Protein 4G6V (pdb70)

B-factor: mean 39.32, std 11.34, range [16.73, 106.55]

InterPro domains:
  IPR033805 Immunity protein CdiI-2-like [PF28203] (1-98)
  IPR033805 Immunity protein CdiI-2-like [cd13443] (2-101)
  IPR053759 CDI System Immunity Component [G3DSA:3.30.70.2920] (1-101)

Foldseek 3Di:
DEEDADQDDDDPPDDDVSVVQSVVLSVVRVLVVVVPWHWYAQDDDDDPDTAGIQTNRRGEHEDEDLEQPLLVVVVVLLCCCVVVVGAEYEYEDQNYPHDPVSNLVNCVVDPRPRHAKYWYQHNVSDIDIRGD/DKKKKKFWQDAQVVLVVLVVVLCVVCVPCDVQQKDKFRKDFDDPVNQVLQVVVPDRGGIIIMIGRRDPVCVVCPLVVVVSSCVSPVVTDMWIDIVSHRTSDDD/DEEEADQDDDDPPDDDVSVVQSVVLSVVRVLVVVVPWHWYAQDDDDDPDTAGIQTNRRGEHEDEDLEQPLLVVVVVVLCCCVVVVGAEYEYEDQNYPHDPVSNLVNCVVDPRPRHAKYWYQHNVSDIDIRGD/DKKKKKFWQDAQVVLVVLVVVLCVVCVPCDVQQKDKFRKDFDDPVNQVLQVVVPDRGGIIIMIGRRDPVCVVCPLVVVVSSCVSPVVTDMWIDIVSHRTSDDD/DAEEADQDDDDPPDDPVVVVQSVVLSVLRVLVRVVVWYWYAQDDDDDPDTAGIATNHRGEHEDEDLEQPLLVVVVVVLCCVVVVVGAEYEYEDQNYPHDPVSNLVNCVVPPRPRHAKYWYQYNVRDIDIRGD/DKKKKKFFLDALVVVVVLVVVLCVVPVVLDPQQKDKARKDADDDVRCVLVVVVPARGGIIIMIGGRDPVCVVCVLVVLVSVCVSDPDPGMWIAIVSHRTND/DAEEADQDDDDPPDDPVRVVQSVVLSVLRVLVRVVVWYWYAQDDDDDPDTAGIATNHRGEHEDEDLEQPLVVVVVVVLCCVVVVVGAEYEYEDQNYPHDPVSNLVNCVVPPRPRHAKYWYQYNVRDIDIRGD/DKKKKKFFLDALVVVVVLVVVLCVVPVVLDPQQKDKARKAFDDDVRCVLVVVVPARGGIIIMIGGRDPVCVVCVLVVLVSVCVSDPDPGMWIAIVSHRTND

Radius of gyration: 31.18 Å; Cα contacts (8 Å, |Δi|>4): 1983; chains: 8; bounding box: 86×70×71 Å

Structure (mmCIF, N/CA/C/O backbone):
data_4G6V
#
_entry.id   4G6V
#
_cell.length_a   151.963
_cell.length_b   173.654
_cell.length_c   174.822
_cell.angle_alpha   90.00
_cell.angle_beta   90.00
_cell.angle_gamma   90.00
#
_symmetry.space_group_name_H-M   'F 2 2 2'
#
loop_
_entity.id
_entity.type
_entity.pdbx_description
1 polymer Adhesin/hemolysin
2 polymer CdiI
3 non-polymer 'BROMIDE ION'
4 water water
#
loop_
_atom_site.group_PDB
_atom_site.id
_atom_site.type_symbol
_atom_site.label_atom_id
_atom_site.label_alt_id
_atom_site.label_comp_id
_atom_site.label_asym_id
_atom_site.label_entity_id
_atom_site.label_seq_id
_atom_site.pdbx_PDB_ins_code
_atom_site.Cartn_x
_atom_site.Cartn_y
_atom_site.Cartn_z
_atom_site.occupancy
_atom_site.B_iso_or_equiv
_atom_site.auth_seq_id
_atom_site.auth_comp_id
_atom_site.auth_asym_id
_atom_site.auth_atom_id
_atom_site.pdbx_PDB_model_num
ATOM 1 N N . GLY A 1 42 ? -54.420 14.140 35.408 1.00 65.43 163 GLY A N 1
ATOM 2 C CA . GLY A 1 42 ? -54.818 12.851 34.859 1.00 59.28 163 GLY A CA 1
ATOM 3 C C . GLY A 1 42 ? -56.240 12.486 35.255 1.00 59.68 163 GLY A C 1
ATOM 4 O O . GLY A 1 42 ? -56.782 13.039 36.211 1.00 61.52 163 GLY A O 1
ATOM 5 N N . SER A 1 43 ? -56.843 11.542 34.536 1.00 57.45 164 SER A N 1
ATOM 6 C CA . SER A 1 43 ? -58.270 11.250 34.706 1.00 56.14 164 SER A CA 1
ATOM 7 C C . SER A 1 43 ? -58.703 9.930 34.002 1.00 46.21 164 SER A C 1
ATOM 8 O O . SER A 1 43 ? -58.054 9.463 33.065 1.00 44.55 164 SER A O 1
ATOM 11 N N . LEU A 1 44 ? -59.785 9.320 34.470 1.00 36.70 165 LEU A N 1
ATOM 12 C CA . LEU A 1 44 ? -60.289 8.102 33.841 1.00 40.40 165 LEU A CA 1
ATOM 13 C C . LEU A 1 44 ? -61.807 8.014 33.963 1.00 38.87 165 LEU A C 1
ATOM 14 O O . LEU A 1 44 ? -62.353 7.992 35.057 1.00 48.93 165 LEU A O 1
ATOM 19 N N . SER A 1 45 ? -62.489 7.970 32.833 1.00 38.98 166 SER A N 1
ATOM 20 C CA . SER A 1 45 ? -63.941 7.908 32.834 1.00 39.93 166 SER A CA 1
ATOM 21 C C . SER A 1 45 ? -64.449 7.082 31.655 1.00 45.97 166 SER A C 1
ATOM 22 O O . SER A 1 45 ? -63.670 6.505 30.884 1.00 36.34 166 SER A O 1
ATOM 25 N N . GLY A 1 46 ? -65.767 7.049 31.517 1.00 45.83 167 GLY A N 1
ATOM 26 C CA . GLY A 1 46 ? -66.401 6.162 30.575 1.00 41.51 167 GLY A CA 1
ATOM 27 C C . GLY A 1 46 ? -66.381 4.765 31.151 1.00 55.44 167 GLY A C 1
ATOM 28 O O . GLY A 1 46 ? -65.557 4.450 32.011 1.00 61.50 167 GLY A O 1
ATOM 29 N N . LYS A 1 47 ? -67.292 3.927 30.673 1.00 59.50 168 LYS A N 1
ATOM 30 C CA . LYS A 1 47 ? -67.383 2.551 31.111 1.00 47.30 168 LYS A CA 1
ATOM 31 C C . LYS A 1 47 ? -66.153 1.755 30.633 1.00 53.59 168 LYS A C 1
ATOM 32 O O . LYS A 1 47 ? -65.783 1.814 29.453 1.00 49.11 168 LYS A O 1
ATOM 34 N N . PRO A 1 48 ? -65.496 1.024 31.556 1.00 51.03 169 PRO A N 1
ATOM 35 C CA . PRO A 1 48 ? -64.370 0.136 31.211 1.00 36.53 169 PRO A CA 1
ATOM 36 C C . PRO A 1 48 ? -64.878 -1.135 30.565 1.00 37.26 169 PRO A C 1
ATOM 37 O O . PRO A 1 48 ? -66.042 -1.481 30.766 1.00 41.35 169 PRO A O 1
ATOM 41 N N . THR A 1 49 ? -64.014 -1.825 29.827 1.00 33.74 170 THR A N 1
ATOM 42 C CA . THR A 1 49 ? -64.431 -2.943 28.977 1.00 34.56 170 THR A CA 1
ATOM 43 C C . THR A 1 49 ? -64.813 -4.226 29.751 1.00 40.33 170 THR A C 1
ATOM 44 O O . THR A 1 49 ? -64.039 -4.739 30.562 1.00 24.29 170 THR A O 1
ATOM 48 N N . GLN A 1 50 ? -66.008 -4.747 29.495 1.00 40.75 171 GLN A N 1
ATOM 49 C CA . GLN A 1 50 ? -66.430 -5.984 30.152 1.00 33.54 171 GLN A CA 1
ATOM 50 C C . GLN A 1 50 ? -66.084 -7.208 29.296 1.00 41.85 171 GLN A C 1
ATOM 51 O O . GLN A 1 50 ? -66.491 -7.317 28.140 1.00 38.90 171 GLN A O 1
ATOM 57 N N . ILE A 1 51 ? -65.321 -8.123 29.881 1.00 38.67 172 ILE A N 1
ATOM 58 C CA . ILE A 1 51 ? -64.820 -9.290 29.175 1.00 34.63 172 ILE A CA 1
ATOM 59 C C . ILE A 1 51 ? -65.818 -10.417 29.328 1.00 34.34 172 ILE A C 1
ATOM 60 O O . ILE A 1 51 ? -66.121 -10.798 30.446 1.00 41.30 172 ILE A O 1
ATOM 65 N N . PRO A 1 52 ? -66.358 -10.925 28.201 1.00 34.59 173 PRO A N 1
ATOM 66 C CA . PRO A 1 52 ? -67.334 -12.019 28.211 1.00 34.09 173 PRO A CA 1
ATOM 67 C C . PRO A 1 52 ? -66.688 -13.301 28.731 1.00 41.79 173 PRO A C 1
ATOM 68 O O . PRO A 1 52 ? -65.593 -13.657 28.280 1.00 37.94 173 PRO A O 1
ATOM 72 N N . PRO A 1 53 ? -67.370 -13.988 29.664 1.00 38.03 174 PRO A N 1
ATOM 73 C CA . PRO A 1 53 ? -66.894 -15.177 30.368 1.00 29.21 174 PRO A CA 1
ATOM 74 C C . PRO A 1 53 ? -66.309 -16.224 29.416 1.00 37.24 174 PRO A C 1
ATOM 75 O O . PRO A 1 53 ? -65.276 -16.828 29.718 1.00 35.28 174 PRO A O 1
ATOM 79 N N . LEU A 1 54 ? -66.965 -16.442 28.279 1.00 36.74 175 LEU A N 1
ATOM 80 C CA . LEU A 1 54 ? -66.562 -17.526 27.377 1.00 39.47 175 LEU A CA 1
ATOM 81 C C . LEU A 1 54 ? -65.325 -17.234 26.526 1.00 33.24 175 LEU A C 1
ATOM 82 O O . LEU A 1 54 ? -64.713 -18.162 26.008 1.00 39.96 175 LEU A O 1
ATOM 87 N N . SER A 1 55 ? -64.949 -15.969 26.409 1.00 21.70 176 SER A N 1
ATOM 88 C CA . SER A 1 55 ? -63.683 -15.605 25.788 1.00 28.19 176 SER A CA 1
ATOM 89 C C . SER A 1 55 ? -62.571 -16.471 26.343 1.00 28.82 176 SER A C 1
ATOM 90 O O . SER A 1 55 ? -62.504 -16.708 27.541 1.00 33.41 176 SER A O 1
ATOM 93 N N . ASP A 1 56 ? -61.688 -16.918 25.461 1.00 35.02 177 ASP A N 1
ATOM 94 C CA . ASP A 1 56 ? -60.553 -17.775 25.806 1.00 32.62 177 ASP A CA 1
ATOM 95 C C . ASP A 1 56 ? -59.382 -16.959 26.339 1.00 33.06 177 ASP A C 1
ATOM 96 O O . ASP A 1 56 ? -59.520 -15.774 26.578 1.00 32.54 177 ASP A O 1
ATOM 101 N N . GLU A 1 57 ? -58.218 -17.588 26.482 1.00 33.32 178 GLU A N 1
ATOM 102 C CA . GLU A 1 57 ? -57.083 -16.932 27.121 1.00 34.02 178 GLU A CA 1
ATOM 103 C C . GLU A 1 57 ? -56.502 -15.799 26.298 1.00 35.61 178 GLU A C 1
ATOM 104 O O . GLU A 1 57 ? -56.169 -14.753 26.840 1.00 32.76 178 GLU A O 1
ATOM 110 N N . VAL A 1 58 ? -56.395 -16.014 24.989 1.00 34.68 179 VAL A N 1
ATOM 111 C CA . VAL A 1 58 ? -55.893 -15.008 24.056 1.00 29.40 179 VAL A CA 1
ATOM 112 C C . VAL A 1 58 ? -56.749 -13.727 24.026 1.00 32.31 179 VAL A C 1
ATOM 113 O O . VAL A 1 58 ? -56.236 -12.615 24.238 1.00 31.52 179 VAL A O 1
ATOM 117 N N . THR A 1 59 ? -58.041 -13.890 23.732 1.00 37.26 180 THR A N 1
ATOM 118 C CA . THR A 1 59 ? -59.001 -12.778 23.683 1.00 31.56 180 THR A CA 1
ATOM 119 C C . THR A 1 59 ? -59.110 -12.089 25.028 1.00 33.31 180 THR A C 1
ATOM 120 O O . THR A 1 59 ? -59.034 -10.857 25.107 1.00 34.82 180 THR A O 1
ATOM 124 N N . THR A 1 60 ? -59.271 -12.885 26.087 1.00 29.23 181 THR A N 1
ATOM 125 C CA . THR A 1 60 ? -59.291 -12.359 27.444 1.00 31.47 181 THR A CA 1
ATOM 126 C C . THR A 1 60 ? -58.076 -11.472 27.738 1.00 36.93 181 THR A C 1
ATOM 127 O O . THR A 1 60 ? -58.213 -10.398 28.312 1.00 33.09 181 THR A O 1
ATOM 131 N N . ARG A 1 61 ? -56.892 -11.915 27.329 1.00 31.49 182 ARG A N 1
ATOM 132 C CA . ARG A 1 61 ? -55.676 -11.171 27.614 1.00 25.11 182 ARG A CA 1
ATOM 133 C C . ARG A 1 61 ? -55.627 -9.833 26.873 1.00 32.29 182 ARG A C 1
ATOM 134 O O . ARG A 1 61 ? -55.106 -8.859 27.402 1.00 37.45 182 ARG A O 1
ATOM 142 N N . SER A 1 62 ? -56.158 -9.780 25.651 1.00 35.10 183 SER A N 1
ATOM 143 C CA . SER A 1 62 ? -56.187 -8.508 24.910 1.00 34.88 183 SER A CA 1
ATOM 144 C C . SER A 1 62 ? -57.141 -7.498 25.536 1.00 29.33 183 SER A C 1
ATOM 145 O O . SER A 1 62 ? -56.836 -6.318 25.559 1.00 37.79 183 SER A O 1
ATOM 148 N N . LEU A 1 63 ? -58.288 -7.953 26.035 1.00 29.15 184 LEU A N 1
ATOM 149 C CA . LEU A 1 63 ? -59.202 -7.055 26.743 1.00 33.79 184 LEU A CA 1
ATOM 150 C C . LEU A 1 63 ? -58.622 -6.589 28.102 1.00 37.53 184 LEU A C 1
ATOM 151 O O . LEU A 1 63 ? -58.726 -5.421 28.448 1.00 33.54 184 LEU A O 1
ATOM 156 N N . ILE A 1 64 ? -58.002 -7.495 28.856 1.00 37.10 185 ILE A N 1
ATOM 157 C CA . ILE A 1 64 ? -57.302 -7.109 30.076 1.00 36.29 185 ILE A CA 1
ATOM 158 C C . ILE A 1 64 ? -56.368 -5.952 29.764 1.00 33.66 185 ILE A C 1
ATOM 159 O O . ILE A 1 64 ? -56.463 -4.881 30.362 1.00 36.95 185 ILE A O 1
ATOM 164 N N . ARG A 1 65 ? -55.466 -6.162 28.816 1.00 35.86 186 ARG A N 1
ATOM 165 C CA . ARG A 1 65 ? -54.451 -5.152 28.516 1.00 34.68 186 ARG A CA 1
ATOM 166 C C . ARG A 1 65 ? -55.005 -3.791 28.077 1.00 33.62 186 ARG A C 1
ATOM 167 O O . ARG A 1 65 ? -54.371 -2.754 28.297 1.00 37.91 186 ARG A O 1
ATOM 175 N N . GLU A 1 66 ? -56.187 -3.797 27.466 1.00 34.38 187 GLU A N 1
ATOM 176 C CA . GLU A 1 66 ? -56.870 -2.563 27.087 1.00 33.15 187 GLU A CA 1
ATOM 177 C C . GLU A 1 66 ? -57.363 -1.815 28.338 1.00 38.48 187 GLU A C 1
ATOM 178 O O . GLU A 1 66 ? -57.141 -0.613 28.499 1.00 31.43 187 GLU A O 1
ATOM 184 N N . ASN A 1 67 ? -58.037 -2.525 29.231 1.00 33.29 188 ASN A N 1
ATOM 185 C CA . ASN A 1 67 ? -58.466 -1.903 30.471 1.00 37.66 188 ASN A CA 1
ATOM 186 C C . ASN A 1 67 ? -57.266 -1.412 31.273 1.00 35.60 188 ASN A C 1
ATOM 187 O O . ASN A 1 67 ? -57.323 -0.356 31.901 1.00 27.53 188 ASN A O 1
ATOM 192 N N . GLN A 1 68 ? -56.169 -2.162 31.205 1.00 29.53 189 GLN A N 1
ATOM 193 C CA . GLN A 1 68 ? -54.955 -1.784 31.910 1.00 27.09 189 GLN A CA 1
ATOM 194 C C . GLN A 1 68 ? -54.233 -0.565 31.330 1.00 37.33 189 GLN A C 1
ATOM 195 O O . GLN A 1 68 ? -53.694 0.242 32.085 1.00 34.91 189 GLN A O 1
ATOM 201 N N . SER A 1 69 ? -54.206 -0.437 30.003 1.00 37.90 190 SER A N 1
ATOM 202 C CA . SER A 1 69 ? -53.578 0.728 29.375 1.00 35.54 190 SER A CA 1
ATOM 203 C C . SER A 1 69 ? -54.281 2.023 29.749 1.00 37.28 190 SER A C 1
ATOM 204 O O . SER A 1 69 ? -53.638 3.056 29.901 1.00 36.83 190 SER A O 1
ATOM 207 N N . ALA A 1 70 ? -55.601 1.953 29.906 1.00 40.33 191 ALA A N 1
ATOM 208 C CA . ALA A 1 70 ? -56.403 3.101 30.308 1.00 33.83 191 ALA A CA 1
ATOM 209 C C . ALA A 1 70 ? -55.982 3.601 31.691 1.00 36.37 191 ALA A C 1
ATOM 210 O O . ALA A 1 70 ? -55.748 4.793 31.895 1.00 44.89 191 ALA A O 1
ATOM 212 N N . VAL A 1 71 ? -55.887 2.688 32.640 1.00 35.31 192 VAL A N 1
ATOM 213 C CA . VAL A 1 71 ? -55.549 3.061 34.002 1.00 36.70 192 VAL A CA 1
ATOM 214 C C . VAL A 1 71 ? -54.133 3.618 34.056 1.00 36.62 192 VAL A C 1
ATOM 215 O O . VAL A 1 71 ? -53.876 4.614 34.735 1.00 39.99 192 VAL A O 1
ATOM 219 N N . THR A 1 72 ? -53.224 2.988 33.320 1.00 32.59 193 THR A N 1
ATOM 220 C CA . THR A 1 72 ? -51.815 3.366 33.349 1.00 32.11 193 THR A CA 1
ATOM 221 C C . THR A 1 72 ? -51.632 4.777 32.836 1.00 37.11 193 THR A C 1
ATOM 222 O O . THR A 1 72 ? -50.816 5.523 33.358 1.00 42.45 193 THR A O 1
ATOM 226 N N . LEU A 1 73 ? -52.391 5.134 31.806 1.00 37.81 194 LEU A N 1
ATOM 227 C CA . LEU A 1 73 ? -52.265 6.449 31.192 1.00 42.38 194 LEU A CA 1
ATOM 228 C C . LEU A 1 73 ? -52.930 7.524 32.055 1.00 49.54 194 LEU A C 1
ATOM 229 O O . LEU A 1 73 ? -52.364 8.602 32.269 1.00 45.30 194 LEU A O 1
ATOM 234 N N . ALA A 1 74 ? -54.118 7.216 32.567 1.00 43.62 195 ALA A N 1
ATOM 235 C CA . ALA A 1 74 ? -54.821 8.143 33.424 1.00 40.63 195 ALA A CA 1
ATOM 236 C C . ALA A 1 74 ? -53.914 8.509 34.608 1.00 48.86 195 ALA A C 1
ATOM 237 O O . ALA A 1 74 ? -53.912 9.651 35.076 1.00 53.49 195 ALA A O 1
ATOM 239 N N . ASN A 1 75 ? -53.111 7.553 35.065 1.00 48.01 196 ASN A N 1
ATOM 240 C CA . ASN A 1 75 ? -52.211 7.810 36.192 1.00 52.21 196 ASN A CA 1
ATOM 241 C C . ASN A 1 75 ? -50.917 8.490 35.766 1.00 50.65 196 ASN A C 1
ATOM 242 O O . ASN A 1 75 ? -50.063 8.778 36.605 1.00 52.55 196 ASN A O 1
ATOM 247 N N . LYS A 1 76 ? -50.766 8.727 34.465 1.00 43.53 197 LYS A N 1
ATOM 248 C CA . LYS A 1 76 ? -49.592 9.423 33.947 1.00 45.41 197 LYS A CA 1
ATOM 249 C C . LYS A 1 76 ? -49.943 10.846 33.522 1.00 47.89 197 LYS A C 1
ATOM 250 O O . LYS A 1 76 ? -49.073 11.613 33.094 1.00 46.84 197 LYS A O 1
ATOM 256 N N . GLY A 1 77 ? -51.221 11.194 33.646 1.00 44.53 198 GLY A N 1
ATOM 257 C CA . GLY A 1 77 ? -51.660 12.550 33.389 1.00 40.47 198 GLY A CA 1
ATOM 258 C C . GLY A 1 77 ? -52.549 12.748 32.178 1.00 56.26 198 GLY A C 1
ATOM 259 O O . GLY A 1 77 ? -52.921 13.881 31.871 1.00 70.61 198 GLY A O 1
ATOM 260 N N . TYR A 1 78 ? -52.889 11.678 31.465 1.00 53.26 199 TYR A N 1
ATOM 261 C CA . TYR A 1 78 ? -53.811 11.829 30.338 1.00 48.03 199 TYR A CA 1
ATOM 262 C C . TYR A 1 78 ? -55.248 11.791 30.816 1.00 50.81 199 TYR A C 1
ATOM 263 O O . TYR A 1 78 ? -55.567 11.177 31.839 1.00 48.69 199 TYR A O 1
ATOM 272 N N . ASP A 1 79 ? -56.118 12.459 30.079 1.00 43.33 200 ASP A N 1
ATOM 273 C CA . ASP A 1 79 ? -57.538 12.343 30.346 1.00 48.85 200 ASP A CA 1
ATOM 274 C C . ASP A 1 79 ? -58.053 11.244 29.438 1.00 51.14 200 ASP A C 1
ATOM 275 O O . ASP A 1 79 ? -58.051 11.389 28.210 1.00 50.95 200 ASP A O 1
ATOM 280 N N . VAL A 1 80 ? -58.461 10.132 30.044 1.00 50.30 201 VAL A N 1
ATOM 281 C CA . VAL A 1 80 ? -58.836 8.952 29.287 1.00 32.06 201 VAL A CA 1
ATOM 282 C C . VAL A 1 80 ? -60.317 8.613 29.400 1.00 40.72 201 VAL A C 1
ATOM 283 O O . VAL A 1 80 ? -60.823 8.376 30.508 1.00 36.50 201 VAL A O 1
ATOM 287 N N . VAL A 1 81 ? -61.009 8.578 28.259 1.00 32.96 202 VAL A N 1
ATOM 288 C CA . VAL A 1 81 ? -62.374 8.042 28.225 1.00 28.97 202 VAL A CA 1
ATOM 289 C C . VAL A 1 81 ? -62.460 6.692 27.521 1.00 35.02 202 VAL A C 1
ATOM 290 O O . VAL A 1 81 ? -62.143 6.565 26.330 1.00 49.18 202 VAL A O 1
ATOM 294 N N . GLN A 1 82 ? -62.920 5.688 28.257 1.00 43.68 203 GLN A N 1
ATOM 295 C CA . GLN A 1 82 ? -63.040 4.336 27.734 1.00 33.35 203 GLN A CA 1
ATOM 296 C C . GLN A 1 82 ? -64.369 4.132 27.013 1.00 41.16 203 GLN A C 1
ATOM 297 O O . GLN A 1 82 ? -65.421 4.585 27.480 1.00 42.05 203 GLN A O 1
ATOM 303 N N . ASN A 1 83 ? -64.310 3.438 25.878 1.00 38.39 204 ASN A N 1
ATOM 304 C CA . ASN A 1 83 ? -65.494 3.152 25.080 1.00 40.63 204 ASN A CA 1
ATOM 305 C C . ASN A 1 83 ? -66.381 4.384 24.863 1.00 42.96 204 ASN A C 1
ATOM 306 O O . ASN A 1 83 ? -67.576 4.374 25.195 1.00 33.88 204 ASN A O 1
ATOM 311 N N . PRO A 1 84 ? -65.787 5.451 24.291 1.00 42.54 205 PRO A N 1
ATOM 312 C CA . PRO A 1 84 ? -66.513 6.701 24.036 1.00 41.14 205 PRO A CA 1
ATOM 313 C C . PRO A 1 84 ? -67.553 6.550 22.939 1.00 36.83 205 PRO A C 1
ATOM 314 O O . PRO A 1 84 ? -67.280 5.870 21.967 1.00 47.40 205 PRO A O 1
ATOM 318 N N . GLU A 1 85 ? -68.718 7.173 23.067 1.00 39.94 206 GLU A N 1
ATOM 319 C CA . GLU A 1 85 ? -69.591 7.292 21.897 1.00 52.90 206 GLU A CA 1
ATOM 320 C C . GLU A 1 85 ? -68.905 8.141 20.800 1.00 49.05 206 GLU A C 1
ATOM 321 O O . GLU A 1 85 ? -68.329 9.190 21.085 1.00 39.21 206 GLU A O 1
ATOM 327 N N . VAL A 1 86 ? -68.936 7.680 19.554 1.00 50.89 207 VAL A N 1
ATOM 328 C CA . VAL A 1 86 ? -68.491 8.517 18.431 1.00 46.46 207 VAL A CA 1
ATOM 329 C C . VAL A 1 86 ? -69.295 8.243 17.149 1.00 58.34 207 VAL A C 1
ATOM 330 O O . VAL A 1 86 ? -69.938 7.187 16.989 1.00 50.19 207 VAL A O 1
ATOM 334 N N . LEU A 1 87 ? -69.214 9.195 16.224 1.00 52.62 208 LEU A N 1
ATOM 335 C CA . LEU A 1 87 ? -70.109 9.242 15.078 1.00 59.76 208 LEU A CA 1
ATOM 336 C C . LEU A 1 87 ? -70.104 7.975 14.204 1.00 57.11 208 LEU A C 1
ATOM 337 O O . LEU A 1 87 ? -71.147 7.335 14.016 1.00 55.35 208 LEU A O 1
ATOM 339 N N . GLY A 1 88 ? -68.940 7.609 13.682 1.00 45.34 209 GLY A N 1
ATOM 340 C CA . GLY A 1 88 ? -68.847 6.469 12.779 1.00 56.34 209 GLY A CA 1
ATOM 341 C C . GLY A 1 88 ? -69.461 5.146 13.240 1.00 53.47 209 GLY A C 1
ATOM 342 O O . GLY A 1 88 ? -69.883 5.000 14.385 1.00 54.76 209 GLY A O 1
ATOM 343 N N . PRO A 1 89 ? -69.512 4.158 12.336 1.00 48.95 210 PRO A N 1
ATOM 344 C CA . PRO A 1 89 ? -70.018 2.827 12.697 1.00 46.10 210 PRO A CA 1
ATOM 345 C C . PRO A 1 89 ? -69.056 2.185 13.695 1.00 52.34 210 PRO A C 1
ATOM 346 O O . PRO A 1 89 ? -69.371 1.212 14.412 1.00 40.27 210 PRO A O 1
ATOM 350 N N . LYS A 1 90 ? -67.863 2.769 13.726 1.00 44.21 211 LYS A N 1
ATOM 351 C CA . LYS A 1 90 ? -66.759 2.271 14.517 1.00 37.91 211 LYS A CA 1
ATOM 352 C C . LYS A 1 90 ? -66.843 2.704 15.994 1.00 44.22 211 LYS A C 1
ATOM 353 O O . LYS A 1 90 ? -67.356 3.778 16.323 1.00 48.25 211 LYS A O 1
ATOM 359 N N . ASN A 1 91 ? -66.379 1.826 16.881 1.00 50.07 212 ASN A N 1
ATOM 360 C CA . ASN A 1 91 ? -66.389 2.076 18.316 1.00 40.28 212 ASN A CA 1
ATOM 361 C C . ASN A 1 91 ? -64.975 2.012 18.884 1.00 34.55 212 ASN A C 1
ATOM 362 O O . ASN A 1 91 ? -64.524 0.948 19.285 1.00 39.62 212 ASN A O 1
ATOM 367 N N . PRO A 1 92 ? -64.269 3.150 18.921 1.00 34.42 213 PRO A N 1
ATOM 368 C CA . PRO A 1 92 ? -62.880 3.133 19.402 1.00 34.42 213 PRO A CA 1
ATOM 369 C C . PRO A 1 92 ? -62.734 2.738 20.881 1.00 43.41 213 PRO A C 1
ATOM 370 O O . PRO A 1 92 ? -63.677 2.822 21.688 1.00 39.38 213 PRO A O 1
ATOM 374 N N . ASP A 1 93 ? -61.527 2.298 21.220 1.00 36.18 214 ASP A N 1
ATOM 375 C CA . ASP A 1 93 ? -61.192 1.884 22.569 1.00 35.25 214 ASP A CA 1
ATOM 376 C C . ASP A 1 93 ? -61.241 3.047 23.560 1.00 35.87 214 ASP A C 1
ATOM 377 O O . ASP A 1 93 ? -61.936 2.986 24.580 1.00 40.93 214 ASP A O 1
ATOM 382 N N . TYR A 1 94 ? -60.484 4.094 23.250 1.00 35.67 215 TYR A N 1
ATOM 383 C CA . TYR A 1 94 ? -60.373 5.254 24.115 1.00 35.40 215 TYR A CA 1
ATOM 384 C C . TYR A 1 94 ? -60.621 6.565 23.387 1.00 41.35 215 TYR A C 1
ATOM 385 O O . TYR A 1 94 ? -60.719 6.606 22.151 1.00 37.76 215 TYR A O 1
ATOM 394 N N . THR A 1 95 ? -60.475 7.633 24.175 1.00 35.42 216 THR A N 1
ATOM 395 C CA . THR A 1 95 ? -60.283 9.016 23.740 1.00 36.98 216 THR A CA 1
ATOM 396 C C . THR A 1 95 ? -59.186 9.579 24.671 1.00 31.28 216 THR A C 1
ATOM 397 O O . THR A 1 95 ? -59.381 9.605 25.887 1.00 34.26 216 THR A O 1
ATOM 401 N N . ILE A 1 96 ? -58.037 10.006 24.133 1.00 40.48 217 ILE A N 1
ATOM 402 C CA . ILE A 1 96 ? -56.927 10.400 24.977 1.00 43.32 217 ILE A CA 1
ATOM 403 C C . ILE A 1 96 ? -56.663 11.893 24.755 1.00 48.43 217 ILE A C 1
ATOM 404 O O . ILE A 1 96 ? -56.182 12.323 23.675 1.00 39.12 217 ILE A O 1
ATOM 409 N N . ASN A 1 97 ? -57.023 12.684 25.768 1.00 47.86 218 ASN A N 1
ATOM 410 C CA . ASN A 1 97 ? -57.026 14.143 25.644 1.00 43.24 218 ASN A CA 1
ATOM 411 C C . ASN A 1 97 ? -57.792 14.590 24.392 1.00 48.24 218 ASN A C 1
ATOM 412 O O . ASN A 1 97 ? -57.359 15.499 23.669 1.00 40.35 218 ASN A O 1
ATOM 417 N N . GLY A 1 98 ? -58.921 13.928 24.139 1.00 40.16 219 GLY A N 1
ATOM 418 C CA . GLY A 1 98 ? -59.796 14.298 23.047 1.00 42.12 219 GLY A CA 1
ATOM 419 C C . GLY A 1 98 ? -59.663 13.439 21.799 1.00 44.01 219 GLY A C 1
ATOM 420 O O . GLY A 1 98 ? -60.652 13.240 21.097 1.00 40.45 219 GLY A O 1
ATOM 421 N N . GLN A 1 99 ? -58.454 12.938 21.525 1.00 44.30 220 GLN A N 1
ATOM 422 C CA . GLN A 1 99 ? -58.162 12.138 20.315 1.00 41.26 220 GLN A CA 1
ATOM 423 C C . GLN A 1 99 ? -58.603 10.667 20.406 1.00 40.69 220 GLN A C 1
ATOM 424 O O . GLN A 1 99 ? -58.234 9.969 21.359 1.00 39.35 220 GLN A O 1
ATOM 430 N N . VAL A 1 100 ? -59.365 10.182 19.422 1.00 28.39 221 VAL A N 1
ATOM 431 C CA . VAL A 1 100 ? -59.670 8.746 19.383 1.00 32.02 221 VAL A CA 1
ATOM 432 C C . VAL A 1 100 ? -58.384 7.912 19.257 1.00 38.66 221 VAL A C 1
ATOM 433 O O . VAL A 1 100 ? -57.503 8.216 18.430 1.00 31.45 221 VAL A O 1
ATOM 437 N N . PHE A 1 101 ? -58.289 6.897 20.126 1.00 42.91 222 PHE A N 1
ATOM 438 C CA . PHE A 1 101 ? -57.137 5.996 20.250 1.00 35.56 222 PHE A CA 1
ATOM 439 C C . PHE A 1 101 ? -57.594 4.534 20.304 1.00 39.02 222 PHE A C 1
ATOM 440 O O . PHE A 1 101 ? -58.708 4.230 20.752 1.00 34.58 222 PHE A O 1
ATOM 448 N N . ASP A 1 102 ? -56.733 3.627 19.854 1.00 35.92 223 ASP A N 1
ATOM 449 C CA . ASP A 1 102 ? -56.999 2.198 19.979 1.00 35.92 223 ASP A CA 1
ATOM 450 C C . ASP A 1 102 ? -55.828 1.487 20.666 1.00 37.15 223 ASP A C 1
ATOM 451 O O . ASP A 1 102 ? -54.671 1.889 20.499 1.00 37.53 223 ASP A O 1
ATOM 456 N N . ASN A 1 103 ? -56.136 0.452 21.452 1.00 33.39 224 ASN A N 1
ATOM 457 C CA . ASN A 1 103 ? -55.110 -0.349 22.130 1.00 34.56 224 ASN A CA 1
ATOM 458 C C . ASN A 1 103 ? -54.684 -1.524 21.273 1.00 28.88 224 ASN A C 1
ATOM 459 O O . ASN A 1 103 ? -55.513 -2.164 20.637 1.00 30.86 224 ASN A O 1
ATOM 464 N N . TYR A 1 104 ? -53.384 -1.789 21.256 1.00 26.22 225 TYR A N 1
ATOM 465 C CA . TYR A 1 104 ? -52.825 -2.946 20.562 1.00 31.87 225 TYR A CA 1
ATOM 466 C C . TYR A 1 104 ? -51.745 -3.569 21.443 1.00 32.95 225 TYR A C 1
ATOM 467 O O . TYR A 1 104 ? -50.745 -2.926 21.793 1.00 31.95 225 TYR A O 1
ATOM 476 N N . ALA A 1 105 ? -51.976 -4.813 21.837 1.00 33.25 226 ALA A N 1
ATOM 477 C CA . ALA A 1 105 ? -51.133 -5.433 22.846 1.00 39.19 226 ALA A CA 1
ATOM 478 C C . ALA A 1 105 ? -50.436 -6.660 22.280 1.00 28.24 226 ALA A C 1
ATOM 479 O O . ALA A 1 105 ? -50.813 -7.777 22.580 1.00 39.91 226 ALA A O 1
ATOM 481 N N . PRO A 1 106 ? -49.401 -6.430 21.464 1.00 37.21 227 PRO A N 1
ATOM 482 C CA . PRO A 1 106 ? -48.696 -7.495 20.754 1.00 37.26 227 PRO A CA 1
ATOM 483 C C . PRO A 1 106 ? -48.137 -8.530 21.715 1.00 41.53 227 PRO A C 1
ATOM 484 O O . PRO A 1 106 ? -47.580 -8.163 22.754 1.00 37.38 227 PRO A O 1
ATOM 488 N N . ALA A 1 107 ? -48.320 -9.806 21.384 1.00 41.61 228 ALA A N 1
ATOM 489 C CA . ALA A 1 107 ? -47.702 -10.880 22.142 1.00 42.76 228 ALA A CA 1
ATOM 490 C C . ALA A 1 107 ? -46.457 -11.315 21.381 1.00 43.08 228 ALA A C 1
ATOM 491 O O . ALA A 1 107 ? -45.509 -11.853 21.966 1.00 43.77 228 ALA A O 1
ATOM 493 N N . THR A 1 108 ? -46.471 -11.070 20.071 1.00 33.46 229 THR A N 1
ATOM 494 C CA . THR A 1 108 ? -45.310 -11.318 19.239 1.00 32.32 229 THR A CA 1
ATOM 495 C C . THR A 1 108 ? -44.180 -10.384 19.658 1.00 42.83 229 THR A C 1
ATOM 496 O O . THR A 1 108 ? -44.422 -9.269 20.167 1.00 26.94 229 THR A O 1
ATOM 500 N N . GLY A 1 109 ? -42.950 -10.843 19.429 1.00 35.64 230 GLY A N 1
ATOM 501 C CA . GLY A 1 109 ? -41.775 -10.003 19.575 1.00 38.83 230 GLY A CA 1
ATOM 502 C C . GLY A 1 109 ? -41.176 -9.570 18.242 1.00 38.41 230 GLY A C 1
ATOM 503 O O . GLY A 1 109 ? -40.151 -8.902 18.219 1.00 38.74 230 GLY A O 1
ATOM 504 N N . ASN A 1 110 ? -41.809 -9.956 17.133 1.00 42.47 231 ASN A N 1
ATOM 505 C CA . ASN A 1 110 ? -41.333 -9.608 15.794 1.00 33.37 231 ASN A CA 1
ATOM 506 C C . ASN A 1 110 ? -41.675 -8.169 15.429 1.00 40.12 231 ASN A C 1
ATOM 507 O O . ASN A 1 110 ? -42.760 -7.883 14.906 1.00 41.17 231 ASN A O 1
ATOM 512 N N . VAL A 1 111 ? -40.734 -7.270 15.688 1.00 41.80 232 VAL A N 1
ATOM 513 C CA . VAL A 1 111 ? -40.942 -5.837 15.485 1.00 43.81 232 VAL A CA 1
ATOM 514 C C . VAL A 1 111 ? -41.448 -5.442 14.092 1.00 34.85 232 VAL A C 1
ATOM 515 O O . VAL A 1 111 ? -42.325 -4.585 13.962 1.00 27.79 232 VAL A O 1
ATOM 519 N N . ARG A 1 112 ? -40.910 -6.082 13.057 1.00 41.79 233 ARG A N 1
ATOM 520 C CA . ARG A 1 112 ? -41.356 -5.806 11.696 1.00 45.84 233 ARG A CA 1
ATOM 521 C C . ARG A 1 112 ? -42.833 -6.148 11.552 1.00 41.65 233 ARG A C 1
ATOM 522 O O . ARG A 1 112 ? -43.628 -5.356 11.013 1.00 36.03 233 ARG A O 1
ATOM 530 N N . ASN A 1 113 ? -43.194 -7.319 12.068 1.00 34.99 234 ASN A N 1
ATOM 531 C CA . ASN A 1 113 ? -44.572 -7.796 12.022 1.00 36.68 234 ASN A CA 1
ATOM 532 C C . ASN A 1 113 ? -45.499 -6.886 12.818 1.00 34.74 234 ASN A C 1
ATOM 533 O O . ASN A 1 113 ? -46.637 -6.617 12.407 1.00 30.96 234 ASN A O 1
ATOM 538 N N . ILE A 1 114 ? -44.996 -6.397 13.946 1.00 25.33 235 ILE A N 1
ATOM 539 C CA . ILE A 1 114 ? -45.743 -5.441 14.732 1.00 30.47 235 ILE A CA 1
ATOM 540 C C . ILE A 1 114 ? -46.066 -4.212 13.890 1.00 29.30 235 ILE A C 1
ATOM 541 O O . ILE A 1 114 ? -47.206 -3.747 13.884 1.00 24.36 235 ILE A O 1
ATOM 546 N N . ALA A 1 115 ? -45.067 -3.698 13.178 1.00 28.01 236 ALA A N 1
ATOM 547 C CA . ALA A 1 115 ? -45.306 -2.597 12.235 1.00 36.64 236 ALA A CA 1
ATOM 548 C C . ALA A 1 115 ? -46.314 -2.996 11.161 1.00 31.66 236 ALA A C 1
ATOM 549 O O . ALA A 1 115 ? -47.278 -2.260 10.928 1.00 31.22 236 ALA A O 1
ATOM 551 N N . THR A 1 116 ? -46.095 -4.148 10.514 1.00 24.09 237 THR A N 1
ATOM 552 C CA . THR A 1 116 ? -46.997 -4.605 9.455 1.00 31.04 237 THR A CA 1
ATOM 553 C C . THR A 1 116 ? -48.434 -4.609 9.979 1.00 32.74 237 THR A C 1
ATOM 554 O O . THR A 1 116 ? -49.390 -4.267 9.276 1.00 32.05 237 THR A O 1
ATOM 558 N N . THR A 1 117 ? -48.564 -4.978 11.241 1.00 31.43 238 THR A N 1
ATOM 559 C CA . THR A 1 117 ? -49.863 -5.177 11.849 1.00 32.52 238 THR A CA 1
ATOM 560 C C . THR A 1 117 ? -50.529 -3.835 12.043 1.00 32.84 238 THR A C 1
ATOM 561 O O . THR A 1 117 ? -51.661 -3.628 11.622 1.00 34.47 238 THR A O 1
ATOM 565 N N . ILE A 1 118 ? -49.808 -2.922 12.676 1.00 34.19 239 ILE A N 1
ATOM 566 C CA . ILE A 1 118 ? -50.263 -1.557 12.836 1.00 26.37 239 ILE A CA 1
ATOM 567 C C . ILE A 1 118 ? -50.663 -0.957 11.491 1.00 33.39 239 ILE A C 1
ATOM 568 O O . ILE A 1 118 ? -51.781 -0.441 11.327 1.00 32.45 239 ILE A O 1
ATOM 573 N N . SER A 1 119 ? -49.734 -1.003 10.540 1.00 31.86 240 SER A N 1
ATOM 574 C CA . SER A 1 119 ? -49.976 -0.477 9.194 1.00 31.12 240 SER A CA 1
ATOM 575 C C . SER A 1 119 ? -51.340 -0.921 8.666 1.00 32.02 240 SER A C 1
ATOM 576 O O . SER A 1 119 ? -52.153 -0.082 8.246 1.00 26.44 240 SER A O 1
ATOM 579 N N . ASN A 1 120 ? -51.601 -2.234 8.727 1.00 27.79 241 ASN A N 1
ATOM 580 C CA . ASN A 1 120 ? -52.880 -2.773 8.265 1.00 28.65 241 ASN A CA 1
ATOM 581 C C . ASN A 1 120 ? -54.107 -2.459 9.117 1.00 30.82 241 ASN A C 1
ATOM 582 O O . ASN A 1 120 ? -55.211 -2.281 8.585 1.00 32.15 241 ASN A O 1
ATOM 587 N N . LYS A 1 121 ? -53.909 -2.369 10.428 1.00 22.71 242 LYS A N 1
ATOM 588 C CA . LYS A 1 121 ? -54.954 -1.884 11.306 1.00 32.21 242 LYS A CA 1
ATOM 589 C C . LYS A 1 121 ? -55.362 -0.488 10.857 1.00 28.11 242 LYS A C 1
ATOM 590 O O . LYS A 1 121 ? -56.532 -0.130 10.909 1.00 27.22 242 LYS A O 1
ATOM 596 N N . VAL A 1 122 ? -54.386 0.297 10.416 1.00 31.34 243 VAL A N 1
ATOM 597 C CA . VAL A 1 122 ? -54.671 1.611 9.847 1.00 34.32 243 VAL A CA 1
ATOM 598 C C . VAL A 1 122 ? -55.324 1.516 8.462 1.00 33.23 243 VAL A C 1
ATOM 599 O O . VAL A 1 122 ? -56.451 1.979 8.283 1.00 38.73 243 VAL A O 1
ATOM 603 N N . SER A 1 123 ? -54.643 0.908 7.492 1.00 34.02 244 SER A N 1
ATOM 604 C CA . SER A 1 123 ? -55.195 0.836 6.121 1.00 33.47 244 SER A CA 1
ATOM 605 C C . SER A 1 123 ? -56.529 0.081 5.990 1.00 34.96 244 SER A C 1
ATOM 606 O O . SER A 1 123 ? -57.437 0.548 5.311 1.00 28.07 244 SER A O 1
ATOM 609 N N . SER A 1 124 ? -56.668 -1.074 6.636 1.00 35.86 245 SER A N 1
ATOM 610 C CA . SER A 1 124 ? -57.929 -1.812 6.501 1.00 33.66 245 SER A CA 1
ATOM 611 C C . SER A 1 124 ? -58.923 -1.537 7.625 1.00 34.97 245 SER A C 1
ATOM 612 O O . SER A 1 124 ? -60.140 -1.570 7.411 1.00 33.83 245 SER A O 1
ATOM 615 N N . GLY A 1 125 ? -58.400 -1.259 8.816 1.00 31.10 246 GLY A N 1
ATOM 616 C CA . GLY A 1 125 ? -59.230 -1.047 9.989 1.00 24.92 246 GLY A CA 1
ATOM 617 C C . GLY A 1 125 ? -59.570 0.402 10.299 1.00 43.60 246 GLY A C 1
ATOM 618 O O . GLY A 1 125 ? -60.455 0.655 11.111 1.00 37.26 246 GLY A O 1
ATOM 619 N N . GLN A 1 126 ? -58.874 1.345 9.658 1.00 42.57 247 GLN A N 1
ATOM 620 C CA . GLN A 1 126 ? -59.144 2.775 9.808 1.00 37.66 247 GLN A CA 1
ATOM 621 C C . GLN A 1 126 ? -58.823 3.257 11.215 1.00 52.84 247 GLN A C 1
ATOM 622 O O . GLN A 1 126 ? -59.455 4.186 11.758 1.00 41.19 247 GLN A O 1
ATOM 628 N N . ALA A 1 127 ? -57.842 2.594 11.812 1.00 49.23 248 ALA A N 1
ATOM 629 C CA . ALA A 1 127 ? -57.255 3.089 13.036 1.00 45.83 248 ALA A CA 1
ATOM 630 C C . ALA A 1 127 ? -56.341 4.268 12.659 1.00 42.74 248 ALA A C 1
ATOM 631 O O . ALA A 1 127 ? -55.877 4.367 11.518 1.00 36.57 248 ALA A O 1
ATOM 633 N N . SER A 1 128 ? -56.095 5.147 13.624 1.00 38.97 249 SER A N 1
ATOM 634 C CA . SER A 1 128 ? -55.194 6.288 13.462 1.00 31.64 249 SER A CA 1
ATOM 635 C C . SER A 1 128 ? -54.190 6.332 14.625 1.00 36.14 249 SER A C 1
ATOM 636 O O . SER A 1 128 ? -53.001 6.051 14.451 1.00 33.43 249 SER A O 1
ATOM 639 N N . ASN A 1 129 ? -54.684 6.686 15.812 1.00 29.20 250 ASN A N 1
ATOM 640 C CA . ASN A 1 129 ? -53.846 6.774 16.998 1.00 37.29 250 ASN A CA 1
ATOM 641 C C . ASN A 1 129 ? -53.866 5.483 17.814 1.00 40.66 250 ASN A C 1
ATOM 642 O O . ASN A 1 129 ? -54.934 4.992 18.204 1.00 36.06 250 ASN A O 1
ATOM 647 N N . ILE A 1 130 ? -52.676 4.943 18.065 1.00 37.68 251 ILE A N 1
ATOM 648 C CA . ILE A 1 130 ? -52.551 3.624 18.663 1.00 37.79 251 ILE A CA 1
ATOM 649 C C . ILE A 1 130 ? -51.790 3.666 19.976 1.00 32.71 251 ILE A C 1
ATOM 650 O O . ILE A 1 130 ? -50.684 4.218 20.040 1.00 34.28 251 ILE A O 1
ATOM 655 N N . VAL A 1 131 ? -52.377 3.079 21.015 1.00 28.84 252 VAL A N 1
ATOM 656 C CA . VAL A 1 131 ? -51.615 2.752 22.221 1.00 30.86 252 VAL A CA 1
ATOM 657 C C . VAL A 1 131 ? -51.022 1.361 22.025 1.00 37.12 252 VAL A C 1
ATOM 658 O O . VAL A 1 131 ? -51.753 0.380 21.769 1.00 32.33 252 VAL A O 1
ATOM 662 N N . VAL A 1 132 ? -49.696 1.278 22.092 1.00 31.83 253 VAL A N 1
ATOM 663 C CA . VAL A 1 132 ? -49.038 -0.010 21.969 1.00 29.93 253 VAL A CA 1
ATOM 664 C C . VAL A 1 132 ? -48.487 -0.428 23.313 1.00 37.02 253 VAL A C 1
ATOM 665 O O . VAL A 1 132 ? -47.530 0.165 23.800 1.00 35.77 253 VAL A O 1
ATOM 669 N N . ASN A 1 133 ? -49.090 -1.469 23.880 1.00 35.82 254 ASN A N 1
ATOM 670 C CA . ASN A 1 133 ? -48.778 -1.965 25.213 1.00 30.09 254 ASN A CA 1
ATOM 671 C C . ASN A 1 133 ? -47.885 -3.194 25.158 1.00 39.53 254 ASN A C 1
ATOM 672 O O . ASN A 1 133 ? -48.326 -4.287 24.732 1.00 35.91 254 ASN A O 1
ATOM 677 N N . LEU A 1 134 ? -46.637 -3.031 25.598 1.00 38.04 255 LEU A N 1
ATOM 678 C CA . LEU A 1 134 ? -45.642 -4.108 25.476 1.00 37.68 255 LEU A CA 1
ATOM 679 C C . LEU A 1 134 ? -45.623 -5.142 26.627 1.00 41.02 255 LEU A C 1
ATOM 680 O O . LEU A 1 134 ? -44.638 -5.862 26.792 1.00 44.28 255 LEU A O 1
ATOM 685 N N . ALA A 1 135 ? -46.707 -5.222 27.402 1.00 39.48 256 ALA A N 1
ATOM 686 C CA . ALA A 1 135 ? -46.803 -6.158 28.537 1.00 36.96 256 ALA A CA 1
ATOM 687 C C . ALA A 1 135 ? -46.341 -7.576 28.194 1.00 46.84 256 ALA A C 1
ATOM 688 O O . ALA A 1 135 ? -45.520 -8.152 28.899 1.00 50.55 256 ALA A O 1
ATOM 690 N N . ASP A 1 136 ? -46.862 -8.132 27.102 1.00 42.50 257 ASP A N 1
ATOM 691 C CA . ASP A 1 136 ? -46.570 -9.510 26.734 1.00 36.32 257 ASP A CA 1
ATOM 692 C C . ASP A 1 136 ? -45.643 -9.634 25.518 1.00 46.89 257 ASP A C 1
ATOM 693 O O . ASP A 1 136 ? -45.541 -10.705 24.925 1.00 52.86 257 ASP A O 1
ATOM 698 N N . SER A 1 137 ? -44.976 -8.548 25.138 1.00 39.02 258 SER A N 1
ATOM 699 C CA . SER A 1 137 ? -44.069 -8.581 23.999 1.00 33.83 258 SER A CA 1
ATOM 700 C C . SER A 1 137 ? -42.618 -8.425 24.434 1.00 36.43 258 SER A C 1
ATOM 701 O O . SER A 1 137 ? -42.329 -7.733 25.395 1.00 40.57 258 SER A O 1
ATOM 704 N N . SER A 1 138 ? -41.699 -9.045 23.710 1.00 37.22 259 SER A N 1
ATOM 705 C CA . SER A 1 138 ? -40.279 -8.913 24.034 1.00 41.95 259 SER A CA 1
ATOM 706 C C . SER A 1 138 ? -39.584 -7.855 23.171 1.00 43.38 259 SER A C 1
ATOM 707 O O . SER A 1 138 ? -38.363 -7.715 23.211 1.00 50.91 259 SER A O 1
ATOM 710 N N . ALA A 1 139 ? -40.367 -7.119 22.389 1.00 44.94 260 ALA A N 1
ATOM 711 C CA . ALA A 1 139 ? -39.836 -6.094 21.489 1.00 40.09 260 ALA A CA 1
ATOM 712 C C . ALA A 1 139 ? -39.617 -4.780 22.222 1.00 46.83 260 ALA A C 1
ATOM 713 O O . ALA A 1 139 ? -40.510 -4.290 22.912 1.00 47.41 260 ALA A O 1
ATOM 715 N N . SER A 1 140 ? -38.436 -4.195 22.053 1.00 45.09 261 SER A N 1
ATOM 716 C CA . SER A 1 140 ? -38.095 -2.985 22.787 1.00 46.51 261 SER A CA 1
ATOM 717 C C . SER A 1 140 ? -38.818 -1.764 22.224 1.00 44.58 261 SER A C 1
ATOM 718 O O . SER A 1 140 ? -39.007 -1.655 21.007 1.00 49.67 261 SER A O 1
ATOM 721 N N . PRO A 1 141 ? -39.239 -0.850 23.110 1.00 33.15 262 PRO A N 1
ATOM 722 C CA . PRO A 1 141 ? -39.827 0.430 22.703 1.00 38.02 262 PRO A CA 1
ATOM 723 C C . PRO A 1 141 ? -38.932 1.130 21.672 1.00 47.99 262 PRO A C 1
ATOM 724 O O . PRO A 1 141 ? -39.429 1.659 20.684 1.00 43.74 262 PRO A O 1
ATOM 728 N N . ALA A 1 142 ? -37.622 1.110 21.912 1.00 50.73 263 ALA A N 1
ATOM 729 C CA . ALA A 1 142 ? -36.629 1.703 21.016 1.00 39.53 263 ALA A CA 1
ATOM 730 C C . ALA A 1 142 ? -36.753 1.178 19.590 1.00 52.83 263 ALA A C 1
ATOM 731 O O . ALA A 1 142 ? -36.712 1.934 18.616 1.00 52.10 263 ALA A O 1
ATOM 733 N N . ALA A 1 143 ? -36.882 -0.136 19.482 1.00 44.29 264 ALA A N 1
ATOM 734 C CA . ALA A 1 143 ? -36.841 -0.803 18.203 1.00 40.64 264 ALA A CA 1
ATOM 735 C C . ALA A 1 143 ? -38.112 -0.519 17.434 1.00 46.04 264 ALA A C 1
ATOM 736 O O . ALA A 1 143 ? -38.094 -0.428 16.207 1.00 51.04 264 ALA A O 1
ATOM 738 N N . ILE A 1 144 ? -39.221 -0.374 18.149 1.00 43.75 265 ILE A N 1
ATOM 739 C CA . ILE A 1 144 ? -40.472 -0.038 17.479 1.00 50.58 265 ILE A CA 1
ATOM 740 C C . ILE A 1 144 ? -40.402 1.356 16.854 1.00 52.91 265 ILE A C 1
ATOM 741 O O . ILE A 1 144 ? -40.818 1.550 15.709 1.00 56.69 265 ILE A O 1
ATOM 746 N N . GLU A 1 145 ? -39.863 2.313 17.613 1.00 49.54 266 GLU A N 1
ATOM 747 C CA . GLU A 1 145 ? -39.713 3.693 17.163 1.00 52.15 266 GLU A CA 1
ATOM 748 C C . GLU A 1 145 ? -38.816 3.780 15.929 1.00 50.04 266 GLU A C 1
ATOM 749 O O . GLU A 1 145 ? -39.135 4.484 14.973 1.00 49.27 266 GLU A O 1
ATOM 751 N N . ALA A 1 146 ? -37.704 3.051 15.956 1.00 47.42 267 ALA A N 1
ATOM 752 C CA . ALA A 1 146 ? -36.798 2.995 14.812 1.00 55.39 267 ALA A CA 1
ATOM 753 C C . ALA A 1 146 ? -37.515 2.499 13.557 1.00 57.25 267 ALA A C 1
ATOM 754 O O . ALA A 1 146 ? -37.406 3.119 12.488 1.00 50.53 267 ALA A O 1
ATOM 756 N N . GLN A 1 147 ? -38.250 1.394 13.709 1.00 50.87 268 GLN A N 1
ATOM 757 C CA . GLN A 1 147 ? -38.995 0.762 12.621 1.00 51.45 268 GLN A CA 1
ATOM 758 C C . GLN A 1 147 ? -40.045 1.705 12.021 1.00 56.45 268 GLN A C 1
ATOM 759 O O . GLN A 1 147 ? -40.057 1.956 10.807 1.00 54.60 268 GLN A O 1
ATOM 765 N N . ILE A 1 148 ? -40.912 2.239 12.875 1.00 46.30 269 ILE A N 1
ATOM 766 C CA . ILE A 1 148 ? -41.948 3.171 12.427 1.00 51.55 269 ILE A CA 1
ATOM 767 C C . ILE A 1 148 ? -41.375 4.439 11.786 1.00 51.23 269 ILE A C 1
ATOM 768 O O . ILE A 1 148 ? -42.053 5.104 11.002 1.00 56.37 269 ILE A O 1
ATOM 773 N N . ASN A 1 149 ? -40.125 4.767 12.103 1.00 52.83 270 ASN A N 1
ATOM 774 C CA . ASN A 1 149 ? -39.502 5.956 11.524 1.00 58.07 270 ASN A CA 1
ATOM 775 C C . ASN A 1 149 ? -38.794 5.712 10.191 1.00 60.36 270 ASN A C 1
ATOM 776 O O . ASN A 1 149 ? -38.879 6.539 9.282 1.00 68.83 270 ASN A O 1
ATOM 781 N N . SER A 1 150 ? -38.105 4.587 10.053 1.00 57.26 271 SER A N 1
ATOM 782 C CA . SER A 1 150 ? -37.408 4.330 8.794 1.00 60.73 271 SER A CA 1
ATOM 783 C C . SER A 1 150 ? -38.351 3.915 7.666 1.00 49.79 271 SER A C 1
ATOM 784 O O . SER A 1 150 ? -37.962 3.880 6.503 1.00 53.99 271 SER A O 1
ATOM 787 N N . TYR A 1 151 ? -39.598 3.637 8.024 1.00 52.82 272 TYR A N 1
ATOM 788 C CA . TYR A 1 151 ? -40.611 3.229 7.064 1.00 57.41 272 TYR A CA 1
ATOM 789 C C . TYR A 1 151 ? -41.949 3.833 7.461 1.00 49.55 272 TYR A C 1
ATOM 790 O O . TYR A 1 151 ? -42.784 3.181 8.068 1.00 51.75 272 TYR A O 1
ATOM 799 N N . PRO A 1 152 ? -42.161 5.103 7.126 1.00 58.80 273 PRO A N 1
ATOM 800 C CA . PRO A 1 152 ? -43.418 5.690 7.600 1.00 59.79 273 PRO A CA 1
ATOM 801 C C . PRO A 1 152 ? -44.629 4.854 7.181 1.00 54.52 273 PRO A C 1
ATOM 802 O O . PRO A 1 152 ? -44.624 4.154 6.160 1.00 56.01 273 PRO A O 1
ATOM 806 N N . ILE A 1 153 ? -45.669 4.922 7.991 1.00 38.92 274 ILE A N 1
ATOM 807 C CA . ILE A 1 153 ? -46.855 4.127 7.765 1.00 29.19 274 ILE A CA 1
ATOM 808 C C . ILE A 1 153 ? -47.981 5.071 7.380 1.00 30.02 274 ILE A C 1
ATOM 809 O O . ILE A 1 153 ? -48.419 5.895 8.190 1.00 30.62 274 ILE A O 1
ATOM 814 N N . PRO A 1 154 ? -48.440 4.987 6.128 1.00 31.20 275 PRO A N 1
ATOM 815 C CA . PRO A 1 154 ? -49.473 5.941 5.692 1.00 31.28 275 PRO A CA 1
ATOM 816 C C . PRO A 1 154 ? -50.683 5.913 6.620 1.00 38.85 275 PRO A C 1
ATOM 817 O O . PRO A 1 154 ? -51.127 4.844 7.023 1.00 26.70 275 PRO A O 1
ATOM 821 N N . GLY A 1 155 ? -51.173 7.098 6.980 1.00 46.41 276 GLY A N 1
ATOM 822 C CA . GLY A 1 155 ? -52.396 7.250 7.748 1.00 28.45 276 GLY A CA 1
ATOM 823 C C . GLY A 1 155 ? -52.180 7.260 9.240 1.00 33.71 276 GLY A C 1
ATOM 824 O O . GLY A 1 155 ? -53.071 7.678 10.001 1.00 37.63 276 GLY A O 1
ATOM 825 N N . LEU A 1 156 ? -50.998 6.812 9.661 1.00 32.84 277 LEU A N 1
ATOM 826 C CA . LEU A 1 156 ? -50.727 6.586 11.083 1.00 38.98 277 LEU A CA 1
ATOM 827 C C . LEU A 1 156 ? -50.668 7.895 11.870 1.00 38.42 277 LEU A C 1
ATOM 828 O O . LEU A 1 156 ? -49.997 8.839 11.459 1.00 45.27 277 LEU A O 1
ATOM 833 N N . GLY A 1 157 ? -51.379 7.942 12.997 1.00 37.07 278 GLY A N 1
ATOM 834 C CA . GLY A 1 157 ? -51.400 9.118 13.853 1.00 34.99 278 GLY A CA 1
ATOM 835 C C . GLY A 1 157 ? -50.376 9.067 14.978 1.00 40.91 278 GLY A C 1
ATOM 836 O O . GLY A 1 157 ? -49.226 8.664 14.769 1.00 36.98 278 GLY A O 1
ATOM 837 N N . LYS A 1 158 ? -50.787 9.483 16.175 1.00 32.82 279 LYS A N 1
ATOM 838 C CA . LYS A 1 158 ? -49.891 9.460 17.319 1.00 31.28 279 LYS A CA 1
ATOM 839 C C . LYS A 1 158 ? -49.797 8.035 17.806 1.00 36.59 279 LYS A C 1
ATOM 840 O O . LYS A 1 158 ? -50.791 7.301 17.829 1.00 34.33 279 LYS A O 1
ATOM 842 N N . VAL A 1 159 ? -48.591 7.630 18.173 1.00 39.11 280 VAL A N 1
ATOM 843 C CA . VAL A 1 159 ? -48.421 6.339 18.815 1.00 38.42 280 VAL A CA 1
ATOM 844 C C . VAL A 1 159 ? -47.869 6.514 20.234 1.00 48.67 280 VAL A C 1
ATOM 845 O O . VAL A 1 159 ? -46.843 7.175 20.438 1.00 48.90 280 VAL A O 1
ATOM 849 N N . ILE A 1 160 ? -48.571 5.949 21.212 1.00 41.95 281 ILE A N 1
ATOM 850 C CA . ILE A 1 160 ? -48.080 5.933 22.590 1.00 42.16 281 ILE A CA 1
ATOM 851 C C . ILE A 1 160 ? -47.604 4.542 23.002 1.00 35.76 281 ILE A C 1
ATOM 852 O O . ILE A 1 160 ? -48.397 3.610 23.040 1.00 38.84 281 ILE A O 1
ATOM 857 N N . VAL A 1 161 ? -46.312 4.406 23.294 1.00 32.53 282 VAL A N 1
ATOM 858 C CA . VAL A 1 161 ? -45.771 3.135 23.780 1.00 34.20 282 VAL A CA 1
ATOM 859 C C . VAL A 1 161 ? -45.788 3.042 25.309 1.00 41.80 282 VAL A C 1
ATOM 860 O O . VAL A 1 161 ? -45.379 3.983 26.011 1.00 42.69 282 VAL A O 1
ATOM 864 N N . ILE A 1 162 ? -46.281 1.913 25.821 1.00 36.65 283 ILE A N 1
ATOM 865 C CA . ILE A 1 162 ? -46.156 1.579 27.240 1.00 32.27 283 ILE A CA 1
ATOM 866 C C . ILE A 1 162 ? -45.267 0.354 27.350 1.00 34.48 283 ILE A C 1
ATOM 867 O O . ILE A 1 162 ? -45.635 -0.712 26.879 1.00 37.55 283 ILE A O 1
ATOM 872 N N . ASP A 1 163 ? -44.095 0.484 27.955 1.00 35.40 284 ASP A N 1
ATOM 873 C CA . ASP A 1 163 ? -43.201 -0.664 28.039 1.00 43.17 284 ASP A CA 1
ATOM 874 C C . ASP A 1 163 ? -43.564 -1.565 29.238 1.00 52.00 284 ASP A C 1
ATOM 875 O O . ASP A 1 163 ? -44.544 -1.296 29.955 1.00 40.44 284 ASP A O 1
ATOM 880 N N . LYS A 1 164 ? -42.792 -2.631 29.449 1.00 47.14 285 LYS A N 1
ATOM 881 C CA . LYS A 1 164 ? -43.092 -3.574 30.535 1.00 51.73 285 LYS A CA 1
ATOM 882 C C . LYS A 1 164 ? -43.129 -2.918 31.926 1.00 56.66 285 LYS A C 1
ATOM 883 O O . LYS A 1 164 ? -43.815 -3.419 32.835 1.00 41.69 285 LYS A O 1
ATOM 889 N N . LEU A 1 165 ? -42.409 -1.806 32.094 1.00 43.05 286 LEU A N 1
ATOM 890 C CA . LEU A 1 165 ? -42.319 -1.176 33.414 1.00 46.45 286 LEU A CA 1
ATOM 891 C C . LEU A 1 165 ? -43.335 -0.040 33.597 1.00 44.21 286 LEU A C 1
ATOM 892 O O . LEU A 1 165 ? -43.353 0.626 34.623 1.00 44.15 286 LEU A O 1
ATOM 897 N N . GLY A 1 166 ? -44.194 0.164 32.607 1.00 44.17 287 GLY A N 1
ATOM 898 C CA . GLY A 1 166 ? -45.148 1.261 32.640 1.00 32.58 287 GLY A CA 1
ATOM 899 C C . GLY A 1 166 ? -44.586 2.627 32.239 1.00 45.17 287 GLY A C 1
ATOM 900 O O . GLY A 1 166 ? -45.194 3.671 32.510 1.00 45.42 287 GLY A O 1
ATOM 901 N N . ASN A 1 167 ? -43.420 2.633 31.602 1.00 45.76 288 ASN A N 1
ATOM 902 C CA . ASN A 1 167 ? -42.851 3.873 31.051 1.00 50.38 288 ASN A CA 1
ATOM 903 C C . ASN A 1 167 ? -43.454 4.276 29.705 1.00 48.19 288 ASN A C 1
ATOM 904 O O . ASN A 1 167 ? -43.497 3.474 28.760 1.00 50.29 288 ASN A O 1
ATOM 909 N N . ILE A 1 168 ? -43.895 5.526 29.615 1.00 41.58 289 ILE A N 1
ATOM 910 C CA . ILE A 1 168 ? -44.467 6.035 28.377 1.00 47.39 289 ILE A CA 1
ATOM 911 C C . ILE A 1 168 ? -43.431 6.718 27.490 1.00 49.07 289 ILE A C 1
ATOM 912 O O . ILE A 1 168 ? -42.734 7.646 27.922 1.00 51.77 289 ILE A O 1
ATOM 917 N N . THR A 1 169 ? -43.331 6.242 26.254 1.00 43.85 290 THR A N 1
ATOM 918 C CA . THR A 1 169 ? -42.694 7.005 25.183 1.00 51.36 290 THR A CA 1
ATOM 919 C C . THR A 1 169 ? -43.710 7.381 24.097 1.00 52.27 290 THR A C 1
ATOM 920 O O . THR A 1 169 ? -44.710 6.687 23.895 1.00 44.33 290 THR A O 1
ATOM 924 N N . ILE A 1 170 ? -43.432 8.473 23.391 1.00 56.68 291 ILE A N 1
ATOM 925 C CA . ILE A 1 170 ? -44.304 8.946 22.328 1.00 43.53 291 ILE A CA 1
ATOM 926 C C . ILE A 1 170 ? -43.621 8.871 20.971 1.00 51.51 291 ILE A C 1
ATOM 927 O O . ILE A 1 170 ? -42.446 9.215 20.834 1.00 55.96 291 ILE A O 1
ATOM 932 N N . ILE A 1 171 ? -44.365 8.403 19.975 1.00 47.75 292 ILE A N 1
ATOM 933 C CA . ILE A 1 171 ? -43.943 8.477 18.583 1.00 38.83 292 ILE A CA 1
ATOM 934 C C . ILE A 1 171 ? -44.974 9.305 17.833 1.00 53.74 292 ILE A C 1
ATOM 935 O O . ILE A 1 171 ? -46.119 8.856 17.649 1.00 48.15 292 ILE A O 1
ATOM 940 N N . LYS A 1 172 ? -44.562 10.506 17.408 1.00 60.96 293 LYS A N 1
ATOM 941 C CA . LYS A 1 172 ? -45.472 11.508 16.846 1.00 50.43 293 LYS A CA 1
ATOM 942 C C . LYS A 1 172 ? -45.715 11.380 15.332 1.00 55.28 293 LYS A C 1
ATOM 943 O O . LYS A 1 172 ? -44.847 10.944 14.554 1.00 41.57 293 LYS A O 1
ATOM 945 N N . PRO A 1 173 ? -46.927 11.761 14.940 1.00 56.81 294 PRO A N 1
ATOM 946 C CA . PRO A 1 173 ? -47.355 11.749 13.551 1.00 70.87 294 PRO A CA 1
ATOM 947 C C . PRO A 1 173 ? -46.518 12.702 12.674 1.00 74.30 294 PRO A C 1
ATOM 948 O O . PRO A 1 173 ? -45.440 12.350 12.172 1.00 59.25 294 PRO A O 1
ATOM 950 N N . ALA B 2 2 ? -58.477 -2.843 20.666 1.00 40.99 2 ALA B N 1
ATOM 951 C CA . ALA B 2 2 ? -59.159 -3.196 19.423 1.00 45.23 2 ALA B CA 1
ATOM 952 C C . ALA B 2 2 ? -58.729 -4.581 18.961 1.00 49.60 2 ALA B C 1
ATOM 953 O O . ALA B 2 2 ? -57.533 -4.881 18.878 1.00 53.76 2 ALA B O 1
ATOM 955 N N . ILE B 2 3 ? -59.701 -5.433 18.666 1.00 39.24 3 ILE B N 1
ATOM 956 C CA . ILE B 2 3 ? -59.365 -6.784 18.215 1.00 38.82 3 ILE B CA 1
ATOM 957 C C . ILE B 2 3 ? -59.678 -7.015 16.739 1.00 31.85 3 ILE B C 1
ATOM 958 O O . ILE B 2 3 ? -60.796 -6.780 16.276 1.00 30.43 3 ILE B O 1
ATOM 963 N N . ASP B 2 4 ? -58.670 -7.465 16.005 1.00 29.20 4 ASP B N 1
ATOM 964 C CA . ASP B 2 4 ? -58.810 -7.627 14.568 1.00 29.25 4 ASP B CA 1
ATOM 965 C C . ASP B 2 4 ? -58.372 -9.016 14.117 1.00 30.75 4 ASP B C 1
ATOM 966 O O . ASP B 2 4 ? -57.294 -9.487 14.472 1.00 29.01 4 ASP B O 1
ATOM 971 N N . LEU B 2 5 ? -59.221 -9.661 13.328 1.00 34.31 5 LEU B N 1
ATOM 972 C CA . LEU B 2 5 ? -58.859 -10.900 12.655 1.00 29.73 5 LEU B CA 1
ATOM 973 C C . LEU B 2 5 ? -58.215 -10.570 11.304 1.00 28.98 5 LEU B C 1
ATOM 974 O O . LEU B 2 5 ? -58.832 -9.946 10.433 1.00 24.07 5 LEU B O 1
ATOM 979 N N . PHE B 2 6 ? -56.948 -10.941 11.177 1.00 22.86 6 PHE B N 1
ATOM 980 C CA . PHE B 2 6 ? -56.218 -10.804 9.934 1.00 22.42 6 PHE B CA 1
ATOM 981 C C . PHE B 2 6 ? -56.485 -12.040 9.099 1.00 27.76 6 PHE B C 1
ATOM 982 O O . PHE B 2 6 ? -56.162 -13.140 9.508 1.00 33.43 6 PHE B O 1
ATOM 990 N N . CYS B 2 7 ? -57.074 -11.866 7.929 1.00 24.80 7 CYS B N 1
ATOM 991 C CA . CYS B 2 7 ? -57.533 -12.997 7.145 1.00 20.91 7 CYS B CA 1
ATOM 992 C C . CYS B 2 7 ? -56.816 -12.989 5.839 1.00 18.81 7 CYS B C 1
ATOM 993 O O . CYS B 2 7 ? -56.980 -12.076 5.055 1.00 29.17 7 CYS B O 1
ATOM 996 N N . TYR B 2 8 ? -56.004 -13.998 5.614 1.00 19.33 8 TYR B N 1
ATOM 997 C CA . TYR B 2 8 ? -55.342 -14.194 4.329 1.00 23.93 8 TYR B CA 1
ATOM 998 C C . TYR B 2 8 ? -56.029 -15.270 3.487 1.00 30.09 8 TYR B C 1
ATOM 999 O O . TYR B 2 8 ? -56.437 -16.327 4.005 1.00 24.88 8 TYR B O 1
ATOM 1008 N N . LEU B 2 9 ? -56.137 -14.997 2.186 1.00 30.50 9 LEU B N 1
ATOM 1009 C CA . LEU B 2 9 ? -56.797 -15.904 1.257 1.00 26.81 9 LEU B CA 1
ATOM 1010 C C . LEU B 2 9 ? -55.891 -16.309 0.109 1.00 34.73 9 LEU B C 1
ATOM 1011 O O . LEU B 2 9 ? -55.061 -15.531 -0.358 1.00 38.80 9 LEU B O 1
ATOM 1016 N N . SER B 2 10 ? -56.066 -17.536 -0.361 1.00 39.50 10 SER B N 1
ATOM 1017 C CA . SER B 2 10 ? -55.296 -18.020 -1.487 1.00 31.58 10 SER B CA 1
ATOM 1018 C C . SER B 2 10 ? -55.926 -17.517 -2.792 1.00 32.94 10 SER B C 1
ATOM 1019 O O . SER B 2 10 ? -55.236 -17.388 -3.795 1.00 35.21 10 SER B O 1
ATOM 1022 N N . ILE B 2 11 ? -57.225 -17.206 -2.763 1.00 31.61 11 ILE B N 1
ATOM 1023 C CA . ILE B 2 11 ? -57.939 -16.708 -3.952 1.00 26.90 11 ILE B CA 1
ATOM 1024 C C . ILE B 2 11 ? -57.704 -15.214 -4.219 1.00 31.12 11 ILE B C 1
ATOM 1025 O O . ILE B 2 11 ? -57.224 -14.485 -3.361 1.00 36.79 11 ILE B O 1
ATOM 1030 N N . ASP B 2 12 ? -58.039 -14.758 -5.421 1.00 43.81 12 ASP B N 1
ATOM 1031 C CA . ASP B 2 12 ? -57.820 -13.352 -5.785 1.00 37.61 12 ASP B CA 1
ATOM 1032 C C . ASP B 2 12 ? -58.867 -12.411 -5.175 1.00 37.27 12 ASP B C 1
ATOM 1033 O O . ASP B 2 12 ? -59.890 -12.848 -4.626 1.00 32.54 12 ASP B O 1
ATOM 1038 N N . ARG B 2 13 ? -58.583 -11.120 -5.257 1.00 32.57 13 ARG B N 1
ATOM 1039 C CA . ARG B 2 13 ? -59.365 -10.114 -4.557 1.00 28.80 13 ARG B CA 1
ATOM 1040 C C . ARG B 2 13 ? -60.849 -10.133 -4.949 1.00 35.66 13 ARG B C 1
ATOM 1041 O O . ARG B 2 13 ? -61.730 -10.259 -4.092 1.00 31.86 13 ARG B O 1
ATOM 1049 N N . GLY B 2 14 ? -61.115 -10.043 -6.250 1.00 40.46 14 GLY B N 1
ATOM 1050 C CA . GLY B 2 14 ? -62.476 -10.051 -6.772 1.00 32.81 14 GLY B CA 1
ATOM 1051 C C . GLY B 2 14 ? -63.324 -11.225 -6.306 1.00 43.98 14 GLY B C 1
ATOM 1052 O O . GLY B 2 14 ? -64.445 -11.041 -5.818 1.00 45.78 14 GLY B O 1
ATOM 1053 N N . ALA B 2 15 ? -62.793 -12.435 -6.456 1.00 35.03 15 ALA B N 1
ATOM 1054 C CA . ALA B 2 15 ? -63.507 -13.636 -6.040 1.00 38.70 15 ALA B CA 1
ATOM 1055 C C . ALA B 2 15 ? -63.746 -13.610 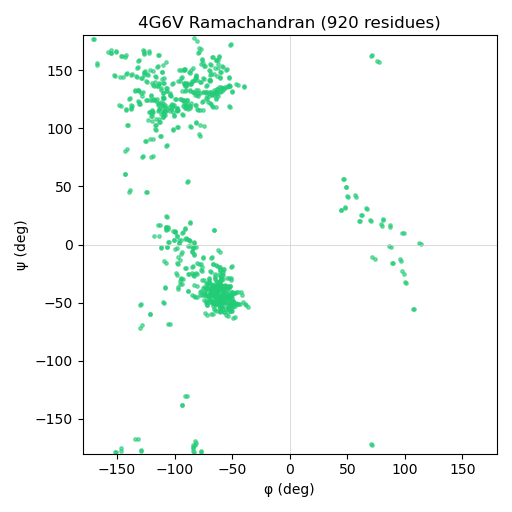-4.537 1.00 43.22 15 ALA B C 1
ATOM 1056 O O . ALA B 2 15 ? -64.852 -13.901 -4.064 1.00 36.48 15 ALA B O 1
ATOM 1058 N N . ALA B 2 16 ? -62.696 -13.258 -3.795 1.00 48.55 16 ALA B N 1
ATOM 1059 C CA . ALA B 2 16 ? -62.769 -13.144 -2.341 1.00 39.64 16 ALA B CA 1
ATOM 1060 C C . ALA B 2 16 ? -63.965 -12.290 -1.945 1.00 33.20 16 ALA B C 1
ATOM 1061 O O . ALA B 2 16 ? -64.749 -12.646 -1.054 1.00 34.36 16 ALA B O 1
ATOM 1063 N N . GLU B 2 17 ? -64.102 -11.162 -2.627 1.00 35.17 17 GLU B N 1
ATOM 1064 C CA . GLU B 2 17 ? -65.153 -10.206 -2.314 1.00 43.44 17 GLU B CA 1
ATOM 1065 C C . GLU B 2 17 ? -66.527 -10.788 -2.647 1.00 39.30 17 GLU B C 1
ATOM 1066 O O . GLU B 2 17 ? -67.439 -10.780 -1.823 1.00 33.78 17 GLU B O 1
ATOM 1072 N N . SER B 2 18 ? -66.670 -11.306 -3.858 1.00 40.63 18 SER B N 1
ATOM 1073 C CA . SER B 2 18 ? -67.880 -12.032 -4.216 1.00 39.90 18 SER B CA 1
ATOM 1074 C C . SER B 2 18 ? -68.287 -13.012 -3.104 1.00 39.79 18 SER B C 1
ATOM 1075 O O . SER B 2 18 ? -69.434 -13.004 -2.655 1.00 46.13 18 SER B O 1
ATOM 1078 N N . ASP B 2 19 ? -67.354 -13.851 -2.657 1.00 35.02 19 ASP B N 1
ATOM 1079 C CA . ASP B 2 19 ? -67.604 -14.743 -1.512 1.00 32.96 19 ASP B CA 1
ATOM 1080 C C . ASP B 2 19 ? -68.022 -14.003 -0.212 1.00 36.95 19 ASP B C 1
ATOM 1081 O O . ASP B 2 19 ? -68.947 -14.442 0.481 1.00 34.46 19 ASP B O 1
ATOM 1086 N N . LEU B 2 20 ? -67.344 -12.902 0.124 1.00 21.48 20 LEU B N 1
ATOM 1087 C CA . LEU B 2 20 ? -67.743 -12.112 1.297 1.00 28.18 20 LEU B CA 1
ATOM 1088 C C . LEU B 2 20 ? -69.151 -11.522 1.228 1.00 29.64 20 LEU B C 1
ATOM 1089 O O . LEU B 2 20 ? -69.763 -11.259 2.263 1.00 38.85 20 LEU B O 1
ATOM 1094 N N . ASN B 2 21 ? -69.667 -11.301 0.029 1.00 24.98 21 ASN B N 1
ATOM 1095 C CA . ASN B 2 21 ? -71.017 -10.783 -0.081 1.00 32.37 21 ASN B CA 1
ATOM 1096 C C . ASN B 2 21 ? -72.009 -11.809 0.430 1.00 33.01 21 ASN B C 1
ATOM 1097 O O . ASN B 2 21 ? -72.971 -11.490 1.114 1.00 34.77 21 ASN B O 1
ATOM 1102 N N . LYS B 2 22 ? -71.770 -13.060 0.084 1.00 37.33 22 LYS B N 1
ATOM 1103 C CA . LYS B 2 22 ? -72.656 -14.114 0.506 1.00 37.51 22 LYS B CA 1
ATOM 1104 C C . LYS B 2 22 ? -72.591 -14.285 2.020 1.00 42.77 22 LYS B C 1
ATOM 1105 O O . LYS B 2 22 ? -73.615 -14.477 2.678 1.00 46.73 22 LYS B O 1
ATOM 1111 N N . ILE B 2 23 ? -71.387 -14.199 2.575 1.00 34.54 23 ILE B N 1
ATOM 1112 C CA . ILE B 2 23 ? -71.224 -14.252 4.016 1.00 26.61 23 ILE B CA 1
ATOM 1113 C C . ILE B 2 23 ? -72.026 -13.149 4.690 1.00 31.95 23 ILE B C 1
ATOM 1114 O O . ILE B 2 23 ? -72.869 -13.428 5.530 1.00 41.05 23 ILE B O 1
ATOM 1119 N N . ARG B 2 24 ? -71.799 -11.900 4.296 1.00 42.75 24 ARG B N 1
ATOM 1120 C CA . ARG B 2 24 ? -72.576 -10.777 4.817 1.00 41.10 24 ARG B CA 1
ATOM 1121 C C . ARG B 2 24 ? -74.087 -10.990 4.728 1.00 43.88 24 ARG B C 1
ATOM 1122 O O . ARG B 2 24 ? -74.847 -10.441 5.510 1.00 52.71 24 ARG B O 1
ATOM 1130 N N . SER B 2 25 ? -74.522 -11.758 3.747 1.00 45.04 25 SER B N 1
ATOM 1131 C CA . SER B 2 25 ? -75.941 -11.924 3.482 1.00 50.43 25 SER B CA 1
ATOM 1132 C C . SER B 2 25 ? -76.465 -13.119 4.277 1.00 46.24 25 SER B C 1
ATOM 1133 O O . SER B 2 25 ? -77.659 -13.248 4.539 1.00 51.49 25 SER B O 1
ATOM 1136 N N . ASN B 2 26 ? -75.542 -13.981 4.675 1.00 49.74 26 ASN B N 1
ATOM 1137 C CA . ASN B 2 26 ? -75.871 -15.234 5.334 1.00 47.63 26 ASN B CA 1
ATOM 1138 C C . ASN B 2 26 ? -75.754 -15.087 6.854 1.00 55.42 26 ASN B C 1
ATOM 1139 O O . ASN B 2 26 ? -76.277 -15.912 7.620 1.00 49.97 26 ASN B O 1
ATOM 1144 N N . HIS B 2 27 ? -75.068 -14.022 7.276 1.00 50.22 27 HIS B N 1
ATOM 1145 C CA . HIS B 2 27 ? -74.843 -13.743 8.688 1.00 44.22 27 HIS B CA 1
ATOM 1146 C C . HIS B 2 27 ? -74.907 -12.259 8.972 1.00 44.82 27 HIS B C 1
ATOM 1147 O O . HIS B 2 27 ? -73.938 -11.642 9.435 1.00 39.79 27 HIS B O 1
ATOM 1154 N N . SER B 2 28 ? -76.074 -11.702 8.687 1.00 49.70 28 SER B N 1
ATOM 1155 C CA . SER B 2 28 ? -76.368 -10.304 8.941 1.00 42.56 28 SER B CA 1
ATOM 1156 C C . SER B 2 28 ? -76.234 -9.952 10.420 1.00 54.28 28 SER B C 1
ATOM 1157 O O . SER B 2 28 ? -75.921 -8.807 10.775 1.00 59.55 28 SER B O 1
ATOM 1160 N N . GLU B 2 29 ? -76.479 -10.930 11.288 1.00 50.86 29 GLU B N 1
ATOM 1161 C CA . GLU B 2 29 ? -76.433 -10.674 12.723 1.00 54.47 29 GLU B CA 1
ATOM 1162 C C . GLU B 2 29 ? -75.037 -10.207 13.131 1.00 63.29 29 GLU B C 1
ATOM 1163 O O . GLU B 2 29 ? -74.864 -9.102 13.667 1.00 64.85 29 GLU B O 1
ATOM 1169 N N . LEU B 2 30 ? -74.042 -11.038 12.839 1.00 51.09 30 LEU B N 1
ATOM 1170 C CA . LEU B 2 30 ? -72.666 -10.732 13.191 1.00 48.36 30 LEU B CA 1
ATOM 1171 C C . LEU B 2 30 ? -72.114 -9.551 12.398 1.00 43.98 30 LEU B C 1
ATOM 1172 O O . LEU B 2 30 ? -71.453 -8.663 12.930 1.00 42.75 30 LEU B O 1
ATOM 1177 N N . PHE B 2 31 ? -72.399 -9.540 11.109 1.00 43.47 31 PHE B N 1
ATOM 1178 C CA . PHE B 2 31 ? -71.636 -8.693 10.214 1.00 47.62 31 PHE B CA 1
ATOM 1179 C C . PHE B 2 31 ? -72.262 -7.332 9.894 1.00 47.79 31 PHE B C 1
ATOM 1180 O O . PHE B 2 31 ? -71.691 -6.530 9.143 1.00 56.25 31 PHE B O 1
ATOM 1188 N N . GLU B 2 32 ? -73.421 -7.057 10.483 1.00 49.93 32 GLU B N 1
ATOM 1189 C CA . GLU B 2 32 ? -73.923 -5.683 10.507 1.00 62.44 32 GLU B CA 1
ATOM 1190 C C . GLU B 2 32 ? -73.773 -5.122 11.923 1.00 71.19 32 GLU B C 1
ATOM 1191 O O . GLU B 2 32 ? -74.708 -5.224 12.729 1.00 81.88 32 GLU B O 1
ATOM 1193 N N . GLY B 2 33 ? -72.595 -4.570 12.241 1.00 62.26 33 GLY B N 1
ATOM 1194 C CA . GLY B 2 33 ? -72.377 -3.958 13.556 1.00 63.99 33 GLY B CA 1
ATOM 1195 C C . GLY B 2 33 ? -71.504 -4.659 14.605 1.00 56.07 33 GLY B C 1
ATOM 1196 O O . GLY B 2 33 ? -70.557 -4.055 15.125 1.00 51.27 33 GLY B O 1
ATOM 1197 N N . LYS B 2 34 ? -71.831 -5.909 14.944 1.00 44.40 34 LYS B N 1
ATOM 1198 C CA . LYS B 2 34 ? -71.041 -6.686 15.915 1.00 50.57 34 LYS B CA 1
ATOM 1199 C C . LYS B 2 34 ? -69.591 -6.924 15.443 1.00 44.55 34 LYS B C 1
ATOM 1200 O O . LYS B 2 34 ? -68.635 -6.746 16.201 1.00 37.78 34 LYS B O 1
ATOM 1202 N N . PHE B 2 35 ? -69.444 -7.327 14.187 1.00 40.94 35 PHE B N 1
ATOM 1203 C CA . PHE B 2 35 ? -68.143 -7.388 13.528 1.00 42.05 35 PHE B CA 1
ATOM 1204 C C . PHE B 2 35 ? -68.159 -6.574 12.236 1.00 40.48 35 PHE B C 1
ATOM 1205 O O . PHE B 2 35 ? -69.147 -6.576 11.508 1.00 46.98 35 PHE B O 1
ATOM 1213 N N . LEU B 2 36 ? -67.079 -5.861 11.952 1.00 34.82 36 LEU B N 1
ATOM 1214 C CA . LEU B 2 36 ? -67.010 -5.131 10.692 1.00 33.80 36 LEU B CA 1
ATOM 1215 C C . LEU B 2 36 ? -65.980 -5.766 9.767 1.00 39.34 36 LEU B C 1
ATOM 1216 O O . LEU B 2 36 ? -64.822 -5.962 10.149 1.00 37.19 36 LEU B O 1
ATOM 1221 N N . ILE B 2 37 ? -66.413 -6.093 8.554 1.00 32.32 37 ILE B N 1
ATOM 1222 C CA . ILE B 2 37 ? -65.516 -6.685 7.563 1.00 35.45 37 ILE B CA 1
ATOM 1223 C C . ILE B 2 37 ? -64.990 -5.616 6.604 1.00 34.75 37 ILE B C 1
ATOM 1224 O O . ILE B 2 37 ? -65.765 -5.001 5.843 1.00 26.16 37 ILE B O 1
ATOM 1229 N N . SER B 2 38 ? -63.675 -5.398 6.643 1.00 23.19 38 SER B N 1
ATOM 1230 C CA . SER B 2 38 ? -63.048 -4.472 5.706 1.00 29.16 38 SER B CA 1
ATOM 1231 C C . SER B 2 38 ? -63.222 -4.925 4.246 1.00 34.75 38 SER B C 1
ATOM 1232 O O . SER B 2 38 ? -63.559 -6.082 3.962 1.00 33.02 38 SER B O 1
ATOM 1235 N N . PRO B 2 39 ? -63.020 -4.001 3.310 1.00 33.85 39 PRO B N 1
ATOM 1236 C CA . PRO B 2 39 ? -62.849 -4.400 1.907 1.00 28.16 39 PRO B CA 1
ATOM 1237 C C . PRO B 2 39 ? -61.664 -5.339 1.781 1.00 36.73 39 PRO B C 1
ATOM 1238 O O . PRO B 2 39 ? -60.749 -5.277 2.619 1.00 31.25 39 PRO B O 1
ATOM 1242 N N . VAL B 2 40 ? -61.682 -6.193 0.756 1.00 35.84 40 VAL B N 1
ATOM 1243 C CA . VAL B 2 40 ? -60.563 -7.080 0.481 1.00 30.55 40 VAL B CA 1
ATOM 1244 C C . VAL B 2 40 ? -59.530 -6.341 -0.352 1.00 28.92 40 VAL B C 1
ATOM 1245 O O . VAL B 2 40 ? -59.890 -5.588 -1.244 1.00 38.85 40 VAL B O 1
ATOM 1249 N N . ARG B 2 41 ? -58.251 -6.557 -0.060 1.00 33.10 41 ARG B N 1
ATOM 1250 C CA . ARG B 2 41 ? -57.180 -6.037 -0.895 1.00 23.52 41 ARG B CA 1
ATOM 1251 C C . ARG B 2 41 ? -56.273 -7.140 -1.412 1.00 23.97 41 ARG B C 1
ATOM 1252 O O . ARG B 2 41 ? -56.329 -8.265 -0.957 1.00 28.92 41 ARG B O 1
ATOM 1260 N N . ASP B 2 42 ? -55.466 -6.813 -2.410 1.00 32.58 42 ASP B N 1
ATOM 1261 C CA . ASP B 2 42 ? -54.434 -7.714 -2.878 1.00 31.50 42 ASP B CA 1
ATOM 1262 C C . ASP B 2 42 ? -53.384 -7.707 -1.791 1.00 28.05 42 ASP B C 1
ATOM 1263 O O . ASP B 2 42 ? -53.054 -6.658 -1.244 1.00 22.65 42 ASP B O 1
ATOM 1268 N N . ALA B 2 43 ? -52.866 -8.882 -1.471 1.00 25.83 43 ALA B N 1
ATOM 1269 C CA . ALA B 2 43 ? -51.797 -8.984 -0.498 1.00 31.92 43 ALA B CA 1
ATOM 1270 C C . ALA B 2 43 ? -50.508 -8.438 -1.085 1.00 26.83 43 ALA B C 1
ATOM 1271 O O . ALA B 2 43 ? -50.122 -8.829 -2.169 1.00 38.80 43 ALA B O 1
ATOM 1273 N N . ASP B 2 44 ? -49.850 -7.533 -0.379 1.00 26.96 44 ASP B N 1
ATOM 1274 C CA . ASP B 2 44 ? -48.509 -7.108 -0.764 1.00 28.19 44 ASP B CA 1
ATOM 1275 C C . ASP B 2 44 ? -47.457 -8.098 -0.250 1.00 36.17 44 ASP B C 1
ATOM 1276 O O . ASP B 2 44 ? -47.790 -9.153 0.303 1.00 31.55 44 ASP B O 1
ATOM 1281 N N . PHE B 2 45 ? -46.185 -7.739 -0.403 1.00 35.61 45 PHE B N 1
ATOM 1282 C CA . PHE B 2 45 ? -45.094 -8.651 -0.064 1.00 38.30 45 PHE B CA 1
ATOM 1283 C C . PHE B 2 45 ? -45.059 -9.013 1.423 1.00 40.08 45 PHE B C 1
ATOM 1284 O O . PHE B 2 45 ? -44.734 -10.136 1.776 1.00 32.12 45 PHE B O 1
ATOM 1292 N N . SER B 2 46 ? -45.379 -8.045 2.280 1.00 38.50 46 SER B N 1
ATOM 1293 C CA . SER B 2 46 ? -45.313 -8.227 3.725 1.00 37.24 46 SER B CA 1
ATOM 1294 C C . SER B 2 46 ? -46.358 -9.210 4.193 1.00 35.65 46 SER B C 1
ATOM 1295 O O . SER B 2 46 ? -46.033 -10.123 4.934 1.00 40.30 46 SER B O 1
ATOM 1298 N N . LEU B 2 47 ? -47.605 -9.032 3.760 1.00 31.66 47 LEU B N 1
ATOM 1299 C CA . LEU B 2 47 ? -48.666 -9.972 4.124 1.00 30.95 47 LEU B CA 1
ATOM 1300 C C . LEU B 2 47 ? -48.403 -11.385 3.577 1.00 36.04 47 LEU B C 1
ATOM 1301 O O . LEU B 2 47 ? -48.674 -12.379 4.250 1.00 30.53 47 LEU B O 1
ATOM 1306 N N . LYS B 2 48 ? -47.874 -11.465 2.355 1.00 36.07 48 LYS B N 1
ATOM 1307 C CA . LYS B 2 48 ? -47.534 -12.741 1.738 1.00 35.02 48 LYS B CA 1
ATOM 1308 C C . LYS B 2 48 ? -46.461 -13.478 2.531 1.00 40.57 48 LYS B C 1
ATOM 1309 O O . LYS B 2 48 ? -46.461 -14.712 2.595 1.00 33.20 48 LYS B O 1
ATOM 1315 N N . GLU B 2 49 ? -45.543 -12.712 3.109 1.00 34.08 49 GLU B N 1
ATOM 1316 C CA . GLU B 2 49 ? -44.467 -13.277 3.893 1.00 40.93 49 GLU B CA 1
ATOM 1317 C C . GLU B 2 49 ? -45.013 -13.948 5.161 1.00 43.70 49 GLU B C 1
ATOM 1318 O O . GLU B 2 49 ? -44.682 -15.103 5.458 1.00 40.31 49 GLU B O 1
ATOM 1324 N N . ILE B 2 50 ? -45.857 -13.217 5.886 1.00 35.36 50 ILE B N 1
ATOM 1325 C CA . ILE B 2 50 ? -46.482 -13.717 7.110 1.00 32.10 50 ILE B CA 1
ATOM 1326 C C . ILE B 2 50 ? -47.403 -14.905 6.839 1.00 32.39 50 ILE B C 1
ATOM 1327 O O . ILE B 2 50 ? -47.338 -15.899 7.550 1.00 39.24 50 ILE B O 1
ATOM 1332 N N . ALA B 2 51 ? -48.239 -14.826 5.804 1.00 34.45 51 ALA B N 1
ATOM 1333 C CA . ALA B 2 51 ? -49.074 -15.973 5.414 1.00 35.64 51 ALA B CA 1
ATOM 1334 C C . ALA B 2 51 ? -48.264 -17.242 5.098 1.00 35.69 51 ALA B C 1
ATOM 1335 O O . ALA B 2 51 ? -48.700 -18.358 5.403 1.00 32.66 51 ALA B O 1
ATOM 1337 N N . ALA B 2 52 ? -47.089 -17.065 4.496 1.00 33.86 52 ALA B N 1
ATOM 1338 C CA . ALA B 2 52 ? -46.281 -18.196 4.053 1.00 32.75 52 ALA B CA 1
ATOM 1339 C C . ALA B 2 52 ? -45.541 -18.887 5.204 1.00 35.89 52 ALA B C 1
ATOM 1340 O O . ALA B 2 52 ? -45.155 -20.045 5.085 1.00 41.36 52 ALA B O 1
ATOM 1342 N N . GLU B 2 53 ? -45.345 -18.174 6.304 1.00 30.33 53 GLU B N 1
ATOM 1343 C CA . GLU B 2 53 ? -44.823 -18.766 7.537 1.00 38.88 53 GLU B CA 1
ATOM 1344 C C . GLU B 2 53 ? -45.837 -19.707 8.193 1.00 39.24 53 GLU B C 1
ATOM 1345 O O . GLU B 2 53 ? -45.460 -20.590 8.960 1.00 41.92 53 GLU B O 1
ATOM 1351 N N . HIS B 2 54 ? -47.118 -19.509 7.879 1.00 43.01 54 HIS B N 1
ATOM 1352 C CA . HIS B 2 54 ? -48.193 -20.363 8.382 1.00 31.72 54 HIS B CA 1
ATOM 1353 C C . HIS B 2 54 ? -48.790 -21.278 7.321 1.00 39.82 54 HIS B C 1
ATOM 1354 O O . HIS B 2 54 ? -49.951 -21.676 7.431 1.00 47.64 54 HIS B O 1
ATOM 1361 N N . GLY B 2 55 ? -48.012 -21.587 6.286 1.00 38.06 55 GLY B N 1
ATOM 1362 C CA . GLY B 2 55 ? -48.397 -22.576 5.298 1.00 31.15 55 GLY B CA 1
ATOM 1363 C C . GLY B 2 55 ? -49.046 -22.092 4.011 1.00 39.55 55 GLY B C 1
ATOM 1364 O O . GLY B 2 55 ? -49.126 -22.857 3.047 1.00 39.13 55 GLY B O 1
ATOM 1365 N N . LEU B 2 56 ? -49.486 -20.833 3.980 1.00 38.74 56 LEU B N 1
ATOM 1366 C CA . LEU B 2 56 ? -50.383 -20.348 2.929 1.00 24.58 56 LEU B CA 1
ATOM 1367 C C . LEU B 2 56 ? -49.745 -19.343 1.990 1.00 30.24 56 LEU B C 1
ATOM 1368 O O . LEU B 2 56 ? -49.058 -18.418 2.423 1.00 39.95 56 LEU B O 1
ATOM 1373 N N . VAL B 2 57 ? -49.983 -19.550 0.698 1.00 36.00 57 VAL B N 1
ATOM 1374 C CA . VAL B 2 57 ? -49.681 -18.588 -0.366 1.00 37.73 57 VAL B CA 1
ATOM 1375 C C . VAL B 2 57 ? -50.864 -17.613 -0.542 1.00 28.00 57 VAL B C 1
ATOM 1376 O O . VAL B 2 57 ? -51.884 -17.952 -1.143 1.00 33.46 57 VAL B O 1
ATOM 1380 N N . ALA B 2 58 ? -50.737 -16.409 -0.006 1.00 31.17 58 ALA B N 1
ATOM 1381 C CA . ALA B 2 58 ? -51.856 -15.458 -0.019 1.00 32.17 58 ALA B CA 1
ATOM 1382 C C . ALA B 2 58 ? -51.858 -14.581 -1.269 1.00 38.91 58 ALA B C 1
ATOM 1383 O O . ALA B 2 58 ? -50.809 -14.091 -1.696 1.00 41.44 58 ALA B O 1
ATOM 1385 N N . GLU B 2 59 ? -53.039 -14.400 -1.855 1.00 40.67 59 GLU B N 1
ATOM 1386 C CA . GLU B 2 59 ? -53.223 -13.442 -2.950 1.00 40.03 59 GLU B CA 1
ATOM 1387 C C . GLU B 2 59 ? -54.009 -12.230 -2.485 1.00 39.90 59 GLU B C 1
ATOM 1388 O O . GLU B 2 59 ? -53.736 -11.108 -2.906 1.00 44.91 59 GLU B O 1
ATOM 1394 N N . SER B 2 60 ? -54.981 -12.459 -1.612 1.00 35.13 60 SER B N 1
ATOM 1395 C CA . SER B 2 60 ? -55.769 -11.368 -1.070 1.00 32.32 60 SER B CA 1
ATOM 1396 C C . SER B 2 60 ? -55.780 -11.394 0.473 1.00 38.87 60 SER B C 1
ATOM 1397 O O . SER B 2 60 ? -55.393 -12.377 1.115 1.00 35.13 60 SER B O 1
ATOM 1400 N N . PHE B 2 61 ? -56.206 -10.286 1.054 1.00 29.48 61 PHE B N 1
ATOM 1401 C CA . PHE B 2 61 ? -56.212 -10.109 2.491 1.00 23.23 61 PHE B CA 1
ATOM 1402 C C . PHE B 2 61 ? -57.404 -9.224 2.858 1.00 29.21 61 PHE B C 1
ATOM 1403 O O . PHE B 2 61 ? -57.779 -8.311 2.113 1.00 24.51 61 PHE B O 1
ATOM 1411 N N . PHE B 2 62 ? -58.020 -9.493 3.992 1.00 23.04 62 PHE B N 1
ATOM 1412 C CA . PHE B 2 62 ? -58.998 -8.547 4.491 1.00 25.48 62 PHE B CA 1
ATOM 1413 C C . PHE B 2 62 ? -59.040 -8.633 6.012 1.00 30.69 62 PHE B C 1
ATOM 1414 O O . PHE B 2 62 ? -58.499 -9.570 6.615 1.00 25.78 62 PHE B O 1
ATOM 1422 N N . LEU B 2 63 ? -59.677 -7.650 6.629 1.00 29.57 63 LEU B N 1
ATOM 1423 C CA . LEU B 2 63 ? -59.682 -7.547 8.071 1.00 24.41 63 LEU B CA 1
ATOM 1424 C C . LEU B 2 63 ? -61.102 -7.689 8.610 1.00 27.07 63 LEU B C 1
ATOM 1425 O O . LEU B 2 63 ? -62.069 -7.273 7.965 1.00 27.59 63 LEU B O 1
ATOM 1430 N N . VAL B 2 64 ? -61.220 -8.317 9.779 1.00 29.32 64 VAL B N 1
ATOM 1431 C CA . VAL B 2 64 ? -62.485 -8.387 10.511 1.00 30.80 64 VAL B CA 1
ATOM 1432 C C . VAL B 2 64 ? -62.289 -7.783 11.907 1.00 34.64 64 VAL B C 1
ATOM 1433 O O . VAL B 2 64 ? -61.548 -8.312 12.722 1.00 38.24 64 VAL B O 1
ATOM 1437 N N . SER B 2 65 ? -62.949 -6.663 12.169 1.00 36.69 65 SER B N 1
ATOM 1438 C CA . SER B 2 65 ? -62.812 -5.980 13.444 1.00 35.93 65 SER B CA 1
ATOM 1439 C C . SER B 2 65 ? -63.928 -6.331 14.393 1.00 37.48 65 SER B C 1
ATOM 1440 O O . SER B 2 65 ? -65.084 -6.467 13.985 1.00 37.71 65 SER B O 1
ATOM 1443 N N . LEU B 2 66 ? -63.562 -6.488 15.661 1.00 27.26 66 LEU B N 1
ATOM 1444 C CA . LEU B 2 66 ? -64.530 -6.706 16.717 1.00 28.46 66 LEU B CA 1
ATOM 1445 C C . LEU B 2 66 ? -65.082 -5.327 17.092 1.00 41.84 66 LEU B C 1
ATOM 1446 O O . LEU B 2 66 ? -64.407 -4.506 17.743 1.00 40.65 66 LEU B O 1
ATOM 1451 N N . ASN B 2 67 ? -66.306 -5.060 16.650 1.00 37.23 67 ASN B N 1
ATOM 1452 C CA . ASN B 2 67 ? -66.899 -3.754 16.862 1.00 38.50 67 ASN B CA 1
ATOM 1453 C C . ASN B 2 67 ? -67.737 -3.666 18.129 1.00 40.16 67 ASN B C 1
ATOM 1454 O O . ASN B 2 67 ? -67.872 -2.607 18.710 1.00 43.16 67 ASN B O 1
ATOM 1459 N N . ASP B 2 68 ? -68.326 -4.781 18.527 1.00 40.81 68 ASP B N 1
ATOM 1460 C CA . ASP B 2 68 ? -69.055 -4.860 19.778 1.00 37.15 68 ASP B CA 1
ATOM 1461 C C . ASP B 2 68 ? -68.264 -5.730 20.750 1.00 40.61 68 ASP B C 1
ATOM 1462 O O . ASP B 2 68 ? -68.171 -6.943 20.559 1.00 32.06 68 ASP B O 1
ATOM 1467 N N . LYS B 2 69 ? -67.697 -5.100 21.782 1.00 40.08 69 LYS B N 1
ATOM 1468 C CA . LYS B 2 69 ? -66.869 -5.801 22.759 1.00 40.00 69 LYS B CA 1
ATOM 1469 C C . LYS B 2 69 ? -67.612 -6.962 23.424 1.00 38.57 69 LYS B C 1
ATOM 1470 O O . LYS B 2 69 ? -67.024 -7.993 23.702 1.00 35.45 69 LYS B O 1
ATOM 1476 N N . ASN B 2 70 ? -68.910 -6.794 23.658 1.00 47.75 70 ASN B N 1
ATOM 1477 C CA . ASN B 2 70 ? -69.747 -7.851 24.234 1.00 42.41 70 ASN B CA 1
ATOM 1478 C C . ASN B 2 70 ? -69.863 -9.107 23.397 1.00 33.72 70 ASN B C 1
ATOM 1479 O O . ASN B 2 70 ? -70.494 -10.057 23.821 1.00 44.58 70 ASN B O 1
ATOM 1484 N N . SER B 2 71 ? -69.291 -9.099 22.200 1.00 41.51 71 SER B N 1
ATOM 1485 C CA . SER B 2 71 ? -69.378 -10.241 21.296 1.00 38.58 71 SER B CA 1
ATOM 1486 C C . SER B 2 71 ? -67.999 -10.856 21.097 1.00 39.58 71 SER B C 1
ATOM 1487 O O . SER B 2 71 ? -67.784 -11.638 20.168 1.00 43.96 71 SER B O 1
ATOM 1490 N N . ALA B 2 72 ? -67.079 -10.510 21.993 1.00 36.87 72 ALA B N 1
ATOM 1491 C CA . ALA B 2 72 ? -65.697 -10.974 21.929 1.00 32.56 72 ALA B CA 1
ATOM 1492 C C . ALA B 2 72 ? -65.620 -12.479 22.017 1.00 34.79 72 ALA B C 1
ATOM 1493 O O . ALA B 2 72 ? -64.614 -13.088 21.646 1.00 37.97 72 ALA B O 1
ATOM 1495 N N . ASP B 2 73 ? -66.686 -13.085 22.520 1.00 31.66 73 ASP B N 1
ATOM 1496 C CA . ASP B 2 73 ? -66.696 -14.525 22.652 1.00 33.21 73 ASP B CA 1
ATOM 1497 C C . ASP B 2 73 ? -67.195 -15.228 21.387 1.00 40.13 73 ASP B C 1
ATOM 1498 O O . ASP B 2 73 ? -67.317 -16.451 21.369 1.00 49.78 73 ASP B O 1
ATOM 1503 N N . LEU B 2 74 ? -67.472 -14.480 20.324 1.00 34.76 74 LEU B N 1
ATOM 1504 C CA . LEU B 2 74 ? -67.894 -15.140 19.089 1.00 35.91 74 LEU B CA 1
ATOM 1505 C C . LEU B 2 74 ? -66.763 -15.258 18.085 1.00 30.38 74 LEU B C 1
ATOM 1506 O O . LEU B 2 74 ? -66.962 -15.744 16.991 1.00 31.85 74 LEU B O 1
ATOM 1511 N N . ILE B 2 75 ? -65.566 -14.838 18.459 1.00 28.79 75 ILE B N 1
ATOM 1512 C CA . ILE B 2 75 ? -64.446 -14.918 17.528 1.00 24.91 75 ILE B CA 1
ATOM 1513 C C . ILE B 2 75 ? -64.252 -16.313 16.905 1.00 30.15 75 ILE B C 1
ATOM 1514 O O . ILE B 2 75 ? -64.124 -16.423 15.692 1.00 36.59 75 ILE B O 1
ATOM 1519 N N . PRO B 2 76 ? -64.261 -17.381 17.721 1.00 34.15 76 PRO B N 1
ATOM 1520 C CA . PRO B 2 76 ? -64.117 -18.749 17.198 1.00 27.73 76 PRO B CA 1
ATOM 1521 C C . PRO B 2 76 ? -65.260 -19.191 16.289 1.00 29.09 76 PRO B C 1
ATOM 1522 O O . PRO B 2 76 ? -65.041 -20.003 15.380 1.00 31.94 76 PRO B O 1
ATOM 1526 N N . ILE B 2 77 ? -66.470 -18.706 16.544 1.00 27.55 77 ILE B N 1
ATOM 1527 C CA . ILE B 2 77 ? -67.593 -19.027 15.661 1.00 37.63 77 ILE B CA 1
ATOM 1528 C C . ILE B 2 77 ? -67.540 -18.196 14.370 1.00 37.00 77 ILE B C 1
ATOM 1529 O O . ILE B 2 77 ? -67.821 -18.702 13.276 1.00 33.86 77 ILE B O 1
ATOM 1534 N N . VAL B 2 78 ? -67.171 -16.927 14.501 1.00 28.86 78 VAL B N 1
ATOM 1535 C CA . VAL B 2 78 ? -66.918 -16.091 13.334 1.00 31.25 78 VAL B CA 1
ATOM 1536 C C . VAL B 2 78 ? -65.812 -16.684 12.463 1.00 32.13 78 VAL B C 1
ATOM 1537 O O . VAL B 2 78 ? -65.934 -16.737 11.241 1.00 32.96 78 VAL B O 1
ATOM 1541 N N . SER B 2 79 ? -64.741 -17.151 13.095 1.00 36.11 79 SER B N 1
ATOM 1542 C CA . SER B 2 79 ? -63.637 -17.764 12.361 1.00 33.83 79 SER B CA 1
ATOM 1543 C C . SER B 2 79 ? -64.104 -18.945 11.540 1.00 35.71 79 SER B C 1
ATOM 1544 O O . SER B 2 79 ? -63.742 -19.089 10.372 1.00 40.10 79 SER B O 1
ATOM 1547 N N . LYS B 2 80 ? -64.914 -19.796 12.158 1.00 42.84 80 LYS B N 1
ATOM 1548 C CA . LYS B 2 80 ? -65.435 -20.983 11.488 1.00 42.39 80 LYS B CA 1
ATOM 1549 C C . LYS B 2 80 ? -66.346 -20.604 10.308 1.00 44.92 80 LYS B C 1
ATOM 1550 O O . LYS B 2 80 ? -66.206 -21.151 9.219 1.00 41.10 80 LYS B O 1
ATOM 1556 N N . ILE B 2 81 ? -67.254 -19.649 10.524 1.00 41.51 81 ILE B N 1
ATOM 1557 C CA . ILE B 2 81 ? -68.137 -19.142 9.470 1.00 32.66 81 ILE B CA 1
ATOM 1558 C C . ILE B 2 81 ? -67.333 -18.677 8.253 1.00 42.95 81 ILE B C 1
ATOM 1559 O O . ILE B 2 81 ? -67.763 -18.833 7.096 1.00 40.90 81 ILE B O 1
ATOM 1564 N N . LEU B 2 82 ? -66.161 -18.109 8.519 1.00 35.25 82 LEU B N 1
ATOM 1565 C CA . LEU B 2 82 ? -65.292 -17.624 7.449 1.00 36.67 82 LEU B CA 1
ATOM 1566 C C . LEU B 2 82 ? -64.592 -18.778 6.688 1.00 36.17 82 LEU B C 1
ATOM 1567 O O . LEU B 2 82 ? -64.600 -18.814 5.472 1.00 35.00 82 LEU B O 1
ATOM 1572 N N . VAL B 2 83 ? -64.013 -19.727 7.409 1.00 35.06 83 VAL B N 1
ATOM 1573 C CA . VAL B 2 83 ? -63.418 -20.922 6.800 1.00 30.13 83 VAL B CA 1
ATOM 1574 C C . VAL B 2 83 ? -64.417 -21.627 5.857 1.00 37.45 83 VAL B C 1
ATOM 1575 O O . VAL B 2 83 ? -64.039 -22.177 4.808 1.00 36.93 83 VAL B O 1
ATOM 1579 N N . ASP B 2 84 ? -65.693 -21.604 6.240 1.00 41.35 84 ASP B N 1
ATOM 1580 C CA . ASP B 2 84 ? -66.742 -22.325 5.520 1.00 41.31 84 ASP B CA 1
ATOM 1581 C C . ASP B 2 84 ? -67.285 -21.550 4.316 1.00 43.78 84 ASP B C 1
ATOM 1582 O O . ASP B 2 84 ? -67.763 -22.156 3.362 1.00 48.88 84 ASP B O 1
ATOM 1584 N N . GLY B 2 85 ? -67.217 -20.220 4.360 1.00 35.61 85 GLY B N 1
ATOM 1585 C CA . GLY B 2 85 ? -67.723 -19.410 3.267 1.00 32.39 85 GLY B CA 1
ATOM 1586 C C . GLY B 2 85 ? -66.648 -19.080 2.247 1.00 36.11 85 GLY B C 1
ATOM 1587 O O . GLY B 2 85 ? -66.828 -18.228 1.376 1.00 30.55 85 GLY B O 1
ATOM 1588 N N . PHE B 2 86 ? -65.509 -19.747 2.386 1.00 43.71 86 PHE B N 1
ATOM 1589 C CA . PHE B 2 86 ? -64.433 -19.686 1.405 1.00 44.05 86 PHE B CA 1
ATOM 1590 C C . PHE B 2 86 ? -64.095 -21.105 0.966 1.00 51.89 86 PHE B C 1
ATOM 1591 O O . PHE B 2 86 ? -62.930 -21.486 0.876 1.00 54.84 86 PHE B O 1
ATOM 1599 N N . ASN B 2 87 ? -65.143 -21.878 0.701 1.00 63.83 87 ASN B N 1
ATOM 1600 C CA . ASN B 2 87 ? -65.022 -23.290 0.365 1.00 73.93 87 ASN B CA 1
ATOM 1601 C C . ASN B 2 87 ? -63.971 -23.504 -0.724 1.00 66.71 87 ASN B C 1
ATOM 1602 O O . ASN B 2 87 ? -63.041 -24.312 -0.576 1.00 56.89 87 ASN B O 1
ATOM 1604 N N . GLY B 2 88 ? -64.114 -22.743 -1.804 1.00 73.60 88 GLY B N 1
ATOM 1605 C CA . GLY B 2 88 ? -63.252 -22.870 -2.969 1.00 73.92 88 GLY B CA 1
ATOM 1606 C C . GLY B 2 88 ? -61.787 -22.502 -2.776 1.00 77.45 88 GLY B C 1
ATOM 1607 O O . GLY B 2 88 ? -61.048 -22.371 -3.759 1.00 65.77 88 GLY B O 1
ATOM 1608 N N . GLY B 2 89 ? -61.356 -22.348 -1.524 1.00 74.41 89 GLY B N 1
ATOM 1609 C CA . GLY B 2 89 ? -59.982 -21.966 -1.248 1.00 56.58 89 GLY B CA 1
ATOM 1610 C C . GLY B 2 89 ? -59.557 -22.040 0.210 1.00 59.35 89 GLY B C 1
ATOM 1611 O O . GLY B 2 89 ? -60.348 -22.336 1.110 1.00 54.23 89 GLY B O 1
ATOM 1612 N N . ALA B 2 90 ? -58.281 -21.755 0.434 1.00 48.13 90 ALA B N 1
ATOM 1613 C CA . ALA B 2 90 ? -57.688 -21.801 1.758 1.00 39.63 90 ALA B CA 1
ATOM 1614 C C . ALA B 2 90 ? -57.730 -20.423 2.439 1.00 48.93 90 ALA B C 1
ATOM 1615 O O . ALA B 2 90 ? -57.594 -19.372 1.780 1.00 41.39 90 ALA B O 1
ATOM 1617 N N . ILE B 2 91 ? -57.936 -20.425 3.754 1.00 25.34 91 ILE B N 1
ATOM 1618 C CA . ILE B 2 91 ? -57.906 -19.180 4.517 1.00 36.23 91 ILE B CA 1
ATOM 1619 C C . ILE B 2 91 ? -57.085 -19.342 5.782 1.00 28.61 91 ILE B C 1
ATOM 1620 O O . ILE B 2 91 ? -57.229 -20.323 6.494 1.00 29.41 91 ILE B O 1
ATOM 1625 N N . LEU B 2 92 ? -56.192 -18.397 6.040 1.00 25.97 92 LEU B N 1
ATOM 1626 C CA . LEU B 2 92 ? -55.480 -18.375 7.310 1.00 27.70 92 LEU B CA 1
ATOM 1627 C C . LEU B 2 92 ? -56.078 -17.226 8.114 1.00 31.34 92 LEU B C 1
ATOM 1628 O O . LEU B 2 92 ? -56.270 -16.139 7.574 1.00 22.06 92 LEU B O 1
ATOM 1633 N N . ILE B 2 93 ? -56.416 -17.460 9.378 1.00 32.03 93 ILE B N 1
ATOM 1634 C CA . ILE B 2 93 ? -56.919 -16.371 10.231 1.00 32.91 93 ILE B CA 1
ATOM 1635 C C . ILE B 2 93 ? -56.037 -16.149 11.453 1.00 29.33 93 ILE B C 1
ATOM 1636 O O . ILE B 2 93 ? -55.964 -17.006 12.326 1.00 31.18 93 ILE B O 1
ATOM 1641 N N . LEU B 2 94 ? -55.379 -15.003 11.519 1.00 22.80 94 LEU B N 1
ATOM 1642 C CA . LEU B 2 94 ? -54.590 -14.656 12.687 1.00 21.05 94 LEU B CA 1
ATOM 1643 C C . LEU B 2 94 ? -55.243 -13.516 13.498 1.00 27.50 94 LEU B C 1
ATOM 1644 O O . LEU B 2 94 ? -55.367 -12.369 13.045 1.00 27.45 94 LEU B O 1
ATOM 1649 N N . GLN B 2 95 ? -55.666 -13.828 14.714 1.00 30.98 95 GLN B N 1
ATOM 1650 C CA . GLN B 2 95 ? -56.177 -12.791 15.584 1.00 22.86 95 GLN B CA 1
ATOM 1651 C C . GLN B 2 95 ? -55.025 -11.835 15.881 1.00 32.66 95 GLN B C 1
ATOM 1652 O O . GLN B 2 95 ? -53.943 -12.263 16.326 1.00 22.87 95 GLN B O 1
ATOM 1658 N N . ASP B 2 96 ? -55.264 -10.552 15.598 1.00 28.81 96 ASP B N 1
ATOM 1659 C CA . ASP B 2 96 ? -54.271 -9.489 15.733 1.00 27.46 96 ASP B CA 1
ATOM 1660 C C . ASP B 2 96 ? -52.943 -9.867 15.098 1.00 26.99 96 ASP B C 1
ATOM 1661 O O . ASP B 2 96 ? -51.862 -9.464 15.561 1.00 28.63 96 ASP B O 1
ATOM 1666 N N . ASN B 2 97 ? -53.049 -10.653 14.030 1.00 24.28 97 ASN B N 1
ATOM 1667 C CA . ASN B 2 97 ? -51.908 -10.992 13.197 1.00 28.74 97 ASN B CA 1
ATOM 1668 C C . ASN B 2 97 ? -50.855 -11.761 13.982 1.00 30.64 97 ASN B C 1
ATOM 1669 O O . ASN B 2 97 ? -49.677 -11.746 13.636 1.00 28.65 97 ASN B O 1
ATOM 1674 N N . GLU B 2 98 ? -51.301 -12.442 15.037 1.00 33.29 98 GLU B N 1
ATOM 1675 C CA . GLU B 2 98 ? -50.412 -13.188 15.939 1.00 36.75 98 GLU B CA 1
ATOM 1676 C C . GLU B 2 98 ? -50.863 -14.614 16.191 1.00 34.98 98 GLU B C 1
ATOM 1677 O O . GLU B 2 98 ? -50.081 -15.544 16.041 1.00 35.66 98 GLU B O 1
ATOM 1683 N N . TYR B 2 99 ? -52.123 -14.766 16.587 1.00 30.68 99 TYR B N 1
ATOM 1684 C CA . TYR B 2 99 ? -52.654 -16.043 17.044 1.00 39.17 99 TYR B CA 1
ATOM 1685 C C . TYR B 2 99 ? -53.501 -16.796 15.996 1.00 27.52 99 TYR B C 1
ATOM 1686 O O . TYR B 2 99 ? -54.589 -16.357 15.629 1.00 30.34 99 TYR B O 1
ATOM 1695 N N . ARG B 2 100 ? -53.016 -17.945 15.546 1.00 21.85 100 ARG B N 1
ATOM 1696 C CA . ARG B 2 100 ? -53.733 -18.711 14.524 1.00 24.28 100 ARG B CA 1
ATOM 1697 C C . ARG B 2 100 ? -55.050 -19.281 15.030 1.00 26.82 100 ARG B C 1
ATOM 1698 O O . ARG B 2 100 ? -55.064 -20.063 15.979 1.00 26.97 100 ARG B O 1
ATOM 1706 N N . ARG B 2 101 ? -56.153 -18.874 14.407 1.00 25.35 101 ARG B N 1
ATOM 1707 C CA . ARG B 2 101 ? -57.471 -19.380 14.772 1.00 24.05 101 ARG B CA 1
ATOM 1708 C C . ARG B 2 101 ? -57.915 -20.488 13.843 1.00 29.22 101 ARG B C 1
ATOM 1709 O O . ARG B 2 101 ? -58.976 -21.071 14.026 1.00 37.98 101 ARG B O 1
ATOM 1717 N N . THR B 2 102 ? -57.107 -20.774 12.834 1.00 31.29 102 THR B N 1
ATOM 1718 C CA . THR B 2 102 ? -57.478 -21.782 11.862 1.00 27.16 102 THR B CA 1
ATOM 1719 C C . THR B 2 102 ? -56.543 -22.977 11.912 1.00 32.50 102 THR B C 1
ATOM 1720 O O . THR B 2 102 ? -55.438 -22.897 12.449 1.00 35.18 102 THR B O 1
ATOM 1724 N N . SER B 2 103 ? -56.986 -24.078 11.322 1.00 30.55 103 SER B N 1
ATOM 1725 C CA . SER B 2 103 ? -56.213 -25.304 11.346 1.00 35.90 103 SER B CA 1
ATOM 1726 C C . SER B 2 103 ? -54.978 -25.278 10.449 1.00 28.55 103 SER B C 1
ATOM 1727 O O . SER B 2 103 ? -55.041 -24.873 9.304 1.00 26.51 103 SER B O 1
ATOM 1730 N N . LEU B 2 104 ? -53.855 -25.687 11.026 1.00 35.31 104 LEU B N 1
ATOM 1731 C CA . LEU B 2 104 ? -52.597 -26.000 10.328 1.00 38.14 104 LEU B CA 1
ATOM 1732 C C . LEU B 2 104 ? -51.723 -24.798 9.994 1.00 28.63 104 LEU B C 1
ATOM 1733 O O . LEU B 2 104 ? -50.534 -24.790 10.334 1.00 27.93 104 LEU B O 1
ATOM 1735 N N . GLY C 1 42 ? -21.678 -35.357 -13.881 1.00 66.31 163 GLY C N 1
ATOM 1736 C CA . GLY C 1 42 ? -21.281 -34.817 -12.585 1.00 57.96 163 GLY C CA 1
ATOM 1737 C C . GLY C 1 42 ? -19.858 -35.212 -12.224 1.00 59.32 163 GLY C C 1
ATOM 1738 O O . GLY C 1 42 ? -19.329 -36.181 -12.760 1.00 64.48 163 GLY C O 1
ATOM 1739 N N . SER C 1 43 ? -19.242 -34.481 -11.302 1.00 58.54 164 SER C N 1
ATOM 1740 C CA . SER C 1 43 ? -17.814 -34.649 -11.014 1.00 56.78 164 SER C CA 1
ATOM 1741 C C . SER C 1 43 ? -17.379 -33.930 -9.700 1.00 47.96 164 SER C C 1
ATOM 1742 O O . SER C 1 43 ? -18.016 -32.970 -9.256 1.00 42.46 164 SER C O 1
ATOM 1745 N N . LEU C 1 44 ? -16.309 -34.411 -9.075 1.00 38.09 165 LEU C N 1
ATOM 1746 C CA . LEU C 1 44 ? -15.793 -33.777 -7.866 1.00 40.42 165 LEU C CA 1
ATOM 1747 C C . LEU C 1 44 ? -14.275 -33.898 -7.782 1.00 40.25 165 LEU C C 1
ATOM 1748 O O . LEU C 1 44 ? -13.735 -34.998 -7.735 1.00 48.09 165 LEU C O 1
ATOM 1753 N N . SER C 1 45 ? -13.590 -32.763 -7.752 1.00 38.65 166 SER C N 1
ATOM 1754 C CA . SER C 1 45 ? -12.134 -32.745 -7.709 1.00 39.15 166 SER C CA 1
ATOM 1755 C C . SER C 1 45 ? -11.612 -31.555 -6.909 1.00 44.67 166 SER C C 1
ATOM 1756 O O . SER C 1 45 ? -12.379 -30.765 -6.346 1.00 40.41 166 SER C O 1
ATOM 1759 N N . GLY C 1 46 ? -10.295 -31.428 -6.865 1.00 42.23 167 GLY C N 1
ATOM 1760 C CA . GLY C 1 46 ? -9.675 -30.478 -5.972 1.00 40.90 167 GLY C CA 1
ATOM 1761 C C . GLY C 1 46 ? -9.685 -31.052 -4.567 1.00 57.20 167 GLY C C 1
ATOM 1762 O O . GLY C 1 46 ? -10.501 -31.919 -4.242 1.00 60.09 167 GLY C O 1
ATOM 1763 N N . LYS C 1 47 ? -8.771 -30.565 -3.733 1.00 61.58 168 LYS C N 1
ATOM 1764 C CA . LYS C 1 47 ? -8.667 -30.991 -2.349 1.00 49.45 168 LYS C CA 1
ATOM 1765 C C . LYS C 1 47 ? -9.891 -30.520 -1.547 1.00 52.27 168 LYS C C 1
ATOM 1766 O O . LYS C 1 47 ? -10.259 -29.346 -1.605 1.00 52.07 168 LYS C O 1
ATOM 1768 N N . PRO C 1 48 ? -10.545 -31.441 -0.816 1.00 46.80 169 PRO C N 1
ATOM 1769 C CA . PRO C 1 48 ? -11.668 -31.085 0.060 1.00 35.91 169 PRO C CA 1
ATOM 1770 C C . PRO C 1 48 ? -11.150 -30.428 1.331 1.00 37.99 169 PRO C C 1
ATOM 1771 O O . PRO C 1 48 ? -9.982 -30.628 1.685 1.00 38.41 169 PRO C O 1
ATOM 1775 N N . THR C 1 49 ? -12.015 -29.681 2.013 1.00 32.96 170 THR C N 1
ATOM 1776 C CA . THR C 1 49 ? -11.601 -28.829 3.124 1.00 33.38 170 THR C CA 1
ATOM 1777 C C . THR C 1 49 ? -11.219 -29.593 4.403 1.00 37.28 170 THR C C 1
ATOM 1778 O O . THR C 1 49 ? -12.001 -30.382 4.921 1.00 23.44 170 THR C O 1
ATOM 1782 N N . GLN C 1 50 ? -10.018 -29.347 4.912 1.00 37.47 171 GLN C N 1
ATOM 1783 C CA . GLN C 1 50 ? -9.592 -29.991 6.151 1.00 35.59 171 GLN C CA 1
ATOM 1784 C C . GLN C 1 50 ? -9.936 -29.141 7.386 1.00 41.66 171 GLN C C 1
ATOM 1785 O O . GLN C 1 50 ? -9.517 -27.988 7.503 1.00 40.06 171 GLN C O 1
ATOM 1791 N N . ILE C 1 51 ? -10.704 -29.720 8.300 1.00 37.59 172 ILE C N 1
ATOM 1792 C CA . ILE C 1 51 ? -11.192 -29.007 9.472 1.00 36.03 172 ILE C CA 1
ATOM 1793 C C . ILE C 1 51 ? -10.196 -29.159 10.601 1.00 34.26 172 ILE C C 1
ATOM 1794 O O . ILE C 1 51 ? -9.905 -30.279 11.000 1.00 40.12 172 ILE C O 1
ATOM 1799 N N . PRO C 1 52 ? -9.640 -28.035 11.087 1.00 34.10 173 PRO C N 1
ATOM 1800 C CA . PRO C 1 52 ? -8.669 -28.039 12.188 1.00 35.92 173 PRO C CA 1
ATOM 1801 C C . PRO C 1 52 ? -9.307 -28.554 13.479 1.00 39.32 173 PRO C C 1
ATOM 1802 O O . PRO C 1 52 ? -10.383 -28.098 13.857 1.00 36.33 173 PRO C O 1
ATOM 1806 N N . PRO C 1 53 ? -8.629 -29.492 14.149 1.00 35.54 174 PRO C N 1
ATOM 1807 C CA . PRO C 1 53 ? -9.101 -30.182 15.347 1.00 29.93 174 PRO C CA 1
ATOM 1808 C C . PRO C 1 53 ? -9.671 -29.216 16.396 1.00 36.56 174 PRO C C 1
ATOM 1809 O O . PRO C 1 53 ? -10.699 -29.518 17.004 1.00 34.22 174 PRO C O 1
ATOM 1813 N N . LEU C 1 54 ? -9.013 -28.077 16.606 1.00 34.79 175 LEU C N 1
ATOM 1814 C CA . LEU C 1 54 ? -9.417 -27.172 17.683 1.00 39.15 175 LEU C CA 1
ATOM 1815 C C . LEU C 1 54 ? -10.664 -26.332 17.398 1.00 30.86 175 LEU C C 1
ATOM 1816 O O . LEU C 1 54 ? -11.285 -25.832 18.322 1.00 40.33 175 LEU C O 1
ATOM 1821 N N . SER C 1 55 ? -11.030 -26.193 16.137 1.00 20.82 176 SER C N 1
ATOM 1822 C CA . SER C 1 55 ? -12.302 -25.593 15.772 1.00 27.28 176 SER C CA 1
ATOM 1823 C C . SER C 1 55 ? -13.414 -26.145 16.646 1.00 28.84 176 SER C C 1
ATOM 1824 O O . SER C 1 55 ? -13.489 -27.349 16.875 1.00 31.39 176 SER C O 1
ATOM 1827 N N . ASP C 1 56 ? -14.292 -25.252 17.096 1.00 33.95 177 ASP C N 1
ATOM 1828 C CA . ASP C 1 56 ? -15.430 -25.582 17.959 1.00 34.68 177 ASP C CA 1
ATOM 1829 C C . ASP C 1 56 ? -16.606 -26.124 17.153 1.00 33.28 177 ASP C C 1
ATOM 1830 O O . ASP C 1 56 ? -16.478 -26.360 15.968 1.00 33.45 177 ASP C O 1
ATOM 1835 N N . GLU C 1 57 ? -17.761 -26.284 17.795 1.00 33.03 178 GLU C N 1
ATOM 1836 C CA . GLU C 1 57 ? -18.903 -26.914 17.142 1.00 33.56 178 GLU C CA 1
ATOM 1837 C C . GLU C 1 57 ? -19.489 -26.096 16.011 1.00 36.75 178 GLU C C 1
ATOM 1838 O O . GLU C 1 57 ? -19.848 -26.659 14.977 1.00 33.04 178 GLU C O 1
ATOM 1844 N N . VAL C 1 58 ? -19.576 -24.779 16.212 1.00 31.67 179 VAL C N 1
ATOM 1845 C CA . VAL C 1 58 ? -20.095 -23.848 15.204 1.00 30.57 179 VAL C CA 1
ATOM 1846 C C . VAL C 1 58 ? -19.250 -23.802 13.916 1.00 33.41 179 VAL C C 1
ATOM 1847 O O . VAL C 1 58 ? -19.763 -24.016 12.806 1.00 30.80 179 VAL C O 1
ATOM 1851 N N . THR C 1 59 ? -17.964 -23.486 14.078 1.00 38.97 180 THR C N 1
ATOM 1852 C CA . THR C 1 59 ? -16.994 -23.487 12.977 1.00 34.66 180 THR C CA 1
ATOM 1853 C C . THR C 1 59 ? -16.902 -24.847 12.291 1.00 31.87 180 THR C C 1
ATOM 1854 O O . THR C 1 59 ? -16.972 -24.934 11.057 1.00 33.75 180 THR C O 1
ATOM 1858 N N . THR C 1 60 ? -16.747 -25.898 13.094 1.00 26.10 181 THR C N 1
ATOM 1859 C CA . THR C 1 60 ? -16.721 -27.257 12.575 1.00 33.65 181 THR C CA 1
ATOM 1860 C C . THR C 1 60 ? -17.938 -27.563 11.685 1.00 38.70 181 THR C C 1
ATOM 1861 O O . THR C 1 60 ? -17.794 -28.158 10.619 1.00 31.96 181 THR C O 1
ATOM 1865 N N . ARG C 1 61 ? -19.124 -27.135 12.116 1.00 32.47 182 ARG C N 1
ATOM 1866 C CA . ARG C 1 61 ? -20.344 -27.417 11.372 1.00 24.45 182 ARG C CA 1
ATOM 1867 C C . ARG C 1 61 ? -20.389 -26.680 10.028 1.00 33.04 182 ARG C C 1
ATOM 1868 O O . ARG C 1 61 ? -20.912 -27.206 9.036 1.00 39.50 182 ARG C O 1
ATOM 1876 N N . SER C 1 62 ? -19.848 -25.466 9.980 1.00 34.44 183 SER C N 1
ATOM 1877 C CA . SER C 1 62 ? -19.816 -24.729 8.714 1.00 34.21 183 SER C CA 1
ATOM 1878 C C . SER C 1 62 ? -18.872 -25.365 7.705 1.00 29.73 183 SER C C 1
ATOM 1879 O O . SER C 1 62 ? -19.179 -25.388 6.527 1.00 37.98 183 SER C O 1
ATOM 1882 N N . LEU C 1 63 ? -17.728 -25.873 8.158 1.00 30.00 184 LEU C N 1
ATOM 1883 C CA . LEU C 1 63 ? -16.821 -26.584 7.259 1.00 33.84 184 LEU C CA 1
ATOM 1884 C C . LEU C 1 63 ? -17.399 -27.935 6.793 1.00 37.99 184 LEU C C 1
ATOM 1885 O O . LEU C 1 63 ? -17.293 -28.280 5.616 1.00 34.05 184 LEU C O 1
ATOM 1890 N N . ILE C 1 64 ? -18.027 -28.680 7.703 1.00 37.23 185 ILE C N 1
ATOM 1891 C CA . ILE C 1 64 ? -18.721 -29.909 7.331 1.00 35.65 185 ILE C CA 1
ATOM 1892 C C . ILE C 1 64 ? -19.660 -29.603 6.181 1.00 31.89 185 ILE C C 1
ATOM 1893 O O . ILE C 1 64 ? -19.568 -30.205 5.118 1.00 34.20 185 ILE C O 1
ATOM 1898 N N . ARG C 1 65 ? -20.558 -28.650 6.388 1.00 35.46 186 ARG C N 1
ATOM 1899 C CA . ARG C 1 65 ? -21.577 -28.353 5.381 1.00 33.85 186 ARG C CA 1
ATOM 1900 C C . ARG C 1 65 ? -21.028 -27.927 4.005 1.00 34.53 186 ARG C C 1
ATOM 1901 O O . ARG C 1 65 ? -21.662 -28.170 2.966 1.00 36.55 186 ARG C O 1
ATOM 1909 N N . GLU C 1 66 ? -19.849 -27.307 4.003 1.00 33.95 187 GLU C N 1
ATOM 1910 C CA . GLU C 1 66 ? -19.178 -26.934 2.766 1.00 33.64 187 GLU C CA 1
ATOM 1911 C C . GLU C 1 66 ? -18.674 -28.183 2.021 1.00 39.30 187 GLU C C 1
ATOM 1912 O O . GLU C 1 66 ? -18.879 -28.323 0.809 1.00 33.52 187 GLU C O 1
ATOM 1918 N N . ASN C 1 67 ? -18.017 -29.087 2.741 1.00 31.78 188 ASN C N 1
ATOM 1919 C CA . ASN C 1 67 ? -17.585 -30.327 2.125 1.00 37.42 188 ASN C CA 1
ATOM 1920 C C . ASN C 1 67 ? -18.793 -31.125 1.635 1.00 36.97 188 ASN C C 1
ATOM 1921 O O . ASN C 1 67 ? -18.740 -31.765 0.576 1.00 31.77 188 ASN C O 1
ATOM 1926 N N . GLN C 1 68 ? -19.894 -31.033 2.377 1.00 27.57 189 GLN C N 1
ATOM 1927 C CA . GLN C 1 68 ? -21.095 -31.765 2.018 1.00 25.91 189 GLN C CA 1
ATOM 1928 C C . GLN C 1 68 ? -21.825 -31.197 0.806 1.00 37.56 189 GLN C C 1
ATOM 1929 O O . GLN C 1 68 ? -22.365 -31.961 -0.000 1.00 37.32 189 GLN C O 1
ATOM 1935 N N . SER C 1 69 ? -21.855 -29.872 0.675 1.00 36.99 190 SER C N 1
ATOM 1936 C CA . SER C 1 69 ? -22.476 -29.247 -0.503 1.00 37.66 190 SER C CA 1
ATOM 1937 C C . SER C 1 69 ? -21.778 -29.633 -1.798 1.00 36.00 190 SER C C 1
ATOM 1938 O O . SER C 1 69 ? -22.426 -29.774 -2.824 1.00 34.81 190 SER C O 1
ATOM 1941 N N . ALA C 1 70 ? -20.461 -29.813 -1.726 1.00 39.13 191 ALA C N 1
ATOM 1942 C CA . ALA C 1 70 ? -19.659 -30.224 -2.870 1.00 35.44 191 ALA C CA 1
ATOM 1943 C C . ALA C 1 70 ? -20.094 -31.593 -3.368 1.00 34.30 191 ALA C C 1
ATOM 1944 O O . ALA C 1 70 ? -20.344 -31.795 -4.547 1.00 43.64 191 ALA C O 1
ATOM 1946 N N . VAL C 1 71 ? -20.176 -32.540 -2.457 1.00 37.58 192 VAL C N 1
ATOM 1947 C CA . VAL C 1 71 ? -20.520 -33.908 -2.818 1.00 38.63 192 VAL C CA 1
ATOM 1948 C C . VAL C 1 71 ? -21.943 -33.966 -3.366 1.00 36.38 192 VAL C C 1
ATOM 1949 O O . VAL C 1 71 ? -22.203 -34.642 -4.363 1.00 38.30 192 VAL C O 1
ATOM 1953 N N . THR C 1 72 ? -22.852 -33.230 -2.728 1.00 33.44 193 THR C N 1
ATOM 1954 C CA . THR C 1 72 ? -24.258 -33.243 -3.110 1.00 31.19 193 THR C CA 1
ATOM 1955 C C . THR C 1 72 ? -24.443 -32.724 -4.520 1.00 37.33 193 THR C C 1
ATOM 1956 O O . THR C 1 72 ? -25.270 -33.231 -5.264 1.00 41.08 193 THR C O 1
ATOM 1960 N N . LEU C 1 73 ? -23.666 -31.714 -4.889 1.00 38.07 194 LEU C N 1
ATOM 1961 C CA . LEU C 1 73 ? -23.803 -31.104 -6.214 1.00 42.16 194 LEU C CA 1
ATOM 1962 C C . LEU C 1 73 ? -23.141 -31.962 -7.293 1.00 47.93 194 LEU C C 1
ATOM 1963 O O . LEU C 1 73 ? -23.709 -32.178 -8.367 1.00 43.02 194 LEU C O 1
ATOM 1968 N N . ALA C 1 74 ? -21.948 -32.466 -6.991 1.00 43.81 195 ALA C N 1
ATOM 1969 C CA . ALA C 1 74 ? -21.253 -33.346 -7.905 1.00 40.56 195 ALA C CA 1
ATOM 1970 C C . ALA C 1 74 ? -22.167 -34.526 -8.254 1.00 48.09 195 ALA C C 1
ATOM 1971 O O . ALA C 1 74 ? -22.183 -34.998 -9.389 1.00 52.03 195 ALA C O 1
ATOM 1973 N N . ASN C 1 75 ? -22.958 -34.980 -7.286 1.00 48.22 196 ASN C N 1
ATOM 1974 C CA . ASN C 1 75 ? -23.867 -36.101 -7.528 1.00 51.70 196 ASN C CA 1
ATOM 1975 C C . ASN C 1 75 ? -25.161 -35.683 -8.210 1.00 50.58 196 ASN C C 1
ATOM 1976 O O . ASN C 1 75 ? -26.016 -36.525 -8.498 1.00 50.88 196 ASN C O 1
ATOM 1981 N N . LYS C 1 76 ? -25.307 -34.383 -8.452 1.00 43.52 197 LYS C N 1
ATOM 1982 C CA . LYS C 1 76 ? -26.484 -33.868 -9.140 1.00 46.52 197 LYS C CA 1
ATOM 1983 C C . LYS C 1 76 ? -26.148 -33.455 -10.566 1.00 46.54 197 LYS C C 1
ATOM 1984 O O . LYS C 1 76 ? -27.021 -33.036 -11.317 1.00 46.41 197 LYS C O 1
ATOM 1990 N N . GLY C 1 77 ? -24.876 -33.579 -10.931 1.00 45.31 198 GLY C N 1
ATOM 1991 C CA . GLY C 1 77 ? -24.460 -33.299 -12.288 1.00 41.47 198 GLY C CA 1
ATOM 1992 C C . GLY C 1 77 ? -23.552 -32.109 -12.491 1.00 51.31 198 GLY C C 1
ATOM 1993 O O . GLY C 1 77 ? -23.177 -31.812 -13.620 1.00 69.48 198 GLY C O 1
ATOM 1994 N N . TYR C 1 78 ? -23.197 -31.405 -11.424 1.00 50.86 199 TYR C N 1
ATOM 1995 C CA . TYR C 1 78 ? -22.275 -30.280 -11.573 1.00 49.56 199 TYR C CA 1
ATOM 1996 C C . TYR C 1 78 ? -20.835 -30.750 -11.531 1.00 52.01 199 TYR C C 1
ATOM 1997 O O . TYR C 1 78 ? -20.515 -31.755 -10.896 1.00 50.75 199 TYR C O 1
ATOM 2006 N N . ASP C 1 79 ? -19.966 -30.029 -12.219 1.00 45.38 200 ASP C N 1
ATOM 2007 C CA . ASP C 1 79 ? -18.546 -30.297 -12.116 1.00 47.30 200 ASP C CA 1
ATOM 2008 C C . ASP C 1 79 ? -18.022 -29.386 -11.030 1.00 47.61 200 ASP C C 1
ATOM 2009 O O . ASP C 1 79 ? -18.000 -28.158 -11.190 1.00 50.06 200 ASP C O 1
ATOM 2014 N N . VAL C 1 80 ? -17.629 -29.985 -9.908 1.00 51.33 201 VAL C N 1
ATOM 2015 C CA . VAL C 1 80 ? -17.244 -29.222 -8.730 1.00 30.26 201 VAL C CA 1
ATOM 2016 C C . VAL C 1 80 ? -15.761 -29.326 -8.400 1.00 39.81 201 VAL C C 1
ATOM 2017 O O . VAL C 1 80 ? -15.242 -30.427 -8.209 1.00 33.47 201 VAL C O 1
ATOM 2021 N N . VAL C 1 81 ? -15.076 -28.176 -8.350 1.00 33.20 202 VAL C N 1
ATOM 2022 C CA . VAL C 1 81 ? -13.700 -28.144 -7.850 1.00 28.65 202 VAL C CA 1
ATOM 2023 C C . VAL C 1 81 ? -13.609 -27.436 -6.507 1.00 36.60 202 VAL C C 1
ATOM 2024 O O . VAL C 1 81 ? -13.918 -26.248 -6.395 1.00 49.63 202 VAL C O 1
ATOM 2028 N N . GLN C 1 82 ? -13.162 -28.165 -5.488 1.00 45.16 203 GLN C N 1
ATOM 2029 C CA . GLN C 1 82 ? -13.040 -27.618 -4.139 1.00 33.65 203 GLN C CA 1
ATOM 2030 C C . GLN C 1 82 ? -11.709 -26.895 -3.941 1.00 41.34 203 GLN C C 1
ATOM 2031 O O . GLN C 1 82 ? -10.662 -27.366 -4.389 1.00 44.85 203 GLN C O 1
ATOM 2037 N N . ASN C 1 83 ? -11.758 -25.755 -3.254 1.00 41.15 204 ASN C N 1
ATOM 2038 C CA . ASN C 1 83 ? -10.566 -24.961 -2.975 1.00 40.61 204 ASN C CA 1
ATOM 2039 C C . ASN C 1 83 ? -9.682 -24.772 -4.213 1.00 42.33 204 ASN C C 1
ATOM 2040 O O . ASN C 1 83 ? -8.494 -25.119 -4.209 1.00 33.79 204 ASN C O 1
ATOM 2045 N N . PRO C 1 84 ? -10.275 -24.216 -5.285 1.00 44.82 205 PRO C N 1
ATOM 2046 C CA . PRO C 1 84 ? -9.548 -23.971 -6.540 1.00 41.74 205 PRO C CA 1
ATOM 2047 C C . PRO C 1 84 ? -8.507 -22.869 -6.397 1.00 36.83 205 PRO C C 1
ATOM 2048 O O . PRO C 1 84 ? -8.778 -21.891 -5.722 1.00 49.95 205 PRO C O 1
ATOM 2052 N N . GLU C 1 85 ? -7.342 -22.999 -7.019 1.00 40.74 206 GLU C N 1
ATOM 2053 C CA . GLU C 1 85 ? -6.472 -21.825 -7.151 1.00 54.10 206 GLU C CA 1
ATOM 2054 C C . GLU C 1 85 ? -7.165 -20.741 -7.995 1.00 46.08 206 GLU C C 1
ATOM 2055 O O . GLU C 1 85 ? -7.749 -21.047 -9.032 1.00 41.85 206 GLU C O 1
ATOM 2061 N N . VAL C 1 86 ? -7.135 -19.487 -7.545 1.00 51.30 207 VAL C N 1
ATOM 2062 C CA . VAL C 1 86 ? -7.581 -18.363 -8.388 1.00 45.58 207 VAL C CA 1
ATOM 2063 C C . VAL C 1 86 ? -6.762 -17.092 -8.134 1.00 57.48 207 VAL C C 1
ATOM 2064 O O . VAL C 1 86 ? -6.101 -16.944 -7.091 1.00 52.70 207 VAL C O 1
ATOM 2068 N N . LEU C 1 87 ? -6.843 -16.168 -9.087 1.00 52.04 208 LEU C N 1
ATOM 2069 C CA . LEU C 1 87 ? -5.948 -15.019 -9.139 1.00 59.78 208 LEU C CA 1
ATOM 2070 C C . LEU C 1 87 ? -5.957 -14.144 -7.875 1.00 58.55 208 LEU C C 1
ATOM 2071 O O . LEU C 1 87 ? -4.914 -13.954 -7.240 1.00 55.94 208 LEU C O 1
ATOM 2073 N N . GLY C 1 88 ? -7.121 -13.621 -7.507 1.00 47.54 209 GLY C N 1
ATOM 2074 C CA . GLY C 1 88 ? -7.211 -12.698 -6.379 1.00 56.18 209 GLY C CA 1
ATOM 2075 C C . GLY C 1 88 ? -6.575 -13.155 -5.067 1.00 55.01 209 GLY C C 1
ATOM 2076 O O . GLY C 1 88 ? -6.138 -14.296 -4.933 1.00 57.82 209 GLY C O 1
ATOM 2077 N N . PRO C 1 89 ? -6.516 -12.256 -4.079 1.00 47.43 210 PRO C N 1
ATOM 2078 C CA . PRO C 1 89 ? -6.003 -12.616 -2.755 1.00 45.93 210 PRO C CA 1
ATOM 2079 C C . PRO C 1 89 ? -6.969 -13.617 -2.122 1.00 52.40 210 PRO C C 1
ATOM 2080 O O . PRO C 1 89 ? -6.652 -14.343 -1.158 1.00 42.32 210 PRO C O 1
ATOM 2084 N N . LYS C 1 90 ? -8.163 -13.648 -2.702 1.00 44.42 211 LYS C N 1
ATOM 2085 C CA . LYS C 1 90 ? -9.273 -14.427 -2.184 1.00 39.71 211 LYS C CA 1
ATOM 2086 C C . LYS C 1 90 ? -9.199 -15.914 -2.587 1.00 44.16 211 LYS C C 1
ATOM 2087 O O . LYS C 1 90 ? -8.726 -16.270 -3.669 1.00 47.24 211 LYS C O 1
ATOM 2093 N N . ASN C 1 91 ? -9.637 -16.782 -1.682 1.00 50.99 212 ASN C N 1
ATOM 2094 C CA . ASN C 1 91 ? -9.662 -18.220 -1.942 1.00 40.11 212 ASN C CA 1
ATOM 2095 C C . ASN C 1 91 ? -11.081 -18.769 -1.872 1.00 30.71 212 ASN C C 1
ATOM 2096 O O . ASN C 1 91 ? -11.537 -19.149 -0.816 1.00 37.61 212 ASN C O 1
ATOM 2101 N N . PRO C 1 92 ? -11.791 -18.798 -3.003 1.00 33.77 213 PRO C N 1
ATOM 2102 C CA . PRO C 1 92 ? -13.176 -19.290 -2.983 1.00 36.54 213 PRO C CA 1
ATOM 2103 C C . PRO C 1 92 ? -13.312 -20.764 -2.557 1.00 42.69 213 PRO C C 1
ATOM 2104 O O . PRO C 1 92 ? -12.365 -21.557 -2.616 1.00 39.54 213 PRO C O 1
ATOM 2108 N N . ASP C 1 93 ? -14.519 -21.102 -2.117 1.00 35.27 214 ASP C N 1
ATOM 2109 C CA . ASP C 1 93 ? -14.870 -22.449 -1.718 1.00 36.77 214 ASP C CA 1
ATOM 2110 C C . ASP C 1 93 ? -14.831 -23.433 -2.883 1.00 34.68 214 ASP C C 1
ATOM 2111 O O . ASP C 1 93 ? -14.130 -24.446 -2.822 1.00 39.70 214 ASP C O 1
ATOM 2116 N N . TYR C 1 94 ? -15.586 -23.128 -3.932 1.00 32.43 215 TYR C N 1
ATOM 2117 C CA . TYR C 1 94 ? -15.681 -24.004 -5.092 1.00 35.59 215 TYR C CA 1
ATOM 2118 C C . TYR C 1 94 ? -15.447 -23.291 -6.391 1.00 39.88 215 TYR C C 1
ATOM 2119 O O . TYR C 1 94 ? -15.356 -22.054 -6.430 1.00 37.03 215 TYR C O 1
ATOM 2128 N N . THR C 1 95 ? -15.593 -24.084 -7.456 1.00 34.97 216 THR C N 1
ATOM 2129 C CA . THR C 1 95 ? -15.789 -23.658 -8.840 1.00 34.29 216 THR C CA 1
ATOM 2130 C C . THR C 1 95 ? -16.877 -24.598 -9.408 1.00 30.28 216 THR C C 1
ATOM 2131 O O . THR C 1 95 ? -16.661 -25.809 -9.470 1.00 34.07 216 THR C O 1
ATOM 2135 N N . ILE C 1 96 ? -18.042 -24.067 -9.799 1.00 41.88 217 ILE C N 1
ATOM 2136 C CA . ILE C 1 96 ? -19.163 -24.910 -10.206 1.00 44.10 217 ILE C CA 1
ATOM 2137 C C . ILE C 1 96 ? -19.423 -24.695 -11.704 1.00 49.60 217 ILE C C 1
ATOM 2138 O O . ILE C 1 96 ? -19.903 -23.626 -12.136 1.00 40.31 217 ILE C O 1
ATOM 2143 N N . ASN C 1 97 ? -19.072 -25.713 -12.490 1.00 47.81 218 ASN C N 1
ATOM 2144 C CA . ASN C 1 97 ? -19.063 -25.608 -13.946 1.00 43.33 218 ASN C CA 1
ATOM 2145 C C . ASN C 1 97 ? -18.304 -24.345 -14.383 1.00 47.79 218 ASN C C 1
ATOM 2146 O O . ASN C 1 97 ? -18.734 -23.623 -15.287 1.00 42.24 218 ASN C O 1
ATOM 2151 N N . GLY C 1 98 ? -17.180 -24.083 -13.719 1.00 38.74 219 GLY C N 1
ATOM 2152 C CA . GLY C 1 98 ? -16.291 -23.011 -14.105 1.00 41.07 219 GLY C CA 1
ATOM 2153 C C . GLY C 1 98 ? -16.415 -21.753 -13.261 1.00 44.11 219 GLY C C 1
ATOM 2154 O O . GLY C 1 98 ? -15.419 -21.058 -13.057 1.00 38.77 219 GLY C O 1
ATOM 2155 N N . GLN C 1 99 ? -17.627 -21.458 -12.784 1.00 43.59 220 GLN C N 1
ATOM 2156 C CA . GLN C 1 99 ? -17.917 -20.246 -11.991 1.00 41.18 220 GLN C CA 1
ATOM 2157 C C . GLN C 1 99 ? -17.476 -20.329 -10.507 1.00 44.07 220 GLN C C 1
ATOM 2158 O O . GLN C 1 99 ? -17.814 -21.302 -9.808 1.00 37.43 220 GLN C O 1
ATOM 2164 N N . VAL C 1 100 ? -16.750 -19.317 -10.017 1.00 29.29 221 VAL C N 1
ATOM 2165 C CA . VAL C 1 100 ? -16.406 -19.302 -8.599 1.00 29.70 221 VAL C CA 1
ATOM 2166 C C . VAL C 1 100 ? -17.686 -19.180 -7.760 1.00 37.57 221 VAL C C 1
ATOM 2167 O O . VAL C 1 100 ? -18.568 -18.356 -8.065 1.00 31.21 221 VAL C O 1
ATOM 2171 N N . PHE C 1 101 ? -17.784 -20.046 -6.742 1.00 40.67 222 PHE C N 1
ATOM 2172 C CA . PHE C 1 101 ? -18.934 -20.145 -5.837 1.00 33.71 222 PHE C CA 1
ATOM 2173 C C . PHE C 1 101 ? -18.476 -20.183 -4.377 1.00 37.76 222 PHE C C 1
ATOM 2174 O O . PHE C 1 101 ? -17.367 -20.628 -4.080 1.00 37.69 222 PHE C O 1
ATOM 2182 N N . ASP C 1 102 ? -19.330 -19.729 -3.465 1.00 32.80 223 ASP C N 1
ATOM 2183 C CA . ASP C 1 102 ? -19.050 -19.862 -2.035 1.00 36.49 223 ASP C CA 1
ATOM 2184 C C . ASP C 1 102 ? -20.215 -20.541 -1.310 1.00 38.01 223 ASP C C 1
ATOM 2185 O O . ASP C 1 102 ? -21.373 -20.393 -1.711 1.00 39.06 223 ASP C O 1
ATOM 2190 N N . ASN C 1 103 ? -19.895 -21.299 -0.261 1.00 34.36 224 ASN C N 1
ATOM 2191 C CA . ASN C 1 103 ? -20.910 -21.981 0.543 1.00 35.99 224 ASN C CA 1
ATOM 2192 C C . ASN C 1 103 ? -21.342 -21.129 1.723 1.00 28.99 224 ASN C C 1
ATOM 2193 O O . ASN C 1 103 ? -20.515 -20.505 2.375 1.00 32.53 224 ASN C O 1
ATOM 2198 N N . TYR C 1 104 ? -22.642 -21.113 1.984 1.00 25.36 225 TYR C N 1
ATOM 2199 C CA . TYR C 1 104 ? -23.204 -20.416 3.130 1.00 33.50 225 TYR C CA 1
ATOM 2200 C C . TYR C 1 104 ? -24.281 -21.313 3.743 1.00 34.95 225 TYR C C 1
ATOM 2201 O O . TYR C 1 104 ? -25.254 -21.696 3.074 1.00 30.71 225 TYR C O 1
ATOM 2210 N N . ALA C 1 105 ? -24.076 -21.678 5.007 1.00 35.02 226 ALA C N 1
ATOM 2211 C CA . ALA C 1 105 ? -24.904 -22.699 5.640 1.00 36.11 226 ALA C CA 1
ATOM 2212 C C . ALA C 1 105 ? -25.597 -22.136 6.853 1.00 26.86 226 ALA C C 1
ATOM 2213 O O . ALA C 1 105 ? -25.198 -22.414 7.970 1.00 39.36 226 ALA C O 1
ATOM 2215 N N . PRO C 1 106 ? -26.645 -21.329 6.623 1.00 40.01 227 PRO C N 1
ATOM 2216 C CA . PRO C 1 106 ? -27.329 -20.598 7.693 1.00 37.23 227 PRO C CA 1
ATOM 2217 C C . PRO C 1 106 ? -27.884 -21.543 8.735 1.00 41.56 227 PRO C C 1
ATOM 2218 O O . PRO C 1 106 ? -28.465 -22.574 8.373 1.00 37.03 227 PRO C O 1
ATOM 2222 N N . ALA C 1 107 ? -27.677 -21.214 10.010 1.00 45.19 228 ALA C N 1
ATOM 2223 C CA . ALA C 1 107 ? -28.293 -21.963 11.093 1.00 39.36 228 ALA C CA 1
ATOM 2224 C C . ALA C 1 107 ? -29.535 -21.197 11.525 1.00 40.18 228 ALA C C 1
ATOM 2225 O O . ALA C 1 107 ? -30.497 -21.783 12.019 1.00 42.67 228 ALA C O 1
ATOM 2227 N N . THR C 1 108 ? -29.513 -19.884 11.305 1.00 32.74 229 THR C N 1
ATOM 2228 C CA . THR C 1 108 ? -30.683 -19.051 11.521 1.00 32.76 229 THR C CA 1
ATOM 2229 C C . THR C 1 108 ? -31.824 -19.469 10.597 1.00 43.48 229 THR C C 1
ATOM 2230 O O . THR C 1 108 ? -31.593 -19.991 9.487 1.00 27.30 229 THR C O 1
ATOM 2234 N N . GLY C 1 109 ? -33.049 -19.226 11.063 1.00 35.72 230 GLY C N 1
ATOM 2235 C CA . GLY C 1 109 ? -34.229 -19.388 10.234 1.00 39.77 230 GLY C CA 1
ATOM 2236 C C . GLY C 1 109 ? -34.826 -18.060 9.786 1.00 38.43 230 GLY C C 1
ATOM 2237 O O . GLY C 1 109 ? -35.854 -18.040 9.124 1.00 38.27 230 GLY C O 1
ATOM 2238 N N . ASN C 1 110 ? -34.188 -16.948 10.156 1.00 44.12 231 ASN C N 1
ATOM 2239 C CA . ASN C 1 110 ? -34.676 -15.612 9.811 1.00 33.36 231 ASN C CA 1
ATOM 2240 C C . ASN C 1 110 ? -34.337 -15.241 8.383 1.00 36.33 231 ASN C C 1
ATOM 2241 O O . ASN C 1 110 ? -33.246 -14.745 8.111 1.00 35.99 231 ASN C O 1
ATOM 2246 N N . VAL C 1 111 ? -35.283 -15.476 7.483 1.00 37.92 232 VAL C N 1
ATOM 2247 C CA . VAL C 1 111 ? -35.062 -15.313 6.046 1.00 45.39 232 VAL C CA 1
ATOM 2248 C C . VAL C 1 111 ? -34.562 -13.919 5.628 1.00 34.35 232 VAL C C 1
ATOM 2249 O O . VAL C 1 111 ? -33.693 -13.793 4.771 1.00 27.24 232 VAL C O 1
ATOM 2253 N N . ARG C 1 112 ? -35.104 -12.880 6.254 1.00 40.86 233 ARG C N 1
ATOM 2254 C CA . ARG C 1 112 ? -34.645 -11.530 5.978 1.00 45.96 233 ARG C CA 1
ATOM 2255 C C . ARG C 1 112 ? -33.165 -11.377 6.320 1.00 39.32 233 ARG C C 1
ATOM 2256 O O . ARG C 1 112 ? -32.365 -10.838 5.536 1.00 35.59 233 ARG C O 1
ATOM 2264 N N . ASN C 1 113 ? -32.808 -11.867 7.495 1.00 34.51 234 ASN C N 1
ATOM 2265 C CA . ASN C 1 113 ? -31.428 -11.843 7.955 1.00 36.96 234 ASN C CA 1
ATOM 2266 C C . ASN C 1 113 ? -30.508 -12.643 7.043 1.00 33.24 234 ASN C C 1
ATOM 2267 O O . ASN C 1 113 ? -29.376 -12.242 6.772 1.00 31.56 234 ASN C O 1
ATOM 2272 N N . ILE C 1 114 ? -31.006 -13.766 6.557 1.00 25.43 235 ILE C N 1
ATOM 2273 C CA . ILE C 1 114 ? -30.259 -14.568 5.609 1.00 30.23 235 ILE C CA 1
ATOM 2274 C C . ILE C 1 114 ? -29.944 -13.745 4.354 1.00 31.71 235 ILE C C 1
ATOM 2275 O O . ILE C 1 114 ? -28.816 -13.769 3.849 1.00 26.56 235 ILE C O 1
ATOM 2280 N N . ALA C 1 115 ? -30.947 -13.031 3.845 1.00 27.90 236 ALA C N 1
ATOM 2281 C CA . ALA C 1 115 ? -30.715 -12.095 2.747 1.00 35.95 236 ALA C CA 1
ATOM 2282 C C . ALA C 1 115 ? -29.702 -11.014 3.147 1.00 32.32 236 ALA C C 1
ATOM 2283 O O . ALA C 1 115 ? -28.739 -10.779 2.403 1.00 30.34 236 ALA C O 1
ATOM 2285 N N . THR C 1 116 ? -29.917 -10.367 4.306 1.00 23.47 237 THR C N 1
ATOM 2286 C CA . THR C 1 116 ? -29.015 -9.301 4.749 1.00 30.26 237 THR C CA 1
ATOM 2287 C C . THR C 1 116 ? -27.585 -9.835 4.747 1.00 32.40 237 THR C C 1
ATOM 2288 O O . THR C 1 116 ? -26.633 -9.146 4.389 1.00 32.99 237 THR C O 1
ATOM 2292 N N . THR C 1 117 ? -27.457 -11.095 5.121 1.00 33.24 238 THR C N 1
ATOM 2293 C CA . THR C 1 117 ? -26.155 -11.706 5.321 1.00 33.56 238 THR C CA 1
ATOM 2294 C C . THR C 1 117 ? -25.490 -11.913 3.985 1.00 33.35 238 THR C C 1
ATOM 2295 O O . THR C 1 117 ? -24.360 -11.488 3.789 1.00 36.12 238 THR C O 1
ATOM 2299 N N . ILE C 1 118 ? -26.205 -12.559 3.070 1.00 32.35 239 ILE C N 1
ATOM 2300 C CA . ILE C 1 118 ? -25.749 -12.714 1.702 1.00 25.28 239 ILE C CA 1
ATOM 2301 C C . ILE C 1 118 ? -25.347 -11.372 1.098 1.00 33.14 239 ILE C C 1
ATOM 2302 O O . ILE C 1 118 ? -24.231 -11.219 0.574 1.00 30.70 239 ILE C O 1
ATOM 2307 N N . SER C 1 119 ? -26.271 -10.411 1.157 1.00 31.24 240 SER C N 1
ATOM 2308 C CA . SER C 1 119 ? -26.039 -9.080 0.608 1.00 30.30 240 SER C CA 1
ATOM 2309 C C . SER C 1 119 ? -24.671 -8.553 1.044 1.00 32.27 240 SER C C 1
ATOM 2310 O O . SER C 1 119 ? -23.855 -8.155 0.198 1.00 28.17 240 SER C O 1
ATOM 2313 N N . ASN C 1 120 ? -24.409 -8.601 2.353 1.00 27.85 241 ASN C N 1
ATOM 2314 C CA . ASN C 1 120 ? -23.132 -8.134 2.893 1.00 30.51 241 ASN C CA 1
ATOM 2315 C C . ASN C 1 120 ? -21.902 -8.979 2.587 1.00 30.95 241 ASN C C 1
ATOM 2316 O O . ASN C 1 120 ? -20.797 -8.449 2.410 1.00 33.19 241 ASN C O 1
ATOM 2321 N N . LYS C 1 121 ? -22.101 -10.285 2.497 1.00 25.34 242 LYS C N 1
ATOM 2322 C CA . LYS C 1 121 ? -21.069 -11.180 1.994 1.00 33.56 242 LYS C CA 1
ATOM 2323 C C . LYS C 1 121 ? -20.678 -10.762 0.591 1.00 27.19 242 LYS C C 1
ATOM 2324 O O . LYS C 1 121 ? -19.519 -10.858 0.209 1.00 27.25 242 LYS C O 1
ATOM 2330 N N . VAL C 1 122 ? -21.653 -10.292 -0.176 1.00 32.75 243 VAL C N 1
ATOM 2331 C CA . VAL C 1 122 ? -21.366 -9.728 -1.500 1.00 33.83 243 VAL C CA 1
ATOM 2332 C C . VAL C 1 122 ? -20.709 -8.351 -1.413 1.00 32.30 243 VAL C C 1
ATOM 2333 O O . VAL C 1 122 ? -19.590 -8.170 -1.883 1.00 37.83 243 VAL C O 1
ATOM 2337 N N . SER C 1 123 ? -21.376 -7.388 -0.785 1.00 34.68 244 SER C N 1
ATOM 2338 C CA . SER C 1 123 ? -20.830 -6.021 -0.732 1.00 32.46 244 SER C CA 1
ATOM 2339 C C . SER C 1 123 ? -19.488 -5.890 0.003 1.00 33.23 244 SER C C 1
ATOM 2340 O O . SER C 1 123 ? -18.570 -5.253 -0.494 1.00 27.96 244 SER C O 1
ATOM 2343 N N . SER C 1 124 ? -19.352 -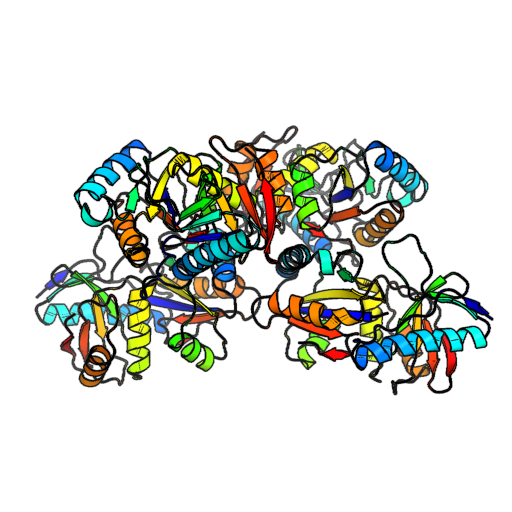6.500 1.174 1.00 36.34 245 SER C N 1
ATOM 2344 C CA . SER C 1 124 ? -18.092 -6.366 1.910 1.00 32.85 245 SER C CA 1
ATOM 2345 C C . SER C 1 124 ? -17.099 -7.499 1.660 1.00 36.70 245 SER C C 1
ATOM 2346 O O . SER C 1 124 ? -15.884 -7.285 1.723 1.00 35.33 245 SER C O 1
ATOM 2349 N N . GLY C 1 125 ? -17.616 -8.693 1.374 1.00 29.97 246 GLY C N 1
ATOM 2350 C CA . GLY C 1 125 ? -16.778 -9.855 1.153 1.00 26.31 246 GLY C CA 1
ATOM 2351 C C . GLY C 1 125 ? -16.467 -10.201 -0.304 1.00 44.48 246 GLY C C 1
ATOM 2352 O O . GLY C 1 125 ? -15.610 -11.044 -0.566 1.00 34.08 246 GLY C O 1
ATOM 2353 N N . GLN C 1 126 ? -17.158 -9.557 -1.246 1.00 42.66 247 GLN C N 1
ATOM 2354 C CA . GLN C 1 126 ? -16.887 -9.723 -2.676 1.00 37.46 247 GLN C CA 1
ATOM 2355 C C . GLN C 1 126 ? -17.211 -11.130 -3.144 1.00 52.46 247 GLN C C 1
ATOM 2356 O O . GLN C 1 126 ? -16.575 -11.689 -4.053 1.00 43.59 247 GLN C O 1
ATOM 2362 N N . ALA C 1 127 ? -18.202 -11.712 -2.487 1.00 52.04 248 ALA C N 1
ATOM 2363 C CA . ALA C 1 127 ? -18.783 -12.944 -2.963 1.00 43.67 248 ALA C CA 1
ATOM 2364 C C . ALA C 1 127 ? -19.702 -12.586 -4.128 1.00 41.42 248 ALA C C 1
ATOM 2365 O O . ALA C 1 127 ? -20.181 -11.455 -4.220 1.00 38.97 248 ALA C O 1
ATOM 2367 N N . SER C 1 128 ? -19.937 -13.552 -5.011 1.00 38.82 249 SER C N 1
ATOM 2368 C CA . SER C 1 128 ? -20.845 -13.385 -6.143 1.00 34.34 249 SER C CA 1
ATOM 2369 C C . SER C 1 128 ? -21.858 -14.530 -6.183 1.00 35.39 249 SER C C 1
ATOM 2370 O O . SER C 1 128 ? -23.050 -14.336 -5.925 1.00 34.84 249 SER C O 1
ATOM 2373 N N . ASN C 1 129 ? -21.367 -15.724 -6.506 1.00 31.09 250 ASN C N 1
ATOM 2374 C CA . ASN C 1 129 ? -22.210 -16.914 -6.596 1.00 36.65 250 ASN C CA 1
ATOM 2375 C C . ASN C 1 129 ? -22.185 -17.719 -5.307 1.00 40.67 250 ASN C C 1
ATOM 2376 O O . ASN C 1 129 ? -21.119 -18.105 -4.816 1.00 37.60 250 ASN C O 1
ATOM 2381 N N . ILE C 1 130 ? -23.373 -17.964 -4.764 1.00 38.13 251 ILE C N 1
ATOM 2382 C CA . ILE C 1 130 ? -23.494 -18.563 -3.452 1.00 36.20 251 ILE C CA 1
ATOM 2383 C C . ILE C 1 130 ? -24.260 -19.876 -3.498 1.00 33.29 251 ILE C C 1
ATOM 2384 O O . ILE C 1 130 ? -25.376 -19.932 -4.036 1.00 33.60 251 ILE C O 1
ATOM 2389 N N . VAL C 1 131 ? -23.668 -20.927 -2.934 1.00 28.98 252 VAL C N 1
ATOM 2390 C CA . VAL C 1 131 ? -24.438 -22.117 -2.568 1.00 29.67 252 VAL C CA 1
ATOM 2391 C C . VAL C 1 131 ? -25.032 -21.893 -1.162 1.00 37.61 252 VAL C C 1
ATOM 2392 O O . VAL C 1 131 ? -24.310 -21.604 -0.190 1.00 29.97 252 VAL C O 1
ATOM 2396 N N . VAL C 1 132 ? -26.356 -21.972 -1.068 1.00 31.45 253 VAL C N 1
ATOM 2397 C CA . VAL C 1 132 ? -27.007 -21.829 0.217 1.00 28.19 253 VAL C CA 1
ATOM 2398 C C . VAL C 1 132 ? -27.551 -23.184 0.654 1.00 38.54 253 VAL C C 1
ATOM 2399 O O . VAL C 1 132 ? -28.506 -23.700 0.071 1.00 37.70 253 VAL C O 1
ATOM 2403 N N . ASN C 1 133 ? -26.943 -23.734 1.698 1.00 34.85 254 ASN C N 1
ATOM 2404 C CA . ASN C 1 133 ? -27.250 -25.061 2.197 1.00 32.43 254 ASN C CA 1
ATOM 2405 C C . ASN C 1 133 ? -28.145 -25.006 3.421 1.00 38.55 254 ASN C C 1
ATOM 2406 O O . ASN C 1 133 ? -27.701 -24.579 4.509 1.00 35.41 254 ASN C O 1
ATOM 2411 N N . LEU C 1 134 ? -29.391 -25.459 3.257 1.00 35.38 255 LEU C N 1
ATOM 2412 C CA . LEU C 1 134 ? -30.393 -25.332 4.326 1.00 37.84 255 LEU C CA 1
ATOM 2413 C C . LEU C 1 134 ? -30.416 -26.464 5.372 1.00 38.45 255 LEU C C 1
ATOM 2414 O O . LEU C 1 134 ? -31.399 -26.624 6.087 1.00 43.26 255 LEU C O 1
ATOM 2419 N N . ALA C 1 135 ? -29.330 -27.231 5.462 1.00 37.92 256 ALA C N 1
ATOM 2420 C CA . ALA C 1 135 ? -29.223 -28.357 6.393 1.00 36.98 256 ALA C CA 1
ATOM 2421 C C . ALA C 1 135 ? -29.679 -28.005 7.812 1.00 46.24 256 ALA C C 1
ATOM 2422 O O . ALA C 1 135 ? -30.502 -28.708 8.391 1.00 53.82 256 ALA C O 1
ATOM 2424 N N . ASP C 1 136 ? -29.156 -26.916 8.364 1.00 37.08 257 ASP C N 1
ATOM 2425 C CA . ASP C 1 136 ? -29.447 -26.552 9.741 1.00 35.22 257 ASP C CA 1
ATOM 2426 C C . ASP C 1 136 ? -30.380 -25.338 9.872 1.00 46.93 257 ASP C C 1
ATOM 2427 O O . ASP C 1 136 ? -30.494 -24.750 10.944 1.00 53.00 257 ASP C O 1
ATOM 2432 N N . SER C 1 137 ? -31.043 -24.958 8.788 1.00 39.07 258 SER C N 1
ATOM 2433 C CA . SER C 1 137 ? -31.945 -23.823 8.819 1.00 32.21 258 SER C CA 1
ATOM 2434 C C . SER C 1 137 ? -33.397 -24.255 8.671 1.00 35.96 258 SER C C 1
ATOM 2435 O O . SER C 1 137 ? -33.689 -25.228 7.996 1.00 45.18 258 SER C O 1
ATOM 2438 N N . SER C 1 138 ? -34.316 -23.526 9.282 1.00 39.06 259 SER C N 1
ATOM 2439 C CA . SER C 1 138 ? -35.739 -23.843 9.154 1.00 42.67 259 SER C CA 1
ATOM 2440 C C . SER C 1 138 ? -36.439 -22.976 8.102 1.00 41.09 259 SER C C 1
ATOM 2441 O O . SER C 1 138 ? -37.658 -23.001 7.972 1.00 47.83 259 SER C O 1
ATOM 2444 N N . ALA C 1 139 ? -35.659 -22.201 7.364 1.00 45.17 260 ALA C N 1
ATOM 2445 C CA . ALA C 1 139 ? -36.187 -21.307 6.333 1.00 40.06 260 ALA C CA 1
ATOM 2446 C C . ALA C 1 139 ? -36.408 -22.055 5.020 1.00 46.16 260 ALA C C 1
ATOM 2447 O O . ALA C 1 139 ? -35.522 -22.761 4.540 1.00 46.04 260 ALA C O 1
ATOM 2449 N N . SER C 1 140 ? -37.586 -21.889 4.432 1.00 44.95 261 SER C N 1
ATOM 2450 C CA . SER C 1 140 ? -37.926 -22.640 3.234 1.00 44.88 261 SER C CA 1
ATOM 2451 C C . SER C 1 140 ? -37.203 -22.077 2.012 1.00 43.39 261 SER C C 1
ATOM 2452 O O . SER C 1 140 ? -37.008 -20.860 1.907 1.00 50.04 261 SER C O 1
ATOM 2455 N N . PRO C 1 141 ? -36.785 -22.961 1.093 1.00 33.10 262 PRO C N 1
ATOM 2456 C CA . PRO C 1 141 ? -36.207 -22.565 -0.196 1.00 34.88 262 PRO C CA 1
ATOM 2457 C C . PRO C 1 141 ? -37.107 -21.536 -0.891 1.00 48.15 262 PRO C C 1
ATOM 2458 O O . PRO C 1 141 ? -36.613 -20.535 -1.414 1.00 41.28 262 PRO C O 1
ATOM 2462 N N . ALA C 1 142 ? -38.416 -21.786 -0.865 1.00 50.67 263 ALA C N 1
ATOM 2463 C CA . ALA C 1 142 ? -39.414 -20.893 -1.454 1.00 40.06 263 ALA C CA 1
ATOM 2464 C C . ALA C 1 142 ? -39.289 -19.467 -0.943 1.00 51.62 263 ALA C C 1
ATOM 2465 O O . ALA C 1 142 ? -39.329 -18.503 -1.713 1.00 50.96 263 ALA C O 1
ATOM 2467 N N . ALA C 1 143 ? -39.163 -19.348 0.373 1.00 43.90 264 ALA C N 1
ATOM 2468 C CA . ALA C 1 143 ? -39.191 -18.060 1.029 1.00 40.41 264 ALA C CA 1
ATOM 2469 C C . ALA C 1 143 ? -37.918 -17.287 0.731 1.00 47.93 264 ALA C C 1
ATOM 2470 O O . ALA C 1 143 ? -37.939 -16.063 0.619 1.00 54.60 264 ALA C O 1
ATOM 2472 N N . ILE C 1 144 ? -36.803 -17.994 0.604 1.00 46.14 265 ILE C N 1
ATOM 2473 C CA . ILE C 1 144 ? -35.557 -17.323 0.252 1.00 49.84 265 ILE C CA 1
ATOM 2474 C C . ILE C 1 144 ? -35.629 -16.720 -1.159 1.00 52.60 265 ILE C C 1
ATOM 2475 O O . ILE C 1 144 ? -35.195 -15.590 -1.377 1.00 58.93 265 ILE C O 1
ATOM 2480 N N . GLU C 1 145 ? -36.183 -17.478 -2.105 1.00 49.76 266 GLU C N 1
ATOM 2481 C CA . GLU C 1 145 ? -36.329 -17.035 -3.487 1.00 49.38 266 GLU C CA 1
ATOM 2482 C C . GLU C 1 145 ? -37.228 -15.802 -3.572 1.00 50.42 266 GLU C C 1
ATOM 2483 O O . GLU C 1 145 ? -36.920 -14.846 -4.289 1.00 52.21 266 GLU C O 1
ATOM 2485 N N . ALA C 1 146 ? -38.335 -15.825 -2.834 1.00 48.94 267 ALA C N 1
ATOM 2486 C CA . ALA C 1 146 ? -39.246 -14.684 -2.786 1.00 55.45 267 ALA C CA 1
ATOM 2487 C C . ALA C 1 146 ? -38.519 -13.435 -2.305 1.00 56.16 267 ALA C C 1
ATOM 2488 O O . ALA C 1 146 ? -38.622 -12.376 -2.930 1.00 51.55 267 ALA C O 1
ATOM 2490 N N . GLN C 1 147 ? -37.779 -13.581 -1.204 1.00 50.15 268 GLN C N 1
ATOM 2491 C CA . GLN C 1 147 ? -37.036 -12.485 -0.582 1.00 53.08 268 GLN C CA 1
ATOM 2492 C C . GLN C 1 147 ? -35.990 -11.888 -1.530 1.00 55.70 268 GLN C C 1
ATOM 2493 O O . GLN C 1 147 ? -35.979 -10.681 -1.778 1.00 52.20 268 GLN C O 1
ATOM 2499 N N . ILE C 1 148 ? -35.116 -12.736 -2.062 1.00 45.92 269 ILE C N 1
ATOM 2500 C CA . ILE C 1 148 ? -34.081 -12.287 -2.993 1.00 51.66 269 ILE C CA 1
ATOM 2501 C C . ILE C 1 148 ? -34.660 -11.655 -4.266 1.00 50.52 269 ILE C C 1
ATOM 2502 O O . ILE C 1 148 ? -33.988 -10.880 -4.948 1.00 52.29 269 ILE C O 1
ATOM 2507 N N . ASN C 1 149 ? -35.911 -11.976 -4.581 1.00 53.07 270 ASN C N 1
ATOM 2508 C CA . ASN C 1 149 ? -36.539 -11.414 -5.776 1.00 59.34 270 ASN C CA 1
ATOM 2509 C C . ASN C 1 149 ? -37.246 -10.077 -5.548 1.00 59.69 270 ASN C C 1
ATOM 2510 O O . ASN C 1 149 ? -37.155 -9.172 -6.384 1.00 66.59 270 ASN C O 1
ATOM 2515 N N . SER C 1 150 ? -37.940 -9.934 -4.424 1.00 57.72 271 SER C N 1
ATOM 2516 C CA . SER C 1 150 ? -38.634 -8.674 -4.166 1.00 59.53 271 SER C CA 1
ATOM 2517 C C . SER C 1 150 ? -37.687 -7.554 -3.751 1.00 50.05 271 SER C C 1
ATOM 2518 O O . SER C 1 150 ? -38.065 -6.385 -3.727 1.00 56.45 271 SER C O 1
ATOM 2521 N N . TYR C 1 151 ? -36.446 -7.919 -3.458 1.00 52.24 272 TYR C N 1
ATOM 2522 C CA . TYR C 1 151 ? -35.424 -6.953 -3.070 1.00 59.11 272 TYR C CA 1
ATOM 2523 C C . TYR C 1 151 ? -34.085 -7.356 -3.693 1.00 51.49 272 TYR C C 1
ATOM 2524 O O . TYR C 1 151 ? -33.246 -7.984 -3.054 1.00 53.00 272 TYR C O 1
ATOM 2533 N N . PRO C 1 152 ? -33.877 -7.005 -4.959 1.00 57.64 273 PRO C N 1
ATOM 2534 C CA . PRO C 1 152 ? -32.622 -7.482 -5.547 1.00 62.06 273 PRO C CA 1
ATOM 2535 C C . PRO C 1 152 ? -31.408 -7.059 -4.718 1.00 55.68 273 PRO C C 1
ATOM 2536 O O . PRO C 1 152 ? -31.405 -6.024 -4.044 1.00 53.99 273 PRO C O 1
ATOM 2540 N N . ILE C 1 153 ? -30.378 -7.884 -4.771 1.00 40.19 274 ILE C N 1
ATOM 2541 C CA . ILE C 1 153 ? -29.182 -7.659 -3.994 1.00 30.18 274 ILE C CA 1
ATOM 2542 C C . ILE C 1 153 ? -28.068 -7.276 -4.952 1.00 28.50 274 ILE C C 1
ATOM 2543 O O . ILE C 1 153 ? -27.641 -8.081 -5.781 1.00 28.40 274 ILE C O 1
ATOM 2548 N N . PRO C 1 154 ? -27.604 -6.028 -4.868 1.00 30.46 275 PRO C N 1
ATOM 2549 C CA . PRO C 1 154 ? -26.560 -5.602 -5.807 1.00 31.88 275 PRO C CA 1
ATOM 2550 C C . PRO C 1 154 ? -25.357 -6.547 -5.789 1.00 38.72 275 PRO C C 1
ATOM 2551 O O . PRO C 1 154 ? -24.916 -6.981 -4.729 1.00 27.06 275 PRO C O 1
ATOM 2555 N N . GLY C 1 155 ? -24.861 -6.882 -6.975 1.00 46.54 276 GLY C N 1
ATOM 2556 C CA . GLY C 1 155 ? -23.646 -7.665 -7.121 1.00 31.00 276 GLY C CA 1
ATOM 2557 C C . GLY C 1 155 ? -23.864 -9.158 -7.132 1.00 33.80 276 GLY C C 1
ATOM 2558 O O . GLY C 1 155 ? -22.976 -9.916 -7.544 1.00 36.95 276 GLY C O 1
ATOM 2559 N N . LEU C 1 156 ? -25.049 -9.579 -6.692 1.00 35.17 277 LEU C N 1
ATOM 2560 C CA . LEU C 1 156 ? -25.323 -10.999 -6.456 1.00 38.39 277 LEU C CA 1
ATOM 2561 C C . LEU C 1 156 ? -25.383 -11.788 -7.757 1.00 39.39 277 LEU C C 1
ATOM 2562 O O . LEU C 1 156 ? -26.052 -11.378 -8.706 1.00 45.98 277 LEU C O 1
ATOM 2567 N N . GLY C 1 157 ? -24.675 -12.917 -7.791 1.00 39.16 278 GLY C N 1
ATOM 2568 C CA . GLY C 1 157 ? -24.648 -13.783 -8.960 1.00 35.45 278 GLY C CA 1
ATOM 2569 C C . GLY C 1 157 ? -25.678 -14.902 -8.905 1.00 40.76 278 GLY C C 1
ATOM 2570 O O . GLY C 1 157 ? -26.830 -14.676 -8.506 1.00 38.04 278 GLY C O 1
ATOM 2571 N N . LYS C 1 158 ? -25.274 -16.107 -9.311 1.00 30.80 279 LYS C N 1
ATOM 2572 C CA . LYS C 1 158 ? -26.175 -17.249 -9.280 1.00 29.73 279 LYS C CA 1
ATOM 2573 C C . LYS C 1 158 ? -26.270 -17.738 -7.856 1.00 37.60 279 LYS C C 1
ATOM 2574 O O . LYS C 1 158 ? -25.277 -17.767 -7.118 1.00 37.82 279 LYS C O 1
ATOM 2576 N N . VAL C 1 159 ? -27.473 -18.109 -7.453 1.00 40.40 280 VAL C N 1
ATOM 2577 C CA . VAL C 1 159 ? -27.640 -18.738 -6.158 1.00 37.31 280 VAL C CA 1
ATOM 2578 C C . VAL C 1 159 ? -28.194 -20.148 -6.323 1.00 47.88 280 VAL C C 1
ATOM 2579 O O . VAL C 1 159 ? -29.229 -20.357 -6.960 1.00 49.83 280 VAL C O 1
ATOM 2583 N N . ILE C 1 160 ? -27.479 -21.120 -5.771 1.00 43.74 281 ILE C N 1
ATOM 2584 C CA . ILE C 1 160 ? -27.973 -22.490 -5.715 1.00 40.53 281 ILE C CA 1
ATOM 2585 C C . ILE C 1 160 ? -28.447 -22.876 -4.302 1.00 38.68 281 ILE C C 1
ATOM 2586 O O . ILE C 1 160 ? -27.664 -22.855 -3.344 1.00 38.50 281 ILE C O 1
ATOM 2591 N N . VAL C 1 161 ? -29.734 -23.201 -4.176 1.00 35.81 282 VAL C N 1
ATOM 2592 C CA . VAL C 1 161 ? -30.276 -23.671 -2.902 1.00 33.52 282 VAL C CA 1
ATOM 2593 C C . VAL C 1 161 ? -30.259 -25.200 -2.803 1.00 42.96 282 VAL C C 1
ATOM 2594 O O . VAL C 1 161 ? -30.678 -25.908 -3.732 1.00 43.97 282 VAL C O 1
ATOM 2598 N N . ILE C 1 162 ? -29.758 -25.704 -1.678 1.00 37.46 283 ILE C N 1
ATOM 2599 C CA . ILE C 1 162 ? -29.892 -27.114 -1.339 1.00 31.86 283 ILE C CA 1
ATOM 2600 C C . ILE C 1 162 ? -30.783 -27.202 -0.115 1.00 33.91 283 ILE C C 1
ATOM 2601 O O . ILE C 1 162 ? -30.419 -26.711 0.953 1.00 36.95 283 ILE C O 1
ATOM 2606 N N . ASP C 1 163 ? -31.953 -27.814 -0.245 1.00 34.72 284 ASP C N 1
ATOM 2607 C CA . ASP C 1 163 ? -32.843 -27.904 0.912 1.00 45.96 284 ASP C CA 1
ATOM 2608 C C . ASP C 1 163 ? -32.479 -29.098 1.827 1.00 51.94 284 ASP C C 1
ATOM 2609 O O . ASP C 1 163 ? -31.498 -29.816 1.572 1.00 41.10 284 ASP C O 1
ATOM 2614 N N . LYS C 1 164 ? -33.249 -29.300 2.894 1.00 47.79 285 LYS C N 1
ATOM 2615 C CA . LYS C 1 164 ? -32.944 -30.374 3.846 1.00 52.97 285 LYS C CA 1
ATOM 2616 C C . LYS C 1 164 ? -32.920 -31.770 3.197 1.00 55.80 285 LYS C C 1
ATOM 2617 O O . LYS C 1 164 ? -32.231 -32.682 3.686 1.00 41.71 285 LYS C O 1
ATOM 2623 N N . LEU C 1 165 ? -33.653 -31.935 2.095 1.00 43.52 286 LEU C N 1
ATOM 2624 C CA . LEU C 1 165 ? -33.740 -33.253 1.454 1.00 48.32 286 LEU C CA 1
ATOM 2625 C C . LEU C 1 165 ? -32.718 -33.448 0.328 1.00 43.37 286 LEU C C 1
ATOM 2626 O O . LEU C 1 165 ? -32.701 -34.484 -0.322 1.00 45.27 286 LEU C O 1
ATOM 2631 N N . GLY C 1 166 ? -31.846 -32.469 0.123 1.00 42.71 287 GLY C N 1
ATOM 2632 C CA . GLY C 1 166 ? -30.897 -32.520 -0.977 1.00 33.91 287 GLY C CA 1
ATOM 2633 C C . GLY C 1 166 ? -31.473 -32.132 -2.340 1.00 45.50 287 GLY C C 1
ATOM 2634 O O . GLY C 1 166 ? -30.890 -32.446 -3.388 1.00 46.22 287 GLY C O 1
ATOM 2635 N N . ASN C 1 167 ? -32.623 -31.462 -2.340 1.00 43.81 288 ASN C N 1
ATOM 2636 C CA . ASN C 1 167 ? -33.204 -30.934 -3.584 1.00 50.86 288 ASN C CA 1
ATOM 2637 C C . ASN C 1 167 ? -32.611 -29.598 -4.014 1.00 47.88 288 ASN C C 1
ATOM 2638 O O . ASN C 1 167 ? -32.572 -28.639 -3.224 1.00 53.45 288 ASN C O 1
ATOM 2643 N N . ILE C 1 168 ? -32.176 -29.526 -5.270 1.00 40.26 289 ILE C N 1
ATOM 2644 C CA . ILE C 1 168 ? -31.606 -28.290 -5.791 1.00 47.99 289 ILE C CA 1
ATOM 2645 C C . ILE C 1 168 ? -32.638 -27.395 -6.471 1.00 49.41 289 ILE C C 1
ATOM 2646 O O . ILE C 1 168 ? -33.341 -27.830 -7.388 1.00 51.88 289 ILE C O 1
ATOM 2651 N N . THR C 1 169 ? -32.732 -26.155 -5.999 1.00 42.34 290 THR C N 1
ATOM 2652 C CA . THR C 1 169 ? -33.369 -25.079 -6.759 1.00 50.32 290 THR C CA 1
ATOM 2653 C C . THR C 1 169 ? -32.357 -23.991 -7.139 1.00 51.11 290 THR C C 1
ATOM 2654 O O . THR C 1 169 ? -31.361 -23.777 -6.445 1.00 42.35 290 THR C O 1
ATOM 2658 N N . ILE C 1 170 ? -32.634 -23.304 -8.244 1.00 59.73 291 ILE C N 1
ATOM 2659 C CA . ILE C 1 170 ? -31.769 -22.243 -8.743 1.00 45.41 291 ILE C CA 1
ATOM 2660 C C . ILE C 1 170 ? -32.452 -20.882 -8.679 1.00 52.43 291 ILE C C 1
ATOM 2661 O O . ILE C 1 170 ? -33.630 -20.750 -9.017 1.00 54.24 291 ILE C O 1
ATOM 2666 N N . ILE C 1 171 ? -31.703 -19.879 -8.227 1.00 48.35 292 ILE C N 1
ATOM 2667 C CA . ILE C 1 171 ? -32.132 -18.490 -8.299 1.00 35.69 292 ILE C CA 1
ATOM 2668 C C . ILE C 1 171 ? -31.101 -17.750 -9.117 1.00 50.81 292 ILE C C 1
ATOM 2669 O O . ILE C 1 171 ? -29.964 -17.555 -8.665 1.00 46.31 292 ILE C O 1
ATOM 2674 N N . LYS C 1 172 ? -31.511 -17.337 -10.319 1.00 61.76 293 LYS C N 1
ATOM 2675 C CA . LYS C 1 172 ? -30.604 -16.778 -11.328 1.00 51.15 293 LYS C CA 1
ATOM 2676 C C . LYS C 1 172 ? -30.362 -15.264 -11.216 1.00 55.73 293 LYS C C 1
ATOM 2677 O O . LYS C 1 172 ? -31.236 -14.484 -10.793 1.00 44.72 293 LYS C O 1
ATOM 2679 N N . PRO C 1 173 ? -29.147 -14.874 -11.594 1.00 57.08 294 PRO C N 1
ATOM 2680 C CA . PRO C 1 173 ? -28.717 -13.484 -11.569 1.00 68.18 294 PRO C CA 1
ATOM 2681 C C . PRO C 1 173 ? -29.561 -12.615 -12.514 1.00 73.27 294 PRO C C 1
ATOM 2682 O O . PRO C 1 173 ? -30.652 -12.147 -12.159 1.00 57.32 294 PRO C O 1
ATOM 2684 N N . ALA D 2 2 ? -17.547 -20.567 3.044 1.00 43.51 2 ALA D N 1
ATOM 2685 C CA . ALA D 2 2 ? -16.871 -19.315 3.390 1.00 46.42 2 ALA D CA 1
ATOM 2686 C C . ALA D 2 2 ? -17.289 -18.852 4.779 1.00 48.83 2 ALA D C 1
ATOM 2687 O O . ALA D 2 2 ? -18.484 -18.766 5.092 1.00 51.23 2 ALA D O 1
ATOM 2689 N N . ILE D 2 3 ? -16.309 -18.559 5.620 1.00 37.61 3 ILE D N 1
ATOM 2690 C CA . ILE D 2 3 ? -16.631 -18.098 6.973 1.00 38.07 3 ILE D CA 1
ATOM 2691 C C . ILE D 2 3 ? -16.311 -16.623 7.189 1.00 31.67 3 ILE D C 1
ATOM 2692 O O . ILE D 2 3 ? -15.189 -16.162 6.934 1.00 28.52 3 ILE D O 1
ATOM 2697 N N . ASP D 2 4 ? -17.321 -15.886 7.638 1.00 29.53 4 ASP D N 1
ATOM 2698 C CA . ASP D 2 4 ? -17.198 -14.439 7.783 1.00 30.41 4 ASP D CA 1
ATOM 2699 C C . ASP D 2 4 ? -17.617 -13.960 9.170 1.00 30.27 4 ASP D C 1
ATOM 2700 O O . ASP D 2 4 ? -18.702 -14.276 9.658 1.00 28.98 4 ASP D O 1
ATOM 2705 N N . LEU D 2 5 ? -16.745 -13.190 9.806 1.00 34.26 5 LEU D N 1
ATOM 2706 C CA . LEU D 2 5 ? -17.109 -12.519 11.043 1.00 29.31 5 LEU D CA 1
ATOM 2707 C C . LEU D 2 5 ? -17.766 -11.176 10.713 1.00 28.61 5 LEU D C 1
ATOM 2708 O O . LEU D 2 5 ? -17.161 -10.314 10.070 1.00 27.19 5 LEU D O 1
ATOM 2713 N N . PHE D 2 6 ? -19.031 -11.043 11.101 1.00 22.79 6 PHE D N 1
ATOM 2714 C CA . PHE D 2 6 ? -19.763 -9.795 10.959 1.00 22.91 6 PHE D CA 1
ATOM 2715 C C . PHE D 2 6 ? -19.481 -8.958 12.191 1.00 28.37 6 PHE D C 1
ATOM 2716 O O . PHE D 2 6 ? -19.768 -9.382 13.306 1.00 34.68 6 PHE D O 1
ATOM 2724 N N . CYS D 2 7 ? -18.895 -7.787 12.000 1.00 23.00 7 CYS D N 1
ATOM 2725 C CA . CYS D 2 7 ? -18.421 -6.993 13.118 1.00 19.86 7 CYS D CA 1
ATOM 2726 C C . CYS D 2 7 ? -19.139 -5.689 13.109 1.00 19.04 7 CYS D C 1
ATOM 2727 O O . CYS D 2 7 ? -18.996 -4.908 12.183 1.00 28.08 7 CYS D O 1
ATOM 2730 N N . TYR D 2 8 ? -19.925 -5.455 14.138 1.00 19.35 8 TYR D N 1
ATOM 2731 C CA . TYR D 2 8 ? -20.599 -4.177 14.326 1.00 23.88 8 TYR D CA 1
ATOM 2732 C C . TYR D 2 8 ? -19.901 -3.328 15.382 1.00 30.15 8 TYR D C 1
ATOM 2733 O O . TYR D 2 8 ? -19.489 -3.841 16.438 1.00 27.78 8 TYR D O 1
ATOM 2742 N N . LEU D 2 9 ? -19.785 -2.029 15.094 1.00 31.47 9 LEU D N 1
ATOM 2743 C CA . LEU D 2 9 ? -19.131 -1.080 15.992 1.00 27.15 9 LEU D CA 1
ATOM 2744 C C . LEU D 2 9 ? -20.035 0.079 16.381 1.00 35.18 9 LEU D C 1
ATOM 2745 O O . LEU D 2 9 ? -20.856 0.554 15.589 1.00 35.70 9 LEU D O 1
ATOM 2750 N N . SER D 2 10 ? -19.862 0.548 17.610 1.00 38.44 10 SER D N 1
ATOM 2751 C CA . SER D 2 10 ? -20.619 1.680 18.093 1.00 30.63 10 SER D CA 1
ATOM 2752 C C . SER D 2 10 ? -19.993 2.972 17.573 1.00 31.09 10 SER D C 1
ATOM 2753 O O . SER D 2 10 ? -20.691 3.971 17.422 1.00 35.25 10 SER D O 1
ATOM 2756 N N . ILE D 2 11 ? -18.693 2.942 17.270 1.00 29.21 11 ILE D N 1
ATOM 2757 C CA . ILE D 2 11 ? -17.985 4.125 16.756 1.00 25.22 11 ILE D CA 1
ATOM 2758 C C . ILE D 2 11 ? -18.225 4.384 15.258 1.00 32.76 11 ILE D C 1
ATOM 2759 O O . ILE D 2 11 ? -18.740 3.527 14.536 1.00 36.34 11 ILE D O 1
ATOM 2764 N N . ASP D 2 12 ? -17.862 5.575 14.787 1.00 43.70 12 ASP D N 1
ATOM 2765 C CA . ASP D 2 12 ? -18.102 5.934 13.385 1.00 35.75 12 ASP D CA 1
ATOM 2766 C C . ASP D 2 12 ? -17.062 5.315 12.448 1.00 37.24 12 ASP D C 1
ATOM 2767 O O . ASP D 2 12 ? -16.049 4.757 12.891 1.00 31.45 12 ASP D O 1
ATOM 2772 N N . ARG D 2 13 ? -17.339 5.402 11.152 1.00 34.51 13 ARG D N 1
ATOM 2773 C CA . ARG D 2 13 ? -16.569 4.681 10.150 1.00 26.54 13 ARG D CA 1
ATOM 2774 C C . ARG D 2 13 ? -15.088 5.077 10.143 1.00 35.90 13 ARG D C 1
ATOM 2775 O O . ARG D 2 13 ? -14.210 4.221 10.263 1.00 33.06 13 ARG D O 1
ATOM 2783 N N . GLY D 2 14 ? -14.816 6.377 10.024 1.00 39.85 14 GLY D N 1
ATOM 2784 C CA . GLY D 2 14 ? -13.452 6.888 10.030 1.00 29.77 14 GLY D CA 1
ATOM 2785 C C . GLY D 2 14 ? -12.614 6.443 11.222 1.00 43.50 14 GLY D C 1
ATOM 2786 O O . GLY D 2 14 ? -11.495 5.952 11.040 1.00 45.47 14 GLY D O 1
ATOM 2787 N N . ALA D 2 15 ? -13.137 6.620 12.437 1.00 33.48 15 ALA D N 1
ATOM 2788 C CA . ALA D 2 15 ? -12.425 6.187 13.642 1.00 37.64 15 ALA D CA 1
ATOM 2789 C C . ALA D 2 15 ? -12.182 4.678 13.617 1.00 43.24 15 ALA D C 1
ATOM 2790 O O . ALA D 2 15 ? -11.077 4.199 13.911 1.00 35.17 15 ALA D O 1
ATOM 2792 N N . ALA D 2 16 ? -13.235 3.937 13.269 1.00 47.60 16 ALA D N 1
ATOM 2793 C CA . ALA D 2 16 ? -13.172 2.484 13.176 1.00 38.34 16 ALA D CA 1
ATOM 2794 C C . ALA D 2 16 ? -11.985 2.075 12.322 1.00 33.16 16 ALA D C 1
ATOM 2795 O O . ALA D 2 16 ? -11.201 1.193 12.693 1.00 37.00 16 ALA D O 1
ATOM 2797 N N . GLU D 2 17 ? -11.848 2.743 11.185 1.00 36.21 17 GLU D N 1
ATOM 2798 C CA . GLU D 2 17 ? -10.792 2.438 10.235 1.00 43.43 17 GLU D CA 1
ATOM 2799 C C . GLU D 2 17 ? -9.415 2.768 10.814 1.00 37.69 17 GLU D C 1
ATOM 2800 O O . GLU D 2 17 ? -8.510 1.932 10.834 1.00 31.08 17 GLU D O 1
ATOM 2806 N N . SER D 2 18 ? -9.259 3.987 11.299 1.00 39.83 18 SER D N 1
ATOM 2807 C CA . SER D 2 18 ? -8.047 4.332 12.029 1.00 41.10 18 SER D CA 1
ATOM 2808 C C . SER D 2 18 ? -7.654 3.204 13.016 1.00 41.11 18 SER D C 1
ATOM 2809 O O . SER D 2 18 ? -6.509 2.737 13.011 1.00 46.42 18 SER D O 1
ATOM 2812 N N . ASP D 2 19 ? -8.596 2.757 13.848 1.00 30.78 19 ASP D N 1
ATOM 2813 C CA . ASP D 2 19 ? -8.336 1.636 14.760 1.00 32.72 19 ASP D CA 1
ATOM 2814 C C . ASP D 2 19 ? -7.922 0.315 14.056 1.00 38.37 19 ASP D C 1
ATOM 2815 O O . ASP D 2 19 ? -7.011 -0.389 14.523 1.00 33.77 19 ASP D O 1
ATOM 2820 N N . LEU D 2 20 ? -8.602 -0.035 12.960 1.00 23.13 20 LEU D N 1
ATOM 2821 C CA . LEU D 2 20 ? -8.202 -1.198 12.172 1.00 25.27 20 LEU D CA 1
ATOM 2822 C C . LEU D 2 20 ? -6.801 -1.129 11.575 1.00 29.23 20 LEU D C 1
ATOM 2823 O O . LEU D 2 20 ? -6.192 -2.171 11.323 1.00 37.31 20 LEU D O 1
ATOM 2828 N N . ASN D 2 21 ? -6.291 0.074 11.324 1.00 25.90 21 ASN D N 1
ATOM 2829 C CA . ASN D 2 21 ? -4.936 0.184 10.809 1.00 32.50 21 ASN D CA 1
ATOM 2830 C C . ASN D 2 21 ? -3.946 -0.324 11.840 1.00 32.51 21 ASN D C 1
ATOM 2831 O O . ASN D 2 21 ? -3.001 -1.038 11.531 1.00 34.09 21 ASN D O 1
ATOM 2836 N N . LYS D 2 22 ? -4.167 0.057 13.083 1.00 37.34 22 LYS D N 1
ATOM 2837 C CA . LYS D 2 22 ? -3.284 -0.376 14.139 1.00 37.84 22 LYS D CA 1
ATOM 2838 C C . LYS D 2 22 ? -3.346 -1.882 14.320 1.00 39.83 22 LYS D C 1
ATOM 2839 O O . LYS D 2 22 ? -2.317 -2.531 14.494 1.00 44.72 22 LYS D O 1
ATOM 2845 N N . ILE D 2 23 ? -4.551 -2.439 14.274 1.00 34.21 23 ILE D N 1
ATOM 2846 C CA . ILE D 2 23 ? -4.714 -3.892 14.316 1.00 27.89 23 ILE D CA 1
ATOM 2847 C C . ILE D 2 23 ? -3.918 -4.583 13.216 1.00 31.65 23 ILE D C 1
ATOM 2848 O O . ILE D 2 23 ? -3.077 -5.428 13.505 1.00 37.68 23 ILE D O 1
ATOM 2853 N N . ARG D 2 24 ? -4.151 -4.196 11.962 1.00 41.93 24 ARG D N 1
ATOM 2854 C CA . ARG D 2 24 ? -3.390 -4.731 10.832 1.00 40.70 24 ARG D CA 1
ATOM 2855 C C . ARG D 2 24 ? -1.877 -4.650 11.037 1.00 45.34 24 ARG D C 1
ATOM 2856 O O . ARG D 2 24 ? -1.127 -5.450 10.495 1.00 51.07 24 ARG D O 1
ATOM 2864 N N . SER D 2 25 ? -1.431 -3.650 11.781 1.00 44.96 25 SER D N 1
ATOM 2865 C CA . SER D 2 25 ? -0.010 -3.385 11.939 1.00 48.25 25 SER D CA 1
ATOM 2866 C C . SER D 2 25 ? 0.516 -4.171 13.145 1.00 45.50 25 SER D C 1
ATOM 2867 O O . SER D 2 25 ? 1.709 -4.435 13.274 1.00 50.51 25 SER D O 1
ATOM 2870 N N . ASN D 2 26 ? -0.403 -4.561 14.015 1.00 46.99 26 ASN D N 1
ATOM 2871 C CA . ASN D 2 26 ? -0.065 -5.211 15.269 1.00 48.35 26 ASN D CA 1
ATOM 2872 C C . ASN D 2 26 ? -0.195 -6.729 15.136 1.00 56.72 26 ASN D C 1
ATOM 2873 O O . ASN D 2 26 ? 0.316 -7.498 15.969 1.00 51.97 26 ASN D O 1
ATOM 2878 N N . HIS D 2 27 ? -0.887 -7.153 14.078 1.00 51.33 27 HIS D N 1
ATOM 2879 C CA . HIS D 2 27 ? -1.110 -8.569 13.818 1.00 43.74 27 HIS D CA 1
ATOM 2880 C C . HIS D 2 27 ? -1.062 -8.861 12.330 1.00 45.70 27 HIS D C 1
ATOM 2881 O O . HIS D 2 27 ? -2.035 -9.338 11.728 1.00 39.90 27 HIS D O 1
ATOM 2888 N N . SER D 2 28 ? 0.096 -8.566 11.756 1.00 50.25 28 SER D N 1
ATOM 2889 C CA . SER D 2 28 ? 0.393 -8.848 10.360 1.00 42.43 28 SER D CA 1
ATOM 2890 C C . SER D 2 28 ? 0.263 -10.340 10.028 1.00 55.17 28 SER D C 1
ATOM 2891 O O . SER D 2 28 ? -0.048 -10.715 8.888 1.00 58.34 28 SER D O 1
ATOM 2894 N N . GLU D 2 29 ? 0.508 -11.194 11.015 1.00 48.22 29 GLU D N 1
ATOM 2895 C CA . GLU D 2 29 ? 0.455 -12.626 10.772 1.00 53.99 29 GLU D CA 1
ATOM 2896 C C . GLU D 2 29 ? -0.943 -13.036 10.308 1.00 64.39 29 GLU D C 1
ATOM 2897 O O . GLU D 2 29 ? -1.120 -13.599 9.212 1.00 66.33 29 GLU D O 1
ATOM 2903 N N . LEU D 2 30 ? -1.935 -12.726 11.136 1.00 52.36 30 LEU D N 1
ATOM 2904 C CA . LEU D 2 30 ? -3.314 -13.079 10.849 1.00 49.69 30 LEU D CA 1
ATOM 2905 C C . LEU D 2 30 ? -3.872 -12.297 9.666 1.00 43.75 30 LEU D C 1
ATOM 2906 O O . LEU D 2 30 ? -4.543 -12.845 8.788 1.00 47.12 30 LEU D O 1
ATOM 2911 N N . PHE D 2 31 ? -3.582 -11.010 9.634 1.00 41.55 31 PHE D N 1
ATOM 2912 C CA . PHE D 2 31 ? -4.351 -10.122 8.776 1.00 46.33 31 PHE D CA 1
ATOM 2913 C C . PHE D 2 31 ? -3.729 -9.818 7.406 1.00 47.57 31 PHE D C 1
ATOM 2914 O O . PHE D 2 31 ? -4.296 -9.065 6.599 1.00 55.90 31 PHE D O 1
ATOM 2922 N N . GLU D 2 32 ? -2.574 -10.415 7.133 1.00 48.86 32 GLU D N 1
ATOM 2923 C CA . GLU D 2 32 ? -2.065 -10.446 5.766 1.00 61.28 32 GLU D CA 1
ATOM 2924 C C . GLU D 2 32 ? -2.216 -11.868 5.215 1.00 70.38 32 GLU D C 1
ATOM 2925 O O . GLU D 2 32 ? -1.281 -12.670 5.312 1.00 81.62 32 GLU D O 1
ATOM 2927 N N . GLY D 2 33 ? -3.398 -12.195 4.681 1.00 62.05 33 GLY D N 1
ATOM 2928 C CA . GLY D 2 33 ? -3.618 -13.508 4.067 1.00 63.99 33 GLY D CA 1
ATOM 2929 C C . GLY D 2 33 ? -4.503 -14.542 4.773 1.00 56.44 33 GLY D C 1
ATOM 2930 O O . GLY D 2 33 ? -5.463 -15.042 4.180 1.00 50.13 33 GLY D O 1
ATOM 2931 N N . LYS D 2 34 ? -4.174 -14.877 6.024 1.00 49.18 34 LYS D N 1
ATOM 2932 C CA . LYS D 2 34 ? -4.966 -15.827 6.822 1.00 50.33 34 LYS D CA 1
ATOM 2933 C C . LYS D 2 34 ? -6.416 -15.346 7.054 1.00 43.98 34 LYS D C 1
ATOM 2934 O O . LYS D 2 34 ? -7.386 -16.092 6.868 1.00 35.93 34 LYS D O 1
ATOM 2936 N N . PHE D 2 35 ? -6.550 -14.088 7.454 1.00 40.63 35 PHE D N 1
ATOM 2937 C CA . PHE D 2 35 ? -7.850 -13.427 7.520 1.00 42.34 35 PHE D CA 1
ATOM 2938 C C . PHE D 2 35 ? -7.829 -12.148 6.689 1.00 40.56 35 PHE D C 1
ATOM 2939 O O . PHE D 2 35 ? -6.838 -11.429 6.684 1.00 47.37 35 PHE D O 1
ATOM 2947 N N . LEU D 2 36 ? -8.907 -11.863 5.974 1.00 33.51 36 LEU D N 1
ATOM 2948 C CA . LEU D 2 36 ? -8.974 -10.611 5.247 1.00 31.81 36 LEU D CA 1
ATOM 2949 C C . LEU D 2 36 ? -10.001 -9.688 5.887 1.00 39.09 36 LEU D C 1
ATOM 2950 O O . LEU D 2 36 ? -11.153 -10.076 6.094 1.00 36.10 36 LEU D O 1
ATOM 2955 N N . ILE D 2 37 ? -9.570 -8.468 6.205 1.00 32.39 37 ILE D N 1
ATOM 2956 C CA . ILE D 2 37 ? -10.465 -7.473 6.788 1.00 35.43 37 ILE D CA 1
ATOM 2957 C C . ILE D 2 37 ? -10.990 -6.515 5.716 1.00 34.61 37 ILE D C 1
ATOM 2958 O O . ILE D 2 37 ? -10.215 -5.755 5.100 1.00 25.15 37 ILE D O 1
ATOM 2963 N N . SER D 2 38 ? -12.305 -6.555 5.503 1.00 22.67 38 SER D N 1
ATOM 2964 C CA . SER D 2 38 ? -12.942 -5.631 4.584 1.00 30.68 38 SER D CA 1
ATOM 2965 C C . SER D 2 38 ? -12.764 -4.157 5.015 1.00 32.94 38 SER D C 1
ATOM 2966 O O . SER D 2 38 ? -12.413 -3.858 6.157 1.00 31.47 38 SER D O 1
ATOM 2969 N N . PRO D 2 39 ? -12.968 -3.233 4.080 1.00 32.38 39 PRO D N 1
ATOM 2970 C CA .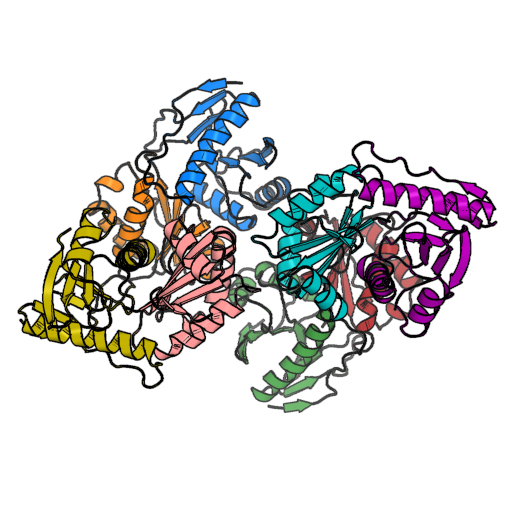 PRO D 2 39 ? -13.136 -1.827 4.461 1.00 28.58 39 PRO D CA 1
ATOM 2971 C C . PRO D 2 39 ? -14.311 -1.693 5.410 1.00 36.01 39 PRO D C 1
ATOM 2972 O O . PRO D 2 39 ? -15.221 -2.534 5.363 1.00 33.68 39 PRO D O 1
ATOM 2976 N N . VAL D 2 40 ? -14.285 -0.668 6.261 1.00 33.92 40 VAL D N 1
ATOM 2977 C CA . VAL D 2 40 ? -15.403 -0.387 7.143 1.00 30.05 40 VAL D CA 1
ATOM 2978 C C . VAL D 2 40 ? -16.438 0.430 6.392 1.00 29.87 40 VAL D C 1
ATOM 2979 O O . VAL D 2 40 ? -16.085 1.311 5.619 1.00 41.49 40 VAL D O 1
ATOM 2983 N N . ARG D 2 41 ? -17.714 0.138 6.615 1.00 33.98 41 ARG D N 1
ATOM 2984 C CA . ARG D 2 41 ? -18.780 0.984 6.099 1.00 25.29 41 ARG D CA 1
ATOM 2985 C C . ARG D 2 41 ? -19.689 1.513 7.197 1.00 23.32 41 ARG D C 1
ATOM 2986 O O . ARG D 2 41 ? -19.625 1.073 8.322 1.00 27.70 41 ARG D O 1
ATOM 2994 N N . ASP D 2 42 ? -20.499 2.503 6.857 1.00 32.48 42 ASP D N 1
ATOM 2995 C CA . ASP D 2 42 ? -21.523 2.994 7.757 1.00 33.00 42 ASP D CA 1
ATOM 2996 C C . ASP D 2 42 ? -22.572 1.907 7.758 1.00 28.46 42 ASP D C 1
ATOM 2997 O O . ASP D 2 42 ? -22.898 1.358 6.706 1.00 21.50 42 ASP D O 1
ATOM 3002 N N . ALA D 2 43 ? -23.080 1.589 8.941 1.00 26.28 43 ALA D N 1
ATOM 3003 C CA . ALA D 2 43 ? -24.156 0.626 9.076 1.00 31.30 43 ALA D CA 1
ATOM 3004 C C . ALA D 2 43 ? -25.450 1.206 8.523 1.00 29.08 43 ALA D C 1
ATOM 3005 O O . ALA D 2 43 ? -25.842 2.301 8.894 1.00 38.48 43 ALA D O 1
ATOM 3007 N N . ASP D 2 44 ? -26.113 0.481 7.633 1.00 28.93 44 ASP D N 1
ATOM 3008 C CA . ASP D 2 44 ? -27.448 0.881 7.203 1.00 29.33 44 ASP D CA 1
ATOM 3009 C C . ASP D 2 44 ? -28.500 0.373 8.190 1.00 34.46 44 ASP D C 1
ATOM 3010 O O . ASP D 2 44 ? -28.164 -0.169 9.243 1.00 34.26 44 ASP D O 1
ATOM 3015 N N . PHE D 2 45 ? -29.773 0.529 7.839 1.00 34.64 45 PHE D N 1
ATOM 3016 C CA . PHE D 2 45 ? -30.860 0.216 8.770 1.00 39.05 45 PHE D CA 1
ATOM 3017 C C . PHE D 2 45 ? -30.901 -1.273 9.149 1.00 41.60 45 PHE D C 1
ATOM 3018 O O . PHE D 2 45 ? -31.205 -1.618 10.291 1.00 31.55 45 PHE D O 1
ATOM 3026 N N . SER D 2 46 ? -30.591 -2.136 8.184 1.00 36.25 46 SER D N 1
ATOM 3027 C CA . SER D 2 46 ? -30.659 -3.577 8.379 1.00 37.78 46 SER D CA 1
ATOM 3028 C C . SER D 2 46 ? -29.611 -4.047 9.358 1.00 36.84 46 SER D C 1
ATOM 3029 O O . SER D 2 46 ? -29.930 -4.793 10.273 1.00 39.53 46 SER D O 1
ATOM 3032 N N . LEU D 2 47 ? -28.364 -3.613 9.168 1.00 33.53 47 LEU D N 1
ATOM 3033 C CA . LEU D 2 47 ? -27.295 -3.976 10.102 1.00 33.73 47 LEU D CA 1
ATOM 3034 C C . LEU D 2 47 ? -27.558 -3.423 11.513 1.00 35.90 47 LEU D C 1
ATOM 3035 O O . LEU D 2 47 ? -27.295 -4.101 12.503 1.00 28.94 47 LEU D O 1
ATOM 3040 N N . LYS D 2 48 ? -28.076 -2.192 11.591 1.00 37.83 48 LYS D N 1
ATOM 3041 C CA . LYS D 2 48 ? -28.417 -1.570 12.872 1.00 35.05 48 LYS D CA 1
ATOM 3042 C C . LYS D 2 48 ? -29.486 -2.360 13.611 1.00 39.28 48 LYS D C 1
ATOM 3043 O O . LYS D 2 48 ? -29.458 -2.457 14.832 1.00 33.77 48 LYS D O 1
ATOM 3049 N N . GLU D 2 49 ? -30.422 -2.924 12.858 1.00 35.33 49 GLU D N 1
ATOM 3050 C CA . GLU D 2 49 ? -31.491 -3.716 13.431 1.00 39.84 49 GLU D CA 1
ATOM 3051 C C . GLU D 2 49 ? -30.941 -4.977 14.104 1.00 44.80 49 GLU D C 1
ATOM 3052 O O . GLU D 2 49 ? -31.252 -5.259 15.273 1.00 39.65 49 GLU D O 1
ATOM 3058 N N . ILE D 2 50 ? -30.117 -5.717 13.363 1.00 35.71 50 ILE D N 1
ATOM 3059 C CA . ILE D 2 50 ? -29.473 -6.930 13.875 1.00 33.19 50 ILE D CA 1
ATOM 3060 C C . ILE D 2 50 ? -28.557 -6.641 15.074 1.00 34.30 50 ILE D C 1
ATOM 3061 O O . ILE D 2 50 ? -28.618 -7.350 16.082 1.00 37.59 50 ILE D O 1
ATOM 3066 N N . ALA D 2 51 ? -27.728 -5.599 14.985 1.00 34.34 51 ALA D N 1
ATOM 3067 C CA . ALA D 2 51 ? -26.872 -5.218 16.114 1.00 34.13 51 ALA D CA 1
ATOM 3068 C C . ALA D 2 51 ? -27.667 -4.897 17.390 1.00 35.23 51 ALA D C 1
ATOM 3069 O O . ALA D 2 51 ? -27.227 -5.221 18.500 1.00 32.73 51 ALA D O 1
ATOM 3071 N N . ALA D 2 52 ? -28.836 -4.278 17.225 1.00 35.50 52 ALA D N 1
ATOM 3072 C CA . ALA D 2 52 ? -29.645 -3.831 18.359 1.00 31.34 52 ALA D CA 1
ATOM 3073 C C . ALA D 2 52 ? -30.384 -4.980 19.047 1.00 37.16 52 ALA D C 1
ATOM 3074 O O . ALA D 2 52 ? -30.764 -4.850 20.208 1.00 42.24 52 ALA D O 1
ATOM 3076 N N . GLU D 2 53 ? -30.597 -6.085 18.332 1.00 30.86 53 GLU D N 1
ATOM 3077 C CA . GLU D 2 53 ? -31.112 -7.323 18.932 1.00 39.38 53 GLU D CA 1
ATOM 3078 C C . GLU D 2 53 ? -30.095 -7.965 19.873 1.00 39.79 53 GLU D C 1
ATOM 3079 O O . GLU D 2 53 ? -30.469 -8.723 20.774 1.00 41.95 53 GLU D O 1
ATOM 3085 N N . HIS D 2 54 ? -28.815 -7.648 19.660 1.00 41.23 54 HIS D N 1
ATOM 3086 C CA . HIS D 2 54 ? -27.733 -8.144 20.514 1.00 34.69 54 HIS D CA 1
ATOM 3087 C C . HIS D 2 54 ? -27.144 -7.082 21.452 1.00 42.97 54 HIS D C 1
ATOM 3088 O O . HIS D 2 54 ? -25.995 -7.199 21.886 1.00 48.13 54 HIS D O 1
ATOM 3095 N N . GLY D 2 55 ? -27.923 -6.044 21.751 1.00 38.41 55 GLY D N 1
ATOM 3096 C CA . GLY D 2 55 ? -27.532 -5.050 22.729 1.00 31.53 55 GLY D CA 1
ATOM 3097 C C . GLY D 2 55 ? -26.860 -3.776 22.230 1.00 41.24 55 GLY D C 1
ATOM 3098 O O . GLY D 2 55 ? -26.750 -2.805 22.991 1.00 40.12 55 GLY D O 1
ATOM 3099 N N . LEU D 2 56 ? -26.436 -3.759 20.966 1.00 37.89 56 LEU D N 1
ATOM 3100 C CA . LEU D 2 56 ? -25.535 -2.722 20.459 1.00 25.95 56 LEU D CA 1
ATOM 3101 C C . LEU D 2 56 ? -26.164 -1.783 19.442 1.00 31.78 56 LEU D C 1
ATOM 3102 O O . LEU D 2 56 ? -26.828 -2.225 18.498 1.00 39.43 56 LEU D O 1
ATOM 3107 N N . VAL D 2 57 ? -25.931 -0.485 19.652 1.00 36.08 57 VAL D N 1
ATOM 3108 C CA . VAL D 2 57 ? -26.235 0.577 18.686 1.00 37.09 57 VAL D CA 1
ATOM 3109 C C . VAL D 2 57 ? -25.064 0.748 17.700 1.00 27.54 57 VAL D C 1
ATOM 3110 O O . VAL D 2 57 ? -24.050 1.369 18.018 1.00 35.62 57 VAL D O 1
ATOM 3114 N N . ALA D 2 58 ? -25.197 0.198 16.504 1.00 31.29 58 ALA D N 1
ATOM 3115 C CA . ALA D 2 58 ? -24.081 0.205 15.557 1.00 32.18 58 ALA D CA 1
ATOM 3116 C C . ALA D 2 58 ? -24.086 1.441 14.682 1.00 38.72 58 ALA D C 1
ATOM 3117 O O . ALA D 2 58 ? -25.143 1.871 14.221 1.00 43.16 58 ALA D O 1
ATOM 3119 N N . GLU D 2 59 ? -22.901 2.017 14.473 1.00 42.05 59 GLU D N 1
ATOM 3120 C CA . GLU D 2 59 ? -22.714 3.115 13.520 1.00 38.48 59 GLU D CA 1
ATOM 3121 C C . GLU D 2 59 ? -21.940 2.652 12.292 1.00 39.08 59 GLU D C 1
ATOM 3122 O O . GLU D 2 59 ? -22.220 3.071 11.169 1.00 44.01 59 GLU D O 1
ATOM 3128 N N . SER D 2 60 ? -20.964 1.783 12.517 1.00 36.30 60 SER D N 1
ATOM 3129 C CA . SER D 2 60 ? -20.179 1.220 11.432 1.00 30.76 60 SER D CA 1
ATOM 3130 C C . SER D 2 60 ? -20.153 -0.324 11.464 1.00 39.21 60 SER D C 1
ATOM 3131 O O . SER D 2 60 ? -20.501 -0.977 12.468 1.00 35.37 60 SER D O 1
ATOM 3134 N N . PHE D 2 61 ? -19.754 -0.899 10.340 1.00 30.94 61 PHE D N 1
ATOM 3135 C CA . PHE D 2 61 ? -19.748 -2.335 10.170 1.00 23.72 61 PHE D CA 1
ATOM 3136 C C . PHE D 2 61 ? -18.562 -2.718 9.306 1.00 27.75 61 PHE D C 1
ATOM 3137 O O . PHE D 2 61 ? -18.197 -1.985 8.398 1.00 26.44 61 PHE D O 1
ATOM 3145 N N . PHE D 2 62 ? -17.948 -3.855 9.579 1.00 22.57 62 PHE D N 1
ATOM 3146 C CA . PHE D 2 62 ? -16.965 -4.366 8.650 1.00 25.22 62 PHE D CA 1
ATOM 3147 C C . PHE D 2 62 ? -16.942 -5.883 8.744 1.00 31.54 62 PHE D C 1
ATOM 3148 O O . PHE D 2 62 ? -17.490 -6.468 9.692 1.00 26.80 62 PHE D O 1
ATOM 3156 N N . LEU D 2 63 ? -16.318 -6.515 7.754 1.00 28.14 63 LEU D N 1
ATOM 3157 C CA . LEU D 2 63 ? -16.307 -7.956 7.665 1.00 24.66 63 LEU D CA 1
ATOM 3158 C C . LEU D 2 63 ? -14.876 -8.492 7.811 1.00 28.22 63 LEU D C 1
ATOM 3159 O O . LEU D 2 63 ? -13.900 -7.854 7.380 1.00 28.89 63 LEU D O 1
ATOM 3164 N N . VAL D 2 64 ? -14.756 -9.648 8.457 1.00 29.76 64 VAL D N 1
ATOM 3165 C CA . VAL D 2 64 ? -13.492 -10.388 8.510 1.00 32.24 64 VAL D CA 1
ATOM 3166 C C . VAL D 2 64 ? -13.701 -11.786 7.918 1.00 32.69 64 VAL D C 1
ATOM 3167 O O . VAL D 2 64 ? -14.436 -12.594 8.470 1.00 38.57 64 VAL D O 1
ATOM 3171 N N . SER D 2 65 ? -13.051 -12.056 6.796 1.00 31.91 65 SER D N 1
ATOM 3172 C CA . SER D 2 65 ? -13.180 -13.337 6.119 1.00 36.13 65 SER D CA 1
ATOM 3173 C C . SER D 2 65 ? -12.071 -14.296 6.499 1.00 36.69 65 SER D C 1
ATOM 3174 O O . SER D 2 65 ? -10.914 -13.895 6.663 1.00 35.56 65 SER D O 1
ATOM 3177 N N . LEU D 2 66 ? -12.443 -15.563 6.660 1.00 25.18 66 LEU D N 1
ATOM 3178 C CA . LEU D 2 66 ? -11.469 -16.614 6.874 1.00 26.40 66 LEU D CA 1
ATOM 3179 C C . LEU D 2 66 ? -10.913 -17.003 5.502 1.00 39.86 66 LEU D C 1
ATOM 3180 O O . LEU D 2 66 ? -11.591 -17.650 4.684 1.00 38.33 66 LEU D O 1
ATOM 3185 N N . ASN D 2 67 ? -9.685 -16.579 5.234 1.00 36.09 67 ASN D N 1
ATOM 3186 C CA . ASN D 2 67 ? -9.109 -16.786 3.916 1.00 38.27 67 ASN D CA 1
ATOM 3187 C C . ASN D 2 67 ? -8.264 -18.054 3.822 1.00 43.55 67 ASN D C 1
ATOM 3188 O O . ASN D 2 67 ? -8.132 -18.647 2.754 1.00 44.86 67 ASN D O 1
ATOM 3193 N N . ASP D 2 68 ? -7.677 -18.450 4.942 1.00 41.57 68 ASP D N 1
ATOM 3194 C CA . ASP D 2 68 ? -6.954 -19.704 5.020 1.00 38.06 68 ASP D CA 1
ATOM 3195 C C . ASP D 2 68 ? -7.746 -20.667 5.894 1.00 40.45 68 ASP D C 1
ATOM 3196 O O . ASP D 2 68 ? -7.833 -20.476 7.107 1.00 33.71 68 ASP D O 1
ATOM 3201 N N . LYS D 2 69 ? -8.326 -21.692 5.268 1.00 39.97 69 LYS D N 1
ATOM 3202 C CA . LYS D 2 69 ? -9.152 -22.661 5.981 1.00 40.43 69 LYS D CA 1
ATOM 3203 C C . LYS D 2 69 ? -8.407 -23.336 7.128 1.00 38.56 69 LYS D C 1
ATOM 3204 O O . LYS D 2 69 ? -9.003 -23.624 8.148 1.00 39.78 69 LYS D O 1
ATOM 3210 N N . ASN D 2 70 ? -7.110 -23.584 6.958 1.00 44.69 70 ASN D N 1
ATOM 3211 C CA . ASN D 2 70 ? -6.263 -24.134 8.023 1.00 43.09 70 ASN D CA 1
ATOM 3212 C C . ASN D 2 70 ? -6.143 -23.286 9.287 1.00 36.06 70 ASN D C 1
ATOM 3213 O O . ASN D 2 70 ? -5.528 -23.708 10.254 1.00 45.31 70 ASN D O 1
ATOM 3218 N N . SER D 2 71 ? -6.700 -22.079 9.266 1.00 42.78 71 SER D N 1
ATOM 3219 C CA . SER D 2 71 ? -6.621 -21.177 10.413 1.00 41.22 71 SER D CA 1
ATOM 3220 C C . SER D 2 71 ? -7.997 -20.986 11.036 1.00 39.72 71 SER D C 1
ATOM 3221 O O . SER D 2 71 ? -8.208 -20.058 11.816 1.00 43.72 71 SER D O 1
ATOM 3224 N N . ALA D 2 72 ? -8.918 -21.884 10.697 1.00 35.43 72 ALA D N 1
ATOM 3225 C CA . ALA D 2 72 ? -10.298 -21.806 11.155 1.00 32.12 72 ALA D CA 1
ATOM 3226 C C . ALA D 2 72 ? -10.372 -21.888 12.666 1.00 34.95 72 ALA D C 1
ATOM 3227 O O . ALA D 2 72 ? -11.374 -21.506 13.274 1.00 38.14 72 ALA D O 1
ATOM 3229 N N . ASP D 2 73 ? -9.309 -22.392 13.273 1.00 30.09 73 ASP D N 1
ATOM 3230 C CA . ASP D 2 73 ? -9.294 -22.515 14.714 1.00 33.97 73 ASP D CA 1
ATOM 3231 C C . ASP D 2 73 ? -8.802 -21.248 15.416 1.00 40.47 73 ASP D C 1
ATOM 3232 O O . ASP D 2 73 ? -8.693 -21.224 16.646 1.00 48.57 73 ASP D O 1
ATOM 3237 N N . LEU D 2 74 ? -8.517 -20.188 14.660 1.00 34.68 74 LEU D N 1
ATOM 3238 C CA . LEU D 2 74 ? -8.087 -18.952 15.309 1.00 35.02 74 LEU D CA 1
ATOM 3239 C C . LEU D 2 74 ? -9.222 -17.942 15.419 1.00 31.76 74 LEU D C 1
ATOM 3240 O O . LEU D 2 74 ? -9.019 -16.830 15.886 1.00 31.20 74 LEU D O 1
ATOM 3245 N N . ILE D 2 75 ? -10.424 -18.325 15.012 1.00 27.04 75 ILE D N 1
ATOM 3246 C CA . ILE D 2 75 ? -11.537 -17.388 15.082 1.00 23.23 75 ILE D CA 1
ATOM 3247 C C . ILE D 2 75 ? -11.720 -16.745 16.467 1.00 32.00 75 ILE D C 1
ATOM 3248 O O . ILE D 2 75 ? -11.822 -15.524 16.562 1.00 37.83 75 ILE D O 1
ATOM 3253 N N . PRO D 2 76 ? -11.727 -17.550 17.546 1.00 35.29 76 PRO D N 1
ATOM 3254 C CA . PRO D 2 76 ? -11.852 -17.011 18.914 1.00 28.67 76 PRO D CA 1
ATOM 3255 C C . PRO D 2 76 ? -10.704 -16.100 19.337 1.00 29.18 76 PRO D C 1
ATOM 3256 O O . PRO D 2 76 ? -10.921 -15.194 20.147 1.00 33.79 76 PRO D O 1
ATOM 3260 N N . ILE D 2 77 ? -9.497 -16.353 18.847 1.00 28.10 77 ILE D N 1
ATOM 3261 C CA . ILE D 2 77 ? -8.369 -15.482 19.170 1.00 36.10 77 ILE D CA 1
ATOM 3262 C C . ILE D 2 77 ? -8.425 -14.204 18.333 1.00 36.79 77 ILE D C 1
ATOM 3263 O O . ILE D 2 77 ? -8.163 -13.112 18.839 1.00 36.15 77 ILE D O 1
ATOM 3268 N N . VAL D 2 78 ? -8.774 -14.345 17.057 1.00 29.45 78 VAL D N 1
ATOM 3269 C CA . VAL D 2 78 ? -9.034 -13.192 16.213 1.00 30.37 78 VAL D CA 1
ATOM 3270 C C . VAL D 2 78 ? -10.134 -12.313 16.813 1.00 31.08 78 VAL D C 1
ATOM 3271 O O . VAL D 2 78 ? -9.996 -11.101 16.857 1.00 35.35 78 VAL D O 1
ATOM 3275 N N . SER D 2 79 ? -11.214 -12.925 17.280 1.00 34.40 79 SER D N 1
ATOM 3276 C CA . SER D 2 79 ? -12.313 -12.189 17.891 1.00 32.13 79 SER D CA 1
ATOM 3277 C C . SER D 2 79 ? -11.830 -11.371 19.075 1.00 35.98 79 SER D C 1
ATOM 3278 O O . SER D 2 79 ? -12.192 -10.202 19.237 1.00 38.67 79 SER D O 1
ATOM 3281 N N . LYS D 2 80 ? -11.012 -11.992 19.915 1.00 41.45 80 LYS D N 1
ATOM 3282 C CA . LYS D 2 80 ? -10.499 -11.310 21.095 1.00 45.32 80 LYS D CA 1
ATOM 3283 C C . LYS D 2 80 ? -9.589 -10.124 20.703 1.00 45.82 80 LYS D C 1
ATOM 3284 O O . LYS D 2 80 ? -9.720 -9.027 21.241 1.00 41.11 80 LYS D O 1
ATOM 3290 N N . ILE D 2 81 ? -8.685 -10.352 19.751 1.00 41.24 81 ILE D N 1
ATOM 3291 C CA . ILE D 2 81 ? -7.802 -9.307 19.241 1.00 33.87 81 ILE D CA 1
ATOM 3292 C C . ILE D 2 81 ? -8.610 -8.086 18.775 1.00 44.59 81 ILE D C 1
ATOM 3293 O O . ILE D 2 81 ? -8.191 -6.918 18.947 1.00 40.95 81 ILE D O 1
ATOM 3298 N N . LEU D 2 82 ? -9.775 -8.364 18.200 1.00 34.07 82 LEU D N 1
ATOM 3299 C CA . LEU D 2 82 ? -10.656 -7.312 17.717 1.00 36.51 82 LEU D CA 1
ATOM 3300 C C . LEU D 2 82 ? -11.349 -6.531 18.862 1.00 35.16 82 LEU D C 1
ATOM 3301 O O . LEU D 2 82 ? -11.337 -5.317 18.875 1.00 34.16 82 LEU D O 1
ATOM 3306 N N . VAL D 2 83 ? -11.925 -7.234 19.826 1.00 34.13 83 VAL D N 1
ATOM 3307 C CA . VAL D 2 83 ? -12.499 -6.611 21.019 1.00 31.00 83 VAL D CA 1
ATOM 3308 C C . VAL D 2 83 ? -11.498 -5.661 21.724 1.00 37.53 83 VAL D C 1
ATOM 3309 O O . VAL D 2 83 ? -11.871 -4.613 22.272 1.00 32.93 83 VAL D O 1
ATOM 3313 N N . ASP D 2 84 ? -10.225 -6.043 21.703 1.00 42.41 84 ASP D N 1
ATOM 3314 C CA . ASP D 2 84 ? -9.178 -5.316 22.411 1.00 39.40 84 ASP D CA 1
ATOM 3315 C C . ASP D 2 84 ? -8.639 -4.131 21.620 1.00 41.70 84 ASP D C 1
ATOM 3316 O O . ASP D 2 84 ? -8.144 -3.188 22.211 1.00 50.95 84 ASP D O 1
ATOM 3318 N N . GLY D 2 85 ? -8.720 -4.178 20.292 1.00 35.39 85 GLY D N 1
ATOM 3319 C CA . GLY D 2 85 ? -8.202 -3.097 19.475 1.00 30.58 85 GLY D CA 1
ATOM 3320 C C . GLY D 2 85 ? -9.276 -2.078 19.149 1.00 35.50 85 GLY D C 1
ATOM 3321 O O . GLY D 2 85 ? -9.093 -1.205 18.303 1.00 32.48 85 GLY D O 1
ATOM 3322 N N . PHE D 2 86 ? -10.416 -2.218 19.813 1.00 41.37 86 PHE D N 1
ATOM 3323 C CA . PHE D 2 86 ? -11.488 -1.236 19.754 1.00 42.65 86 PHE D CA 1
ATOM 3324 C C . PHE D 2 86 ? -11.817 -0.786 21.176 1.00 53.75 86 PHE D C 1
ATOM 3325 O O . PHE D 2 86 ? -12.980 -0.688 21.568 1.00 56.63 86 PHE D O 1
ATOM 3333 N N . ASN D 2 87 ? -10.765 -0.516 21.942 1.00 65.99 87 ASN D N 1
ATOM 3334 C CA . ASN D 2 87 ? -10.886 -0.171 23.352 1.00 73.27 87 ASN D CA 1
ATOM 3335 C C . ASN D 2 87 ? -11.931 0.920 23.554 1.00 66.34 87 ASN D C 1
ATOM 3336 O O . ASN D 2 87 ? -12.853 0.774 24.369 1.00 56.63 87 ASN D O 1
ATOM 3338 N N . GLY D 2 88 ? -11.790 1.995 22.782 1.00 72.61 88 GLY D N 1
ATOM 3339 C CA . GLY D 2 88 ? -12.646 3.168 22.900 1.00 70.13 88 GLY D CA 1
ATOM 3340 C C . GLY D 2 88 ? -14.113 2.979 22.543 1.00 74.41 88 GLY D C 1
ATOM 3341 O O . GLY D 2 88 ? -14.850 3.959 22.404 1.00 62.75 88 GLY D O 1
ATOM 3342 N N . GLY D 2 89 ? -14.549 1.727 22.403 1.00 74.37 89 GLY D N 1
ATOM 3343 C CA . GLY D 2 89 ? -15.925 1.455 22.032 1.00 54.55 89 GLY D CA 1
ATOM 3344 C C . GLY D 2 89 ? -16.352 0.002 22.128 1.00 58.95 89 GLY D C 1
ATOM 3345 O O . GLY D 2 89 ? -15.564 -0.892 22.447 1.00 57.60 89 GLY D O 1
ATOM 3346 N N . ALA D 2 90 ? -17.629 -0.225 21.846 1.00 48.93 90 ALA D N 1
ATOM 3347 C CA . ALA D 2 90 ? -18.224 -1.549 21.899 1.00 40.96 90 ALA D CA 1
ATOM 3348 C C . ALA D 2 90 ? -18.200 -2.221 20.511 1.00 49.24 90 ALA D C 1
ATOM 3349 O O . ALA D 2 90 ? -18.358 -1.553 19.473 1.00 41.90 90 ALA D O 1
ATOM 3351 N N . ILE D 2 91 ? -17.984 -3.534 20.496 1.00 27.15 91 ILE D N 1
ATOM 3352 C CA . ILE D 2 91 ? -18.021 -4.299 19.250 1.00 36.79 91 ILE D CA 1
ATOM 3353 C C . ILE D 2 91 ? -18.836 -5.577 19.445 1.00 31.47 91 ILE D C 1
ATOM 3354 O O . ILE D 2 91 ? -18.684 -6.267 20.447 1.00 30.10 91 ILE D O 1
ATOM 3359 N N . LEU D 2 92 ? -19.733 -5.861 18.510 1.00 26.77 92 LEU D N 1
ATOM 3360 C CA . LEU D 2 92 ? -20.448 -7.126 18.515 1.00 25.86 92 LEU D CA 1
ATOM 3361 C C . LEU D 2 92 ? -19.870 -7.952 17.359 1.00 31.71 92 LEU D C 1
ATOM 3362 O O . LEU D 2 92 ? -19.705 -7.446 16.252 1.00 21.55 92 LEU D O 1
ATOM 3367 N N . ILE D 2 93 ? -19.528 -9.211 17.609 1.00 32.77 93 ILE D N 1
ATOM 3368 C CA . ILE D 2 93 ? -19.028 -10.067 16.528 1.00 34.81 93 ILE D CA 1
ATOM 3369 C C . ILE D 2 93 ? -19.920 -11.284 16.303 1.00 30.73 93 ILE D C 1
ATOM 3370 O O . ILE D 2 93 ? -20.009 -12.153 17.163 1.00 32.36 93 ILE D O 1
ATOM 3375 N N . LEU D 2 94 ? -20.573 -11.352 15.152 1.00 24.04 94 LEU D N 1
ATOM 3376 C CA . LEU D 2 94 ? -21.382 -12.521 14.825 1.00 21.96 94 LEU D CA 1
ATOM 3377 C C . LEU D 2 94 ? -20.737 -13.341 13.697 1.00 27.39 94 LEU D C 1
ATOM 3378 O O . LEU D 2 94 ? -20.626 -12.891 12.547 1.00 29.97 94 LEU D O 1
ATOM 3383 N N . GLN D 2 95 ? -20.307 -14.552 14.012 1.00 29.86 95 GLN D N 1
ATOM 3384 C CA . GLN D 2 95 ? -19.800 -15.423 12.973 1.00 22.13 95 GLN D CA 1
ATOM 3385 C C . GLN D 2 95 ? -20.959 -15.723 12.030 1.00 32.88 95 GLN D C 1
ATOM 3386 O O . GLN D 2 95 ? -22.043 -16.152 12.478 1.00 22.80 95 GLN D O 1
ATOM 3392 N N . ASP D 2 96 ? -20.722 -15.456 10.739 1.00 28.20 96 ASP D N 1
ATOM 3393 C CA . ASP D 2 96 ? -21.718 -15.599 9.677 1.00 26.32 96 ASP D CA 1
ATOM 3394 C C . ASP D 2 96 ? -23.048 -14.960 10.033 1.00 28.47 96 ASP D C 1
ATOM 3395 O O . ASP D 2 96 ? -24.129 -15.423 9.615 1.00 27.74 96 ASP D O 1
ATOM 3400 N N . ASN D 2 97 ? -22.940 -13.891 10.817 1.00 24.15 97 ASN D N 1
ATOM 3401 C CA . ASN D 2 97 ? -24.073 -13.054 11.157 1.00 29.87 97 ASN D CA 1
ATOM 3402 C C . ASN D 2 97 ? -25.119 -13.839 11.936 1.00 31.53 97 ASN D C 1
ATOM 3403 O O . ASN D 2 97 ? -26.303 -13.502 11.924 1.00 31.15 97 ASN D O 1
ATOM 3408 N N . GLU D 2 98 ? -24.663 -14.887 12.620 1.00 32.29 98 GLU D N 1
ATOM 3409 C CA . GLU D 2 98 ? -25.552 -15.771 13.388 1.00 37.36 98 GLU D CA 1
ATOM 3410 C C . GLU D 2 98 ? -25.099 -16.007 14.823 1.00 35.50 98 GLU D C 1
ATOM 3411 O O . GLU D 2 98 ? -25.881 -15.854 15.752 1.00 36.10 98 GLU D O 1
ATOM 3417 N N . TYR D 2 99 ? -23.837 -16.390 14.983 1.00 29.95 99 TYR D N 1
ATOM 3418 C CA . TYR D 2 99 ? -23.325 -16.860 16.256 1.00 38.03 99 TYR D CA 1
ATOM 3419 C C . TYR D 2 99 ? -22.461 -15.824 16.983 1.00 29.53 99 TYR D C 1
ATOM 3420 O O . TYR D 2 99 ? -21.368 -15.494 16.517 1.00 31.33 99 TYR D O 1
ATOM 3429 N N . ARG D 2 100 ? -22.933 -15.348 18.138 1.00 21.99 100 ARG D N 1
ATOM 3430 C CA . ARG D 2 100 ? -22.218 -14.311 18.880 1.00 23.41 100 ARG D CA 1
ATOM 3431 C C . ARG D 2 100 ? -20.902 -14.821 19.449 1.00 27.02 100 ARG D C 1
ATOM 3432 O O . ARG D 2 100 ? -20.889 -15.769 20.230 1.00 28.32 100 ARG D O 1
ATOM 3440 N N . ARG D 2 101 ? -19.799 -14.190 19.054 1.00 24.54 101 ARG D N 1
ATOM 3441 C CA . ARG D 2 101 ? -18.483 -14.568 19.557 1.00 24.87 101 ARG D CA 1
ATOM 3442 C C . ARG D 2 101 ? -18.034 -13.637 20.656 1.00 29.26 101 ARG D C 1
ATOM 3443 O O . ARG D 2 101 ? -16.978 -13.827 21.244 1.00 37.55 101 ARG D O 1
ATOM 3451 N N . THR D 2 102 ? -18.833 -12.616 20.931 1.00 33.27 102 THR D N 1
ATOM 3452 C CA . THR D 2 102 ? -18.460 -11.635 21.941 1.00 26.04 102 THR D CA 1
ATOM 3453 C C . THR D 2 102 ? -19.389 -11.676 23.137 1.00 30.95 102 THR D C 1
ATOM 3454 O O . THR D 2 102 ? -20.506 -12.189 23.061 1.00 33.43 102 THR D O 1
ATOM 3458 N N . SER D 2 103 ? -18.933 -11.090 24.234 1.00 29.24 103 SER D N 1
ATOM 3459 C CA . SER D 2 103 ? -19.702 -11.098 25.462 1.00 35.84 103 SER D CA 1
ATOM 3460 C C . SER D 2 103 ? -20.935 -10.201 25.440 1.00 27.50 103 SER D C 1
ATOM 3461 O O . SER D 2 103 ? -20.872 -9.075 25.016 1.00 26.85 103 SER D O 1
ATOM 3464 N N . LEU D 2 104 ? -22.062 -10.766 25.861 1.00 37.11 104 LEU D N 1
ATOM 3465 C CA . LEU D 2 104 ? -23.321 -10.057 26.151 1.00 37.87 104 LEU D CA 1
ATOM 3466 C C . LEU D 2 104 ? -24.205 -9.729 24.943 1.00 29.19 104 LEU D C 1
ATOM 3467 O O . LEU D 2 104 ? -25.392 -10.095 24.928 1.00 27.32 104 LEU D O 1
ATOM 3469 N N . GLY E 1 42 ? 5.915 -5.865 49.030 1.00 48.06 163 GLY E N 1
ATOM 3470 C CA . GLY E 1 42 ? 4.510 -6.140 48.787 1.00 44.16 163 GLY E CA 1
ATOM 3471 C C . GLY E 1 42 ? 3.614 -5.020 49.259 1.00 50.26 163 GLY E C 1
ATOM 3472 O O . GLY E 1 42 ? 3.897 -4.381 50.271 1.00 69.16 163 GLY E O 1
ATOM 3473 N N . SER E 1 43 ? 2.532 -4.781 48.526 1.00 44.27 164 SER E N 1
ATOM 3474 C CA . SER E 1 43 ? 1.642 -3.658 48.799 1.00 39.80 164 SER E CA 1
ATOM 3475 C C . SER E 1 43 ? 0.256 -3.954 48.256 1.00 40.92 164 SER E C 1
ATOM 3476 O O . SER E 1 43 ? 0.069 -4.873 47.464 1.00 45.12 164 SER E O 1
ATOM 3479 N N . LEU E 1 44 ? -0.709 -3.142 48.650 1.00 29.88 165 LEU E N 1
ATOM 3480 C CA . LEU E 1 44 ? -2.079 -3.346 48.242 1.00 35.80 165 LEU E CA 1
ATOM 3481 C C . LEU E 1 44 ? -2.684 -2.011 47.931 1.00 40.12 165 LEU E C 1
ATOM 3482 O O . LEU E 1 44 ? -2.658 -1.117 48.775 1.00 50.77 165 LEU E O 1
ATOM 3487 N N . SER E 1 45 ? -3.234 -1.863 46.728 1.00 41.92 166 SER E N 1
ATOM 3488 C CA . SER E 1 45 ? -3.846 -0.592 46.324 1.00 37.88 166 SER E CA 1
ATOM 3489 C C . SER E 1 45 ? -5.219 -0.769 45.704 1.00 40.27 166 SER E C 1
ATOM 3490 O O . SER E 1 45 ? -5.807 -1.842 45.780 1.00 45.20 166 SER E O 1
ATOM 3493 N N . GLY E 1 46 ? -5.735 0.288 45.086 1.00 40.85 167 GLY E N 1
ATOM 3494 C CA . GLY E 1 46 ? -7.025 0.213 44.424 1.00 38.11 167 GLY E CA 1
ATOM 3495 C C . GLY E 1 46 ? -8.099 0.126 45.474 1.00 35.03 167 GLY E C 1
ATOM 3496 O O . GLY E 1 46 ? -7.804 -0.171 46.617 1.00 43.35 167 GLY E O 1
ATOM 3497 N N . LYS E 1 47 ? -9.340 0.385 45.093 1.00 33.46 168 LYS E N 1
ATOM 3498 C CA . LYS E 1 47 ? -10.449 0.371 46.040 1.00 43.76 168 LYS E CA 1
ATOM 3499 C C . LYS E 1 47 ? -10.928 -1.055 46.404 1.00 38.25 168 LYS E C 1
ATOM 3500 O O . LYS E 1 47 ? -11.420 -1.786 45.548 1.00 48.06 168 LYS E O 1
ATOM 3502 N N . PRO E 1 48 ? -10.781 -1.461 47.677 1.00 40.12 169 PRO E N 1
ATOM 3503 C CA . PRO E 1 48 ? -11.255 -2.792 48.105 1.00 38.54 169 PRO E CA 1
ATOM 3504 C C . PRO E 1 48 ? -12.757 -2.955 47.907 1.00 29.68 169 PRO E C 1
ATOM 3505 O O . PRO E 1 48 ? -13.525 -2.009 48.013 1.00 36.33 169 PRO E O 1
ATOM 3509 N N . THR E 1 49 ? -13.192 -4.166 47.632 1.00 40.08 170 THR E N 1
ATOM 3510 C CA . THR E 1 49 ? -14.583 -4.349 47.264 1.00 43.99 170 THR E CA 1
ATOM 3511 C C . THR E 1 49 ? -15.512 -3.912 48.379 1.00 29.45 170 THR E C 1
ATOM 3512 O O . THR E 1 49 ? -15.281 -4.215 49.536 1.00 39.01 170 THR E O 1
ATOM 3516 N N . GLN E 1 50 ? -16.559 -3.189 48.019 1.00 31.65 171 GLN E N 1
ATOM 3517 C CA . GLN E 1 50 ? -17.586 -2.813 48.976 1.00 28.43 171 GLN E CA 1
ATOM 3518 C C . GLN E 1 50 ? -18.793 -3.687 48.779 1.00 30.15 171 GLN E C 1
ATOM 3519 O O . GLN E 1 50 ? -19.428 -3.659 47.732 1.00 39.48 171 GLN E O 1
ATOM 3525 N N . ILE E 1 51 ? -19.110 -4.467 49.796 1.00 37.86 172 ILE E N 1
ATOM 3526 C CA . ILE E 1 51 ? -20.161 -5.454 49.672 1.00 35.80 172 ILE E CA 1
ATOM 3527 C C . ILE E 1 51 ? -21.534 -4.823 49.807 1.00 31.78 172 ILE E C 1
ATOM 3528 O O . ILE E 1 51 ? -21.876 -4.284 50.846 1.00 46.31 172 ILE E O 1
ATOM 3533 N N . PRO E 1 52 ? -22.328 -4.880 48.741 1.00 38.70 173 PRO E N 1
ATOM 3534 C CA . PRO E 1 52 ? -23.721 -4.451 48.846 1.00 41.34 173 PRO E CA 1
ATOM 3535 C C . PRO E 1 52 ? -24.359 -5.130 50.042 1.00 40.24 173 PRO E C 1
ATOM 3536 O O . PRO E 1 52 ? -24.217 -6.335 50.220 1.00 38.13 173 PRO E O 1
ATOM 3540 N N . PRO E 1 53 ? -25.047 -4.353 50.873 1.00 43.91 174 PRO E N 1
ATOM 3541 C CA . PRO E 1 53 ? -25.604 -4.832 52.139 1.00 36.30 174 PRO E CA 1
ATOM 3542 C C . PRO E 1 53 ? -26.618 -5.942 51.905 1.00 42.96 174 PRO E C 1
ATOM 3543 O O . PRO E 1 53 ? -26.738 -6.847 52.730 1.00 43.97 174 PRO E O 1
ATOM 3547 N N . LEU E 1 54 ? -27.341 -5.885 50.794 1.00 44.94 175 LEU E N 1
ATOM 3548 C CA . LEU E 1 54 ? -28.387 -6.876 50.574 1.00 48.24 175 LEU E CA 1
ATOM 3549 C C . LEU E 1 54 ? -27.891 -8.189 49.963 1.00 42.71 175 LEU E C 1
ATOM 3550 O O . LEU E 1 54 ? -28.668 -9.122 49.801 1.00 44.68 175 LEU E O 1
ATOM 3555 N N . SER E 1 55 ? -26.598 -8.262 49.649 1.00 43.01 176 SER E N 1
ATOM 3556 C CA . SER E 1 55 ? -25.978 -9.503 49.176 1.00 38.07 176 SER E CA 1
ATOM 3557 C C . SER E 1 55 ? -26.287 -10.662 50.123 1.00 39.15 176 SER E C 1
ATOM 3558 O O . SER E 1 55 ? -26.210 -10.494 51.341 1.00 46.98 176 SER E O 1
ATOM 3561 N N . ASP E 1 56 ? -26.624 -11.836 49.584 1.00 44.33 177 ASP E N 1
ATOM 3562 C CA . ASP E 1 56 ? -26.915 -12.976 50.455 1.00 42.97 177 ASP E CA 1
ATOM 3563 C C . ASP E 1 56 ? -25.637 -13.600 50.998 1.00 37.93 177 ASP E C 1
ATOM 3564 O O . ASP E 1 56 ? -24.532 -13.108 50.741 1.00 39.52 177 ASP E O 1
ATOM 3569 N N . GLU E 1 57 ? -25.777 -14.673 51.759 1.00 28.17 178 GLU E N 1
ATOM 3570 C CA . GLU E 1 57 ? -24.615 -15.186 52.469 1.00 42.95 178 GLU E CA 1
ATOM 3571 C C . GLU E 1 57 ? -23.559 -15.739 51.525 1.00 36.57 178 GLU E C 1
ATOM 3572 O O . GLU E 1 57 ? -22.355 -15.591 51.769 1.00 33.14 178 GLU E O 1
ATOM 3578 N N . VAL E 1 58 ? -24.007 -16.355 50.435 1.00 47.06 179 VAL E N 1
ATOM 3579 C CA . VAL E 1 58 ? -23.070 -16.959 49.496 1.00 43.90 179 VAL E CA 1
ATOM 3580 C C . VAL E 1 58 ? -22.282 -15.901 48.761 1.00 34.16 179 VAL E C 1
ATOM 3581 O O . VAL E 1 58 ? -21.059 -15.982 48.678 1.00 40.39 179 VAL E O 1
ATOM 3585 N N . THR E 1 59 ? -22.988 -14.903 48.246 1.00 35.43 180 THR E N 1
ATOM 3586 C CA . THR E 1 59 ? -22.357 -13.828 47.488 1.00 43.83 180 THR E CA 1
ATOM 3587 C C . THR E 1 59 ? -21.398 -13.099 48.402 1.00 36.39 180 THR E C 1
ATOM 3588 O O . THR E 1 59 ? -20.240 -12.810 48.054 1.00 31.40 180 THR E O 1
ATOM 3592 N N . THR E 1 60 ? -21.898 -12.821 49.592 1.00 30.19 181 THR E N 1
ATOM 3593 C CA . THR E 1 60 ? -21.124 -12.097 50.565 1.00 34.60 181 THR E CA 1
ATOM 3594 C C . THR E 1 60 ? -19.803 -12.811 50.805 1.00 35.68 181 THR E C 1
ATOM 3595 O O . THR E 1 60 ? -18.733 -12.194 50.779 1.00 32.83 181 THR E O 1
ATOM 3599 N N . ARG E 1 61 ? -19.886 -14.117 51.039 1.00 31.96 182 ARG E N 1
ATOM 3600 C CA . ARG E 1 61 ? -18.703 -14.934 51.272 1.00 31.77 182 ARG E CA 1
ATOM 3601 C C . ARG E 1 61 ? -17.707 -14.780 50.130 1.00 35.85 182 ARG E C 1
ATOM 3602 O O . ARG E 1 61 ? -16.526 -14.518 50.357 1.00 38.90 182 ARG E O 1
ATOM 3610 N N . SER E 1 62 ? -18.188 -14.942 48.901 1.00 33.82 183 SER E N 1
ATOM 3611 C CA . SER E 1 62 ? -17.326 -14.792 47.730 1.00 41.71 183 SER E CA 1
ATOM 3612 C C . SER E 1 62 ? -16.557 -13.484 47.794 1.00 33.69 183 SER E C 1
ATOM 3613 O O . SER E 1 62 ? -15.328 -13.479 47.710 1.00 34.24 183 SER E O 1
ATOM 3616 N N . LEU E 1 63 ? -17.283 -12.377 47.931 1.00 27.86 184 LEU E N 1
ATOM 3617 C CA . LEU E 1 63 ? -16.655 -11.052 47.918 1.00 35.44 184 LEU E CA 1
ATOM 3618 C C . LEU E 1 63 ? -15.601 -10.871 49.024 1.00 38.63 184 LEU E C 1
ATOM 3619 O O . LEU E 1 63 ? -14.510 -10.350 48.778 1.00 32.66 184 LEU E O 1
ATOM 3624 N N . ILE E 1 64 ? -15.916 -11.325 50.234 1.00 29.41 185 ILE E N 1
ATOM 3625 C CA . ILE E 1 64 ? -14.979 -11.178 51.330 1.00 31.95 185 ILE E CA 1
ATOM 3626 C C . ILE E 1 64 ? -13.687 -11.981 51.099 1.00 31.26 185 ILE E C 1
ATOM 3627 O O . ILE E 1 64 ? -12.580 -11.497 51.358 1.00 29.86 185 ILE E O 1
ATOM 3632 N N . ARG E 1 65 ? -13.826 -13.199 50.591 1.00 29.01 186 ARG E N 1
ATOM 3633 C CA . ARG E 1 65 ? -12.656 -14.003 50.235 1.00 31.25 186 ARG E CA 1
ATOM 3634 C C . ARG E 1 65 ? -11.812 -13.262 49.216 1.00 34.60 186 ARG E C 1
ATOM 3635 O O . ARG E 1 65 ? -10.578 -13.271 49.288 1.00 32.20 186 ARG E O 1
ATOM 3643 N N . GLU E 1 66 ? -12.495 -12.624 48.264 1.00 28.88 187 GLU E N 1
ATOM 3644 C CA . GLU E 1 66 ? -11.848 -11.774 47.293 1.00 29.41 187 GLU E CA 1
ATOM 3645 C C . GLU E 1 66 ? -10.980 -10.698 48.000 1.00 38.84 187 GLU E C 1
ATOM 3646 O O . GLU E 1 66 ? -9.759 -10.637 47.792 1.00 32.48 187 GLU E O 1
ATOM 3652 N N . ASN E 1 67 ? -11.597 -9.882 48.861 1.00 34.52 188 ASN E N 1
ATOM 3653 C CA . ASN E 1 67 ? -10.837 -8.905 49.643 1.00 34.67 188 ASN E CA 1
ATOM 3654 C C . ASN E 1 67 ? -9.683 -9.520 50.426 1.00 30.22 188 ASN E C 1
ATOM 3655 O O . ASN E 1 67 ? -8.575 -8.967 50.450 1.00 27.43 188 ASN E O 1
ATOM 3660 N N . GLN E 1 68 ? -9.943 -10.668 51.048 1.00 25.20 189 GLN E N 1
ATOM 3661 C CA . GLN E 1 68 ? -8.929 -11.365 51.848 1.00 30.60 189 GLN E CA 1
ATOM 3662 C C . GLN E 1 68 ? -7.708 -11.881 51.064 1.00 31.14 189 GLN E C 1
ATOM 3663 O O . GLN E 1 68 ? -6.573 -11.796 51.532 1.00 32.70 189 GLN E O 1
ATOM 3669 N N . SER E 1 69 ? -7.920 -12.427 49.877 1.00 30.06 190 SER E N 1
ATOM 3670 C CA . SER E 1 69 ? -6.775 -12.907 49.132 1.00 31.90 190 SER E CA 1
ATOM 3671 C C . SER E 1 69 ? -5.924 -11.720 48.744 1.00 32.39 190 SER E C 1
ATOM 3672 O O . SER E 1 69 ? -4.696 -11.802 48.718 1.00 31.85 190 SER E O 1
ATOM 3675 N N . ALA E 1 70 ? -6.587 -10.606 48.459 1.00 25.94 191 ALA E N 1
ATOM 3676 C CA . ALA E 1 70 ? -5.877 -9.348 48.239 1.00 38.36 191 ALA E CA 1
ATOM 3677 C C . ALA E 1 70 ? -4.886 -9.093 49.370 1.00 36.71 191 ALA E C 1
ATOM 3678 O O . ALA E 1 70 ? -3.667 -9.046 49.141 1.00 35.35 191 ALA E O 1
ATOM 3680 N N . VAL E 1 71 ? -5.426 -8.941 50.585 1.00 31.45 192 VAL E N 1
ATOM 3681 C CA . VAL E 1 71 ? -4.631 -8.697 51.795 1.00 29.20 192 VAL E CA 1
ATOM 3682 C C . VAL E 1 71 ? -3.518 -9.737 51.992 1.00 41.41 192 VAL E C 1
ATOM 3683 O O . VAL E 1 71 ? -2.360 -9.396 52.319 1.00 33.79 192 VAL E O 1
ATOM 3687 N N . THR E 1 72 ? -3.885 -11.003 51.790 1.00 29.86 193 THR E N 1
ATOM 3688 C CA . THR E 1 72 ? -2.982 -12.111 52.023 1.00 32.86 193 THR E CA 1
ATOM 3689 C C . THR E 1 72 ? -1.769 -11.999 51.117 1.00 41.32 193 THR E C 1
ATOM 3690 O O . THR E 1 72 ? -0.635 -12.193 51.556 1.00 40.13 193 THR E O 1
ATOM 3694 N N . LEU E 1 73 ? -2.022 -11.677 49.848 1.00 45.27 194 LEU E N 1
ATOM 3695 C CA . LEU E 1 73 ? -0.976 -11.652 48.829 1.00 37.77 194 LEU E CA 1
ATOM 3696 C C . LEU E 1 73 ? -0.089 -10.431 48.991 1.00 38.10 194 LEU E C 1
ATOM 3697 O O . LEU E 1 73 ? 1.139 -10.522 48.903 1.00 38.75 194 LEU E O 1
ATOM 3702 N N . ALA E 1 74 ? -0.726 -9.290 49.235 1.00 41.42 195 ALA E N 1
ATOM 3703 C CA . ALA E 1 74 ? -0.015 -8.059 49.557 1.00 39.78 195 ALA E CA 1
ATOM 3704 C C . ALA E 1 74 ? 1.032 -8.340 50.622 1.00 45.70 195 ALA E C 1
ATOM 3705 O O . ALA E 1 74 ? 2.215 -8.041 50.448 1.00 47.93 195 ALA E O 1
ATOM 3707 N N . ASN E 1 75 ? 0.594 -8.942 51.722 1.00 44.73 196 ASN E N 1
ATOM 3708 C CA . ASN E 1 75 ? 1.504 -9.268 52.804 1.00 41.03 196 ASN E CA 1
ATOM 3709 C C . ASN E 1 75 ? 2.577 -10.287 52.416 1.00 46.85 196 ASN E C 1
ATOM 3710 O O . ASN E 1 75 ? 3.592 -10.418 53.089 1.00 57.08 196 ASN E O 1
ATOM 3715 N N . LYS E 1 76 ? 2.362 -11.004 51.324 1.00 43.63 197 LYS E N 1
ATOM 3716 C CA . LYS E 1 76 ? 3.340 -12.000 50.893 1.00 51.49 197 LYS E CA 1
ATOM 3717 C C . LYS E 1 76 ? 4.372 -11.419 49.932 1.00 53.34 197 LYS E C 1
ATOM 3718 O O . LYS E 1 76 ? 5.206 -12.160 49.397 1.00 52.13 197 LYS E O 1
ATOM 3724 N N . GLY E 1 77 ? 4.301 -10.106 49.704 1.00 45.90 198 GLY E N 1
ATOM 3725 C CA . GLY E 1 77 ? 5.265 -9.427 48.857 1.00 41.06 198 GLY E CA 1
ATOM 3726 C C . GLY E 1 77 ? 4.811 -9.164 47.428 1.00 54.30 198 GLY E C 1
ATOM 3727 O O . GLY E 1 77 ? 5.614 -8.769 46.575 1.00 49.93 198 GLY E O 1
ATOM 3728 N N . TYR E 1 78 ? 3.530 -9.391 47.149 1.00 53.08 199 TYR E N 1
ATOM 3729 C CA . TYR E 1 78 ? 2.989 -9.083 45.827 1.00 48.50 199 TYR E CA 1
ATOM 3730 C C . TYR E 1 78 ? 2.433 -7.677 45.848 1.00 48.11 199 TYR E C 1
ATOM 3731 O O . TYR E 1 78 ? 1.971 -7.204 46.889 1.00 47.98 199 TYR E O 1
ATOM 3740 N N . ASP E 1 79 ? 2.467 -7.016 44.699 1.00 38.11 200 ASP E N 1
ATOM 3741 C CA . ASP E 1 79 ? 1.835 -5.719 44.567 1.00 43.44 200 ASP E CA 1
ATOM 3742 C C . ASP E 1 79 ? 0.485 -5.936 43.935 1.00 43.15 200 ASP E C 1
ATOM 3743 O O . ASP E 1 79 ? 0.384 -6.383 42.791 1.00 49.53 200 ASP E O 1
ATOM 3748 N N . VAL E 1 80 ? -0.557 -5.634 44.694 1.00 33.41 201 VAL E N 1
ATOM 3749 C CA . VAL E 1 80 ? -1.897 -6.035 44.316 1.00 34.99 201 VAL E CA 1
ATOM 3750 C C . VAL E 1 80 ? -2.794 -4.823 44.133 1.00 39.71 201 VAL E C 1
ATOM 3751 O O . VAL E 1 80 ? -2.924 -4.007 45.047 1.00 45.39 201 VAL E O 1
ATOM 3755 N N . VAL E 1 81 ? -3.421 -4.692 42.968 1.00 25.15 202 VAL E N 1
ATOM 3756 C CA . VAL E 1 81 ? -4.377 -3.609 42.790 1.00 27.41 202 VAL E CA 1
ATOM 3757 C C . VAL E 1 81 ? -5.789 -4.163 42.701 1.00 27.30 202 VAL E C 1
ATOM 3758 O O . VAL E 1 81 ? -6.094 -4.970 41.835 1.00 38.83 202 VAL E O 1
ATOM 3762 N N . GLN E 1 82 ? -6.663 -3.729 43.590 1.00 29.04 203 GLN E N 1
ATOM 3763 C CA . GLN E 1 82 ? -8.027 -4.240 43.571 1.00 32.56 203 GLN E CA 1
ATOM 3764 C C . GLN E 1 82 ? -8.947 -3.434 42.682 1.00 35.89 203 GLN E C 1
ATOM 3765 O O . GLN E 1 82 ? -8.918 -2.202 42.680 1.00 40.65 203 GLN E O 1
ATOM 3771 N N . ASN E 1 83 ? -9.792 -4.139 41.949 1.00 28.36 204 ASN E N 1
ATOM 3772 C CA . ASN E 1 83 ? -10.701 -3.486 41.016 1.00 46.11 204 ASN E CA 1
ATOM 3773 C C . ASN E 1 83 ? -10.048 -2.464 40.090 1.00 46.50 204 ASN E C 1
ATOM 3774 O O . ASN E 1 83 ? -10.552 -1.351 39.949 1.00 47.36 204 ASN E O 1
ATOM 3779 N N . PRO E 1 84 ? -8.945 -2.845 39.433 1.00 44.13 205 PRO E N 1
ATOM 3780 C CA . PRO E 1 84 ? -8.224 -1.840 38.645 1.00 49.49 205 PRO E CA 1
ATOM 3781 C C . PRO E 1 84 ? -9.016 -1.402 37.399 1.00 52.63 205 PRO E C 1
ATOM 3782 O O . PRO E 1 84 ? -9.868 -2.157 36.927 1.00 49.54 205 PRO E O 1
ATOM 3786 N N . GLU E 1 85 ? -8.757 -0.193 36.899 1.00 47.58 206 GLU E N 1
ATOM 3787 C CA . GLU E 1 85 ? -9.271 0.228 35.591 1.00 59.14 206 GLU E CA 1
ATOM 3788 C C . GLU E 1 85 ? -8.444 -0.426 34.498 1.00 59.94 206 GLU E C 1
ATOM 3789 O O . GLU E 1 85 ? -7.219 -0.274 34.471 1.00 56.19 206 GLU E O 1
ATOM 3791 N N . VAL E 1 86 ? -9.110 -1.168 33.613 1.00 59.99 207 VAL E N 1
ATOM 3792 C CA . VAL E 1 86 ? -8.432 -1.864 32.524 1.00 54.11 207 VAL E CA 1
ATOM 3793 C C . VAL E 1 86 ? -9.262 -1.831 31.253 1.00 64.28 207 VAL E C 1
ATOM 3794 O O . VAL E 1 86 ? -10.497 -1.882 31.304 1.00 65.86 207 VAL E O 1
ATOM 3798 N N . LEU E 1 87 ? -8.561 -1.783 30.120 1.00 69.07 208 LEU E N 1
ATOM 3799 C CA . LEU E 1 87 ? -9.148 -1.450 28.822 1.00 74.47 208 LEU E CA 1
ATOM 3800 C C . LEU E 1 87 ? -10.375 -2.274 28.421 1.00 65.02 208 LEU E C 1
ATOM 3801 O O . LEU E 1 87 ? -11.453 -1.720 28.175 1.00 68.89 208 LEU E O 1
ATOM 3803 N N . GLY E 1 88 ? -10.264 -3.600 28.445 1.00 43.14 209 GLY E N 1
ATOM 3804 C CA . GLY E 1 88 ? -11.373 -4.467 28.056 1.00 59.05 209 GLY E CA 1
ATOM 3805 C C . GLY E 1 88 ? -12.636 -4.323 28.897 1.00 55.65 209 GLY E C 1
ATOM 3806 O O . GLY E 1 88 ? -12.564 -4.100 30.105 1.00 59.81 209 GLY E O 1
ATOM 3807 N N . PRO E 1 89 ? -13.798 -4.437 28.247 1.00 53.31 210 PRO E N 1
ATOM 3808 C CA . PRO E 1 89 ? -15.092 -4.235 28.907 1.00 40.36 210 PRO E CA 1
ATOM 3809 C C . PRO E 1 89 ? -15.214 -5.042 30.212 1.00 53.97 210 PRO E C 1
ATOM 3810 O O . PRO E 1 89 ? -16.096 -4.716 31.008 1.00 57.79 210 PRO E O 1
ATOM 3814 N N . LYS E 1 90 ? -14.377 -6.070 30.419 1.00 40.12 211 LYS E N 1
ATOM 3815 C CA . LYS E 1 90 ? -14.405 -6.861 31.664 1.00 48.62 211 LYS E CA 1
ATOM 3816 C C . LYS E 1 90 ? -13.632 -6.209 32.799 1.00 47.38 211 LYS E C 1
ATOM 3817 O O . LYS E 1 90 ? -12.569 -5.644 32.576 1.00 52.85 211 LYS E O 1
ATOM 3823 N N . ASN E 1 91 ? -14.151 -6.335 34.019 1.00 47.78 212 ASN E N 1
ATOM 3824 C CA . ASN E 1 91 ? -13.533 -5.735 35.208 1.00 40.31 212 ASN E CA 1
ATOM 3825 C C . ASN E 1 91 ? -12.959 -6.722 36.207 1.00 38.50 212 ASN E C 1
ATOM 3826 O O . ASN E 1 91 ? -13.667 -7.170 37.103 1.00 43.48 212 ASN E O 1
ATOM 3831 N N . PRO E 1 92 ? -11.659 -7.024 36.077 1.00 34.18 213 PRO E N 1
ATOM 3832 C CA . PRO E 1 92 ? -10.969 -8.060 36.844 1.00 38.02 213 PRO E CA 1
ATOM 3833 C C . PRO E 1 92 ? -10.814 -7.705 38.337 1.00 32.88 213 PRO E C 1
ATOM 3834 O O . PRO E 1 92 ? -10.725 -6.541 38.715 1.00 36.47 213 PRO E O 1
ATOM 3838 N N . ASP E 1 93 ? -10.800 -8.724 39.179 1.00 34.20 214 ASP E N 1
ATOM 3839 C CA . ASP E 1 93 ? -10.633 -8.520 40.604 1.00 38.87 214 ASP E CA 1
ATOM 3840 C C . ASP E 1 93 ? -9.332 -7.780 40.899 1.00 34.15 214 ASP E C 1
ATOM 3841 O O . ASP E 1 93 ? -9.286 -6.964 41.801 1.00 34.40 214 ASP E O 1
ATOM 3846 N N . TYR E 1 94 ? -8.280 -8.072 40.138 1.00 36.83 215 TYR E N 1
ATOM 3847 C CA . TYR E 1 94 ? -6.970 -7.564 40.491 1.00 35.96 215 TYR E CA 1
ATOM 3848 C C . TYR E 1 94 ? -6.050 -7.346 39.344 1.00 40.76 215 TYR E C 1
ATOM 3849 O O . TYR E 1 94 ? -6.329 -7.742 38.212 1.00 45.11 215 TYR E O 1
ATOM 3858 N N . THR E 1 95 ? -4.846 -6.914 39.729 1.00 32.44 216 THR E N 1
ATOM 3859 C CA . THR E 1 95 ? -3.615 -6.924 38.940 1.00 42.42 216 THR E CA 1
ATOM 3860 C C . THR E 1 95 ? -2.484 -7.277 39.936 1.00 39.69 216 THR E C 1
ATOM 3861 O O . THR E 1 95 ? -2.242 -6.516 40.872 1.00 45.44 216 THR E O 1
ATOM 3865 N N . ILE E 1 96 ? -1.810 -8.421 39.762 1.00 34.60 217 ILE E N 1
ATOM 3866 C CA . ILE E 1 96 ? -0.850 -8.873 40.729 1.00 38.35 217 ILE E CA 1
ATOM 3867 C C . ILE E 1 96 ? 0.505 -8.788 40.044 1.00 47.97 217 ILE E C 1
ATOM 3868 O O . ILE E 1 96 ? 0.811 -9.578 39.135 1.00 45.80 217 ILE E O 1
ATOM 3873 N N . ASN E 1 97 ? 1.285 -7.779 40.438 1.00 43.84 218 ASN E N 1
ATOM 3874 C CA . ASN E 1 97 ? 2.524 -7.444 39.745 1.00 40.02 218 ASN E CA 1
ATOM 3875 C C . ASN E 1 97 ? 2.194 -7.174 38.297 1.00 44.78 218 ASN E C 1
ATOM 3876 O O . ASN E 1 97 ? 2.887 -7.648 37.388 1.00 45.98 218 ASN E O 1
ATOM 3881 N N . GLY E 1 98 ? 1.094 -6.451 38.097 1.00 43.34 219 GLY E N 1
ATOM 3882 C CA . GLY E 1 98 ? 0.722 -5.963 36.785 1.00 38.89 219 GLY E CA 1
ATOM 3883 C C . GLY E 1 98 ? -0.090 -6.904 35.904 1.00 50.77 219 GLY E C 1
ATOM 3884 O O . GLY E 1 98 ? -0.455 -6.533 34.785 1.00 46.15 219 GLY E O 1
ATOM 3885 N N . GLN E 1 99 ? -0.384 -8.108 36.392 1.00 47.97 220 GLN E N 1
ATOM 3886 C CA . GLN E 1 99 ? -1.195 -9.064 35.632 1.00 42.33 220 GLN E CA 1
ATOM 3887 C C . GLN E 1 99 ? -2.585 -9.211 36.200 1.00 41.62 220 GLN E C 1
ATOM 3888 O O . GLN E 1 99 ? -2.748 -9.339 37.405 1.00 43.36 220 GLN E O 1
ATOM 3894 N N . VAL E 1 100 ? -3.588 -9.198 35.330 1.00 39.60 221 VAL E N 1
ATOM 3895 C CA . VAL E 1 100 ? -4.967 -9.409 35.767 1.00 43.86 221 VAL E CA 1
ATOM 3896 C C . VAL E 1 100 ? -5.139 -10.818 36.326 1.00 34.85 221 VAL E C 1
ATOM 3897 O O . VAL E 1 100 ? -4.681 -11.774 35.721 1.00 41.33 221 VAL E O 1
ATOM 3901 N N . PHE E 1 101 ? -5.745 -10.923 37.509 1.00 34.56 222 PHE E N 1
ATOM 3902 C CA . PHE E 1 101 ? -6.209 -12.193 38.075 1.00 29.48 222 PHE E CA 1
ATOM 3903 C C . PHE E 1 101 ? -7.632 -12.052 38.563 1.00 27.73 222 PHE E C 1
ATOM 3904 O O . PHE E 1 101 ? -8.106 -10.962 38.895 1.00 28.81 222 PHE E O 1
ATOM 3912 N N . ASP E 1 102 ? -8.298 -13.184 38.663 1.00 22.52 223 ASP E N 1
ATOM 3913 C CA . ASP E 1 102 ? -9.574 -13.217 39.327 1.00 32.84 223 ASP E CA 1
ATOM 3914 C C . ASP E 1 102 ? -9.481 -14.160 40.525 1.00 35.66 223 ASP E C 1
ATOM 3915 O O . ASP E 1 102 ? -8.688 -15.100 40.520 1.00 31.90 223 ASP E O 1
ATOM 3920 N N . ASN E 1 103 ? -10.246 -13.870 41.571 1.00 32.07 224 ASN E N 1
ATOM 3921 C CA . ASN 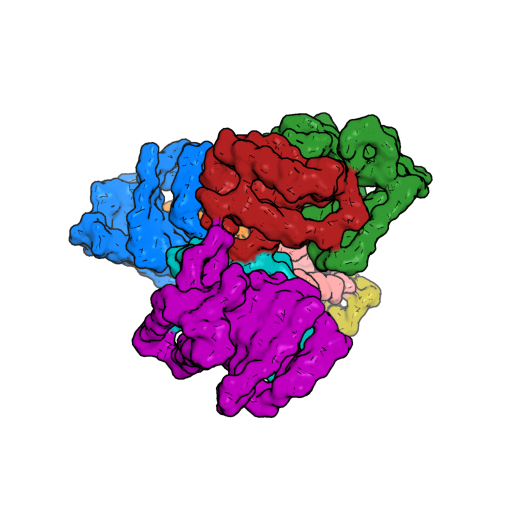E 1 103 ? -10.257 -14.736 42.727 1.00 34.52 224 ASN E CA 1
ATOM 3922 C C . ASN E 1 103 ? -11.334 -15.798 42.568 1.00 32.86 224 ASN E C 1
ATOM 3923 O O . ASN E 1 103 ? -12.454 -15.512 42.105 1.00 24.66 224 ASN E O 1
ATOM 3928 N N . TYR E 1 104 ? -10.959 -17.022 42.934 1.00 28.35 225 TYR E N 1
ATOM 3929 C CA . TYR E 1 104 ? -11.866 -18.160 42.997 1.00 27.56 225 TYR E CA 1
ATOM 3930 C C . TYR E 1 104 ? -11.687 -18.822 44.356 1.00 26.77 225 TYR E C 1
ATOM 3931 O O . TYR E 1 104 ? -10.575 -19.215 44.741 1.00 24.52 225 TYR E O 1
ATOM 3940 N N . ALA E 1 105 ? -12.779 -18.892 45.109 1.00 25.71 226 ALA E N 1
ATOM 3941 C CA . ALA E 1 105 ? -12.749 -19.504 46.435 1.00 23.73 226 ALA E CA 1
ATOM 3942 C C . ALA E 1 105 ? -13.813 -20.596 46.515 1.00 28.32 226 ALA E C 1
ATOM 3943 O O . ALA E 1 105 ? -14.968 -20.336 46.863 1.00 31.91 226 ALA E O 1
ATOM 3945 N N . PRO E 1 106 ? -13.435 -21.823 46.140 1.00 37.37 227 PRO E N 1
ATOM 3946 C CA . PRO E 1 106 ? -14.372 -22.952 46.140 1.00 34.02 227 PRO E CA 1
ATOM 3947 C C . PRO E 1 106 ? -14.802 -23.404 47.549 1.00 31.40 227 PRO E C 1
ATOM 3948 O O . PRO E 1 106 ? -13.996 -23.410 48.471 1.00 29.91 227 PRO E O 1
ATOM 3952 N N . ALA E 1 107 ? -16.077 -23.753 47.693 1.00 26.54 228 ALA E N 1
ATOM 3953 C CA . ALA E 1 107 ? -16.575 -24.450 48.867 1.00 33.02 228 ALA E CA 1
ATOM 3954 C C . ALA E 1 107 ? -16.273 -25.950 48.750 1.00 39.41 228 ALA E C 1
ATOM 3955 O O . ALA E 1 107 ? -15.829 -26.594 49.709 1.00 37.59 228 ALA E O 1
ATOM 3957 N N . THR E 1 108 ? -16.532 -26.503 47.567 1.00 37.68 229 THR E N 1
ATOM 3958 C CA . THR E 1 108 ? -16.315 -27.916 47.318 1.00 27.68 229 THR E CA 1
ATOM 3959 C C . THR E 1 108 ? -14.841 -28.236 47.483 1.00 32.37 229 THR E C 1
ATOM 3960 O O . THR E 1 108 ? -13.978 -27.352 47.348 1.00 26.45 229 THR E O 1
ATOM 3964 N N . GLY E 1 109 ? -14.559 -29.501 47.784 1.00 30.71 230 GLY E N 1
ATOM 3965 C CA . GLY E 1 109 ? -13.199 -29.989 47.868 1.00 30.33 230 GLY E CA 1
ATOM 3966 C C . GLY E 1 109 ? -12.937 -30.994 46.754 1.00 30.52 230 GLY E C 1
ATOM 3967 O O . GLY E 1 109 ? -11.897 -31.650 46.738 1.00 33.01 230 GLY E O 1
ATOM 3968 N N . ASN E 1 110 ? -13.887 -31.133 45.832 1.00 28.28 231 ASN E N 1
ATOM 3969 C CA . ASN E 1 110 ? -13.735 -32.056 44.714 1.00 24.75 231 ASN E CA 1
ATOM 3970 C C . ASN E 1 110 ? -12.812 -31.466 43.639 1.00 33.75 231 ASN E C 1
ATOM 3971 O O . ASN E 1 110 ? -13.225 -30.579 42.873 1.00 32.37 231 ASN E O 1
ATOM 3976 N N . VAL E 1 111 ? -11.566 -31.944 43.601 1.00 25.42 232 VAL E N 1
ATOM 3977 C CA . VAL E 1 111 ? -10.523 -31.332 42.777 1.00 33.84 232 VAL E CA 1
ATOM 3978 C C . VAL E 1 111 ? -10.882 -31.330 41.292 1.00 34.54 232 VAL E C 1
ATOM 3979 O O . VAL E 1 111 ? -10.550 -30.396 40.555 1.00 26.39 232 VAL E O 1
ATOM 3983 N N . ARG E 1 112 ? -11.565 -32.379 40.856 1.00 33.59 233 ARG E N 1
ATOM 3984 C CA . ARG E 1 112 ? -11.954 -32.468 39.454 1.00 32.15 233 ARG E CA 1
ATOM 3985 C C . ARG E 1 112 ? -12.976 -31.372 39.109 1.00 34.90 233 ARG E C 1
ATOM 3986 O O . ARG E 1 112 ? -12.832 -30.702 38.087 1.00 34.46 233 ARG E O 1
ATOM 3994 N N . ASN E 1 113 ? -13.973 -31.153 39.966 1.00 35.30 234 ASN E N 1
ATOM 3995 C CA . ASN E 1 113 ? -14.939 -30.075 39.735 1.00 28.23 234 ASN E CA 1
ATOM 3996 C C . ASN E 1 113 ? -14.334 -28.678 39.795 1.00 31.04 234 ASN E C 1
ATOM 3997 O O . ASN E 1 113 ? -14.839 -27.742 39.169 1.00 34.68 234 ASN E O 1
ATOM 4002 N N . ILE E 1 114 ? -13.247 -28.535 40.544 1.00 31.13 235 ILE E N 1
ATOM 4003 C CA . ILE E 1 114 ? -12.578 -27.242 40.659 1.00 23.74 235 ILE E CA 1
ATOM 4004 C C . ILE E 1 114 ? -11.864 -26.940 39.344 1.00 29.13 235 ILE E C 1
ATOM 4005 O O . ILE E 1 114 ? -12.022 -25.853 38.777 1.00 27.65 235 ILE E O 1
ATOM 4010 N N . ALA E 1 115 ? -11.098 -27.902 38.839 1.00 28.69 236 ALA E N 1
ATOM 4011 C CA . ALA E 1 115 ? -10.490 -27.744 37.510 1.00 28.08 236 ALA E CA 1
ATOM 4012 C C . ALA E 1 115 ? -11.534 -27.483 36.422 1.00 27.33 236 ALA E C 1
ATOM 4013 O O . ALA E 1 115 ? -11.328 -26.632 35.554 1.00 30.34 236 ALA E O 1
ATOM 4015 N N . THR E 1 116 ? -12.648 -28.213 36.469 1.00 26.93 237 THR E N 1
ATOM 4016 C CA . THR E 1 116 ? -13.734 -28.020 35.501 1.00 25.65 237 THR E CA 1
ATOM 4017 C C . THR E 1 116 ? -14.300 -26.600 35.598 1.00 34.15 237 THR E C 1
ATOM 4018 O O . THR E 1 116 ? -14.429 -25.899 34.592 1.00 35.59 237 THR E O 1
ATOM 4022 N N . THR E 1 117 ? -14.630 -26.176 36.815 1.00 26.42 238 THR E N 1
ATOM 4023 C CA . THR E 1 117 ? -15.103 -24.822 37.035 1.00 32.53 238 THR E CA 1
ATOM 4024 C C . THR E 1 117 ? -14.091 -23.764 36.559 1.00 35.19 238 THR E C 1
ATOM 4025 O O . THR E 1 117 ? -14.481 -22.738 35.988 1.00 30.93 238 THR E O 1
ATOM 4029 N N . ILE E 1 118 ? -12.802 -24.015 36.782 1.00 31.53 239 ILE E N 1
ATOM 4030 C CA . ILE E 1 118 ? -11.775 -23.044 36.433 1.00 28.53 239 ILE E CA 1
ATOM 4031 C C . ILE E 1 118 ? -11.638 -22.970 34.923 1.00 36.57 239 ILE E C 1
ATOM 4032 O O . ILE E 1 118 ? -11.564 -21.876 34.339 1.00 31.73 239 ILE E O 1
ATOM 4037 N N . SER E 1 119 ? -11.615 -24.142 34.298 1.00 31.38 240 SER E N 1
ATOM 4038 C CA . SER E 1 119 ? -11.513 -24.247 32.852 1.00 27.16 240 SER E CA 1
ATOM 4039 C C . SER E 1 119 ? -12.591 -23.437 32.139 1.00 31.24 240 SER E C 1
ATOM 4040 O O . SER E 1 119 ? -12.289 -22.586 31.306 1.00 34.73 240 SER E O 1
ATOM 4043 N N . ASN E 1 120 ? -13.848 -23.687 32.476 1.00 31.79 241 ASN E N 1
ATOM 4044 C CA . ASN E 1 120 ? -14.950 -22.886 31.936 1.00 30.67 241 ASN E CA 1
ATOM 4045 C C . ASN E 1 120 ? -14.923 -21.397 32.255 1.00 31.09 241 ASN E C 1
ATOM 4046 O O . ASN E 1 120 ? -15.411 -20.594 31.458 1.00 41.56 241 ASN E O 1
ATOM 4051 N N . LYS E 1 121 ? -14.393 -21.014 33.416 1.00 30.00 242 LYS E N 1
ATOM 4052 C CA . LYS E 1 121 ? -14.196 -19.587 33.685 1.00 30.88 242 LYS E CA 1
ATOM 4053 C C . LYS E 1 121 ? -13.205 -19.019 32.667 1.00 28.22 242 LYS E C 1
ATOM 4054 O O . LYS E 1 121 ? -13.357 -17.897 32.203 1.00 39.33 242 LYS E O 1
ATOM 4060 N N . VAL E 1 122 ? -12.187 -19.801 32.333 1.00 23.45 243 VAL E N 1
ATOM 4061 C CA . VAL E 1 122 ? -11.225 -19.413 31.331 1.00 30.00 243 VAL E CA 1
ATOM 4062 C C . VAL E 1 122 ? -11.914 -19.392 29.971 1.00 31.51 243 VAL E C 1
ATOM 4063 O O . VAL E 1 122 ? -12.013 -18.350 29.343 1.00 35.73 243 VAL E O 1
ATOM 4067 N N . SER E 1 123 ? -12.449 -20.532 29.555 1.00 32.17 244 SER E N 1
ATOM 4068 C CA . SER E 1 123 ? -13.012 -20.682 28.218 1.00 29.82 244 SER E CA 1
ATOM 4069 C C . SER E 1 123 ? -14.188 -19.733 27.929 1.00 37.65 244 SER E C 1
ATOM 4070 O O . SER E 1 123 ? -14.209 -19.063 26.888 1.00 29.54 244 SER E O 1
ATOM 4073 N N . SER E 1 124 ? -15.158 -19.666 28.837 1.00 36.08 245 SER E N 1
ATOM 4074 C CA . SER E 1 124 ? -16.341 -18.836 28.610 1.00 35.72 245 SER E CA 1
ATOM 4075 C C . SER E 1 124 ? -16.195 -17.470 29.257 1.00 40.11 245 SER E C 1
ATOM 4076 O O . SER E 1 124 ? -16.692 -16.480 28.746 1.00 44.45 245 SER E O 1
ATOM 4079 N N . GLY E 1 125 ? -15.516 -17.423 30.392 1.00 36.54 246 GLY E N 1
ATOM 4080 C CA . GLY E 1 125 ? -15.426 -16.198 31.161 1.00 33.79 246 GLY E CA 1
ATOM 4081 C C . GLY E 1 125 ? -14.339 -15.224 30.746 1.00 35.51 246 GLY E C 1
ATOM 4082 O O . GLY E 1 125 ? -14.450 -14.028 31.009 1.00 56.12 246 GLY E O 1
ATOM 4083 N N . GLN E 1 126 ? -13.286 -15.719 30.109 1.00 38.82 247 GLN E N 1
ATOM 4084 C CA . GLN E 1 126 ? -12.152 -14.876 29.725 1.00 47.32 247 GLN E CA 1
ATOM 4085 C C . GLN E 1 126 ? -11.185 -14.617 30.870 1.00 52.36 247 GLN E C 1
ATOM 4086 O O . GLN E 1 126 ? -10.451 -13.631 30.856 1.00 55.41 247 GLN E O 1
ATOM 4092 N N . ALA E 1 127 ? -11.199 -15.483 31.871 1.00 42.18 248 ALA E N 1
ATOM 4093 C CA . ALA E 1 127 ? -10.222 -15.400 32.938 1.00 32.68 248 ALA E CA 1
ATOM 4094 C C . ALA E 1 127 ? -8.961 -16.070 32.443 1.00 37.46 248 ALA E C 1
ATOM 4095 O O . ALA E 1 127 ? -9.016 -17.160 31.894 1.00 54.14 248 ALA E O 1
ATOM 4097 N N . SER E 1 128 ? -7.820 -15.432 32.625 1.00 38.06 249 SER E N 1
ATOM 4098 C CA . SER E 1 128 ? -6.558 -16.099 32.344 1.00 33.54 249 SER E CA 1
ATOM 4099 C C . SER E 1 128 ? -5.878 -16.509 33.654 1.00 40.49 249 SER E C 1
ATOM 4100 O O . SER E 1 128 ? -5.783 -17.689 33.955 1.00 37.32 249 SER E O 1
ATOM 4103 N N . ASN E 1 129 ? -5.411 -15.538 34.436 1.00 35.40 250 ASN E N 1
ATOM 4104 C CA . ASN E 1 129 ? -4.716 -15.863 35.667 1.00 31.95 250 ASN E CA 1
ATOM 4105 C C . ASN E 1 129 ? -5.705 -15.936 36.829 1.00 36.29 250 ASN E C 1
ATOM 4106 O O . ASN E 1 129 ? -6.602 -15.094 36.952 1.00 34.54 250 ASN E O 1
ATOM 4111 N N . ILE E 1 130 ? -5.555 -16.954 37.668 1.00 25.42 251 ILE E N 1
ATOM 4112 C CA . ILE E 1 130 ? -6.520 -17.200 38.737 1.00 27.81 251 ILE E CA 1
ATOM 4113 C C . ILE E 1 130 ? -5.839 -17.415 40.074 1.00 32.95 251 ILE E C 1
ATOM 4114 O O . ILE E 1 130 ? -4.880 -18.190 40.173 1.00 36.90 251 ILE E O 1
ATOM 4119 N N . VAL E 1 131 ? -6.336 -16.718 41.095 1.00 25.91 252 VAL E N 1
ATOM 4120 C CA . VAL E 1 131 ? -5.989 -16.995 42.481 1.00 21.51 252 VAL E CA 1
ATOM 4121 C C . VAL E 1 131 ? -7.021 -17.975 43.033 1.00 30.11 252 VAL E C 1
ATOM 4122 O O . VAL E 1 131 ? -8.230 -17.702 43.036 1.00 26.38 252 VAL E O 1
ATOM 4126 N N . VAL E 1 132 ? -6.557 -19.138 43.468 1.00 23.52 253 VAL E N 1
ATOM 4127 C CA . VAL E 1 132 ? -7.459 -20.072 44.118 1.00 28.97 253 VAL E CA 1
ATOM 4128 C C . VAL E 1 132 ? -7.276 -20.036 45.624 1.00 30.32 253 VAL E C 1
ATOM 4129 O O . VAL E 1 132 ? -6.187 -20.289 46.156 1.00 30.99 253 VAL E O 1
ATOM 4133 N N . ASN E 1 133 ? -8.355 -19.717 46.318 1.00 30.18 254 ASN E N 1
ATOM 4134 C CA . ASN E 1 133 ? -8.270 -19.505 47.754 1.00 28.12 254 ASN E CA 1
ATOM 4135 C C . ASN E 1 133 ? -9.042 -20.601 48.496 1.00 31.98 254 ASN E C 1
ATOM 4136 O O . ASN E 1 133 ? -10.261 -20.726 48.344 1.00 35.52 254 ASN E O 1
ATOM 4141 N N . LEU E 1 134 ? -8.336 -21.398 49.293 1.00 24.30 255 LEU E N 1
ATOM 4142 C CA . LEU E 1 134 ? -8.925 -22.631 49.805 1.00 29.33 255 LEU E CA 1
ATOM 4143 C C . LEU E 1 134 ? -9.622 -22.466 51.140 1.00 31.15 255 LEU E C 1
ATOM 4144 O O . LEU E 1 134 ? -9.937 -23.444 51.800 1.00 41.56 255 LEU E O 1
ATOM 4149 N N . ALA E 1 135 ? -9.878 -21.226 51.527 1.00 39.77 256 ALA E N 1
ATOM 4150 C CA . ALA E 1 135 ? -10.515 -20.950 52.802 1.00 32.39 256 ALA E CA 1
ATOM 4151 C C . ALA E 1 135 ? -11.641 -21.933 53.133 1.00 32.06 256 ALA E C 1
ATOM 4152 O O . ALA E 1 135 ? -11.674 -22.482 54.223 1.00 27.03 256 ALA E O 1
ATOM 4154 N N . ASP E 1 136 ? -12.561 -22.156 52.201 1.00 27.30 257 ASP E N 1
ATOM 4155 C CA . ASP E 1 136 ? -13.739 -22.948 52.523 1.00 32.18 257 ASP E CA 1
ATOM 4156 C C . ASP E 1 136 ? -13.749 -24.343 51.910 1.00 36.70 257 ASP E C 1
ATOM 4157 O O . ASP E 1 136 ? -14.786 -25.011 51.920 1.00 31.88 257 ASP E O 1
ATOM 4162 N N . SER E 1 137 ? -12.590 -24.772 51.407 1.00 32.10 258 SER E N 1
ATOM 4163 C CA . SER E 1 137 ? -12.462 -25.994 50.625 1.00 25.25 258 SER E CA 1
ATOM 4164 C C . SER E 1 137 ? -11.516 -27.023 51.263 1.00 31.90 258 SER E C 1
ATOM 4165 O O . SER E 1 137 ? -10.451 -26.679 51.773 1.00 37.36 258 SER E O 1
ATOM 4168 N N . SER E 1 138 ? -11.896 -28.291 51.211 1.00 20.67 259 SER E N 1
ATOM 4169 C CA . SER E 1 138 ? -11.034 -29.354 51.701 1.00 18.73 259 SER E CA 1
ATOM 4170 C C . SER E 1 138 ? -10.080 -29.908 50.614 1.00 34.02 259 SER E C 1
ATOM 4171 O O . SER E 1 138 ? -9.358 -30.874 50.855 1.00 29.37 259 SER E O 1
ATOM 4174 N N . ALA E 1 139 ? -10.066 -29.321 49.417 1.00 26.60 260 ALA E N 1
ATOM 4175 C CA . ALA E 1 139 ? -9.064 -29.733 48.427 1.00 29.32 260 ALA E CA 1
ATOM 4176 C C . ALA E 1 139 ? -7.621 -29.336 48.818 1.00 30.78 260 ALA E C 1
ATOM 4177 O O . ALA E 1 139 ? -7.396 -28.323 49.468 1.00 34.92 260 ALA E O 1
ATOM 4179 N N . SER E 1 140 ? -6.639 -30.146 48.450 1.00 33.09 261 SER E N 1
ATOM 4180 C CA . SER E 1 140 ? -5.257 -29.828 48.809 1.00 29.55 261 SER E CA 1
ATOM 4181 C C . SER E 1 140 ? -4.568 -29.115 47.660 1.00 36.88 261 SER E C 1
ATOM 4182 O O . SER E 1 140 ? -4.887 -29.356 46.490 1.00 33.06 261 SER E O 1
ATOM 4185 N N . PRO E 1 141 ? -3.605 -28.243 47.986 1.00 37.25 262 PRO E N 1
ATOM 4186 C CA . PRO E 1 141 ? -2.861 -27.550 46.930 1.00 30.26 262 PRO E CA 1
ATOM 4187 C C . PRO E 1 141 ? -2.076 -28.509 46.040 1.00 34.33 262 PRO E C 1
ATOM 4188 O O . PRO E 1 141 ? -2.046 -28.310 44.816 1.00 39.09 262 PRO E O 1
ATOM 4192 N N . ALA E 1 142 ? -1.462 -29.531 46.628 1.00 28.98 263 ALA E N 1
ATOM 4193 C CA . ALA E 1 142 ? -0.784 -30.554 45.840 1.00 30.77 263 ALA E CA 1
ATOM 4194 C C . ALA E 1 142 ? -1.721 -31.208 44.824 1.00 34.18 263 ALA E C 1
ATOM 4195 O O . ALA E 1 142 ? -1.343 -31.400 43.653 1.00 37.39 263 ALA E O 1
ATOM 4197 N N . ALA E 1 143 ? -2.935 -31.548 45.258 1.00 28.88 264 ALA E N 1
ATOM 4198 C CA . ALA E 1 143 ? -3.865 -32.246 44.367 1.00 32.97 264 ALA E CA 1
ATOM 4199 C C . ALA E 1 143 ? -4.318 -31.321 43.259 1.00 30.70 264 ALA E C 1
ATOM 4200 O O . ALA E 1 143 ? -4.421 -31.727 42.101 1.00 36.38 264 ALA E O 1
ATOM 4202 N N . ILE E 1 144 ? -4.583 -30.067 43.605 1.00 35.25 265 ILE E N 1
ATOM 4203 C CA . ILE E 1 144 ? -4.998 -29.102 42.588 1.00 32.55 265 ILE E CA 1
ATOM 4204 C C . ILE E 1 144 ? -3.890 -28.890 41.556 1.00 33.57 265 ILE E C 1
ATOM 4205 O O . ILE E 1 144 ? -4.156 -28.870 40.352 1.00 43.04 265 ILE E O 1
ATOM 4210 N N . GLU E 1 145 ? -2.646 -28.815 42.020 1.00 29.55 266 GLU E N 1
ATOM 4211 C CA . GLU E 1 145 ? -1.502 -28.731 41.117 1.00 31.72 266 GLU E CA 1
ATOM 4212 C C . GLU E 1 145 ? -1.330 -29.971 40.214 1.00 31.37 266 GLU E C 1
ATOM 4213 O O . GLU E 1 145 ? -0.996 -29.860 39.047 1.00 32.56 266 GLU E O 1
ATOM 4219 N N . ALA E 1 146 ? -1.565 -31.152 40.763 1.00 34.66 267 ALA E N 1
ATOM 4220 C CA . ALA E 1 146 ? -1.367 -32.381 40.014 1.00 31.70 267 ALA E CA 1
ATOM 4221 C C . ALA E 1 146 ? -2.457 -32.540 38.967 1.00 33.09 267 ALA E C 1
ATOM 4222 O O . ALA E 1 146 ? -2.183 -32.882 37.813 1.00 30.71 267 ALA E O 1
ATOM 4224 N N . GLN E 1 147 ? -3.688 -32.270 39.390 1.00 42.05 268 GLN E N 1
ATOM 4225 C CA . GLN E 1 147 ? -4.857 -32.200 38.509 1.00 42.81 268 GLN E CA 1
ATOM 4226 C C . GLN E 1 147 ? -4.618 -31.324 37.286 1.00 47.27 268 GLN E C 1
ATOM 4227 O O . GLN E 1 147 ? -4.874 -31.743 36.138 1.00 40.05 268 GLN E O 1
ATOM 4233 N N . ILE E 1 148 ? -4.153 -30.096 37.539 1.00 30.54 269 ILE E N 1
ATOM 4234 C CA . ILE E 1 148 ? -3.917 -29.162 36.452 1.00 35.07 269 ILE E CA 1
ATOM 4235 C C . ILE E 1 148 ? -2.740 -29.529 35.552 1.00 37.39 269 ILE E C 1
ATOM 4236 O O . ILE E 1 148 ? -2.749 -29.202 34.371 1.00 45.71 269 ILE E O 1
ATOM 4241 N N . ASN E 1 149 ? -1.729 -30.208 36.084 1.00 37.04 270 ASN E N 1
ATOM 4242 C CA . ASN E 1 149 ? -0.623 -30.639 35.229 1.00 35.99 270 ASN E CA 1
ATOM 4243 C C . ASN E 1 149 ? -1.018 -31.805 34.334 1.00 40.56 270 ASN E C 1
ATOM 4244 O O . ASN E 1 149 ? -0.680 -31.836 33.151 1.00 45.79 270 ASN E O 1
ATOM 4249 N N . SER E 1 150 ? -1.759 -32.747 34.904 1.00 30.22 271 SER E N 1
ATOM 4250 C CA . SER E 1 150 ? -2.116 -33.964 34.215 1.00 31.85 271 SER E CA 1
ATOM 4251 C C . SER E 1 150 ? -3.187 -33.718 33.177 1.00 31.61 271 SER E C 1
ATOM 4252 O O . SER E 1 150 ? -3.249 -34.416 32.157 1.00 31.21 271 SER E O 1
ATOM 4255 N N . TYR E 1 151 ? -4.038 -32.736 33.461 1.00 29.57 272 TYR E N 1
ATOM 4256 C CA . TYR E 1 151 ? -5.164 -32.409 32.590 1.00 32.83 272 TYR E CA 1
ATOM 4257 C C . TYR E 1 151 ? -5.156 -30.935 32.252 1.00 35.95 272 TYR E C 1
ATOM 4258 O O . TYR E 1 151 ? -5.944 -30.161 32.807 1.00 42.23 272 TYR E O 1
ATOM 4267 N N . PRO E 1 152 ? -4.252 -30.535 31.348 1.00 40.46 273 PRO E N 1
ATOM 4268 C CA . PRO E 1 152 ? -3.999 -29.122 31.040 1.00 39.91 273 PRO E CA 1
ATOM 4269 C C . PRO E 1 152 ? -5.282 -28.379 30.683 1.00 34.01 273 PRO E C 1
ATOM 4270 O O . PRO E 1 152 ? -6.116 -28.925 29.968 1.00 30.47 273 PRO E O 1
ATOM 4274 N N . ILE E 1 153 ? -5.436 -27.167 31.211 1.00 32.17 274 ILE E N 1
ATOM 4275 C CA . ILE E 1 153 ? -6.548 -26.296 30.851 1.00 38.37 274 ILE E CA 1
ATOM 4276 C C . ILE E 1 153 ? -6.099 -25.280 29.801 1.00 31.65 274 ILE E C 1
ATOM 4277 O O . ILE E 1 153 ? -5.201 -24.477 30.054 1.00 29.15 274 ILE E O 1
ATOM 4282 N N . PRO E 1 154 ? -6.712 -25.331 28.606 1.00 40.01 275 PRO E N 1
ATOM 4283 C CA . PRO E 1 154 ? -6.394 -24.400 27.507 1.00 41.69 275 PRO E CA 1
ATOM 4284 C C . PRO E 1 154 ? -6.799 -22.984 27.866 1.00 38.78 275 PRO E C 1
ATOM 4285 O O . PRO E 1 154 ? -7.944 -22.782 28.280 1.00 37.99 275 PRO E O 1
ATOM 4289 N N . GLY E 1 155 ? -5.874 -22.037 27.700 1.00 38.47 276 GLY E N 1
ATOM 4290 C CA . GLY E 1 155 ? -6.125 -20.631 27.959 1.00 19.95 276 GLY E CA 1
ATOM 4291 C C . GLY E 1 155 ? -5.649 -20.159 29.327 1.00 38.89 276 GLY E C 1
ATOM 4292 O O . GLY E 1 155 ? -5.407 -18.967 29.513 1.00 36.76 276 GLY E O 1
ATOM 4293 N N . LEU E 1 156 ? -5.519 -21.092 30.274 1.00 30.10 277 LEU E N 1
ATOM 4294 C CA . LEU E 1 156 ? -5.129 -20.800 31.655 1.00 33.99 277 LEU E CA 1
ATOM 4295 C C . LEU E 1 156 ? -3.733 -20.208 31.784 1.00 35.90 277 LEU E C 1
ATOM 4296 O O . LEU E 1 156 ? -2.759 -20.774 31.264 1.00 37.12 277 LEU E O 1
ATOM 4301 N N . GLY E 1 157 ? -3.639 -19.091 32.507 1.00 28.94 278 GLY E N 1
ATOM 4302 C CA . GLY E 1 157 ? -2.357 -18.477 32.816 1.00 28.53 278 GLY E CA 1
ATOM 4303 C C . GLY E 1 157 ? -1.755 -18.963 34.122 1.00 32.50 278 GLY E C 1
ATOM 4304 O O . GLY E 1 157 ? -1.677 -20.173 34.342 1.00 43.99 278 GLY E O 1
ATOM 4305 N N . LYS E 1 158 ? -1.332 -18.030 34.981 1.00 38.62 279 LYS E N 1
ATOM 4306 C CA . LYS E 1 158 ? -0.777 -18.349 36.315 1.00 41.28 279 LYS E CA 1
ATOM 4307 C C . LYS E 1 158 ? -1.867 -18.642 37.338 1.00 38.29 279 LYS E C 1
ATOM 4308 O O . LYS E 1 158 ? -2.828 -17.877 37.471 1.00 39.80 279 LYS E O 1
ATOM 4310 N N . VAL E 1 159 ? -1.719 -19.752 38.052 1.00 31.94 280 VAL E N 1
ATOM 4311 C CA . VAL E 1 159 ? -2.578 -20.050 39.199 1.00 38.24 280 VAL E CA 1
ATOM 4312 C C . VAL E 1 159 ? -1.839 -19.908 40.556 1.00 42.21 280 VAL E C 1
ATOM 4313 O O . VAL E 1 159 ? -0.906 -20.657 40.873 1.00 36.62 280 VAL E O 1
ATOM 4317 N N . ILE E 1 160 ? -2.262 -18.945 41.357 1.00 37.64 281 ILE E N 1
ATOM 4318 C CA . ILE E 1 160 ? -1.755 -18.839 42.715 1.00 32.04 281 ILE E CA 1
ATOM 4319 C C . ILE E 1 160 ? -2.744 -19.469 43.691 1.00 34.61 281 ILE E C 1
ATOM 4320 O O . ILE E 1 160 ? -3.930 -19.097 43.726 1.00 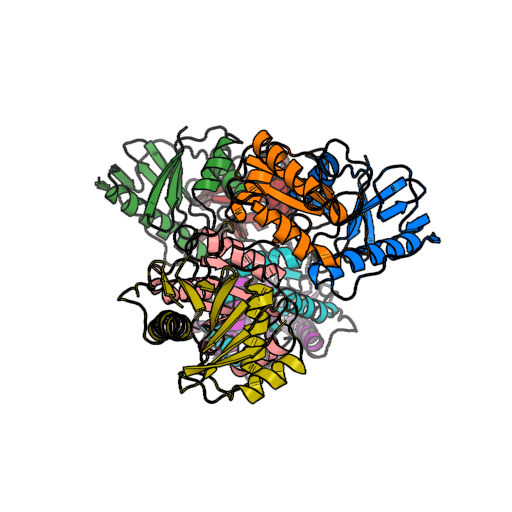30.34 281 ILE E O 1
ATOM 4325 N N . VAL E 1 161 ? -2.248 -20.417 44.485 1.00 29.80 282 VAL E N 1
ATOM 4326 C CA . VAL E 1 161 ? -3.061 -21.039 45.514 1.00 30.63 282 VAL E CA 1
ATOM 4327 C C . VAL E 1 161 ? -2.737 -20.537 46.909 1.00 34.90 282 VAL E C 1
ATOM 4328 O O . VAL E 1 161 ? -1.573 -20.484 47.315 1.00 33.24 282 VAL E O 1
ATOM 4332 N N . ILE E 1 162 ? -3.787 -20.155 47.628 1.00 30.84 283 ILE E N 1
ATOM 4333 C CA . ILE E 1 162 ? -3.665 -19.770 49.023 1.00 30.81 283 ILE E CA 1
ATOM 4334 C C . ILE E 1 162 ? -4.304 -20.872 49.859 1.00 36.01 283 ILE E C 1
ATOM 4335 O O . ILE E 1 162 ? -5.509 -21.125 49.745 1.00 33.74 283 ILE E O 1
ATOM 4340 N N . ASP E 1 163 ? -3.513 -21.555 50.678 1.00 32.69 284 ASP E N 1
ATOM 4341 C CA . ASP E 1 163 ? -4.092 -22.635 51.475 1.00 35.58 284 ASP E CA 1
ATOM 4342 C C . ASP E 1 163 ? -4.801 -22.115 52.715 1.00 32.41 284 ASP E C 1
ATOM 4343 O O . ASP E 1 163 ? -4.784 -20.934 53.011 1.00 31.47 284 ASP E O 1
ATOM 4348 N N . LYS E 1 164 ? -5.430 -23.018 53.439 1.00 39.56 285 LYS E N 1
ATOM 4349 C CA . LYS E 1 164 ? -6.143 -22.651 54.658 1.00 43.14 285 LYS E CA 1
ATOM 4350 C C . LYS E 1 164 ? -5.266 -21.937 55.714 1.00 33.62 285 LYS E C 1
ATOM 4351 O O . LYS E 1 164 ? -5.793 -21.247 56.563 1.00 40.61 285 LYS E O 1
ATOM 4357 N N . LEU E 1 165 ? -3.942 -22.090 55.642 1.00 40.14 286 LEU E N 1
ATOM 4358 C CA . LEU E 1 165 ? -3.011 -21.379 56.532 1.00 34.86 286 LEU E CA 1
ATOM 4359 C C . LEU E 1 165 ? -2.391 -20.151 55.837 1.00 44.27 286 LEU E C 1
ATOM 4360 O O . LEU E 1 165 ? -1.431 -19.544 56.327 1.00 38.15 286 LEU E O 1
ATOM 4365 N N . GLY E 1 166 ? -2.930 -19.803 54.679 1.00 39.72 287 GLY E N 1
ATOM 4366 C CA . GLY E 1 166 ? -2.466 -18.637 53.952 1.00 46.61 287 GLY E CA 1
ATOM 4367 C C . GLY E 1 166 ? -1.081 -18.754 53.344 1.00 41.85 287 GLY E C 1
ATOM 4368 O O . GLY E 1 166 ? -0.437 -17.742 53.082 1.00 50.20 287 GLY E O 1
ATOM 4369 N N . ASN E 1 167 ? -0.604 -19.976 53.142 1.00 41.82 288 ASN E N 1
ATOM 4370 C CA . ASN E 1 167 ? 0.650 -20.168 52.429 1.00 42.74 288 ASN E CA 1
ATOM 4371 C C . ASN E 1 167 ? 0.414 -20.340 50.927 1.00 47.85 288 ASN E C 1
ATOM 4372 O O . ASN E 1 167 ? -0.624 -20.850 50.482 1.00 37.09 288 ASN E O 1
ATOM 4377 N N . ILE E 1 168 ? 1.412 -19.925 50.162 1.00 45.63 289 ILE E N 1
ATOM 4378 C CA . ILE E 1 168 ? 1.282 -19.750 48.732 1.00 43.82 289 ILE E CA 1
ATOM 4379 C C . ILE E 1 168 ? 2.057 -20.772 47.909 1.00 41.19 289 ILE E C 1
ATOM 4380 O O . ILE E 1 168 ? 3.250 -21.001 48.126 1.00 34.67 289 ILE E O 1
ATOM 4385 N N . THR E 1 169 ? 1.370 -21.369 46.945 1.00 36.96 290 THR E N 1
ATOM 4386 C CA . THR E 1 169 ? 2.040 -22.164 45.935 1.00 42.65 290 THR E CA 1
ATOM 4387 C C . THR E 1 169 ? 1.608 -21.635 44.587 1.00 39.11 290 THR E C 1
ATOM 4388 O O . THR E 1 169 ? 0.493 -21.139 44.448 1.00 37.38 290 THR E O 1
ATOM 4392 N N . ILE E 1 170 ? 2.499 -21.725 43.605 1.00 41.56 291 ILE E N 1
ATOM 4393 C CA . ILE E 1 170 ? 2.246 -21.168 42.277 1.00 41.79 291 ILE E CA 1
ATOM 4394 C C . ILE E 1 170 ? 2.250 -22.256 41.232 1.00 40.65 291 ILE E C 1
ATOM 4395 O O . ILE E 1 170 ? 3.103 -23.148 41.252 1.00 40.30 291 ILE E O 1
ATOM 4400 N N . ILE E 1 171 ? 1.284 -22.194 40.326 1.00 38.56 292 ILE E N 1
ATOM 4401 C CA . ILE E 1 171 ? 1.230 -23.138 39.215 1.00 51.91 292 ILE E CA 1
ATOM 4402 C C . ILE E 1 171 ? 1.414 -22.381 37.903 1.00 58.46 292 ILE E C 1
ATOM 4403 O O . ILE E 1 171 ? 0.485 -21.720 37.419 1.00 45.59 292 ILE E O 1
ATOM 4408 N N . LYS E 1 172 ? 2.623 -22.476 37.346 1.00 63.97 293 LYS E N 1
ATOM 4409 C CA . LYS E 1 172 ? 2.997 -21.707 36.160 1.00 67.38 293 LYS E CA 1
ATOM 4410 C C . LYS E 1 172 ? 2.338 -22.258 34.896 1.00 61.30 293 LYS E C 1
ATOM 4411 O O . LYS E 1 172 ? 2.007 -23.445 34.832 1.00 54.35 293 LYS E O 1
ATOM 4413 N N . PRO E 1 173 ? 2.146 -21.387 33.904 1.00 61.80 294 PRO E N 1
ATOM 4414 C CA . PRO E 1 173 ? 1.520 -21.767 32.637 1.00 51.56 294 PRO E CA 1
ATOM 4415 C C . PRO E 1 173 ? 2.528 -22.385 31.673 1.00 42.91 294 PRO E C 1
ATOM 4416 O O . PRO E 1 173 ? 2.799 -23.587 31.724 1.00 45.88 294 PRO E O 1
ATOM 4418 N N . ALA F 2 2 ? -13.991 -13.523 41.591 1.00 46.83 2 ALA F N 1
ATOM 4419 C CA . ALA F 2 2 ? -15.022 -13.147 40.625 1.00 50.36 2 ALA F CA 1
ATOM 4420 C C . ALA F 2 2 ? -16.247 -14.037 40.815 1.00 54.74 2 ALA F C 1
ATOM 4421 O O . ALA F 2 2 ? -16.156 -15.107 41.446 1.00 54.45 2 ALA F O 1
ATOM 4423 N N . ILE F 2 3 ? -17.390 -13.592 40.298 1.00 32.95 3 ILE F N 1
ATOM 4424 C CA . ILE F 2 3 ? -18.636 -14.330 40.476 1.00 37.87 3 ILE F CA 1
ATOM 4425 C C . ILE F 2 3 ? -19.302 -14.640 39.141 1.00 40.91 3 ILE F C 1
ATOM 4426 O O . ILE F 2 3 ? -19.553 -13.753 38.341 1.00 45.01 3 ILE F O 1
ATOM 4431 N N . ASP F 2 4 ? -19.573 -15.913 38.898 1.00 38.37 4 ASP F N 1
ATOM 4432 C CA . ASP F 2 4 ? -20.091 -16.339 37.617 1.00 33.65 4 ASP F CA 1
ATOM 4433 C C . ASP F 2 4 ? -21.271 -17.244 37.837 1.00 37.54 4 ASP F C 1
ATOM 4434 O O . ASP F 2 4 ? -21.192 -18.145 38.642 1.00 38.88 4 ASP F O 1
ATOM 4439 N N . LEU F 2 5 ? -22.371 -17.027 37.135 1.00 37.71 5 LEU F N 1
ATOM 4440 C CA . LEU F 2 5 ? -23.433 -18.027 37.152 1.00 29.06 5 LEU F CA 1
ATOM 4441 C C . LEU F 2 5 ? -23.224 -19.033 36.027 1.00 32.77 5 LEU F C 1
ATOM 4442 O O . LEU F 2 5 ? -23.252 -18.670 34.844 1.00 31.11 5 LEU F O 1
ATOM 4447 N N . PHE F 2 6 ? -23.024 -20.302 36.384 1.00 35.17 6 PHE F N 1
ATOM 4448 C CA . PHE F 2 6 ? -22.980 -21.340 35.373 1.00 25.92 6 PHE F CA 1
ATOM 4449 C C . PHE F 2 6 ? -24.409 -21.733 35.014 1.00 28.95 6 PHE F C 1
ATOM 4450 O O . PHE F 2 6 ? -25.192 -22.136 35.869 1.00 24.27 6 PHE F O 1
ATOM 4458 N N . CYS F 2 7 ? -24.747 -21.563 33.738 1.00 31.93 7 CYS F N 1
ATOM 4459 C CA . CYS F 2 7 ? -26.104 -21.813 33.258 1.00 29.22 7 CYS F CA 1
ATOM 4460 C C . CYS F 2 7 ? -26.163 -22.986 32.285 1.00 28.72 7 CYS F C 1
ATOM 4461 O O . CYS F 2 7 ? -25.489 -23.003 31.261 1.00 28.55 7 CYS F O 1
ATOM 4464 N N . TYR F 2 8 ? -26.961 -23.984 32.647 1.00 30.44 8 TYR F N 1
ATOM 4465 C CA . TYR F 2 8 ? -27.124 -25.166 31.838 1.00 30.14 8 TYR F CA 1
ATOM 4466 C C . TYR F 2 8 ? -28.534 -25.108 31.312 1.00 38.25 8 TYR F C 1
ATOM 4467 O O . TYR F 2 8 ? -29.454 -24.659 32.018 1.00 30.89 8 TYR F O 1
ATOM 4476 N N . LEU F 2 9 ? -28.679 -25.539 30.061 1.00 28.18 9 LEU F N 1
ATOM 4477 C CA . LEU F 2 9 ? -29.965 -25.606 29.394 1.00 28.66 9 LEU F CA 1
ATOM 4478 C C . LEU F 2 9 ? -30.231 -26.995 28.773 1.00 35.13 9 LEU F C 1
ATOM 4479 O O . LEU F 2 9 ? -29.328 -27.663 28.241 1.00 29.81 9 LEU F O 1
ATOM 4484 N N . SER F 2 10 ? -31.484 -27.419 28.831 1.00 31.81 10 SER F N 1
ATOM 4485 C CA . SER F 2 10 ? -31.891 -28.651 28.161 1.00 41.50 10 SER F CA 1
ATOM 4486 C C . SER F 2 10 ? -32.191 -28.403 26.678 1.00 42.38 10 SER F C 1
ATOM 4487 O O . SER F 2 10 ? -32.610 -29.314 25.961 1.00 47.31 10 SER F O 1
ATOM 4490 N N . ILE F 2 11 ? -31.989 -27.161 26.236 1.00 39.76 11 ILE F N 1
ATOM 4491 C CA . ILE F 2 11 ? -32.327 -26.744 24.878 1.00 41.52 11 ILE F CA 1
ATOM 4492 C C . ILE F 2 11 ? -31.080 -26.477 24.048 1.00 43.26 11 ILE F C 1
ATOM 4493 O O . ILE F 2 11 ? -30.017 -26.165 24.593 1.00 37.55 11 ILE F O 1
ATOM 4498 N N . ASP F 2 12 ? -31.226 -26.604 22.728 1.00 34.89 12 ASP F N 1
ATOM 4499 C CA . ASP F 2 12 ? -30.089 -26.522 21.826 1.00 34.14 12 ASP F CA 1
ATOM 4500 C C . ASP F 2 12 ? -29.424 -25.156 21.857 1.00 40.34 12 ASP F C 1
ATOM 4501 O O . ASP F 2 12 ? -30.097 -24.124 22.009 1.00 36.49 12 ASP F O 1
ATOM 4506 N N . ARG F 2 13 ? -28.101 -25.178 21.710 1.00 38.97 13 ARG F N 1
ATOM 4507 C CA . ARG F 2 13 ? -27.282 -23.969 21.599 1.00 39.42 13 ARG F CA 1
ATOM 4508 C C . ARG F 2 13 ? -27.928 -22.802 20.817 1.00 41.54 13 ARG F C 1
ATOM 4509 O O . ARG F 2 13 ? -27.983 -21.663 21.314 1.00 39.92 13 ARG F O 1
ATOM 4517 N N . GLY F 2 14 ? -28.379 -23.066 19.592 1.00 30.25 14 GLY F N 1
ATOM 4518 C CA . GLY F 2 14 ? -28.994 -22.040 18.763 1.00 27.37 14 GLY F CA 1
ATOM 4519 C C . GLY F 2 14 ? -30.278 -21.425 19.309 1.00 42.65 14 GLY F C 1
ATOM 4520 O O . GLY F 2 14 ? -30.463 -20.192 19.302 1.00 43.48 14 GLY F O 1
ATOM 4521 N N . ALA F 2 15 ? -31.180 -22.274 19.785 1.00 43.01 15 ALA F N 1
ATOM 4522 C CA . ALA F 2 15 ? -32.401 -21.770 20.400 1.00 46.22 15 ALA F CA 1
ATOM 4523 C C . ALA F 2 15 ? -32.090 -21.056 21.725 1.00 47.80 15 ALA F C 1
ATOM 4524 O O . ALA F 2 15 ? -32.710 -20.047 22.065 1.00 42.43 15 ALA F O 1
ATOM 4526 N N . ALA F 2 16 ? -31.131 -21.593 22.470 1.00 39.44 16 ALA F N 1
ATOM 4527 C CA . ALA F 2 16 ? -30.659 -20.958 23.688 1.00 35.86 16 ALA F CA 1
ATOM 4528 C C . ALA F 2 16 ? -30.193 -19.526 23.431 1.00 36.99 16 ALA F C 1
ATOM 4529 O O . ALA F 2 16 ? -30.738 -18.585 23.999 1.00 35.25 16 ALA F O 1
ATOM 4531 N N . GLU F 2 17 ? -29.190 -19.362 22.575 1.00 39.67 17 GLU F N 1
ATOM 4532 C CA . GLU F 2 17 ? -28.717 -18.023 22.198 1.00 43.33 17 GLU F CA 1
ATOM 4533 C C . GLU F 2 17 ? -29.861 -17.093 21.789 1.00 38.53 17 GLU F C 1
ATOM 4534 O O . GLU F 2 17 ? -29.952 -15.965 22.255 1.00 43.98 17 GLU F O 1
ATOM 4540 N N . SER F 2 18 ? -30.730 -17.580 20.917 1.00 39.49 18 SER F N 1
ATOM 4541 C CA . SER F 2 18 ? -31.886 -16.815 20.480 1.00 37.91 18 SER F CA 1
ATOM 4542 C C . SER F 2 18 ? -32.798 -16.390 21.643 1.00 42.89 18 SER F C 1
ATOM 4543 O O . SER F 2 18 ? -33.156 -15.213 21.755 1.00 49.44 18 SER F O 1
ATOM 4546 N N . ASP F 2 19 ? -33.170 -17.336 22.503 1.00 38.55 19 ASP F N 1
ATOM 4547 C CA . ASP F 2 19 ? -34.065 -17.046 23.629 1.00 42.65 19 ASP F CA 1
ATOM 4548 C C . ASP F 2 19 ? -33.398 -16.085 24.605 1.00 43.01 19 ASP F C 1
ATOM 4549 O O . ASP F 2 19 ? -34.053 -15.279 25.274 1.00 43.42 19 ASP F O 1
ATOM 4554 N N . LEU F 2 20 ? -32.077 -16.177 24.657 1.00 40.39 20 LEU F N 1
ATOM 4555 C CA . LEU F 2 20 ? -31.269 -15.427 25.597 1.00 34.42 20 LEU F CA 1
ATOM 4556 C C . LEU F 2 20 ? -31.043 -13.982 25.117 1.00 41.82 20 LEU F C 1
ATOM 4557 O O . LEU F 2 20 ? -30.994 -13.049 25.928 1.00 43.50 20 LEU F O 1
ATOM 4562 N N . ASN F 2 21 ? -30.908 -13.802 23.806 1.00 36.10 21 ASN F N 1
ATOM 4563 C CA . ASN F 2 21 ? -30.886 -12.465 23.220 1.00 36.98 21 ASN F CA 1
ATOM 4564 C C . ASN F 2 21 ? -32.118 -11.656 23.608 1.00 33.70 21 ASN F C 1
ATOM 4565 O O . ASN F 2 21 ? -31.979 -10.497 23.987 1.00 47.14 21 ASN F O 1
ATOM 4570 N N . LYS F 2 22 ? -33.312 -12.257 23.522 1.00 32.65 22 LYS F N 1
ATOM 4571 C CA . LYS F 2 22 ? -34.557 -11.552 23.874 1.00 43.40 22 LYS F CA 1
ATOM 4572 C C . LYS F 2 22 ? -34.614 -11.156 25.351 1.00 54.30 22 LYS F C 1
ATOM 4573 O O . LYS F 2 22 ? -34.861 -9.987 25.696 1.00 56.39 22 LYS F O 1
ATOM 4579 N N . ILE F 2 23 ? -34.376 -12.137 26.214 1.00 46.34 23 ILE F N 1
ATOM 4580 C CA . ILE F 2 23 ? -34.340 -11.916 27.653 1.00 44.57 23 ILE F CA 1
ATOM 4581 C C . ILE F 2 23 ? -33.454 -10.724 28.017 1.00 49.70 23 ILE F C 1
ATOM 4582 O O . ILE F 2 23 ? -33.876 -9.835 28.755 1.00 50.19 23 ILE F O 1
ATOM 4587 N N . ARG F 2 24 ? -32.238 -10.685 27.484 1.00 46.59 24 ARG F N 1
ATOM 4588 C CA . ARG F 2 24 ? -31.328 -9.613 27.844 1.00 44.69 24 ARG F CA 1
ATOM 4589 C C . ARG F 2 24 ? -31.874 -8.227 27.489 1.00 58.54 24 ARG F C 1
ATOM 4590 O O . ARG F 2 24 ? -31.677 -7.273 28.245 1.00 55.28 24 ARG F O 1
ATOM 4598 N N . SER F 2 25 ? -32.557 -8.117 26.349 1.00 54.71 25 SER F N 1
ATOM 4599 C CA . SER F 2 25 ? -33.059 -6.817 25.884 1.00 54.85 25 SER F CA 1
ATOM 4600 C C . SER F 2 25 ? -34.413 -6.425 26.489 1.00 47.07 25 SER F C 1
ATOM 4601 O O . SER F 2 25 ? -34.919 -5.330 26.237 1.00 58.91 25 SER F O 1
ATOM 4604 N N . ASN F 2 26 ? -35.010 -7.327 27.256 1.00 41.69 26 ASN F N 1
ATOM 4605 C CA . ASN F 2 26 ? -36.166 -6.980 28.074 1.00 53.61 26 ASN F CA 1
ATOM 4606 C C . ASN F 2 26 ? -35.722 -6.382 29.403 1.00 53.81 26 ASN F C 1
ATOM 4607 O O . ASN F 2 26 ? -36.501 -5.727 30.095 1.00 60.23 26 ASN F O 1
ATOM 4612 N N . HIS F 2 27 ? -34.466 -6.633 29.757 1.00 49.01 27 HIS F N 1
ATOM 4613 C CA . HIS F 2 27 ? -33.899 -6.133 30.993 1.00 47.68 27 HIS F CA 1
ATOM 4614 C C . HIS F 2 27 ? -32.484 -5.638 30.745 1.00 50.13 27 HIS F C 1
ATOM 4615 O O . HIS F 2 27 ? -31.567 -5.951 31.499 1.00 44.98 27 HIS F O 1
ATOM 4622 N N . SER F 2 28 ? -32.308 -4.863 29.680 1.00 45.49 28 SER F N 1
ATOM 4623 C CA . SER F 2 28 ? -30.974 -4.425 29.311 1.00 49.28 28 SER F CA 1
ATOM 4624 C C . SER F 2 28 ? -30.444 -3.533 30.412 1.00 48.52 28 SER F C 1
ATOM 4625 O O . SER F 2 28 ? -29.257 -3.569 30.745 1.00 46.96 28 SER F O 1
ATOM 4628 N N . GLU F 2 29 ? -31.352 -2.727 30.957 1.00 48.72 29 GLU F N 1
ATOM 4629 C CA . GLU F 2 29 ? -31.057 -1.765 32.007 1.00 49.91 29 GLU F CA 1
ATOM 4630 C C . GLU F 2 29 ? -30.281 -2.476 33.106 1.00 60.24 29 GLU F C 1
ATOM 4631 O O . GLU F 2 29 ? -29.212 -2.023 33.538 1.00 60.46 29 GLU F O 1
ATOM 4637 N N . LEU F 2 30 ? -30.849 -3.607 33.530 1.00 50.00 30 LEU F N 1
ATOM 4638 C CA . LEU F 2 30 ? -30.278 -4.518 34.511 1.00 46.85 30 LEU F CA 1
ATOM 4639 C C . LEU F 2 30 ? -28.919 -5.107 34.110 1.00 49.98 30 LEU F C 1
ATOM 4640 O O . LEU F 2 30 ? -27.983 -5.139 34.911 1.00 57.03 30 LEU F O 1
ATOM 4645 N N . PHE F 2 31 ? -28.815 -5.587 32.877 1.00 43.91 31 PHE F N 1
ATOM 4646 C CA . PHE F 2 31 ? -27.602 -6.270 32.442 1.00 43.42 31 PHE F CA 1
ATOM 4647 C C . PHE F 2 31 ? -26.486 -5.338 32.003 1.00 49.68 31 PHE F C 1
ATOM 4648 O O . PHE F 2 31 ? -25.333 -5.558 32.377 1.00 46.86 31 PHE F O 1
ATOM 4656 N N . GLU F 2 32 ? -26.819 -4.316 31.205 1.00 47.25 32 GLU F N 1
ATOM 4657 C CA . GLU F 2 32 ? -25.793 -3.470 30.581 1.00 52.41 32 GLU F CA 1
ATOM 4658 C C . GLU F 2 32 ? -24.783 -2.926 31.586 1.00 47.14 32 GLU F C 1
ATOM 4659 O O . GLU F 2 32 ? -25.148 -2.201 32.524 1.00 43.64 32 GLU F O 1
ATOM 4661 N N . GLY F 2 33 ? -23.517 -3.301 31.380 1.00 40.92 33 GLY F N 1
ATOM 4662 C CA . GLY F 2 33 ? -22.415 -2.867 32.223 1.00 50.43 33 GLY F CA 1
ATOM 4663 C C . GLY F 2 33 ? -22.334 -3.507 33.602 1.00 59.33 33 GLY F C 1
ATOM 4664 O O . GLY F 2 33 ? -21.328 -3.367 34.303 1.00 65.73 33 GLY F O 1
ATOM 4665 N N . LYS F 2 34 ? -23.393 -4.199 34.007 1.00 44.20 34 LYS F N 1
ATOM 4666 C CA . LYS F 2 34 ? -23.411 -4.848 35.313 1.00 52.60 34 LYS F CA 1
ATOM 4667 C C . LYS F 2 34 ? -23.034 -6.328 35.223 1.00 43.35 34 LYS F C 1
ATOM 4668 O O . LYS F 2 34 ? -22.353 -6.865 36.095 1.00 36.98 34 LYS F O 1
ATOM 4674 N N . PHE F 2 35 ? -23.476 -6.972 34.148 1.00 51.33 35 PHE F N 1
ATOM 4675 C CA . PHE F 2 35 ? -23.158 -8.372 33.888 1.00 38.59 35 PHE F CA 1
ATOM 4676 C C . PHE F 2 35 ? -22.711 -8.606 32.446 1.00 38.44 35 PHE F C 1
ATOM 4677 O O . PHE F 2 35 ? -23.194 -7.949 31.523 1.00 41.25 35 PHE F O 1
ATOM 4685 N N . LEU F 2 36 ? -21.778 -9.541 32.271 1.00 38.08 36 LEU F N 1
ATOM 4686 C CA . LEU F 2 36 ? -21.396 -10.052 30.953 1.00 28.02 36 LEU F CA 1
ATOM 4687 C C . LEU F 2 36 ? -21.992 -11.442 30.700 1.00 34.09 36 LEU F C 1
ATOM 4688 O O . LEU F 2 36 ? -21.842 -12.360 31.518 1.00 33.22 36 LEU F O 1
ATOM 4693 N N . ILE F 2 37 ? -22.661 -11.603 29.562 1.00 33.14 37 ILE F N 1
ATOM 4694 C CA . ILE F 2 37 ? -23.151 -12.909 29.161 1.00 24.58 37 ILE F CA 1
ATOM 4695 C C . ILE F 2 37 ? -22.228 -13.509 28.105 1.00 28.74 37 ILE F C 1
ATOM 4696 O O . ILE F 2 37 ? -22.048 -12.932 27.031 1.00 26.34 37 ILE F O 1
ATOM 4701 N N . SER F 2 38 ? -21.640 -14.662 28.414 1.00 23.45 38 SER F N 1
ATOM 4702 C CA . SER F 2 38 ? -20.738 -15.320 27.478 1.00 30.10 38 SER F CA 1
ATOM 4703 C C . SER F 2 38 ? -21.489 -15.807 26.228 1.00 30.32 38 SER F C 1
ATOM 4704 O O . SER F 2 38 ? -22.715 -15.914 26.232 1.00 25.10 38 SER F O 1
ATOM 4707 N N . PRO F 2 39 ? -20.749 -16.078 25.144 1.00 29.38 39 PRO F N 1
ATOM 4708 C CA . PRO F 2 39 ? -21.292 -16.840 24.013 1.00 29.45 39 PRO F CA 1
ATOM 4709 C C . PRO F 2 39 ? -21.882 -18.151 24.517 1.00 35.59 39 PRO F C 1
ATOM 4710 O O . PRO F 2 39 ? -21.317 -18.722 25.462 1.00 34.53 39 PRO F O 1
ATOM 4714 N N . VAL F 2 40 ? -22.988 -18.609 23.922 1.00 29.43 40 VAL F N 1
ATOM 4715 C CA . VAL F 2 40 ? -23.583 -19.896 24.277 1.00 29.30 40 VAL F CA 1
ATOM 4716 C C . VAL F 2 40 ? -22.805 -20.987 23.561 1.00 29.19 40 VAL F C 1
ATOM 4717 O O . VAL F 2 40 ? -22.380 -20.797 22.428 1.00 36.42 40 VAL F O 1
ATOM 4721 N N . ARG F 2 41 ? -22.594 -22.116 24.221 1.00 27.10 41 ARG F N 1
ATOM 4722 C CA . ARG F 2 41 ? -21.880 -23.226 23.598 1.00 29.91 41 ARG F CA 1
ATOM 4723 C C . ARG F 2 41 ? -22.458 -24.568 23.999 1.00 27.60 41 ARG F C 1
ATOM 4724 O O . ARG F 2 41 ? -23.188 -24.684 24.983 1.00 31.68 41 ARG F O 1
ATOM 4732 N N . ASP F 2 42 ? -22.145 -25.581 23.208 1.00 35.84 42 ASP F N 1
ATOM 4733 C CA . ASP F 2 42 ? -22.507 -26.946 23.563 1.00 31.46 42 ASP F CA 1
ATOM 4734 C C . ASP F 2 42 ? -21.942 -27.306 24.916 1.00 33.24 42 ASP F C 1
ATOM 4735 O O . ASP F 2 42 ? -20.770 -27.000 25.226 1.00 27.35 42 ASP F O 1
ATOM 4740 N N . ALA F 2 43 ? -22.792 -27.938 25.723 1.00 32.63 43 ALA F N 1
ATOM 4741 C CA . ALA F 2 43 ? -22.352 -28.592 26.957 1.00 27.39 43 ALA F CA 1
ATOM 4742 C C . ALA F 2 43 ? -21.473 -29.770 26.583 1.00 29.81 43 ALA F C 1
ATOM 4743 O O . ALA F 2 43 ? -21.915 -30.686 25.878 1.00 36.78 43 ALA F O 1
ATOM 4745 N N . ASP F 2 44 ? -20.216 -29.764 26.999 1.00 22.91 44 ASP F N 1
ATOM 4746 C CA . ASP F 2 44 ? -19.447 -30.973 26.751 1.00 26.18 44 ASP F CA 1
ATOM 4747 C C . ASP F 2 44 ? -19.690 -32.009 27.851 1.00 35.73 44 ASP F C 1
ATOM 4748 O O . ASP F 2 44 ? -20.544 -31.812 28.721 1.00 34.63 44 ASP F O 1
ATOM 4753 N N . PHE F 2 45 ? -18.952 -33.111 27.805 1.00 38.06 45 PHE F N 1
ATOM 4754 C CA . PHE F 2 45 ? -19.160 -34.209 28.741 1.00 30.46 45 PHE F CA 1
ATOM 4755 C C . PHE F 2 45 ? -19.121 -33.770 30.206 1.00 30.65 45 PHE F C 1
ATOM 4756 O O . PHE F 2 45 ? -20.069 -34.032 30.957 1.00 27.37 45 PHE F O 1
ATOM 4764 N N . SER F 2 46 ? -18.042 -33.104 30.615 1.00 28.95 46 SER F N 1
ATOM 4765 C CA . SER F 2 46 ? -17.929 -32.694 32.017 1.00 29.94 46 SER F CA 1
ATOM 4766 C C . SER F 2 46 ? -19.165 -31.941 32.482 1.00 28.34 46 SER F C 1
ATOM 4767 O O . SER F 2 46 ? -19.763 -32.308 33.484 1.00 36.55 46 SER F O 1
ATOM 4770 N N . LEU F 2 47 ? -19.562 -30.914 31.736 1.00 32.47 47 LEU F N 1
ATOM 4771 C CA . LEU F 2 47 ? -20.758 -30.145 32.074 1.00 31.70 47 LEU F CA 1
ATOM 4772 C C . LEU F 2 47 ? -22.011 -31.021 32.104 1.00 37.56 47 LEU F C 1
ATOM 4773 O O . LEU F 2 47 ? -22.723 -31.030 33.109 1.00 40.16 47 LEU F O 1
ATOM 4778 N N . LYS F 2 48 ? -22.286 -31.755 31.024 1.00 31.74 48 LYS F N 1
ATOM 4779 C CA . LYS F 2 48 ? -23.436 -32.651 31.013 1.00 27.33 48 LYS F CA 1
ATOM 4780 C C . LYS F 2 48 ? -23.437 -33.451 32.314 1.00 32.55 48 LYS F C 1
ATOM 4781 O O . LYS F 2 48 ? -24.478 -33.641 32.948 1.00 33.83 48 LYS F O 1
ATOM 4787 N N . GLU F 2 49 ? -22.255 -33.883 32.732 1.00 29.27 49 GLU F N 1
ATOM 4788 C CA . GLU F 2 49 ? -22.132 -34.702 33.941 1.00 35.90 49 GLU F CA 1
ATOM 4789 C C . GLU F 2 49 ? -22.496 -33.935 35.213 1.00 39.01 49 GLU F C 1
ATOM 4790 O O . GLU F 2 49 ? -23.135 -34.466 36.117 1.00 42.39 49 GLU F O 1
ATOM 4796 N N . ILE F 2 50 ? -22.075 -32.679 35.280 1.00 34.96 50 ILE F N 1
ATOM 4797 C CA . ILE F 2 50 ? -22.364 -31.857 36.433 1.00 36.93 50 ILE F CA 1
ATOM 4798 C C . ILE F 2 50 ? -23.831 -31.433 36.490 1.00 36.53 50 ILE F C 1
ATOM 4799 O O . ILE F 2 50 ? -24.423 -31.376 37.563 1.00 35.55 50 ILE F O 1
ATOM 4804 N N . ALA F 2 51 ? -24.424 -31.143 35.343 1.00 31.03 51 ALA F N 1
ATOM 4805 C CA . ALA F 2 51 ? -25.836 -30.797 35.342 1.00 34.17 51 ALA F CA 1
ATOM 4806 C C . ALA F 2 51 ? -26.716 -31.988 35.729 1.00 36.82 51 ALA F C 1
ATOM 4807 O O . ALA F 2 51 ? -27.723 -31.818 36.408 1.00 33.99 51 ALA F O 1
ATOM 4809 N N . ALA F 2 52 ? -26.354 -33.180 35.259 1.00 30.31 52 ALA F N 1
ATOM 4810 C CA . ALA F 2 52 ? -27.103 -34.393 35.577 1.00 39.49 52 ALA F CA 1
ATOM 4811 C C . ALA F 2 52 ? -27.161 -34.663 37.100 1.00 37.76 52 ALA F C 1
ATOM 4812 O O . ALA F 2 52 ? -28.175 -35.139 37.623 1.00 31.79 52 ALA F O 1
ATOM 4814 N N . GLU F 2 53 ? -26.081 -34.343 37.806 1.00 33.39 53 GLU F N 1
ATOM 4815 C CA . GLU F 2 53 ? -26.091 -34.399 39.265 1.00 32.71 53 GLU F CA 1
ATOM 4816 C C . GLU F 2 53 ? -27.231 -33.581 39.869 1.00 36.22 53 GLU F C 1
ATOM 4817 O O . GLU F 2 53 ? -27.723 -33.902 40.951 1.00 40.68 53 GLU F O 1
ATOM 4823 N N . HIS F 2 54 ? -27.652 -32.533 39.174 1.00 28.69 54 HIS F N 1
ATOM 4824 C CA . HIS F 2 54 ? -28.737 -31.690 39.648 1.00 34.13 54 HIS F CA 1
ATOM 4825 C C . HIS F 2 54 ? -30.041 -31.931 38.881 1.00 38.14 54 HIS F C 1
ATOM 4826 O O . HIS F 2 54 ? -30.990 -31.155 38.983 1.00 38.71 54 HIS F O 1
ATOM 4833 N N . GLY F 2 55 ? -30.087 -33.014 38.114 1.00 36.47 55 GLY F N 1
ATOM 4834 C CA . GLY F 2 55 ? -31.313 -33.421 37.452 1.00 33.94 55 GLY F CA 1
ATOM 4835 C C . GLY F 2 55 ? -31.581 -32.802 36.092 1.00 49.43 55 GLY F C 1
ATOM 4836 O O . GLY F 2 55 ? -32.709 -32.852 35.602 1.00 46.40 55 GLY F O 1
ATOM 4837 N N . LEU F 2 56 ? -30.557 -32.226 35.467 1.00 48.86 56 LEU F N 1
ATOM 4838 C CA . LEU F 2 56 ? -30.736 -31.644 34.136 1.00 40.59 56 LEU F CA 1
ATOM 4839 C C . LEU F 2 56 ? -29.965 -32.387 33.045 1.00 38.89 56 LEU F C 1
ATOM 4840 O O . LEU F 2 56 ? -28.813 -32.780 33.246 1.00 43.14 56 LEU F O 1
ATOM 4845 N N . VAL F 2 57 ? -30.610 -32.581 31.897 1.00 28.95 57 VAL F N 1
ATOM 4846 C CA . VAL F 2 57 ? -29.939 -33.142 30.726 1.00 33.75 57 VAL F CA 1
ATOM 4847 C C . VAL F 2 57 ? -29.519 -31.977 29.826 1.00 41.58 57 VAL F C 1
ATOM 4848 O O . VAL F 2 57 ? -30.338 -31.400 29.108 1.00 44.22 57 VAL F O 1
ATOM 4852 N N . ALA F 2 58 ? -28.241 -31.621 29.882 1.00 44.11 58 ALA F N 1
ATOM 4853 C CA . ALA F 2 58 ? -27.782 -30.377 29.282 1.00 39.96 58 ALA F CA 1
ATOM 4854 C C . ALA F 2 58 ? -27.314 -30.525 27.827 1.00 45.43 58 ALA F C 1
ATOM 4855 O O . ALA F 2 58 ? -26.630 -31.489 27.471 1.00 40.31 58 ALA F O 1
ATOM 4857 N N . GLU F 2 59 ? -27.701 -29.542 27.015 1.00 40.96 59 GLU F N 1
ATOM 4858 C CA . GLU F 2 59 ? -27.277 -29.387 25.627 1.00 44.56 59 GLU F CA 1
ATOM 4859 C C . GLU F 2 59 ? -26.325 -28.190 25.496 1.00 43.50 59 GLU F C 1
ATOM 4860 O O . GLU F 2 59 ? -25.234 -28.281 24.925 1.00 34.01 59 GLU F O 1
ATOM 4866 N N . SER F 2 60 ? -26.751 -27.058 26.037 1.00 35.70 60 SER F N 1
ATOM 4867 C CA . SER F 2 60 ? -25.947 -25.854 25.928 1.00 36.12 60 SER F CA 1
ATOM 4868 C C . SER F 2 60 ? -25.673 -25.185 27.265 1.00 35.07 60 SER F C 1
ATOM 4869 O O . SER F 2 60 ? -26.319 -25.460 28.274 1.00 32.73 60 SER F O 1
ATOM 4872 N N . PHE F 2 61 ? -24.726 -24.263 27.228 1.00 34.06 61 PHE F N 1
ATOM 4873 C CA . PHE F 2 61 ? -24.137 -23.704 28.416 1.00 25.30 61 PHE F CA 1
ATOM 4874 C C . PHE F 2 61 ? -23.637 -22.270 28.156 1.00 35.55 61 PHE F C 1
ATOM 4875 O O . PHE F 2 61 ? -23.155 -21.949 27.056 1.00 34.45 61 PHE F O 1
ATOM 4883 N N . PHE F 2 62 ? -23.751 -21.404 29.158 1.00 32.98 62 PHE F N 1
ATOM 4884 C CA . PHE F 2 62 ? -23.098 -20.097 29.109 1.00 35.17 62 PHE F CA 1
ATOM 4885 C C . PHE F 2 62 ? -22.862 -19.562 30.508 1.00 32.79 62 PHE F C 1
ATOM 4886 O O . PHE F 2 62 ? -23.436 -20.048 31.476 1.00 34.68 62 PHE F O 1
ATOM 4894 N N . LEU F 2 63 ? -22.010 -18.552 30.594 1.00 33.64 63 LEU F N 1
ATOM 4895 C CA . LEU F 2 63 ? -21.602 -17.962 31.862 1.00 32.32 63 LEU F CA 1
ATOM 4896 C C . LEU F 2 63 ? -22.227 -16.571 31.957 1.00 34.17 63 LEU F C 1
ATOM 4897 O O . LEU F 2 63 ? -22.287 -15.853 30.955 1.00 35.23 63 LEU F O 1
ATOM 4902 N N . VAL F 2 64 ? -22.715 -16.195 33.134 1.00 28.98 64 VAL F N 1
ATOM 4903 C CA . VAL F 2 64 ? -23.132 -14.815 33.392 1.00 26.09 64 VAL F CA 1
ATOM 4904 C C . VAL F 2 64 ? -22.248 -14.257 34.489 1.00 28.07 64 VAL F C 1
ATOM 4905 O O . VAL F 2 64 ? -22.465 -14.544 35.668 1.00 33.38 64 VAL F O 1
ATOM 4909 N N . SER F 2 65 ? -21.240 -13.482 34.093 1.00 28.61 65 SER F N 1
ATOM 4910 C CA . SER F 2 65 ? -20.261 -12.926 35.028 1.00 29.63 65 SER F CA 1
ATOM 4911 C C . SER F 2 65 ? -20.760 -11.612 35.590 1.00 31.67 65 SER F C 1
ATOM 4912 O O . SER F 2 65 ? -21.212 -10.753 34.844 1.00 36.11 65 SER F O 1
ATOM 4915 N N . LEU F 2 66 ? -20.687 -11.460 36.906 1.00 36.78 66 LEU F N 1
ATOM 4916 C CA . LEU F 2 66 ? -20.901 -10.177 37.546 1.00 29.51 66 LEU F CA 1
ATOM 4917 C C . LEU F 2 66 ? -19.736 -9.285 37.182 1.00 32.29 66 LEU F C 1
ATOM 4918 O O . LEU F 2 66 ? -18.594 -9.622 37.485 1.00 37.13 66 LEU F O 1
ATOM 4923 N N . ASN F 2 67 ? -20.019 -8.145 36.557 1.00 30.33 67 ASN F N 1
ATOM 4924 C CA . ASN F 2 67 ? -18.968 -7.275 36.040 1.00 34.25 67 ASN F CA 1
ATOM 4925 C C . ASN F 2 67 ? -18.883 -5.957 36.815 1.00 46.51 67 ASN F C 1
ATOM 4926 O O . ASN F 2 67 ? -18.021 -5.126 36.540 1.00 37.23 67 ASN F O 1
ATOM 4931 N N . ASP F 2 68 ? -19.780 -5.795 37.791 1.00 46.25 68 ASP F N 1
ATOM 4932 C CA . ASP F 2 68 ? -19.886 -4.593 38.617 1.00 28.54 68 ASP F CA 1
ATOM 4933 C C . ASP F 2 68 ? -20.211 -4.927 40.068 1.00 36.82 68 ASP F C 1
ATOM 4934 O O . ASP F 2 68 ? -21.370 -5.211 40.409 1.00 32.40 68 ASP F O 1
ATOM 4939 N N . LYS F 2 69 ? -19.195 -4.860 40.925 1.00 40.58 69 LYS F N 1
ATOM 4940 C CA . LYS F 2 69 ? -19.328 -5.227 42.339 1.00 37.68 69 LYS F CA 1
ATOM 4941 C C . LYS F 2 69 ? -20.610 -4.718 43.006 1.00 33.85 69 LYS F C 1
ATOM 4942 O O . LYS F 2 69 ? -21.247 -5.442 43.774 1.00 23.79 69 LYS F O 1
ATOM 4948 N N . ASN F 2 70 ? -20.996 -3.481 42.704 1.00 28.48 70 ASN F N 1
ATOM 4949 C CA . ASN F 2 70 ? -22.151 -2.873 43.369 1.00 38.27 70 ASN F CA 1
ATOM 4950 C C . ASN F 2 70 ? -23.473 -3.534 42.987 1.00 34.44 70 ASN F C 1
ATOM 4951 O O . ASN F 2 70 ? -24.524 -3.289 43.591 1.00 30.12 70 ASN F O 1
ATOM 4956 N N . SER F 2 71 ? -23.421 -4.375 41.965 1.00 32.47 71 SER F N 1
ATOM 4957 C CA . SER F 2 71 ? -24.628 -5.025 41.504 1.00 32.13 71 SER F CA 1
ATOM 4958 C C . SER F 2 71 ? -24.715 -6.456 42.057 1.00 41.39 71 SER F C 1
ATOM 4959 O O . SER F 2 71 ? -25.584 -7.249 41.665 1.00 36.66 71 SER F O 1
ATOM 4962 N N . ALA F 2 72 ? -23.829 -6.757 43.008 1.00 37.88 72 ALA F N 1
ATOM 4963 C CA . ALA F 2 72 ? -23.763 -8.086 43.597 1.00 32.08 72 ALA F CA 1
ATOM 4964 C C . ALA F 2 72 ? -25.080 -8.480 44.211 1.00 29.32 72 ALA F C 1
ATOM 4965 O O . ALA F 2 72 ? -25.359 -9.657 44.354 1.00 38.85 72 ALA F O 1
ATOM 4967 N N . ASP F 2 73 ? -25.894 -7.496 44.569 1.00 37.99 73 ASP F N 1
ATOM 4968 C CA . ASP F 2 73 ? -27.139 -7.768 45.281 1.00 37.59 73 ASP F CA 1
ATOM 4969 C C . ASP F 2 73 ? -28.249 -8.148 44.316 1.00 40.63 73 ASP F C 1
ATOM 4970 O O . ASP F 2 73 ? -29.320 -8.596 44.729 1.00 37.33 73 ASP F O 1
ATOM 4975 N N . LEU F 2 74 ? -27.961 -7.994 43.026 1.00 43.28 74 LEU F N 1
ATOM 4976 C CA . LEU F 2 74 ? -28.924 -8.278 41.972 1.00 42.07 74 LEU F CA 1
ATOM 4977 C C . LEU F 2 74 ? -28.801 -9.691 41.421 1.00 49.90 74 LEU F C 1
ATOM 4978 O O . LEU F 2 74 ? -29.631 -10.130 40.595 1.00 46.17 74 LEU F O 1
ATOM 4983 N N . ILE F 2 75 ? -27.767 -10.406 41.862 1.00 42.20 75 ILE F N 1
ATOM 4984 C CA . ILE F 2 75 ? -27.559 -11.744 41.346 1.00 35.97 75 ILE F CA 1
ATOM 4985 C C . ILE F 2 75 ? -28.842 -12.549 41.435 1.00 31.32 75 ILE F C 1
ATOM 4986 O O . ILE F 2 75 ? -29.181 -13.260 40.510 1.00 42.12 75 ILE F O 1
ATOM 4991 N N . PRO F 2 76 ? -29.582 -12.417 42.538 1.00 39.58 76 PRO F N 1
ATOM 4992 C CA . PRO F 2 76 ? -30.788 -13.247 42.621 1.00 40.49 76 PRO F CA 1
ATOM 4993 C C . PRO F 2 76 ? -31.878 -12.810 41.658 1.00 44.12 76 PRO F C 1
ATOM 4994 O O . PRO F 2 76 ? -32.560 -13.678 41.114 1.00 47.42 76 PRO F O 1
ATOM 4998 N N . ILE F 2 77 ? -32.046 -11.514 41.431 1.00 39.31 77 ILE F N 1
ATOM 4999 C CA . ILE F 2 77 ? -33.084 -11.090 40.499 1.00 46.80 77 ILE F CA 1
ATOM 5000 C C . ILE F 2 77 ? -32.697 -11.459 39.069 1.00 49.50 77 ILE F C 1
ATOM 5001 O O . ILE F 2 77 ? -33.561 -11.753 38.242 1.00 51.32 77 ILE F O 1
ATOM 5006 N N . VAL F 2 78 ? -31.395 -11.457 38.790 1.00 47.98 78 VAL F N 1
ATOM 5007 C CA . VAL F 2 78 ? -30.875 -11.913 37.495 1.00 39.90 78 VAL F CA 1
ATOM 5008 C C . VAL F 2 78 ? -31.120 -13.413 37.282 1.00 42.89 78 VAL F C 1
ATOM 5009 O O . VAL F 2 78 ? -31.627 -13.837 36.247 1.00 48.03 78 VAL F O 1
ATOM 5013 N N . SER F 2 79 ? -30.775 -14.223 38.268 1.00 34.16 79 SER F N 1
ATOM 5014 C CA . SER F 2 79 ? -31.089 -15.629 38.191 1.00 36.26 79 SER F CA 1
ATOM 5015 C C . SER F 2 79 ? -32.570 -15.836 37.955 1.00 37.81 79 SER F C 1
ATOM 5016 O O . SER F 2 79 ? -32.968 -16.734 37.225 1.00 54.95 79 SER F O 1
ATOM 5019 N N . LYS F 2 80 ? -33.388 -15.004 38.572 1.00 39.83 80 LYS F N 1
ATOM 5020 C CA . LYS F 2 80 ? -34.825 -15.221 38.570 1.00 47.73 80 LYS F CA 1
ATOM 5021 C C . LYS F 2 80 ? -35.365 -14.870 37.207 1.00 46.08 80 LYS F C 1
ATOM 5022 O O . LYS F 2 80 ? -36.287 -15.509 36.705 1.00 47.80 80 LYS F O 1
ATOM 5028 N N . ILE F 2 81 ? -34.781 -13.835 36.617 1.00 38.84 81 ILE F N 1
ATOM 5029 C CA . ILE F 2 81 ? -35.163 -13.401 35.287 1.00 42.78 81 ILE F CA 1
ATOM 5030 C C . ILE F 2 81 ? -34.838 -14.477 34.259 1.00 45.18 81 ILE F C 1
ATOM 5031 O O . ILE F 2 81 ? -35.670 -14.781 33.410 1.00 43.49 81 ILE F O 1
ATOM 5036 N N . LEU F 2 82 ? -33.641 -15.062 34.359 1.00 42.85 82 LEU F N 1
ATOM 5037 C CA . LEU F 2 82 ? -33.227 -16.163 33.488 1.00 39.15 82 LEU F CA 1
ATOM 5038 C C . LEU F 2 82 ? -34.186 -17.365 33.570 1.00 44.57 82 LEU F C 1
ATOM 5039 O O . LEU F 2 82 ? -34.636 -17.891 32.546 1.00 45.48 82 LEU F O 1
ATOM 5044 N N . VAL F 2 83 ? -34.517 -17.796 34.779 1.00 40.32 83 VAL F N 1
ATOM 5045 C CA . VAL F 2 83 ? -35.433 -18.923 34.922 1.00 42.31 83 VAL F CA 1
ATOM 5046 C C . VAL F 2 83 ? -36.822 -18.646 34.308 1.00 41.11 83 VAL F C 1
ATOM 5047 O O . VAL F 2 83 ? -37.430 -19.524 33.714 1.00 47.44 83 VAL F O 1
ATOM 5051 N N . ASP F 2 84 ? -37.312 -17.420 34.442 1.00 53.16 84 ASP F N 1
ATOM 5052 C CA . ASP F 2 84 ? -38.633 -17.055 33.927 1.00 51.21 84 ASP F CA 1
ATOM 5053 C C . ASP F 2 84 ? -38.593 -16.801 32.425 1.00 52.88 84 ASP F C 1
ATOM 5054 O O . ASP F 2 84 ? -39.632 -16.767 31.765 1.00 52.88 84 ASP F O 1
ATOM 5059 N N . GLY F 2 85 ? -37.385 -16.611 31.898 1.00 51.18 85 GLY F N 1
ATOM 5060 C CA . GLY F 2 85 ? -37.188 -16.283 30.498 1.00 45.90 85 GLY F CA 1
ATOM 5061 C C . GLY F 2 85 ? -37.090 -17.508 29.606 1.00 59.68 85 GLY F C 1
ATOM 5062 O O . GLY F 2 85 ? -37.372 -17.443 28.399 1.00 55.23 85 GLY F O 1
ATOM 5063 N N . PHE F 2 86 ? -36.679 -18.626 30.200 1.00 50.07 86 PHE F N 1
ATOM 5064 C CA . PHE F 2 86 ? -36.649 -19.889 29.487 1.00 46.17 86 PHE F CA 1
ATOM 5065 C C . PHE F 2 86 ? -37.863 -20.700 29.895 1.00 57.34 86 PHE F C 1
ATOM 5066 O O . PHE F 2 86 ? -37.877 -21.330 30.948 1.00 69.72 86 PHE F O 1
ATOM 5074 N N . ASN F 2 87 ? -38.891 -20.667 29.057 1.00 75.16 87 ASN F N 1
ATOM 5075 C CA . ASN F 2 87 ? -40.118 -21.421 29.298 1.00 91.86 87 ASN F CA 1
ATOM 5076 C C . ASN F 2 87 ? -39.815 -22.815 29.867 1.00 77.50 87 ASN F C 1
ATOM 5077 O O . ASN F 2 87 ? -38.888 -23.495 29.412 1.00 71.33 87 ASN F O 1
ATOM 5079 N N . GLY F 2 88 ? -40.588 -23.218 30.874 1.00 76.59 88 GLY F N 1
ATOM 5080 C CA . GLY F 2 88 ? -40.444 -24.528 31.489 1.00 69.00 88 GLY F CA 1
ATOM 5081 C C . GLY F 2 88 ? -39.180 -24.683 32.307 1.00 69.35 88 GLY F C 1
ATOM 5082 O O . GLY F 2 88 ? -38.457 -23.711 32.537 1.00 78.39 88 GLY F O 1
ATOM 5083 N N . GLY F 2 89 ? -38.914 -25.910 32.748 1.00 66.98 89 GLY F N 1
ATOM 5084 C CA . GLY F 2 89 ? -37.742 -26.196 33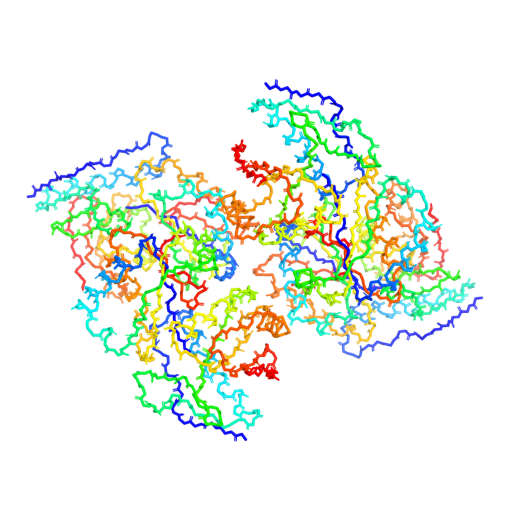.556 1.00 56.71 89 GLY F CA 1
ATOM 5085 C C . GLY F 2 89 ? -36.521 -26.550 32.721 1.00 61.44 89 GLY F C 1
ATOM 5086 O O . GLY F 2 89 ? -35.887 -27.582 32.933 1.00 54.69 89 GLY F O 1
ATOM 5087 N N . ALA F 2 90 ? -36.182 -25.678 31.778 1.00 49.93 90 ALA F N 1
ATOM 5088 C CA . ALA F 2 90 ? -35.089 -25.927 30.855 1.00 46.99 90 ALA F CA 1
ATOM 5089 C C . ALA F 2 90 ? -33.709 -25.494 31.369 1.00 44.14 90 ALA F C 1
ATOM 5090 O O . ALA F 2 90 ? -32.709 -25.677 30.682 1.00 46.93 90 ALA F O 1
ATOM 5092 N N . ILE F 2 91 ? -33.632 -24.930 32.566 1.00 41.12 91 ILE F N 1
ATOM 5093 C CA . ILE F 2 91 ? -32.386 -24.275 32.956 1.00 42.53 91 ILE F CA 1
ATOM 5094 C C . ILE F 2 91 ? -31.950 -24.546 34.393 1.00 42.83 91 ILE F C 1
ATOM 5095 O O . ILE F 2 91 ? -32.769 -24.685 35.301 1.00 43.02 91 ILE F O 1
ATOM 5100 N N . LEU F 2 92 ? -30.639 -24.620 34.578 1.00 39.17 92 LEU F N 1
ATOM 5101 C CA . LEU F 2 92 ? -30.039 -24.849 35.873 1.00 29.50 92 LEU F CA 1
ATOM 5102 C C . LEU F 2 92 ? -28.938 -23.820 36.097 1.00 37.48 92 LEU F C 1
ATOM 5103 O O . LEU F 2 92 ? -27.998 -23.738 35.314 1.00 36.97 92 LEU F O 1
ATOM 5108 N N . ILE F 2 93 ? -29.038 -23.044 37.171 1.00 39.14 93 ILE F N 1
ATOM 5109 C CA . ILE F 2 93 ? -28.041 -22.022 37.447 1.00 30.00 93 ILE F CA 1
ATOM 5110 C C . ILE F 2 93 ? -27.282 -22.342 38.732 1.00 34.83 93 ILE F C 1
ATOM 5111 O O . ILE F 2 93 ? -27.879 -22.559 39.786 1.00 36.53 93 ILE F O 1
ATOM 5116 N N . LEU F 2 94 ? -25.961 -22.390 38.637 1.00 29.20 94 LEU F N 1
ATOM 5117 C CA . LEU F 2 94 ? -25.142 -22.694 39.790 1.00 25.46 94 LEU F CA 1
ATOM 5118 C C . LEU F 2 94 ? -24.185 -21.548 39.978 1.00 30.35 94 LEU F C 1
ATOM 5119 O O . LEU F 2 94 ? -23.251 -21.396 39.202 1.00 31.39 94 LEU F O 1
ATOM 5124 N N . GLN F 2 95 ? -24.405 -20.721 40.992 1.00 31.17 95 GLN F N 1
ATOM 5125 C CA . GLN F 2 95 ? -23.440 -19.666 41.225 1.00 28.72 95 GLN F CA 1
ATOM 5126 C C . GLN F 2 95 ? -22.103 -20.329 41.502 1.00 37.03 95 GLN F C 1
ATOM 5127 O O . GLN F 2 95 ? -22.013 -21.272 42.308 1.00 33.78 95 GLN F O 1
ATOM 5133 N N . ASP F 2 96 ? -21.082 -19.824 40.815 1.00 38.63 96 ASP F N 1
ATOM 5134 C CA . ASP F 2 96 ? -19.738 -20.408 40.743 1.00 30.10 96 ASP F CA 1
ATOM 5135 C C . ASP F 2 96 ? -19.667 -21.908 40.518 1.00 35.33 96 ASP F C 1
ATOM 5136 O O . ASP F 2 96 ? -18.718 -22.573 40.962 1.00 41.85 96 ASP F O 1
ATOM 5141 N N . ASN F 2 97 ? -20.668 -22.429 39.822 1.00 31.54 97 ASN F N 1
ATOM 5142 C CA . ASN F 2 97 ? -20.784 -23.858 39.627 1.00 27.74 97 ASN F CA 1
ATOM 5143 C C . ASN F 2 97 ? -20.910 -24.641 40.935 1.00 36.08 97 ASN F C 1
ATOM 5144 O O . ASN F 2 97 ? -20.637 -25.835 40.945 1.00 34.69 97 ASN F O 1
ATOM 5149 N N . GLU F 2 98 ? -21.303 -23.978 42.028 1.00 39.11 98 GLU F N 1
ATOM 5150 C CA . GLU F 2 98 ? -21.537 -24.656 43.317 1.00 43.75 98 GLU F CA 1
ATOM 5151 C C . GLU F 2 98 ? -22.969 -24.464 43.818 1.00 40.12 98 GLU F C 1
ATOM 5152 O O . GLU F 2 98 ? -23.697 -25.423 43.983 1.00 40.36 98 GLU F O 1
ATOM 5158 N N . TYR F 2 99 ? -23.377 -23.218 44.025 1.00 36.74 99 TYR F N 1
ATOM 5159 C CA . TYR F 2 99 ? -24.635 -22.916 44.705 1.00 34.81 99 TYR F CA 1
ATOM 5160 C C . TYR F 2 99 ? -25.815 -22.826 43.719 1.00 34.94 99 TYR F C 1
ATOM 5161 O O . TYR F 2 99 ? -25.791 -22.038 42.763 1.00 31.92 99 TYR F O 1
ATOM 5170 N N . ARG F 2 100 ? -26.851 -23.626 43.962 1.00 29.13 100 ARG F N 1
ATOM 5171 C CA . ARG F 2 100 ? -28.037 -23.629 43.101 1.00 39.10 100 ARG F CA 1
ATOM 5172 C C . ARG F 2 100 ? -28.955 -22.419 43.265 1.00 42.88 100 ARG F C 1
ATOM 5173 O O . ARG F 2 100 ? -29.332 -22.058 44.377 1.00 47.68 100 ARG F O 1
ATOM 5181 N N . ARG F 2 101 ? -29.334 -21.815 42.145 1.00 38.33 101 ARG F N 1
ATOM 5182 C CA . ARG F 2 101 ? -30.251 -20.682 42.161 1.00 40.77 101 ARG F CA 1
ATOM 5183 C C . ARG F 2 101 ? -31.627 -21.064 41.595 1.00 45.85 101 ARG F C 1
ATOM 5184 O O . ARG F 2 101 ? -32.602 -20.343 41.763 1.00 57.60 101 ARG F O 1
ATOM 5192 N N . THR F 2 102 ? -31.711 -22.208 40.933 1.00 51.53 102 THR F N 1
ATOM 5193 C CA . THR F 2 102 ? -32.965 -22.621 40.298 1.00 67.59 102 THR F CA 1
ATOM 5194 C C . THR F 2 102 ? -33.963 -23.280 41.256 1.00 67.34 102 THR F C 1
ATOM 5195 O O . THR F 2 102 ? -33.574 -23.895 42.251 1.00 62.63 102 THR F O 1
ATOM 5199 N N . GLY G 1 42 ? -81.852 -48.587 5.988 1.00 45.53 163 GLY G N 1
ATOM 5200 C CA . GLY G 1 42 ? -80.443 -48.371 6.268 1.00 44.40 163 GLY G CA 1
ATOM 5201 C C . GLY G 1 42 ? -79.543 -48.844 5.146 1.00 49.87 163 GLY G C 1
ATOM 5202 O O . GLY G 1 42 ? -79.828 -49.844 4.491 1.00 65.35 163 GLY G O 1
ATOM 5203 N N . SER G 1 43 ? -78.448 -48.125 4.930 1.00 44.64 164 SER G N 1
ATOM 5204 C CA . SER G 1 43 ? -77.554 -48.379 3.802 1.00 39.74 164 SER G CA 1
ATOM 5205 C C . SER G 1 43 ? -76.170 -47.817 4.098 1.00 41.28 164 SER G C 1
ATOM 5206 O O . SER G 1 43 ? -75.990 -46.999 5.005 1.00 42.65 164 SER G O 1
ATOM 5209 N N . LEU G 1 44 ? -75.201 -48.222 3.298 1.00 27.85 165 LEU G N 1
ATOM 5210 C CA . LEU G 1 44 ? -73.831 -47.838 3.527 1.00 36.20 165 LEU G CA 1
ATOM 5211 C C . LEU G 1 44 ? -73.221 -47.513 2.192 1.00 40.50 165 LEU G C 1
ATOM 5212 O O . LEU G 1 44 ? -73.275 -48.333 1.283 1.00 48.66 165 LEU G O 1
ATOM 5217 N N . SER G 1 45 ? -72.645 -46.320 2.061 1.00 42.29 166 SER G N 1
ATOM 5218 C CA . SER G 1 45 ? -72.045 -45.909 0.788 1.00 39.21 166 SER G CA 1
ATOM 5219 C C . SER G 1 45 ? -70.681 -45.272 0.974 1.00 39.68 166 SER G C 1
ATOM 5220 O O . SER G 1 45 ? -70.094 -45.352 2.048 1.00 43.63 166 SER G O 1
ATOM 5223 N N . GLY G 1 46 ? -70.167 -44.644 -0.075 1.00 38.56 167 GLY G N 1
ATOM 5224 C CA . GLY G 1 46 ? -68.867 -44.007 0.006 1.00 36.95 167 GLY G CA 1
ATOM 5225 C C . GLY G 1 46 ? -67.795 -45.061 0.088 1.00 35.91 167 GLY G C 1
ATOM 5226 O O . GLY G 1 46 ? -68.089 -46.208 0.408 1.00 44.32 167 GLY G O 1
ATOM 5227 N N . LYS G 1 47 ? -66.555 -44.686 -0.197 1.00 33.46 168 LYS G N 1
ATOM 5228 C CA . LYS G 1 47 ? -65.438 -45.629 -0.167 1.00 43.92 168 LYS G CA 1
ATOM 5229 C C . LYS G 1 47 ? -64.966 -45.993 1.268 1.00 38.80 168 LYS G C 1
ATOM 5230 O O . LYS G 1 47 ? -64.473 -45.136 1.999 1.00 45.82 168 LYS G O 1
ATOM 5232 N N . PRO G 1 48 ? -65.114 -47.268 1.668 1.00 37.22 169 PRO G N 1
ATOM 5233 C CA . PRO G 1 48 ? -64.653 -47.705 2.998 1.00 41.38 169 PRO G CA 1
ATOM 5234 C C . PRO G 1 48 ? -63.150 -47.488 3.171 1.00 32.18 169 PRO G C 1
ATOM 5235 O O . PRO G 1 48 ? -62.369 -47.572 2.223 1.00 33.89 169 PRO G O 1
ATOM 5239 N N . THR G 1 49 ? -62.730 -47.215 4.390 1.00 38.33 170 THR G N 1
ATOM 5240 C CA . THR G 1 49 ? -61.334 -46.865 4.583 1.00 44.22 170 THR G CA 1
ATOM 5241 C C . THR G 1 49 ? -60.402 -47.985 4.134 1.00 31.41 170 THR G C 1
ATOM 5242 O O . THR G 1 49 ? -60.640 -49.155 4.413 1.00 38.56 170 THR G O 1
ATOM 5246 N N . GLN G 1 50 ? -59.353 -47.619 3.415 1.00 32.40 171 GLN G N 1
ATOM 5247 C CA . GLN G 1 50 ? -58.323 -48.578 3.048 1.00 28.52 171 GLN G CA 1
ATOM 5248 C C . GLN G 1 50 ? -57.131 -48.390 3.952 1.00 29.27 171 GLN G C 1
ATOM 5249 O O . GLN G 1 50 ? -56.515 -47.328 3.963 1.00 43.31 171 GLN G O 1
ATOM 5255 N N . ILE G 1 51 ? -56.808 -49.418 4.718 1.00 37.78 172 ILE G N 1
ATOM 5256 C CA . ILE G 1 51 ? -55.758 -49.298 5.709 1.00 36.01 172 ILE G CA 1
ATOM 5257 C C . ILE G 1 51 ? -54.388 -49.437 5.076 1.00 31.34 172 ILE G C 1
ATOM 5258 O O . ILE G 1 51 ? -54.056 -50.478 4.527 1.00 47.64 172 ILE G O 1
ATOM 5263 N N . PRO G 1 52 ? -53.585 -48.375 5.139 1.00 36.35 173 PRO G N 1
ATOM 5264 C CA . PRO G 1 52 ? -52.188 -48.478 4.722 1.00 38.51 173 PRO G CA 1
ATOM 5265 C C . PRO G 1 52 ? -51.551 -49.676 5.400 1.00 39.46 173 PRO G C 1
ATOM 5266 O O . PRO G 1 52 ? -51.691 -49.853 6.609 1.00 37.75 173 PRO G O 1
ATOM 5270 N N . PRO G 1 53 ? -50.867 -50.509 4.620 1.00 44.23 174 PRO G N 1
ATOM 5271 C CA . PRO G 1 53 ? -50.317 -51.784 5.084 1.00 35.69 174 PRO G CA 1
ATOM 5272 C C . PRO G 1 53 ? -49.304 -51.566 6.189 1.00 41.60 174 PRO G C 1
ATOM 5273 O O . PRO G 1 53 ? -49.182 -52.408 7.074 1.00 45.26 174 PRO G O 1
ATOM 5277 N N . LEU G 1 54 ? -48.589 -50.446 6.154 1.00 45.01 175 LEU G N 1
ATOM 5278 C CA . LEU G 1 54 ? -47.548 -50.226 7.154 1.00 48.76 175 LEU G CA 1
ATOM 5279 C C . LEU G 1 54 ? -48.049 -49.631 8.480 1.00 43.98 175 LEU G C 1
ATOM 5280 O O . LEU G 1 54 ? -47.274 -49.482 9.421 1.00 45.50 175 LEU G O 1
ATOM 5285 N N . SER G 1 55 ? -49.344 -49.318 8.555 1.00 42.48 176 SER G N 1
ATOM 5286 C CA . SER G 1 55 ? -49.958 -48.835 9.789 1.00 35.35 176 SER G CA 1
ATOM 5287 C C . SER G 1 55 ? -49.659 -49.788 10.947 1.00 39.68 176 SER G C 1
ATOM 5288 O O . SER G 1 55 ? -49.745 -50.999 10.777 1.00 49.39 176 SER G O 1
ATOM 5291 N N . ASP G 1 56 ? -49.316 -49.261 12.121 1.00 42.98 177 ASP G N 1
ATOM 5292 C CA . ASP G 1 56 ? -49.040 -50.138 13.253 1.00 41.94 177 ASP G CA 1
ATOM 5293 C C . ASP G 1 56 ? -50.324 -50.673 13.864 1.00 38.65 177 ASP G C 1
ATOM 5294 O O . ASP G 1 56 ? -51.424 -50.390 13.377 1.00 39.55 177 ASP G O 1
ATOM 5299 N N . GLU G 1 57 ? -50.190 -51.463 14.920 1.00 25.83 178 GLU G N 1
ATOM 5300 C CA . GLU G 1 57 ? -51.355 -52.157 15.433 1.00 42.70 178 GLU G CA 1
ATOM 5301 C C . GLU G 1 57 ? -52.411 -51.212 15.981 1.00 36.35 178 GLU G C 1
ATOM 5302 O O . GLU G 1 57 ? -53.612 -51.446 15.807 1.00 33.22 178 GLU G O 1
ATOM 5308 N N . VAL G 1 58 ? -51.965 -50.134 16.626 1.00 48.50 179 VAL G N 1
ATOM 5309 C CA . VAL G 1 58 ? -52.900 -49.179 17.220 1.00 43.86 179 VAL G CA 1
ATOM 5310 C C . VAL G 1 58 ? -53.686 -48.432 16.168 1.00 31.73 179 VAL G C 1
ATOM 5311 O O . VAL G 1 58 ? -54.913 -48.373 16.231 1.00 36.03 179 VAL G O 1
ATOM 5315 N N . THR G 1 59 ? -52.974 -47.890 15.191 1.00 33.42 180 THR G N 1
ATOM 5316 C CA . THR G 1 59 ? -53.599 -47.153 14.101 1.00 41.21 180 THR G CA 1
ATOM 5317 C C . THR G 1 59 ? -54.554 -48.066 13.361 1.00 36.96 180 THR G C 1
ATOM 5318 O O . THR G 1 59 ? -55.707 -47.701 13.050 1.00 32.61 180 THR G O 1
ATOM 5322 N N . THR G 1 60 ? -54.056 -49.260 13.082 1.00 27.56 181 THR G N 1
ATOM 5323 C CA . THR G 1 60 ? -54.826 -50.225 12.342 1.00 34.91 181 THR G CA 1
ATOM 5324 C C . THR G 1 60 ? -56.150 -50.467 13.041 1.00 35.58 181 THR G C 1
ATOM 5325 O O . THR G 1 60 ? -57.211 -50.437 12.406 1.00 32.18 181 THR G O 1
ATOM 5329 N N . ARG G 1 61 ? -56.080 -50.706 14.347 1.00 30.83 182 ARG G N 1
ATOM 5330 C CA . ARG G 1 61 ? -57.267 -50.941 15.156 1.00 33.70 182 ARG G CA 1
ATOM 5331 C C . ARG G 1 61 ? -58.255 -49.793 15.005 1.00 36.32 182 ARG G C 1
ATOM 5332 O O . ARG G 1 61 ? -59.431 -50.012 14.716 1.00 38.68 182 ARG G O 1
ATOM 5340 N N . SER G 1 62 ? -57.776 -48.568 15.199 1.00 34.22 183 SER G N 1
ATOM 5341 C CA . SER G 1 62 ? -58.639 -47.402 15.047 1.00 44.49 183 SER G CA 1
ATOM 5342 C C . SER G 1 62 ? -59.399 -47.476 13.729 1.00 35.34 183 SER G C 1
ATOM 5343 O O . SER G 1 62 ? -60.630 -47.373 13.714 1.00 34.43 183 SER G O 1
ATOM 5346 N N . LEU G 1 63 ? -58.664 -47.640 12.628 1.00 29.99 184 LEU G N 1
ATOM 5347 C CA . LEU G 1 63 ? -59.282 -47.578 11.301 1.00 34.19 184 LEU G CA 1
ATOM 5348 C C . LEU G 1 63 ? -60.351 -48.653 11.124 1.00 36.64 184 LEU G C 1
ATOM 5349 O O . LEU G 1 63 ? -61.452 -48.378 10.640 1.00 30.75 184 LEU G O 1
ATOM 5354 N N . ILE G 1 64 ? -60.040 -49.871 11.561 1.00 31.21 185 ILE G N 1
ATOM 5355 C CA . ILE G 1 64 ? -60.974 -50.975 11.398 1.00 32.24 185 ILE G CA 1
ATOM 5356 C C . ILE G 1 64 ? -62.265 -50.751 12.197 1.00 30.89 185 ILE G C 1
ATOM 5357 O O . ILE G 1 64 ? -63.369 -51.023 11.709 1.00 29.84 185 ILE G O 1
ATOM 5362 N N . ARG G 1 65 ? -62.129 -50.239 13.412 1.00 27.44 186 ARG G N 1
ATOM 5363 C CA . ARG G 1 65 ? -63.302 -49.903 14.210 1.00 30.21 186 ARG G CA 1
ATOM 5364 C C . ARG G 1 65 ? -64.146 -48.886 13.467 1.00 33.05 186 ARG G C 1
ATOM 5365 O O . ARG G 1 65 ? -65.377 -48.977 13.450 1.00 29.29 186 ARG G O 1
ATOM 5373 N N . GLU G 1 66 ? -63.463 -47.916 12.858 1.00 32.38 187 GLU G N 1
ATOM 5374 C CA . GLU G 1 66 ? -64.094 -46.939 11.988 1.00 31.51 187 GLU G CA 1
ATOM 5375 C C . GLU G 1 66 ? -64.948 -47.633 10.916 1.00 35.41 187 GLU G C 1
ATOM 5376 O O . GLU G 1 66 ? -66.157 -47.392 10.833 1.00 30.07 187 GLU G O 1
ATOM 5382 N N . ASN G 1 67 ? -64.336 -48.517 10.124 1.00 32.10 188 ASN G N 1
ATOM 5383 C CA . ASN G 1 67 ? -65.099 -49.273 9.124 1.00 34.67 188 ASN G CA 1
ATOM 5384 C C . ASN G 1 67 ? -66.258 -50.051 9.726 1.00 30.48 188 ASN G C 1
ATOM 5385 O O . ASN G 1 67 ? -67.360 -50.078 9.159 1.00 28.11 188 ASN G O 1
ATOM 5390 N N . GLN G 1 68 ? -66.008 -50.660 10.885 1.00 24.90 189 GLN G N 1
ATOM 5391 C CA . GLN G 1 68 ? -67.019 -51.470 11.565 1.00 30.58 189 GLN G CA 1
ATOM 5392 C C . GLN G 1 68 ? -68.239 -50.680 12.063 1.00 30.50 189 GLN G C 1
ATOM 5393 O O . GLN G 1 68 ? -69.380 -51.123 11.942 1.00 35.13 189 GLN G O 1
ATOM 5399 N N . SER G 1 69 ? -68.023 -49.514 12.637 1.00 28.33 190 SER G N 1
ATOM 5400 C CA . SER G 1 69 ? -69.175 -48.770 13.106 1.00 31.93 190 SER G CA 1
ATOM 5401 C C . SER G 1 69 ? -70.034 -48.384 11.920 1.00 32.03 190 SER G C 1
ATOM 5402 O O . SER G 1 69 ? -71.257 -48.374 12.011 1.00 30.94 190 SER G O 1
ATOM 5405 N N . ALA G 1 70 ? -69.377 -48.083 10.805 1.00 27.42 191 ALA G N 1
ATOM 5406 C CA . ALA G 1 70 ? -70.075 -47.882 9.534 1.00 39.82 191 ALA G CA 1
ATOM 5407 C C . ALA G 1 70 ? -71.066 -49.013 9.280 1.00 36.05 191 ALA G C 1
ATOM 5408 O O . ALA G 1 70 ? -72.289 -48.792 9.211 1.00 31.83 191 ALA G O 1
ATOM 5410 N N . VAL G 1 71 ? -70.523 -50.224 9.156 1.00 31.87 192 VAL G N 1
ATOM 5411 C CA . VAL G 1 71 ? -71.312 -51.426 8.863 1.00 29.22 192 VAL G CA 1
ATOM 5412 C C . VAL G 1 71 ? -72.428 -51.630 9.889 1.00 40.87 192 VAL G C 1
ATOM 5413 O O . VAL G 1 71 ? -73.581 -51.942 9.530 1.00 32.70 192 VAL G O 1
ATOM 5417 N N . THR G 1 72 ? -72.063 -51.451 11.163 1.00 30.10 193 THR G N 1
ATOM 5418 C CA . THR G 1 72 ? -72.974 -51.672 12.269 1.00 31.75 193 THR G CA 1
ATOM 5419 C C . THR G 1 72 ? -74.184 -50.760 12.148 1.00 40.47 193 THR G C 1
ATOM 5420 O O . THR G 1 72 ? -75.323 -51.209 12.315 1.00 39.70 193 THR G O 1
ATOM 5424 N N . LEU G 1 73 ? -73.923 -49.484 11.854 1.00 43.10 194 LEU G N 1
ATOM 5425 C CA . LEU G 1 73 ? -74.962 -48.451 11.818 1.00 37.79 194 LEU G CA 1
ATOM 5426 C C . LEU G 1 73 ? -75.842 -48.591 10.599 1.00 36.54 194 LEU G C 1
ATOM 5427 O O . LEU G 1 73 ? -77.061 -48.465 10.695 1.00 38.18 194 LEU G O 1
ATOM 5432 N N . ALA G 1 74 ? -75.212 -48.857 9.457 1.00 39.61 195 ALA G N 1
ATOM 5433 C CA . ALA G 1 74 ? -75.937 -49.163 8.221 1.00 39.12 195 ALA G CA 1
ATOM 5434 C C . ALA G 1 74 ? -76.979 -50.234 8.482 1.00 45.56 195 ALA G C 1
ATOM 5435 O O . ALA G 1 74 ? -78.159 -50.065 8.170 1.00 46.80 195 ALA G O 1
ATOM 5437 N N . ASN G 1 75 ? -76.540 -51.340 9.072 1.00 45.01 196 ASN G N 1
ATOM 5438 C CA . ASN G 1 75 ? -77.452 -52.424 9.399 1.00 40.96 196 ASN G CA 1
ATOM 5439 C C . ASN G 1 75 ? -78.526 -52.031 10.417 1.00 48.96 196 ASN G C 1
ATOM 5440 O O . ASN G 1 75 ? -79.548 -52.705 10.535 1.00 58.06 196 ASN G O 1
ATOM 5445 N N . LYS G 1 76 ? -78.307 -50.942 11.146 1.00 41.86 197 LYS G N 1
ATOM 5446 C CA . LYS G 1 76 ? -79.287 -50.519 12.133 1.00 50.78 197 LYS G CA 1
ATOM 5447 C C . LYS G 1 76 ? -80.324 -49.564 11.555 1.00 49.95 197 LYS G C 1
ATOM 5448 O O . LYS G 1 76 ? -81.161 -49.036 12.291 1.00 51.11 197 LYS G O 1
ATOM 5454 N N . GLY G 1 77 ? -80.265 -49.341 10.244 1.00 43.72 198 GLY G N 1
ATOM 5455 C CA . GLY G 1 77 ? -81.219 -48.467 9.578 1.00 40.92 198 GLY G CA 1
ATOM 5456 C C . GLY G 1 77 ? -80.756 -47.036 9.332 1.00 51.86 198 GLY G C 1
ATOM 5457 O O . GLY G 1 77 ? -81.559 -46.180 8.948 1.00 49.69 198 GLY G O 1
ATOM 5458 N N . TYR G 1 78 ? -79.473 -46.757 9.560 1.00 49.42 199 TYR G N 1
ATOM 5459 C CA . TYR G 1 78 ? -78.927 -45.436 9.238 1.00 49.25 199 TYR G CA 1
ATOM 5460 C C . TYR G 1 78 ? -78.363 -45.449 7.829 1.00 47.56 199 TYR G C 1
ATOM 5461 O O . TYR G 1 78 ? -77.893 -46.480 7.351 1.00 49.99 199 TYR G O 1
ATOM 5470 N N . ASP G 1 79 ? -78.403 -44.300 7.169 1.00 39.36 200 ASP G N 1
ATOM 5471 C CA . ASP G 1 79 ? -77.752 -44.145 5.879 1.00 43.50 200 ASP G CA 1
ATOM 5472 C C . ASP G 1 79 ? -76.399 -43.508 6.098 1.00 42.23 200 ASP G C 1
ATOM 5473 O O . ASP G 1 79 ? -76.301 -42.380 6.570 1.00 49.52 200 ASP G O 1
ATOM 5478 N N . VAL G 1 80 ? -75.353 -44.248 5.772 1.00 34.80 201 VAL G N 1
ATOM 5479 C CA . VAL G 1 80 ? -74.016 -43.898 6.210 1.00 35.20 201 VAL G CA 1
ATOM 5480 C C . VAL G 1 80 ? -73.116 -43.712 5.005 1.00 40.78 201 VAL G C 1
ATOM 5481 O O . VAL G 1 80 ? -72.985 -44.619 4.172 1.00 45.98 201 VAL G O 1
ATOM 5485 N N . VAL G 1 81 ? -72.485 -42.550 4.894 1.00 25.40 202 VAL G N 1
ATOM 5486 C CA . VAL G 1 81 ? -71.533 -42.367 3.810 1.00 28.44 202 VAL G CA 1
ATOM 5487 C C . VAL G 1 81 ? -70.118 -42.284 4.361 1.00 28.50 202 VAL G C 1
ATOM 5488 O O . VAL G 1 81 ? -69.807 -41.402 5.151 1.00 36.52 202 VAL G O 1
ATOM 5492 N N . GLN G 1 82 ? -69.253 -43.198 3.946 1.00 29.15 203 GLN G N 1
ATOM 5493 C CA . GLN G 1 82 ? -67.887 -43.185 4.447 1.00 32.09 203 GLN G CA 1
ATOM 5494 C C . GLN G 1 82 ? -66.967 -42.293 3.652 1.00 36.12 203 GLN G C 1
ATOM 5495 O O . GLN G 1 82 ? -66.998 -42.297 2.419 1.00 43.27 203 GLN G O 1
ATOM 5501 N N . ASN G 1 83 ? -66.124 -41.555 4.362 1.00 29.14 204 ASN G N 1
ATOM 5502 C CA . ASN G 1 83 ? -65.206 -40.617 3.729 1.00 42.93 204 ASN G CA 1
ATOM 5503 C C . ASN G 1 83 ? -65.851 -39.694 2.711 1.00 47.00 204 ASN G C 1
ATOM 5504 O O . ASN G 1 83 ? -65.329 -39.533 1.606 1.00 47.54 204 ASN G O 1
ATOM 5509 N N . PRO G 1 84 ? -66.965 -39.052 3.084 1.00 46.13 205 PRO G N 1
ATOM 5510 C CA . PRO G 1 84 ? -67.680 -38.254 2.083 1.00 48.02 205 PRO G CA 1
ATOM 5511 C C . PRO G 1 84 ? -66.883 -37.008 1.664 1.00 52.98 205 PRO G C 1
ATOM 5512 O O . PRO G 1 84 ? -66.050 -36.548 2.448 1.00 48.69 205 PRO G O 1
ATOM 5516 N N . GLU G 1 85 ? -67.119 -36.498 0.449 1.00 48.99 206 GLU G N 1
ATOM 5517 C CA . GLU G 1 85 ? -66.608 -35.180 0.038 1.00 58.43 206 GLU G CA 1
ATOM 5518 C C . GLU G 1 85 ? -67.440 -34.090 0.701 1.00 61.30 206 GLU G C 1
ATOM 5519 O O . GLU G 1 85 ? -68.668 -34.060 0.554 1.00 55.55 206 GLU G O 1
ATOM 5521 N N . VAL G 1 86 ? -66.771 -33.210 1.445 1.00 60.01 207 VAL G N 1
ATOM 5522 C CA . VAL G 1 86 ? -67.445 -32.118 2.135 1.00 56.43 207 VAL G CA 1
ATOM 5523 C C . VAL G 1 86 ? -66.614 -30.842 2.085 1.00 66.89 207 VAL G C 1
ATOM 5524 O O . VAL G 1 86 ? -65.379 -30.894 2.107 1.00 67.41 207 VAL G O 1
ATOM 5528 N N . LEU G 1 87 ? -67.311 -29.705 2.045 1.00 68.79 208 LEU G N 1
ATOM 5529 C CA . LEU G 1 87 ? -66.715 -28.402 1.744 1.00 74.98 208 LEU G CA 1
ATOM 5530 C C . LEU G 1 87 ? -65.494 -28.022 2.585 1.00 66.10 208 LEU G C 1
ATOM 5531 O O . LEU G 1 87 ? -64.414 -27.758 2.045 1.00 68.99 208 LEU G O 1
ATOM 5533 N N . GLY G 1 88 ? -65.615 -28.077 3.910 1.00 42.68 209 GLY G N 1
ATOM 5534 C CA . GLY G 1 88 ? -64.516 -27.702 4.797 1.00 59.47 209 GLY G CA 1
ATOM 5535 C C . GLY G 1 88 ? -63.248 -28.533 4.642 1.00 55.65 209 GLY G C 1
ATOM 5536 O O . GLY G 1 88 ? -63.314 -29.734 4.383 1.00 60.07 209 GLY G O 1
ATOM 5537 N N . PRO G 1 89 ? -62.088 -27.885 4.786 1.00 53.78 210 PRO G N 1
ATOM 5538 C CA . PRO G 1 89 ? -60.794 -28.546 4.570 1.00 40.22 210 PRO G CA 1
ATOM 5539 C C . PRO G 1 89 ? -60.687 -29.860 5.350 1.00 54.05 210 PRO G C 1
ATOM 5540 O O . PRO G 1 89 ? -59.821 -30.668 5.012 1.00 57.34 210 PRO G O 1
ATOM 5544 N N . LYS G 1 90 ? -61.516 -30.056 6.385 1.00 41.72 211 LYS G N 1
ATOM 5545 C CA . LYS G 1 90 ? -61.486 -31.298 7.173 1.00 49.98 211 LYS G CA 1
ATOM 5546 C C . LYS G 1 90 ? -62.256 -32.423 6.503 1.00 46.75 211 LYS G C 1
ATOM 5547 O O . LYS G 1 90 ? -63.302 -32.180 5.910 1.00 50.22 211 LYS G O 1
ATOM 5553 N N . ASN G 1 91 ? -61.754 -33.651 6.646 1.00 47.73 212 ASN G N 1
ATOM 5554 C CA . ASN G 1 91 ? -62.360 -34.842 6.034 1.00 39.57 212 ASN G CA 1
ATOM 5555 C C . ASN G 1 91 ? -62.958 -35.845 7.006 1.00 38.98 212 ASN G C 1
ATOM 5556 O O . ASN G 1 91 ? -62.266 -36.742 7.477 1.00 43.38 212 ASN G O 1
ATOM 5561 N N . PRO G 1 92 ? -64.262 -35.719 7.274 1.00 34.64 213 PRO G N 1
ATOM 5562 C CA . PRO G 1 92 ? -64.953 -36.484 8.310 1.00 37.85 213 PRO G CA 1
ATOM 5563 C C . PRO G 1 92 ? -65.095 -37.970 7.963 1.00 32.87 213 PRO G C 1
ATOM 5564 O O . PRO G 1 92 ? -65.171 -38.338 6.800 1.00 37.66 213 PRO G O 1
ATOM 5568 N N . ASP G 1 93 ? -65.125 -38.815 8.982 1.00 35.65 214 ASP G N 1
ATOM 5569 C CA . ASP G 1 93 ? -65.298 -40.240 8.766 1.00 39.48 214 ASP G CA 1
ATOM 5570 C C . ASP G 1 93 ? -66.588 -40.524 8.003 1.00 34.38 214 ASP G C 1
ATOM 5571 O O . ASP G 1 93 ? -66.628 -41.426 7.175 1.00 34.16 214 ASP G O 1
ATOM 5576 N N . TYR G 1 94 ? -67.639 -39.760 8.289 1.00 35.90 215 TYR G N 1
ATOM 5577 C CA . TYR G 1 94 ? -68.949 -40.120 7.792 1.00 35.86 215 TYR G CA 1
ATOM 5578 C C . TYR G 1 94 ? -69.868 -38.965 7.580 1.00 39.38 215 TYR G C 1
ATOM 5579 O O . TYR G 1 94 ? -69.590 -37.829 7.973 1.00 44.53 215 TYR G O 1
ATOM 5588 N N . THR G 1 95 ? -71.073 -39.348 7.148 1.00 31.35 216 THR G N 1
ATOM 5589 C CA . THR G 1 95 ? -72.302 -38.556 7.158 1.00 42.87 216 THR G CA 1
ATOM 5590 C C . THR G 1 95 ? -73.430 -39.554 7.505 1.00 39.91 216 THR G C 1
ATOM 5591 O O . THR G 1 95 ? -73.657 -40.499 6.749 1.00 45.47 216 THR G O 1
ATOM 5595 N N . ILE G 1 96 ? -74.121 -39.376 8.638 1.00 36.73 217 ILE G N 1
ATOM 5596 C CA . ILE G 1 96 ? -75.075 -40.349 9.081 1.00 39.42 217 ILE G CA 1
ATOM 5597 C C . ILE G 1 96 ? -76.433 -39.664 8.988 1.00 47.56 217 ILE G C 1
ATOM 5598 O O . ILE G 1 96 ? -76.752 -38.755 9.774 1.00 42.22 217 ILE G O 1
ATOM 5603 N N . ASN G 1 97 ? -77.201 -40.057 7.972 1.00 45.90 218 ASN G N 1
ATOM 5604 C CA . ASN G 1 97 ? -78.439 -39.360 7.634 1.00 42.58 218 ASN G CA 1
ATOM 5605 C C . ASN G 1 97 ? -78.116 -37.914 7.365 1.00 42.86 218 ASN G C 1
ATOM 5606 O O . ASN G 1 97 ? -78.816 -37.010 7.832 1.00 47.93 218 ASN G O 1
ATOM 5611 N N . GLY G 1 98 ? -77.006 -37.704 6.663 1.00 43.82 219 GLY G N 1
ATOM 5612 C CA . GLY G 1 98 ? -76.639 -36.384 6.179 1.00 38.91 219 GLY G CA 1
ATOM 5613 C C . GLY G 1 98 ? -75.816 -35.519 7.118 1.00 48.79 219 GLY G C 1
ATOM 5614 O O . GLY G 1 98 ? -75.440 -34.413 6.743 1.00 43.44 219 GLY G O 1
ATOM 5615 N N . GLN G 1 99 ? -75.532 -36.009 8.325 1.00 47.05 220 GLN G N 1
ATOM 5616 C CA . GLN G 1 99 ? -74.727 -35.258 9.291 1.00 43.36 220 GLN G CA 1
ATOM 5617 C C . GLN G 1 99 ? -73.334 -35.826 9.443 1.00 45.50 220 GLN G C 1
ATOM 5618 O O . GLN G 1 99 ? -73.172 -37.043 9.566 1.00 43.90 220 GLN G O 1
ATOM 5624 N N . VAL G 1 100 ? -72.331 -34.949 9.441 1.00 40.36 221 VAL G N 1
ATOM 5625 C CA . VAL G 1 100 ? -70.953 -35.384 9.657 1.00 44.66 221 VAL G CA 1
ATOM 5626 C C . VAL G 1 100 ? -70.788 -35.960 11.071 1.00 36.47 221 VAL G C 1
ATOM 5627 O O . VAL G 1 100 ? -71.255 -35.358 12.027 1.00 41.25 221 VAL G O 1
ATOM 5631 N N . PHE G 1 101 ? -70.188 -37.149 11.175 1.00 32.74 222 PHE G N 1
ATOM 5632 C CA . PHE G 1 101 ? -69.730 -37.729 12.445 1.00 28.42 222 PHE G CA 1
ATOM 5633 C C . PHE G 1 101 ? -68.307 -38.219 12.303 1.00 27.59 222 PHE G C 1
ATOM 5634 O O . PHE G 1 101 ? -67.818 -38.523 11.210 1.00 28.42 222 PHE G O 1
ATOM 5642 N N . ASP G 1 102 ? -67.653 -38.350 13.436 1.00 22.30 223 ASP G N 1
ATOM 5643 C CA . ASP G 1 102 ? -66.368 -38.993 13.454 1.00 32.20 223 ASP G CA 1
ATOM 5644 C C . ASP G 1 102 ? -66.468 -40.183 14.390 1.00 35.03 223 ASP G C 1
ATOM 5645 O O . ASP G 1 102 ? -67.275 -40.183 15.331 1.00 31.32 223 ASP G O 1
ATOM 5650 N N . ASN G 1 103 ? -65.682 -41.215 14.110 1.00 32.11 224 ASN G N 1
ATOM 5651 C CA . ASN G 1 103 ? -65.682 -42.379 14.975 1.00 37.16 224 ASN G CA 1
ATOM 5652 C C . ASN G 1 103 ? -64.623 -42.212 16.041 1.00 35.25 224 ASN G C 1
ATOM 5653 O O . ASN G 1 103 ? -63.517 -41.710 15.766 1.00 25.16 224 ASN G O 1
ATOM 5658 N N . TYR G 1 104 ? -65.004 -42.598 17.259 1.00 30.26 225 TYR G N 1
ATOM 5659 C CA . TYR G 1 104 ? -64.101 -42.664 18.397 1.00 27.52 225 TYR G CA 1
ATOM 5660 C C . TYR G 1 104 ? -64.286 -44.030 19.046 1.00 26.28 225 TYR G C 1
ATOM 5661 O O . TYR G 1 104 ? -65.400 -44.418 19.434 1.00 23.92 225 TYR G O 1
ATOM 5670 N N . ALA G 1 105 ? -63.196 -44.782 19.112 1.00 26.98 226 ALA G N 1
ATOM 5671 C CA . ALA G 1 105 ? -63.225 -46.110 19.722 1.00 25.48 226 ALA G CA 1
ATOM 5672 C C . ALA G 1 105 ? -62.175 -46.205 20.826 1.00 27.67 226 ALA G C 1
ATOM 5673 O O . ALA G 1 105 ? -61.024 -46.559 20.570 1.00 33.59 226 ALA G O 1
ATOM 5675 N N . PRO G 1 106 ? -62.561 -45.848 22.056 1.00 35.44 227 PRO G N 1
ATOM 5676 C CA . PRO G 1 106 ? -61.630 -45.843 23.193 1.00 33.21 227 PRO G CA 1
ATOM 5677 C C . PRO G 1 106 ? -61.202 -47.236 23.652 1.00 31.52 227 PRO G C 1
ATOM 5678 O O . PRO G 1 106 ? -62.006 -48.164 23.647 1.00 31.96 227 PRO G O 1
ATOM 5682 N N . ALA G 1 107 ? -59.934 -47.363 24.027 1.00 27.21 228 ALA G N 1
ATOM 5683 C CA . ALA G 1 107 ? -59.435 -48.557 24.683 1.00 34.56 228 ALA G CA 1
ATOM 5684 C C . ALA G 1 107 ? -59.742 -48.470 26.181 1.00 38.61 228 ALA G C 1
ATOM 5685 O O . ALA G 1 107 ? -60.182 -49.442 26.805 1.00 40.14 228 ALA G O 1
ATOM 5687 N N . THR G 1 108 ? -59.497 -47.296 26.749 1.00 37.63 229 THR G N 1
ATOM 5688 C CA . THR G 1 108 ? -59.698 -47.067 28.164 1.00 27.10 229 THR G CA 1
ATOM 5689 C C . THR G 1 108 ? -61.172 -47.215 28.470 1.00 30.38 229 THR G C 1
ATOM 5690 O O . THR G 1 108 ? -62.021 -47.085 27.578 1.00 23.77 229 THR G O 1
ATOM 5694 N N . GLY G 1 109 ? -61.468 -47.477 29.739 1.00 27.97 230 GLY G N 1
ATOM 5695 C CA . GLY G 1 109 ? -62.836 -47.567 30.202 1.00 29.42 230 GLY G CA 1
ATOM 5696 C C . GLY G 1 109 ? -63.087 -46.485 31.239 1.00 29.06 230 GLY G C 1
ATOM 5697 O O . GLY G 1 109 ? -64.131 -46.452 31.890 1.00 31.69 230 GLY G O 1
ATOM 5698 N N . ASN G 1 110 ? -62.119 -45.596 31.408 1.00 27.35 231 ASN G N 1
ATOM 5699 C CA . ASN G 1 110 ? -62.287 -44.465 32.307 1.00 22.82 231 ASN G CA 1
ATOM 5700 C C . ASN G 1 110 ? -63.212 -43.385 31.709 1.00 34.61 231 ASN G C 1
ATOM 5701 O O . ASN G 1 110 ? -62.796 -42.608 30.830 1.00 30.20 231 ASN G O 1
ATOM 5706 N N . VAL G 1 111 ? -64.465 -43.355 32.169 1.00 27.71 232 VAL G N 1
ATOM 5707 C CA . VAL G 1 111 ? -65.496 -42.508 31.559 1.00 32.79 232 VAL G CA 1
ATOM 5708 C C . VAL G 1 111 ? -65.135 -41.018 31.592 1.00 35.56 232 VAL G C 1
ATOM 5709 O O . VAL G 1 111 ? -65.451 -40.250 30.672 1.00 26.48 232 VAL G O 1
ATOM 5713 N N . ARG G 1 112 ? -64.467 -40.596 32.650 1.00 33.72 233 ARG G N 1
ATOM 5714 C CA . ARG G 1 112 ? -64.070 -39.198 32.727 1.00 32.17 233 ARG G CA 1
ATOM 5715 C C . ARG G 1 112 ? -63.023 -38.842 31.644 1.00 33.71 233 ARG G C 1
ATOM 5716 O O . ARG G 1 112 ? -63.138 -37.816 30.977 1.00 33.72 233 ARG G O 1
ATOM 5724 N N . ASN G 1 113 ? -62.029 -39.700 31.435 1.00 35.58 234 ASN G N 1
ATOM 5725 C CA . ASN G 1 113 ? -61.065 -39.475 30.352 1.00 28.29 234 ASN G CA 1
ATOM 5726 C C . ASN G 1 113 ? -61.663 -39.537 28.950 1.00 30.09 234 ASN G C 1
ATOM 5727 O O . ASN G 1 113 ? -61.147 -38.923 28.015 1.00 32.82 234 ASN G O 1
ATOM 5732 N N . ILE G 1 114 ? -62.761 -40.267 28.805 1.00 30.23 235 ILE G N 1
ATOM 5733 C CA . ILE G 1 114 ? -63.421 -40.378 27.510 1.00 24.71 235 ILE G CA 1
ATOM 5734 C C . ILE G 1 114 ? -64.126 -39.059 27.191 1.00 29.51 235 ILE G C 1
ATOM 5735 O O . ILE G 1 114 ? -63.939 -38.490 26.110 1.00 27.61 235 ILE G O 1
ATOM 5740 N N . ALA G 1 115 ? -64.915 -38.556 28.137 1.00 29.79 236 ALA G N 1
ATOM 5741 C CA . ALA G 1 115 ? -65.512 -37.223 27.992 1.00 26.41 236 ALA G CA 1
ATOM 5742 C C . ALA G 1 115 ? -64.446 -36.149 27.757 1.00 27.22 236 ALA G C 1
ATOM 5743 O O . ALA G 1 115 ? -64.628 -35.266 26.908 1.00 30.65 236 ALA G O 1
ATOM 5745 N N . THR G 1 116 ? -63.342 -36.211 28.503 1.00 24.68 237 THR G N 1
ATOM 5746 C CA . THR G 1 116 ? -62.250 -35.252 28.309 1.00 24.84 237 THR G CA 1
ATOM 5747 C C . THR G 1 116 ? -61.692 -35.327 26.889 1.00 33.45 237 THR G C 1
ATOM 5748 O O . THR G 1 116 ? -61.567 -34.310 26.199 1.00 34.12 237 THR G O 1
ATOM 5752 N N . THR G 1 117 ? -61.368 -36.543 26.456 1.00 28.29 238 THR G N 1
ATOM 5753 C CA . THR G 1 117 ? -60.884 -36.760 25.116 1.00 31.00 238 THR G CA 1
ATOM 5754 C C . THR G 1 117 ? -61.891 -36.259 24.063 1.00 34.63 238 THR G C 1
ATOM 5755 O O . THR G 1 117 ? -61.500 -35.649 23.065 1.00 28.10 238 THR G O 1
ATOM 5759 N N . ILE G 1 118 ? -63.177 -36.504 24.299 1.00 31.26 239 ILE G N 1
ATOM 5760 C CA . ILE G 1 118 ? -64.202 -36.148 23.333 1.00 29.42 239 ILE G CA 1
ATOM 5761 C C . ILE G 1 118 ? -64.336 -34.645 23.257 1.00 35.27 239 ILE G C 1
ATOM 5762 O O . ILE G 1 118 ? -64.400 -34.068 22.156 1.00 30.55 239 ILE G O 1
ATOM 5767 N N . SER G 1 119 ? -64.369 -34.023 24.431 1.00 29.43 240 SER G N 1
ATOM 5768 C CA . SER G 1 119 ? -64.462 -32.569 24.545 1.00 28.12 240 SER G CA 1
ATOM 5769 C C . SER G 1 119 ? -63.386 -31.854 23.728 1.00 30.93 240 SER G C 1
ATOM 5770 O O . SER G 1 119 ? -63.695 -31.018 22.881 1.00 34.19 240 SER G O 1
ATOM 5773 N N . ASN G 1 120 ? -62.126 -32.196 23.977 1.00 31.52 241 ASN G N 1
ATOM 5774 C CA . ASN G 1 120 ? -61.016 -31.664 23.189 1.00 30.18 241 ASN G CA 1
ATOM 5775 C C . ASN G 1 120 ? -61.042 -31.967 21.699 1.00 30.67 241 ASN G C 1
ATOM 5776 O O . ASN G 1 120 ? -60.538 -31.176 20.900 1.00 41.41 241 ASN G O 1
ATOM 5781 N N . LYS G 1 121 ? -61.603 -33.108 21.312 1.00 30.70 242 LYS G N 1
ATOM 5782 C CA . LYS G 1 121 ? -61.771 -33.385 19.893 1.00 31.92 242 LYS G CA 1
ATOM 5783 C C . LYS G 1 121 ? -62.759 -32.363 19.316 1.00 28.87 242 LYS G C 1
ATOM 5784 O O . LYS G 1 121 ? -62.599 -31.898 18.196 1.00 39.65 242 LYS G O 1
ATOM 5790 N N . VAL G 1 122 ? -63.786 -32.041 20.089 1.00 22.75 243 VAL G N 1
ATOM 5791 C CA . VAL G 1 122 ? -64.738 -31.028 19.708 1.00 30.27 243 VAL G CA 1
ATOM 5792 C C . VAL G 1 122 ? -64.035 -29.676 19.700 1.00 32.20 243 VAL G C 1
ATOM 5793 O O . VAL G 1 122 ? -63.921 -29.050 18.663 1.00 37.39 243 VAL G O 1
ATOM 5797 N N . SER G 1 123 ? -63.502 -29.267 20.845 1.00 30.32 244 SER G N 1
ATOM 5798 C CA . SER G 1 123 ? -62.936 -27.931 20.996 1.00 33.62 244 SER G CA 1
ATOM 5799 C C . SER G 1 123 ? -61.765 -27.653 20.034 1.00 35.67 244 SER G C 1
ATOM 5800 O O . SER G 1 123 ? -61.772 -26.665 19.325 1.00 26.08 244 SER G O 1
ATOM 5803 N N . SER G 1 124 ? -60.774 -28.535 19.998 1.00 37.56 245 SER G N 1
ATOM 5804 C CA . SER G 1 124 ? -59.596 -28.303 19.170 1.00 34.99 245 SER G CA 1
ATOM 5805 C C . SER G 1 124 ? -59.734 -28.959 17.805 1.00 42.61 245 SER G C 1
ATOM 5806 O O . SER G 1 124 ? -59.238 -28.438 16.804 1.00 45.47 245 SER G O 1
ATOM 5809 N N . GLY G 1 125 ? -60.407 -30.104 17.764 1.00 33.81 246 GLY G N 1
ATOM 5810 C CA . GLY G 1 125 ? -60.517 -30.862 16.530 1.00 33.00 246 GLY G CA 1
ATOM 5811 C C . GLY G 1 125 ? -61.598 -30.437 15.548 1.00 35.58 246 GLY G C 1
ATOM 5812 O O . GLY G 1 125 ? -61.476 -30.683 14.357 1.00 55.51 246 GLY G O 1
ATOM 5813 N N . GLN G 1 126 ? -62.655 -29.801 16.036 1.00 40.07 247 GLN G N 1
ATOM 5814 C CA . GLN G 1 126 ? -63.781 -29.406 15.190 1.00 47.41 247 GLN G CA 1
ATOM 5815 C C . GLN G 1 126 ? -64.741 -30.551 14.922 1.00 50.80 247 GLN G C 1
ATOM 5816 O O . GLN G 1 126 ? -65.470 -30.528 13.936 1.00 55.11 247 GLN G O 1
ATOM 5822 N N . ALA G 1 127 ? -64.717 -31.570 15.768 1.00 40.12 248 ALA G N 1
ATOM 5823 C CA . ALA G 1 127 ? -65.717 -32.626 15.696 1.00 30.91 248 ALA G CA 1
ATOM 5824 C C . ALA G 1 127 ? -66.983 -32.128 16.356 1.00 37.26 248 ALA G C 1
ATOM 5825 O O . ALA G 1 127 ? -66.932 -31.564 17.441 1.00 56.06 248 ALA G O 1
ATOM 5827 N N . SER G 1 128 ? -68.122 -32.319 15.721 1.00 37.46 249 SER G N 1
ATOM 5828 C CA . SER G 1 128 ? -69.384 -32.015 16.376 1.00 33.37 249 SER G CA 1
ATOM 5829 C C . SER G 1 128 ? -70.076 -33.321 16.764 1.00 41.28 249 SER G C 1
ATOM 5830 O O . SER G 1 128 ? -70.184 -33.643 17.950 1.00 38.27 249 SER G O 1
ATOM 5833 N N . ASN G 1 129 ? -70.537 -34.084 15.771 1.00 37.04 250 ASN G N 1
ATOM 5834 C CA . ASN G 1 129 ? -71.230 -35.332 16.080 1.00 34.69 250 ASN G CA 1
ATOM 5835 C C . ASN G 1 129 ? -70.254 -36.504 16.162 1.00 37.68 250 ASN G C 1
ATOM 5836 O O . ASN G 1 129 ? -69.381 -36.654 15.299 1.00 34.42 250 ASN G O 1
ATOM 5841 N N . ILE G 1 130 ? -70.381 -37.309 17.217 1.00 28.26 251 ILE G N 1
ATOM 5842 C CA . ILE G 1 130 ? -69.436 -38.396 17.468 1.00 27.85 251 ILE G CA 1
ATOM 5843 C C . ILE G 1 130 ? -70.123 -39.741 17.676 1.00 34.39 251 ILE G C 1
ATOM 5844 O O . ILE G 1 130 ? -71.086 -39.846 18.448 1.00 36.58 251 ILE G O 1
ATOM 5849 N N . VAL G 1 131 ? -69.617 -40.755 16.971 1.00 25.79 252 VAL G N 1
ATOM 5850 C CA . VAL G 1 131 ? -69.960 -42.141 17.217 1.00 23.72 252 VAL G CA 1
ATOM 5851 C C . VAL G 1 131 ? -68.935 -42.719 18.192 1.00 30.64 252 VAL G C 1
ATOM 5852 O O . VAL G 1 131 ? -67.728 -42.738 17.913 1.00 27.49 252 VAL G O 1
ATOM 5856 N N . VAL G 1 132 ? -69.407 -43.162 19.347 1.00 21.69 253 VAL G N 1
ATOM 5857 C CA . VAL G 1 132 ? -68.516 -43.798 20.292 1.00 29.40 253 VAL G CA 1
ATOM 5858 C C . VAL G 1 132 ? -68.711 -45.307 20.257 1.00 31.74 253 VAL G C 1
ATOM 5859 O O . VAL G 1 132 ? -69.806 -45.833 20.517 1.00 29.05 253 VAL G O 1
ATOM 5863 N N . ASN G 1 133 ? -67.631 -46.001 19.935 1.00 29.76 254 ASN G N 1
ATOM 5864 C CA . ASN G 1 133 ? -67.713 -47.430 19.714 1.00 29.42 254 ASN G CA 1
ATOM 5865 C C . ASN G 1 133 ? -66.960 -48.166 20.815 1.00 30.46 254 ASN G C 1
ATOM 5866 O O . ASN G 1 133 ? -65.747 -48.003 20.959 1.00 33.93 254 ASN G O 1
ATOM 5871 N N . LEU G 1 134 ? -67.672 -48.975 21.590 1.00 22.32 255 LEU G N 1
ATOM 5872 C CA . LEU G 1 134 ? -67.089 -49.504 22.816 1.00 29.05 255 LEU G CA 1
ATOM 5873 C C . LEU G 1 134 ? -66.381 -50.845 22.658 1.00 30.00 255 LEU G C 1
ATOM 5874 O O . LEU G 1 134 ? -66.048 -51.499 23.634 1.00 38.56 255 LEU G O 1
ATOM 5879 N N . ALA G 1 135 ? -66.129 -51.237 21.420 1.00 39.22 256 ALA G N 1
ATOM 5880 C CA . ALA G 1 135 ? -65.469 -52.506 21.141 1.00 33.69 256 ALA G CA 1
ATOM 5881 C C . ALA G 1 135 ? -64.354 -52.840 22.140 1.00 32.81 256 ALA G C 1
ATOM 5882 O O . ALA G 1 135 ? -64.333 -53.921 22.698 1.00 27.51 256 ALA G O 1
ATOM 5884 N N . ASP G 1 136 ? -63.438 -51.907 22.373 1.00 30.40 257 ASP G N 1
ATOM 5885 C CA . ASP G 1 136 ? -62.255 -52.224 23.158 1.00 31.81 257 ASP G CA 1
ATOM 5886 C C . ASP G 1 136 ? -62.245 -51.616 24.550 1.00 37.02 257 ASP G C 1
ATOM 5887 O O . ASP G 1 136 ? -61.214 -51.645 25.233 1.00 29.79 257 ASP G O 1
ATOM 5892 N N . SER G 1 137 ? -63.404 -51.103 24.963 1.00 34.41 258 SER G N 1
ATOM 5893 C CA . SER G 1 137 ? -63.546 -50.343 26.200 1.00 26.05 258 SER G CA 1
ATOM 5894 C C . SER G 1 137 ? -64.486 -51.000 27.232 1.00 32.72 258 SER G C 1
ATOM 5895 O O . SER G 1 137 ? -65.547 -51.529 26.884 1.00 35.06 258 SER G O 1
ATOM 5898 N N . SER G 1 138 ? -64.101 -50.945 28.503 1.00 21.03 259 SER G N 1
ATOM 5899 C CA . SER G 1 138 ? -64.973 -51.415 29.563 1.00 17.39 259 SER G CA 1
ATOM 5900 C C . SER G 1 138 ? -65.946 -50.343 30.104 1.00 33.16 259 SER G C 1
ATOM 5901 O O . SER G 1 138 ? -66.671 -50.595 31.067 1.00 28.53 259 SER G O 1
ATOM 5904 N N . ALA G 1 139 ? -65.966 -49.146 29.518 1.00 26.91 260 ALA G N 1
ATOM 5905 C CA . ALA G 1 139 ? -66.972 -48.162 29.937 1.00 29.11 260 ALA G CA 1
ATOM 5906 C C . ALA G 1 139 ? -68.405 -48.544 29.527 1.00 28.64 260 ALA G C 1
ATOM 5907 O O . ALA G 1 139 ? -68.621 -49.135 28.492 1.00 36.67 260 ALA G O 1
ATOM 5909 N N . SER G 1 140 ? -69.387 -48.212 30.343 1.00 32.88 261 SER G N 1
ATOM 5910 C CA . SER G 1 140 ? -70.768 -48.550 30.022 1.00 29.87 261 SER G CA 1
ATOM 5911 C C . SER G 1 140 ? -71.453 -47.393 29.316 1.00 35.70 261 SER G C 1
ATOM 5912 O O . SER G 1 140 ? -71.117 -46.228 29.553 1.00 30.86 261 SER G O 1
ATOM 5915 N N . PRO G 1 141 ? -72.421 -47.709 28.445 1.00 37.70 262 PRO G N 1
ATOM 5916 C CA . PRO G 1 141 ? -73.150 -46.647 27.743 1.00 31.85 262 PRO G CA 1
ATOM 5917 C C . PRO G 1 141 ? -73.933 -45.764 28.706 1.00 34.50 262 PRO G C 1
ATOM 5918 O O . PRO G 1 141 ? -73.958 -44.544 28.525 1.00 38.08 262 PRO G O 1
ATOM 5922 N N . ALA G 1 142 ? -74.545 -46.360 29.721 1.00 28.86 263 ALA G N 1
ATOM 5923 C CA . ALA G 1 142 ? -75.237 -45.568 30.738 1.00 32.10 263 ALA G CA 1
ATOM 5924 C C . ALA G 1 142 ? -74.316 -44.549 31.418 1.00 34.03 263 ALA G C 1
ATOM 5925 O O . ALA G 1 142 ? -74.699 -43.385 31.620 1.00 38.00 263 ALA G O 1
ATOM 5927 N N . ALA G 1 143 ? -73.110 -44.982 31.777 1.00 29.37 264 ALA G N 1
ATOM 5928 C CA . ALA G 1 143 ? -72.159 -44.096 32.454 1.00 31.61 264 ALA G CA 1
ATOM 5929 C C . ALA G 1 143 ? -71.702 -42.995 31.530 1.00 30.21 264 ALA G C 1
ATOM 5930 O O . ALA G 1 143 ? -71.604 -41.840 31.935 1.00 36.46 264 ALA G O 1
ATOM 5932 N N . ILE G 1 144 ? -71.435 -43.337 30.273 1.00 34.42 265 ILE G N 1
ATOM 5933 C CA . ILE G 1 144 ? -71.014 -42.317 29.316 1.00 32.33 265 ILE G CA 1
ATOM 5934 C C . ILE G 1 144 ? -72.124 -41.283 29.101 1.00 34.33 265 ILE G C 1
ATOM 5935 O O . ILE G 1 144 ? -71.853 -40.085 29.067 1.00 44.49 265 ILE G O 1
ATOM 5940 N N . GLU G 1 145 ? -73.371 -41.742 29.029 1.00 28.95 266 GLU G N 1
ATOM 5941 C CA . GLU G 1 145 ? -74.512 -40.845 28.942 1.00 30.49 266 GLU G CA 1
ATOM 5942 C C . GLU G 1 145 ? -74.673 -39.942 30.183 1.00 32.79 266 GLU G C 1
ATOM 5943 O O . GLU G 1 145 ? -74.982 -38.766 30.061 1.00 33.00 266 GLU G O 1
ATOM 5949 N N . ALA G 1 146 ? -74.458 -40.496 31.369 1.00 33.60 267 ALA G N 1
ATOM 5950 C CA . ALA G 1 146 ? -74.655 -39.744 32.599 1.00 31.76 267 ALA G CA 1
ATOM 5951 C C . ALA G 1 146 ? -73.567 -38.696 32.764 1.00 33.66 267 ALA G C 1
ATOM 5952 O O . ALA G 1 146 ? -73.840 -37.547 33.107 1.00 33.21 267 ALA G O 1
ATOM 5954 N N . GLN G 1 147 ? -72.336 -39.113 32.498 1.00 42.86 268 GLN G N 1
ATOM 5955 C CA . GLN G 1 147 ? -71.169 -38.237 32.454 1.00 39.57 268 GLN G CA 1
ATOM 5956 C C . GLN G 1 147 ? -71.401 -37.021 31.572 1.00 45.51 268 GLN G C 1
ATOM 5957 O O . GLN G 1 147 ? -71.143 -35.870 31.989 1.00 37.33 268 GLN G O 1
ATOM 5963 N N . ILE G 1 148 ? -71.863 -37.275 30.343 1.00 30.91 269 ILE G N 1
ATOM 5964 C CA . ILE G 1 148 ? -72.086 -36.178 29.405 1.00 36.46 269 ILE G CA 1
ATOM 5965 C C . ILE G 1 148 ? -73.265 -35.282 29.781 1.00 36.54 269 ILE G C 1
ATOM 5966 O O . ILE G 1 148 ? -73.263 -34.109 29.457 1.00 44.68 269 ILE G O 1
ATOM 5971 N N . ASN G 1 149 ? -74.270 -35.814 30.467 1.00 35.35 270 ASN G N 1
ATOM 5972 C CA . ASN G 1 149 ? -75.382 -34.966 30.880 1.00 35.81 270 ASN G CA 1
ATOM 5973 C C . ASN G 1 149 ? -74.990 -34.068 32.038 1.00 39.56 270 ASN G C 1
ATOM 5974 O O . ASN G 1 149 ? -75.334 -32.887 32.067 1.00 43.72 270 ASN G O 1
ATOM 5979 N N . SER G 1 150 ? -74.240 -34.634 32.973 1.00 31.46 271 SER G N 1
ATOM 5980 C CA . SER G 1 150 ? -73.908 -33.954 34.204 1.00 31.82 271 SER G CA 1
ATOM 5981 C C . SER G 1 150 ? -72.835 -32.914 33.987 1.00 32.05 271 SER G C 1
ATOM 5982 O O . SER G 1 150 ? -72.781 -31.904 34.707 1.00 33.15 271 SER G O 1
ATOM 5985 N N . TYR G 1 151 ? -71.977 -33.184 33.011 1.00 29.98 272 TYR G N 1
ATOM 5986 C CA . TYR G 1 151 ? -70.847 -32.314 32.695 1.00 32.80 272 TYR G CA 1
ATOM 5987 C C . TYR G 1 151 ? -70.844 -31.977 31.217 1.00 33.50 272 TYR G C 1
ATOM 5988 O O . TYR G 1 151 ? -70.042 -32.522 30.458 1.00 37.99 272 TYR G O 1
ATOM 5997 N N . PRO G 1 152 ? -71.750 -31.081 30.807 1.00 40.39 273 PRO G N 1
ATOM 5998 C CA . PRO G 1 152 ? -71.994 -30.769 29.388 1.00 38.36 273 PRO G CA 1
ATOM 5999 C C . PRO G 1 152 ? -70.707 -30.405 28.652 1.00 32.67 273 PRO G C 1
ATOM 6000 O O . PRO G 1 152 ? -69.866 -29.684 29.188 1.00 28.45 273 PRO G O 1
ATOM 6004 N N . ILE G 1 153 ? -70.549 -30.941 27.448 1.00 31.93 274 ILE G N 1
ATOM 6005 C CA . ILE G 1 153 ? -69.437 -30.569 26.578 1.00 38.91 274 ILE G CA 1
ATOM 6006 C C . ILE G 1 153 ? -69.881 -29.520 25.559 1.00 31.31 274 ILE G C 1
ATOM 6007 O O . ILE G 1 153 ? -70.764 -29.787 24.743 1.00 27.09 274 ILE G O 1
ATOM 6012 N N . PRO G 1 154 ? -69.277 -28.318 25.619 1.00 40.81 275 PRO G N 1
ATOM 6013 C CA . PRO G 1 154 ? -69.587 -27.205 24.705 1.00 41.12 275 PRO G CA 1
ATOM 6014 C C . PRO G 1 154 ? -69.172 -27.554 23.296 1.00 37.96 275 PRO G C 1
ATOM 6015 O O . PRO G 1 154 ? -68.024 -27.976 23.128 1.00 39.22 275 PRO G O 1
ATOM 6019 N N . GLY G 1 155 ? -70.077 -27.392 22.329 1.00 37.33 276 GLY G N 1
ATOM 6020 C CA . GLY G 1 155 ? -69.787 -27.661 20.925 1.00 20.00 276 GLY G CA 1
ATOM 6021 C C . GLY G 1 155 ? -70.287 -29.021 20.441 1.00 38.12 276 GLY G C 1
ATOM 6022 O O . GLY G 1 155 ? -70.551 -29.201 19.255 1.00 36.62 276 GLY G O 1
ATOM 6023 N N . LEU G 1 156 ? -70.421 -29.970 21.366 1.00 30.39 277 LEU G N 1
ATOM 6024 C CA . LEU G 1 156 ? -70.831 -31.349 21.073 1.00 34.21 277 LEU G CA 1
ATOM 6025 C C . LEU G 1 156 ? -72.222 -31.479 20.481 1.00 36.10 277 LEU G C 1
ATOM 6026 O O . LEU G 1 156 ? -73.205 -30.986 21.066 1.00 36.71 277 LEU G O 1
ATOM 6031 N N . GLY G 1 157 ? -72.304 -32.185 19.350 1.00 29.64 278 GLY G N 1
ATOM 6032 C CA . GLY G 1 157 ? -73.579 -32.500 18.717 1.00 29.28 278 GLY G CA 1
ATOM 6033 C C . GLY G 1 157 ? -74.196 -33.803 19.201 1.00 34.12 278 GLY G C 1
ATOM 6034 O O . GLY G 1 157 ? -74.304 -34.030 20.410 1.00 41.24 278 GLY G O 1
ATOM 6035 N N . LYS G 1 158 ? -74.597 -34.660 18.256 1.00 39.66 279 LYS G N 1
ATOM 6036 C CA . LYS G 1 158 ? -75.182 -35.971 18.571 1.00 41.30 279 LYS G CA 1
ATOM 6037 C C . LYS G 1 158 ? -74.100 -37.010 18.862 1.00 42.06 279 LYS G C 1
ATOM 6038 O O . LYS G 1 158 ? -73.133 -37.145 18.096 1.00 40.20 279 LYS G O 1
ATOM 6040 N N . VAL G 1 159 ? -74.254 -37.721 19.982 1.00 33.42 280 VAL G N 1
ATOM 6041 C CA . VAL G 1 159 ? -73.395 -38.869 20.287 1.00 38.72 280 VAL G CA 1
ATOM 6042 C C . VAL G 1 159 ? -74.140 -40.224 20.142 1.00 44.16 280 VAL G C 1
ATOM 6043 O O . VAL G 1 159 ? -75.089 -40.523 20.881 1.00 35.35 280 VAL G O 1
ATOM 6047 N N . ILE G 1 160 ? -73.710 -41.034 19.184 1.00 37.70 281 ILE G N 1
ATOM 6048 C CA . ILE G 1 160 ? -74.225 -42.382 19.058 1.00 30.98 281 ILE G CA 1
ATOM 6049 C C . ILE G 1 160 ? -73.234 -43.359 19.675 1.00 34.36 281 ILE G C 1
ATOM 6050 O O . ILE G 1 160 ? -72.052 -43.385 19.299 1.00 30.67 281 ILE G O 1
ATOM 6055 N N . VAL G 1 161 ? -73.724 -44.161 20.619 1.00 30.88 282 VAL G N 1
ATOM 6056 C CA . VAL G 1 161 ? -72.912 -45.195 21.246 1.00 29.47 282 VAL G CA 1
ATOM 6057 C C . VAL G 1 161 ? -73.238 -46.590 20.748 1.00 35.01 282 VAL G C 1
ATOM 6058 O O . VAL G 1 161 ? -74.399 -47.011 20.720 1.00 34.97 282 VAL G O 1
ATOM 6062 N N . ILE G 1 162 ? -72.192 -47.301 20.350 1.00 31.46 283 ILE G N 1
ATOM 6063 C CA . ILE G 1 162 ? -72.326 -48.686 19.952 1.00 31.78 283 ILE G CA 1
ATOM 6064 C C . ILE G 1 162 ? -71.692 -49.514 21.053 1.00 35.98 283 ILE G C 1
ATOM 6065 O O . ILE G 1 162 ? -70.492 -49.358 21.325 1.00 33.47 283 ILE G O 1
ATOM 6070 N N . ASP G 1 163 ? -72.473 -50.375 21.706 1.00 32.01 284 ASP G N 1
ATOM 6071 C CA . ASP G 1 163 ? -71.900 -51.156 22.806 1.00 36.95 284 ASP G CA 1
ATOM 6072 C C . ASP G 1 163 ? -71.176 -52.377 22.278 1.00 33.91 284 ASP G C 1
ATOM 6073 O O . ASP G 1 163 ? -71.154 -52.630 21.080 1.00 30.73 284 ASP G O 1
ATOM 6078 N N . LYS G 1 164 ? -70.573 -53.124 23.187 1.00 39.08 285 LYS G N 1
ATOM 6079 C CA . LYS G 1 164 ? -69.864 -54.347 22.817 1.00 44.44 285 LYS G CA 1
ATOM 6080 C C . LYS G 1 164 ? -70.739 -55.399 22.096 1.00 34.86 285 LYS G C 1
ATOM 6081 O O . LYS G 1 164 ? -70.210 -56.244 21.392 1.00 43.05 285 LYS G O 1
ATOM 6087 N N . LEU G 1 165 ? -72.065 -55.328 22.250 1.00 41.45 286 LEU G N 1
ATOM 6088 C CA . LEU G 1 165 ? -72.995 -56.215 21.522 1.00 36.71 286 LEU G CA 1
ATOM 6089 C C . LEU G 1 165 ? -73.610 -55.518 20.296 1.00 44.33 286 LEU G C 1
ATOM 6090 O O . LEU G 1 165 ? -74.570 -56.003 19.694 1.00 38.96 286 LEU G O 1
ATOM 6095 N N . GLY G 1 166 ? -73.067 -54.364 19.941 1.00 38.99 287 GLY G N 1
ATOM 6096 C CA . GLY G 1 166 ? -73.537 -53.637 18.774 1.00 48.52 287 GLY G CA 1
ATOM 6097 C C . GLY G 1 166 ? -74.914 -53.000 18.902 1.00 42.99 287 GLY G C 1
ATOM 6098 O O . GLY G 1 166 ? -75.553 -52.709 17.897 1.00 50.58 287 GLY G O 1
ATOM 6099 N N . ASN G 1 167 ? -75.386 -52.797 20.126 1.00 42.62 288 ASN G N 1
ATOM 6100 C CA . ASN G 1 167 ? -76.640 -52.084 20.321 1.00 43.17 288 ASN G CA 1
ATOM 6101 C C . ASN G 1 167 ? -76.408 -50.589 20.509 1.00 48.14 288 ASN G C 1
ATOM 6102 O O . ASN G 1 167 ? -75.374 -50.146 21.024 1.00 37.63 288 ASN G O 1
ATOM 6107 N N . ILE G 1 168 ? -77.404 -49.821 20.094 1.00 45.26 289 ILE G N 1
ATOM 6108 C CA . ILE G 1 168 ? -77.259 -48.395 19.912 1.00 43.64 289 ILE G CA 1
ATOM 6109 C C . ILE G 1 168 ? -78.033 -47.586 20.935 1.00 41.39 289 ILE G C 1
ATOM 6110 O O . ILE G 1 168 ? -79.223 -47.812 21.158 1.00 34.60 289 ILE G O 1
ATOM 6115 N N . THR G 1 169 ? -77.349 -46.625 21.538 1.00 36.17 290 THR G N 1
ATOM 6116 C CA . THR G 1 169 ? -78.026 -45.615 22.321 1.00 42.45 290 THR G CA 1
ATOM 6117 C C . THR G 1 169 ? -77.600 -44.257 21.784 1.00 41.49 290 THR G C 1
ATOM 6118 O O . THR G 1 169 ? -76.490 -44.110 21.270 1.00 39.47 290 THR G O 1
ATOM 6122 N N . ILE G 1 170 ? -78.489 -43.276 21.888 1.00 42.47 291 ILE G N 1
ATOM 6123 C CA . ILE G 1 170 ? -78.228 -41.947 21.341 1.00 43.32 291 ILE G CA 1
ATOM 6124 C C . ILE G 1 170 ? -78.236 -40.904 22.442 1.00 43.34 291 ILE G C 1
ATOM 6125 O O . ILE G 1 170 ? -79.089 -40.939 23.336 1.00 41.64 291 ILE G O 1
ATOM 6130 N N . ILE G 1 171 ? -77.273 -39.989 22.383 1.00 38.54 292 ILE G N 1
ATOM 6131 C CA . ILE G 1 171 ? -77.214 -38.894 23.349 1.00 52.66 292 ILE G CA 1
ATOM 6132 C C . ILE G 1 171 ? -77.394 -37.570 22.608 1.00 60.30 292 ILE G C 1
ATOM 6133 O O . ILE G 1 171 ? -76.464 -37.085 21.939 1.00 48.15 292 ILE G O 1
ATOM 6138 N N . LYS G 1 172 ? -78.601 -37.008 22.712 1.00 64.40 293 LYS G N 1
ATOM 6139 C CA . LYS G 1 172 ? -78.976 -35.832 21.930 1.00 65.80 293 LYS G CA 1
ATOM 6140 C C . LYS G 1 172 ? -78.310 -34.575 22.483 1.00 63.55 293 LYS G C 1
ATOM 6141 O O . LYS G 1 172 ? -77.980 -34.514 23.676 1.00 58.96 293 LYS G O 1
ATOM 6143 N N . PRO G 1 173 ? -78.107 -33.586 21.609 1.00 63.12 294 PRO G N 1
ATOM 6144 C CA . PRO G 1 173 ? -77.490 -32.316 21.995 1.00 54.47 294 PRO G CA 1
ATOM 6145 C C . PRO G 1 173 ? -78.502 -31.363 22.631 1.00 46.24 294 PRO G C 1
ATOM 6146 O O . PRO G 1 173 ? -78.772 -31.440 23.838 1.00 49.38 294 PRO G O 1
ATOM 6148 N N . ALA H 2 2 ? -61.949 -41.299 13.820 1.00 45.90 2 ALA H N 1
ATOM 6149 C CA . ALA H 2 2 ? -60.912 -40.338 13.429 1.00 51.19 2 ALA H CA 1
ATOM 6150 C C . ALA H 2 2 ? -59.676 -40.522 14.302 1.00 53.81 2 ALA H C 1
ATOM 6151 O O . ALA H 2 2 ? -59.759 -41.141 15.374 1.00 54.02 2 ALA H O 1
ATOM 6153 N N . ILE H 2 3 ? -58.535 -40.010 13.844 1.00 30.12 3 ILE H N 1
ATOM 6154 C CA . ILE H 2 3 ? -57.292 -40.194 14.584 1.00 37.35 3 ILE H CA 1
ATOM 6155 C C . ILE H 2 3 ? -56.620 -38.862 14.906 1.00 43.36 3 ILE H C 1
ATOM 6156 O O . ILE H 2 3 ? -56.340 -38.060 14.025 1.00 42.40 3 ILE H O 1
ATOM 6161 N N . ASP H 2 4 ? -56.361 -38.628 16.185 1.00 39.43 4 ASP H N 1
ATOM 6162 C CA . ASP H 2 4 ? -55.844 -37.351 16.615 1.00 33.96 4 ASP H CA 1
ATOM 6163 C C . ASP H 2 4 ? -54.668 -37.564 17.519 1.00 37.15 4 ASP H C 1
ATOM 6164 O O . ASP H 2 4 ? -54.753 -38.365 18.425 1.00 37.80 4 ASP H O 1
ATOM 6169 N N . LEU H 2 5 ? -53.571 -36.853 17.302 1.00 35.29 5 LEU H N 1
ATOM 6170 C CA . LEU H 2 5 ? -52.509 -36.875 18.299 1.00 29.36 5 LEU H CA 1
ATOM 6171 C C . LEU H 2 5 ? -52.708 -35.753 19.313 1.00 32.36 5 LEU H C 1
ATOM 6172 O O . LEU H 2 5 ? -52.679 -34.577 18.950 1.00 31.88 5 LEU H O 1
ATOM 6177 N N . PHE H 2 6 ? -52.909 -36.111 20.583 1.00 35.19 6 PHE H N 1
ATOM 6178 C CA . PHE H 2 6 ? -52.975 -35.103 21.629 1.00 27.15 6 PHE H CA 1
ATOM 6179 C C . PHE H 2 6 ? -51.556 -34.748 22.038 1.00 29.52 6 PHE H C 1
ATOM 6180 O O . PHE H 2 6 ? -50.781 -35.611 22.446 1.00 27.93 6 PHE H O 1
ATOM 6188 N N . CYS H 2 7 ? -51.209 -33.476 21.874 1.00 32.89 7 CYS H N 1
ATOM 6189 C CA . CYS H 2 7 ? -49.840 -33.009 22.107 1.00 30.66 7 CYS H CA 1
ATOM 6190 C C . CYS H 2 7 ? -49.778 -32.045 23.276 1.00 28.60 7 CYS H C 1
ATOM 6191 O O . CYS H 2 7 ? -50.437 -31.016 23.272 1.00 29.89 7 CYS H O 1
ATOM 6194 N N . TYR H 2 8 ? -49.006 -32.414 24.293 1.00 29.43 8 TYR H N 1
ATOM 6195 C CA . TYR H 2 8 ? -48.842 -31.586 25.467 1.00 29.56 8 TYR H CA 1
ATOM 6196 C C . TYR H 2 8 ? -47.427 -31.057 25.408 1.00 39.18 8 TYR H C 1
ATOM 6197 O O . TYR H 2 8 ? -46.512 -31.766 24.953 1.00 31.72 8 TYR H O 1
ATOM 6206 N N . LEU H 2 9 ? -47.266 -29.805 25.842 1.00 27.49 9 LEU H N 1
ATOM 6207 C CA . LEU H 2 9 ? -45.975 -29.151 25.907 1.00 25.86 9 LEU H CA 1
ATOM 6208 C C . LEU H 2 9 ? -45.733 -28.517 27.288 1.00 34.04 9 LEU H C 1
ATOM 6209 O O . LEU H 2 9 ? -46.648 -27.977 27.927 1.00 29.61 9 LEU H O 1
ATOM 6214 N N . SER H 2 10 ? -44.488 -28.579 27.737 1.00 30.31 10 SER H N 1
ATOM 6215 C CA . SER H 2 10 ? -44.087 -27.912 28.965 1.00 40.16 10 SER H CA 1
ATOM 6216 C C . SER H 2 10 ? -43.776 -26.427 28.698 1.00 43.32 10 SER H C 1
ATOM 6217 O O . SER H 2 10 ? -43.375 -25.702 29.608 1.00 45.30 10 SER H O 1
ATOM 6220 N N . ILE H 2 11 ? -43.946 -25.993 27.446 1.00 37.84 11 ILE H N 1
ATOM 6221 C CA . ILE H 2 11 ? -43.620 -24.626 27.040 1.00 42.89 11 ILE H CA 1
ATOM 6222 C C . ILE H 2 11 ? -44.868 -23.773 26.794 1.00 41.65 11 ILE H C 1
ATOM 6223 O O . ILE H 2 11 ? -45.955 -24.294 26.540 1.00 36.90 11 ILE H O 1
ATOM 6228 N N . ASP H 2 12 ? -44.708 -22.459 26.885 1.00 33.13 12 ASP H N 1
ATOM 6229 C CA . ASP H 2 12 ? -45.864 -21.561 26.822 1.00 37.11 12 ASP H CA 1
ATOM 6230 C C . ASP H 2 12 ? -46.549 -21.590 25.458 1.00 40.43 12 ASP H C 1
ATOM 6231 O O . ASP H 2 12 ? -45.894 -21.747 24.420 1.00 33.82 12 ASP H O 1
ATOM 6236 N N . ARG H 2 13 ? -47.866 -21.420 25.478 1.00 37.71 13 ARG H N 1
ATOM 6237 C CA . ARG H 2 13 ? -48.673 -21.347 24.259 1.00 37.74 13 ARG H CA 1
ATOM 6238 C C . ARG H 2 13 ? -48.027 -20.586 23.082 1.00 41.58 13 ARG H C 1
ATOM 6239 O O . ARG H 2 13 ? -47.948 -21.106 21.946 1.00 37.57 13 ARG H O 1
ATOM 6247 N N . GLY H 2 14 ? -47.577 -19.358 23.342 1.00 30.95 14 GLY H N 1
ATOM 6248 C CA . GLY H 2 14 ? -46.959 -18.517 22.318 1.00 24.92 14 GLY H CA 1
ATOM 6249 C C . GLY H 2 14 ? -45.674 -19.071 21.721 1.00 41.89 14 GLY H C 1
ATOM 6250 O O . GLY H 2 14 ? -45.507 -19.129 20.484 1.00 43.87 14 GLY H O 1
ATOM 6251 N N . ALA H 2 15 ? -44.754 -19.488 22.586 1.00 41.21 15 ALA H N 1
ATOM 6252 C CA . ALA H 2 15 ? -43.532 -20.136 22.111 1.00 47.38 15 ALA H CA 1
ATOM 6253 C C . ALA H 2 15 ? -43.836 -21.449 21.369 1.00 48.39 15 ALA H C 1
ATOM 6254 O O . ALA H 2 15 ? -43.225 -21.743 20.337 1.00 41.71 15 ALA H O 1
ATOM 6256 N N . ALA H 2 16 ? -44.781 -22.224 21.905 1.00 41.18 16 ALA H N 1
ATOM 6257 C CA . ALA H 2 16 ? -45.271 -23.439 21.259 1.00 33.69 16 ALA H CA 1
ATOM 6258 C C . ALA H 2 16 ? -45.733 -23.177 19.827 1.00 36.13 16 ALA H C 1
ATOM 6259 O O . ALA H 2 16 ? -45.173 -23.733 18.888 1.00 34.88 16 ALA H O 1
ATOM 6261 N N . GLU H 2 17 ? -46.742 -22.326 19.658 1.00 39.41 17 GLU H N 1
ATOM 6262 C CA . GLU H 2 17 ? -47.214 -21.953 18.317 1.00 41.04 17 GLU H CA 1
ATOM 6263 C C . GLU H 2 17 ? -46.070 -21.540 17.398 1.00 37.75 17 GLU H C 1
ATOM 6264 O O . GLU H 2 17 ? -45.980 -21.999 16.272 1.00 44.96 17 GLU H O 1
ATOM 6270 N N . SER H 2 18 ? -45.199 -20.664 17.883 1.00 41.07 18 SER H N 1
ATOM 6271 C CA . SER H 2 18 ? -44.041 -20.227 17.116 1.00 36.47 18 SER H CA 1
ATOM 6272 C C . SER H 2 18 ? -43.117 -21.390 16.700 1.00 43.56 18 SER H C 1
ATOM 6273 O O . SER H 2 18 ? -42.743 -21.499 15.530 1.00 49.49 18 SER H O 1
ATOM 6276 N N . ASP H 2 19 ? -42.756 -22.255 17.647 1.00 40.26 19 ASP H N 1
ATOM 6277 C CA . ASP H 2 19 ? -41.861 -23.378 17.360 1.00 42.27 19 ASP H CA 1
ATOM 6278 C C . ASP H 2 19 ? -42.529 -24.345 16.392 1.00 43.23 19 ASP H C 1
ATOM 6279 O O . ASP H 2 19 ? -41.868 -25.029 15.606 1.00 44.35 19 ASP H O 1
ATOM 6284 N N . LEU H 2 20 ? -43.852 -24.384 16.461 1.00 40.31 20 LEU H N 1
ATOM 6285 C CA . LEU H 2 20 ? -44.647 -25.343 15.718 1.00 33.11 20 LEU H CA 1
ATOM 6286 C C . LEU H 2 20 ? -44.868 -24.846 14.287 1.00 43.13 20 LEU H C 1
ATOM 6287 O O . LEU H 2 20 ? -44.927 -25.643 13.341 1.00 43.68 20 LEU H O 1
ATOM 6292 N N . ASN H 2 21 ? -45.003 -23.533 14.120 1.00 37.17 21 ASN H N 1
ATOM 6293 C CA . ASN H 2 21 ? -45.013 -22.957 12.779 1.00 37.37 21 ASN H CA 1
ATOM 6294 C C . ASN H 2 21 ? -43.782 -23.355 11.973 1.00 34.25 21 ASN H C 1
ATOM 6295 O O . ASN H 2 21 ? -43.919 -23.719 10.807 1.00 47.66 21 ASN H O 1
ATOM 6300 N N . LYS H 2 22 ? -42.595 -23.298 12.586 1.00 31.71 22 LYS H N 1
ATOM 6301 C CA . LYS H 2 22 ? -41.351 -23.625 11.878 1.00 43.38 22 LYS H CA 1
ATOM 6302 C C . LYS H 2 22 ? -41.285 -25.094 11.477 1.00 53.63 22 LYS H C 1
ATOM 6303 O O . LYS H 2 22 ? -41.034 -25.431 10.307 1.00 55.43 22 LYS H O 1
ATOM 6309 N N . ILE H 2 23 ? -41.527 -25.961 12.453 1.00 47.16 23 ILE H N 1
ATOM 6310 C CA . ILE H 2 23 ? -41.565 -27.405 12.233 1.00 44.23 23 ILE H CA 1
ATOM 6311 C C . ILE H 2 23 ? -42.449 -27.778 11.044 1.00 49.60 23 ILE H C 1
ATOM 6312 O O . ILE H 2 23 ? -42.028 -28.532 10.160 1.00 50.30 23 ILE H O 1
ATOM 6317 N N . ARG H 2 24 ? -43.664 -27.242 11.003 1.00 46.39 24 ARG H N 1
ATOM 6318 C CA . ARG H 2 24 ? -44.569 -27.593 9.918 1.00 45.31 24 ARG H CA 1
ATOM 6319 C C . ARG H 2 24 ? -44.009 -27.241 8.532 1.00 58.27 24 ARG H C 1
ATOM 6320 O O . ARG H 2 24 ? -44.194 -28.003 7.574 1.00 55.73 24 ARG H O 1
ATOM 6328 N N . SER H 2 25 ? -43.327 -26.100 8.425 1.00 54.21 25 SER H N 1
ATOM 6329 C CA . SER H 2 25 ? -42.831 -25.629 7.125 1.00 53.82 25 SER H CA 1
ATOM 6330 C C . SER H 2 25 ? -41.479 -26.243 6.738 1.00 48.49 25 SER H C 1
ATOM 6331 O O . SER H 2 25 ? -40.985 -26.014 5.635 1.00 55.07 25 SER H O 1
ATOM 6334 N N . ASN H 2 26 ? -40.878 -27.002 7.651 1.00 42.46 26 ASN H N 1
ATOM 6335 C CA . ASN H 2 26 ? -39.723 -27.827 7.310 1.00 52.78 26 ASN H CA 1
ATOM 6336 C C . ASN H 2 26 ? -40.164 -29.158 6.710 1.00 55.62 26 ASN H C 1
ATOM 6337 O O . ASN H 2 26 ? -39.378 -29.859 6.070 1.00 62.30 26 ASN H O 1
ATOM 6342 N N . HIS H 2 27 ? -41.428 -29.504 6.939 1.00 51.09 27 HIS H N 1
ATOM 6343 C CA . HIS H 2 27 ? -41.990 -30.745 6.443 1.00 47.74 27 HIS H CA 1
ATOM 6344 C C . HIS H 2 27 ? -43.405 -30.494 5.947 1.00 50.70 27 HIS H C 1
ATOM 6345 O O . HIS H 2 27 ? -44.322 -31.249 6.241 1.00 47.01 27 HIS H O 1
ATOM 6352 N N . SER H 2 28 ? -43.581 -29.416 5.194 1.00 49.95 28 SER H N 1
ATOM 6353 C CA . SER H 2 28 ? -44.910 -29.050 4.740 1.00 51.46 28 SER H CA 1
ATOM 6354 C C . SER H 2 28 ? -45.444 -30.154 3.844 1.00 47.99 28 SER H C 1
ATOM 6355 O O . SER H 2 28 ? -46.637 -30.472 3.869 1.00 47.33 28 SER H O 1
ATOM 6358 N N . GLU H 2 29 ? -44.531 -30.715 3.051 1.00 48.81 29 GLU H N 1
ATOM 6359 C CA . GLU H 2 29 ? -44.820 -31.766 2.074 1.00 50.01 29 GLU H CA 1
ATOM 6360 C C . GLU H 2 29 ? -45.595 -32.887 2.772 1.00 61.94 29 GLU H C 1
ATOM 6361 O O . GLU H 2 29 ? -46.651 -33.334 2.306 1.00 58.54 29 GLU H O 1
ATOM 6367 N N . LEU H 2 30 ? -45.034 -33.311 3.905 1.00 50.18 30 LEU H N 1
ATOM 6368 C CA . LEU H 2 30 ? -45.611 -34.263 4.833 1.00 48.33 30 LEU H CA 1
ATOM 6369 C C . LEU H 2 30 ? -46.968 -33.859 5.420 1.00 51.07 30 LEU H C 1
ATOM 6370 O O . LEU H 2 30 ? -47.897 -34.672 5.488 1.00 59.11 30 LEU H O 1
ATOM 6375 N N . PHE H 2 31 ? -47.081 -32.615 5.867 1.00 44.02 31 PHE H N 1
ATOM 6376 C CA . PHE H 2 31 ? -48.290 -32.196 6.564 1.00 43.57 31 PHE H CA 1
ATOM 6377 C C . PHE H 2 31 ? -49.399 -31.751 5.634 1.00 48.40 31 PHE H C 1
ATOM 6378 O O . PHE H 2 31 ? -50.552 -32.111 5.861 1.00 46.51 31 PHE H O 1
ATOM 6386 N N . GLU H 2 32 ? -49.059 -30.962 4.610 1.00 47.17 32 GLU H N 1
ATOM 6387 C CA . GLU H 2 32 ? -50.077 -30.330 3.758 1.00 54.48 32 GLU H CA 1
ATOM 6388 C C . GLU H 2 32 ? -51.088 -31.324 3.195 1.00 45.87 32 GLU H C 1
ATOM 6389 O O . GLU H 2 32 ? -50.720 -32.251 2.470 1.00 43.57 32 GLU H O 1
ATOM 6391 N N . GLY H 2 33 ? -52.360 -31.112 3.546 1.00 42.36 33 GLY H N 1
ATOM 6392 C CA . GLY H 2 33 ? -53.458 -31.971 3.127 1.00 51.74 33 GLY H CA 1
ATOM 6393 C C . GLY H 2 33 ? -53.537 -33.357 3.767 1.00 60.08 33 GLY H C 1
ATOM 6394 O O . GLY H 2 33 ? -54.535 -34.071 3.609 1.00 62.98 33 GLY H O 1
ATOM 6395 N N . LYS H 2 34 ? -52.488 -33.753 4.478 1.00 45.31 34 LYS H N 1
ATOM 6396 C CA . LYS H 2 34 ? -52.472 -35.054 5.136 1.00 51.60 34 LYS H CA 1
ATOM 6397 C C . LYS H 2 34 ? -52.863 -34.952 6.608 1.00 42.74 34 LYS H C 1
ATOM 6398 O O . LYS H 2 34 ? -53.572 -35.805 7.137 1.00 37.40 34 LYS H O 1
ATOM 6404 N N . PHE H 2 35 ? -52.409 -33.886 7.258 1.00 51.39 35 PHE H N 1
ATOM 6405 C CA . PHE H 2 35 ? -52.739 -33.622 8.659 1.00 38.45 35 PHE H CA 1
ATOM 6406 C C . PHE H 2 35 ? -53.173 -32.176 8.900 1.00 37.43 35 PHE H C 1
ATOM 6407 O O . PHE H 2 35 ? -52.674 -31.256 8.264 1.00 43.03 35 PHE H O 1
ATOM 6415 N N . LEU H 2 36 ? -54.121 -31.998 9.810 1.00 38.22 36 LEU H N 1
ATOM 6416 C CA . LEU H 2 36 ? -54.506 -30.684 10.314 1.00 28.03 36 LEU H CA 1
ATOM 6417 C C . LEU H 2 36 ? -53.927 -30.446 11.709 1.00 32.44 36 LEU H C 1
ATOM 6418 O O . LEU H 2 36 ? -54.105 -31.266 12.615 1.00 33.34 36 LEU H O 1
ATOM 6423 N N . ILE H 2 37 ? -53.242 -29.320 11.884 1.00 33.74 37 ILE H N 1
ATOM 6424 C CA . ILE H 2 37 ? -52.765 -28.914 13.196 1.00 24.78 37 ILE H CA 1
ATOM 6425 C C . ILE H 2 37 ? -53.691 -27.856 13.783 1.00 29.56 37 ILE H C 1
ATOM 6426 O O . ILE H 2 37 ? -53.879 -26.784 13.200 1.00 27.86 37 ILE H O 1
ATOM 6431 N N . SER H 2 38 ? -54.277 -28.157 14.936 1.00 25.71 38 SER H N 1
ATOM 6432 C CA . SER H 2 38 ? -55.179 -27.210 15.591 1.00 30.66 38 SER H CA 1
ATOM 6433 C C . SER H 2 38 ? -54.427 -25.975 16.083 1.00 29.00 38 SER H C 1
ATOM 6434 O O . SER H 2 38 ? -53.204 -25.997 16.203 1.00 23.27 38 SER H O 1
ATOM 6437 N N . PRO H 2 39 ? -55.163 -24.882 16.345 1.00 31.05 39 PRO H N 1
ATOM 6438 C CA . PRO H 2 39 ? -54.633 -23.741 17.108 1.00 29.29 39 PRO H CA 1
ATOM 6439 C C . PRO H 2 39 ? -54.045 -24.241 18.427 1.00 36.70 39 PRO H C 1
ATOM 6440 O O . PRO H 2 39 ? -54.597 -25.212 18.988 1.00 35.23 39 PRO H O 1
ATOM 6444 N N . VAL H 2 40 ? -52.955 -23.626 18.897 1.00 27.49 40 VAL H N 1
ATOM 6445 C CA . VAL H 2 40 ? -52.356 -24.011 20.170 1.00 29.67 40 VAL H CA 1
ATOM 6446 C C . VAL H 2 40 ? -53.136 -23.303 21.264 1.00 29.88 40 VAL H C 1
ATOM 6447 O O . VAL H 2 40 ? -53.550 -22.167 21.080 1.00 36.03 40 VAL H O 1
ATOM 6451 N N . ARG H 2 41 ? -53.364 -23.969 22.388 1.00 27.77 41 ARG H N 1
ATOM 6452 C CA . ARG H 2 41 ? -54.065 -23.333 23.501 1.00 29.28 41 ARG H CA 1
ATOM 6453 C C . ARG H 2 41 ? -53.491 -23.735 24.829 1.00 25.18 41 ARG H C 1
ATOM 6454 O O . ARG H 2 41 ? -52.760 -24.705 24.927 1.00 31.40 41 ARG H O 1
ATOM 6462 N N . ASP H 2 42 ? -53.811 -22.962 25.853 1.00 35.43 42 ASP H N 1
ATOM 6463 C CA . ASP H 2 42 ? -53.455 -23.310 27.223 1.00 29.10 42 ASP H CA 1
ATOM 6464 C C . ASP H 2 42 ? -54.019 -24.656 27.599 1.00 31.88 42 ASP H C 1
ATOM 6465 O O . ASP H 2 42 ? -55.196 -24.959 27.326 1.00 28.09 42 ASP H O 1
ATOM 6470 N N . ALA H 2 43 ? -53.165 -25.470 28.208 1.00 31.23 43 ALA H N 1
ATOM 6471 C CA . ALA H 2 43 ? -53.604 -26.697 28.879 1.00 27.69 43 ALA H CA 1
ATOM 6472 C C . ALA H 2 43 ? -54.496 -26.320 30.046 1.00 30.78 43 ALA H C 1
ATOM 6473 O O . ALA H 2 43 ? -54.067 -25.604 30.957 1.00 35.63 43 ALA H O 1
ATOM 6475 N N . ASP H 2 44 ? -55.748 -26.753 30.032 1.00 24.85 44 ASP H N 1
ATOM 6476 C CA . ASP H 2 44 ? -56.533 -26.499 31.229 1.00 28.91 44 ASP H CA 1
ATOM 6477 C C . ASP H 2 44 ? -56.291 -27.590 32.278 1.00 34.21 44 ASP H C 1
ATOM 6478 O O . ASP H 2 44 ? -55.437 -28.448 32.092 1.00 32.76 44 ASP H O 1
ATOM 6483 N N . PHE H 2 45 ? -57.019 -27.529 33.386 1.00 37.88 45 PHE H N 1
ATOM 6484 C CA . PHE H 2 45 ? -56.820 -28.473 34.480 1.00 31.68 45 PHE H CA 1
ATOM 6485 C C . PHE H 2 45 ? -56.864 -29.941 34.043 1.00 30.75 45 PHE H C 1
ATOM 6486 O O . PHE H 2 45 ? -55.912 -30.692 34.299 1.00 27.34 45 PHE H O 1
ATOM 6494 N N . SER H 2 46 ? -57.945 -30.351 33.37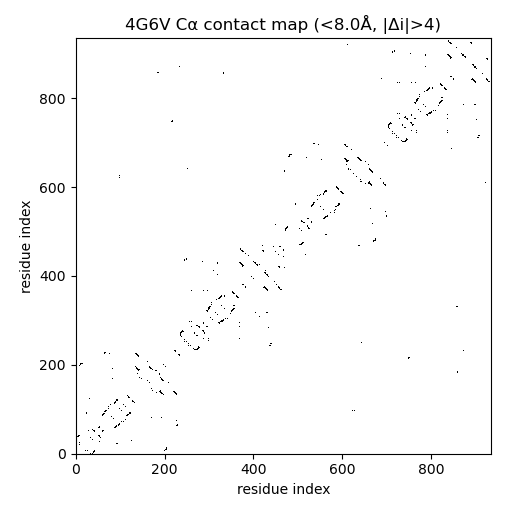7 1.00 29.30 46 SER H N 1
ATOM 6495 C CA . SER H 2 46 ? -58.045 -31.757 32.961 1.00 30.74 46 SER H CA 1
ATOM 6496 C C . SER H 2 46 ? -56.800 -32.215 32.213 1.00 27.36 46 SER H C 1
ATOM 6497 O O . SER H 2 46 ? -56.197 -33.211 32.574 1.00 36.43 46 SER H O 1
ATOM 6500 N N . LEU H 2 47 ? -56.411 -31.476 31.184 1.00 29.69 47 LEU H N 1
ATOM 6501 C CA . LEU H 2 47 ? -55.217 -31.813 30.422 1.00 31.91 47 LEU H CA 1
ATOM 6502 C C . LEU H 2 47 ? -53.965 -31.835 31.296 1.00 37.05 47 LEU H C 1
ATOM 6503 O O . LEU H 2 47 ? -53.244 -32.842 31.299 1.00 35.13 47 LEU H O 1
ATOM 6508 N N . LYS H 2 48 ? -53.691 -30.745 32.026 1.00 30.94 48 LYS H N 1
ATOM 6509 C CA . LYS H 2 48 ? -52.560 -30.742 32.955 1.00 27.13 48 LYS H CA 1
ATOM 6510 C C . LYS H 2 48 ? -52.555 -32.042 33.761 1.00 32.78 48 LYS H C 1
ATOM 6511 O O . LYS H 2 48 ? -51.513 -32.673 33.962 1.00 32.62 48 LYS H O 1
ATOM 6517 N N . GLU H 2 49 ? -53.739 -32.471 34.169 1.00 29.50 49 GLU H N 1
ATOM 6518 C CA . GLU H 2 49 ? -53.864 -33.677 34.985 1.00 35.03 49 GLU H CA 1
ATOM 6519 C C . GLU H 2 49 ? -53.499 -34.947 34.223 1.00 39.34 49 GLU H C 1
ATOM 6520 O O . GLU H 2 49 ? -52.857 -35.850 34.762 1.00 42.72 49 GLU H O 1
ATOM 6526 N N . ILE H 2 50 ? -53.916 -35.017 32.965 1.00 35.70 50 ILE H N 1
ATOM 6527 C CA . ILE H 2 50 ? -53.620 -36.174 32.142 1.00 33.64 50 ILE H CA 1
ATOM 6528 C C . ILE H 2 50 ? -52.153 -36.232 31.724 1.00 33.74 50 ILE H C 1
ATOM 6529 O O . ILE H 2 50 ? -51.556 -37.300 31.700 1.00 33.39 50 ILE H O 1
ATOM 6534 N N . ALA H 2 51 ? -51.560 -35.089 31.410 1.00 32.65 51 ALA H N 1
ATOM 6535 C CA . ALA H 2 51 ? -50.141 -35.073 31.081 1.00 32.88 51 ALA H CA 1
ATOM 6536 C C . ALA H 2 51 ? -49.270 -35.464 32.278 1.00 37.15 51 ALA H C 1
ATOM 6537 O O . ALA H 2 51 ? -48.271 -36.166 32.114 1.00 35.32 51 ALA H O 1
ATOM 6539 N N . ALA H 2 52 ? -49.633 -34.989 33.468 1.00 27.62 52 ALA H N 1
ATOM 6540 C CA . ALA H 2 52 ? -48.892 -35.322 34.685 1.00 39.24 52 ALA H CA 1
ATOM 6541 C C . ALA H 2 52 ? -48.834 -36.842 34.952 1.00 38.05 52 ALA H C 1
ATOM 6542 O O . ALA H 2 52 ? -47.816 -37.363 35.423 1.00 32.98 52 ALA H O 1
ATOM 6544 N N . GLU H 2 53 ? -49.920 -37.547 34.643 1.00 33.75 53 GLU H N 1
ATOM 6545 C CA . GLU H 2 53 ? -49.909 -39.008 34.694 1.00 31.36 53 GLU H CA 1
ATOM 6546 C C . GLU H 2 53 ? -48.760 -39.610 33.887 1.00 36.79 53 GLU H C 1
ATOM 6547 O O . GLU H 2 53 ? -48.270 -40.690 34.216 1.00 36.83 53 GLU H O 1
ATOM 6553 N N . HIS H 2 54 ? -48.332 -38.914 32.836 1.00 31.21 54 HIS H N 1
ATOM 6554 C CA . HIS H 2 54 ? -47.238 -39.396 31.994 1.00 35.24 54 HIS H CA 1
ATOM 6555 C C . HIS H 2 54 ? -45.940 -38.616 32.241 1.00 39.63 54 HIS H C 1
ATOM 6556 O O . HIS H 2 54 ? -44.997 -38.694 31.456 1.00 38.79 54 HIS H O 1
ATOM 6563 N N . GLY H 2 55 ? -45.894 -37.872 33.339 1.00 33.73 55 GLY H N 1
ATOM 6564 C CA . GLY H 2 55 ? -44.670 -37.197 33.733 1.00 35.14 55 GLY H CA 1
ATOM 6565 C C . GLY H 2 55 ? -44.406 -35.813 33.147 1.00 50.72 55 GLY H C 1
ATOM 6566 O O . GLY H 2 55 ? -43.287 -35.305 33.226 1.00 46.29 55 GLY H O 1
ATOM 6567 N N . LEU H 2 56 ? -45.424 -35.188 32.563 1.00 49.84 56 LEU H N 1
ATOM 6568 C CA . LEU H 2 56 ? -45.233 -33.870 31.969 1.00 39.12 56 LEU H CA 1
ATOM 6569 C C . LEU H 2 56 ? -46.014 -32.784 32.706 1.00 40.37 56 LEU H C 1
ATOM 6570 O O . LEU H 2 56 ? -47.167 -33.000 33.107 1.00 41.84 56 LEU H O 1
ATOM 6575 N N . VAL H 2 57 ? -45.375 -31.627 32.891 1.00 28.61 57 VAL H N 1
ATOM 6576 C CA . VAL H 2 57 ? -46.050 -30.456 33.455 1.00 32.95 57 VAL H CA 1
ATOM 6577 C C . VAL H 2 57 ? -46.468 -29.546 32.304 1.00 40.48 57 VAL H C 1
ATOM 6578 O O . VAL H 2 57 ? -45.650 -28.822 31.732 1.00 43.53 57 VAL H O 1
ATOM 6582 N N . ALA H 2 58 ? -47.746 -29.599 31.948 1.00 44.37 58 ALA H N 1
ATOM 6583 C CA . ALA H 2 58 ? -48.190 -29.011 30.693 1.00 39.21 58 ALA H CA 1
ATOM 6584 C C . ALA H 2 58 ? -48.659 -27.562 30.831 1.00 45.69 58 ALA H C 1
ATOM 6585 O O . ALA H 2 58 ? -49.342 -27.204 31.794 1.00 41.36 58 ALA H O 1
ATOM 6587 N N . GLU H 2 59 ? -48.278 -26.758 29.838 1.00 40.71 59 GLU H N 1
ATOM 6588 C CA . GLU H 2 59 ? -48.699 -25.377 29.679 1.00 45.66 59 GLU H CA 1
ATOM 6589 C C . GLU H 2 59 ? -49.640 -25.251 28.479 1.00 44.37 59 GLU H C 1
ATOM 6590 O O . GLU H 2 59 ? -50.726 -24.656 28.557 1.00 35.51 59 GLU H O 1
ATOM 6596 N N . SER H 2 60 ? -49.213 -25.807 27.355 1.00 36.16 60 SER H N 1
ATOM 6597 C CA . SER H 2 60 ? -50.013 -25.679 26.150 1.00 35.96 60 SER H CA 1
ATOM 6598 C C . SER H 2 60 ? -50.297 -27.006 25.482 1.00 35.92 60 SER H C 1
ATOM 6599 O O . SER H 2 60 ? -49.673 -28.022 25.769 1.00 35.02 60 SER H O 1
ATOM 6602 N N . PHE H 2 61 ? -51.228 -26.961 24.546 1.00 36.87 61 PHE H N 1
ATOM 6603 C CA . PHE H 2 61 ? -51.803 -28.153 23.984 1.00 26.78 61 PHE H CA 1
ATOM 6604 C C . PHE H 2 61 ? -52.296 -27.892 22.561 1.00 32.72 61 PHE H C 1
ATOM 6605 O O . PHE H 2 61 ? -52.774 -26.797 22.249 1.00 33.97 61 PHE H O 1
ATOM 6613 N N . PHE H 2 62 ? -52.187 -28.893 21.694 1.00 34.10 62 PHE H N 1
ATOM 6614 C CA . PHE H 2 62 ? -52.837 -28.841 20.377 1.00 36.33 62 PHE H CA 1
ATOM 6615 C C . PHE H 2 62 ? -53.080 -30.245 19.846 1.00 33.68 62 PHE H C 1
ATOM 6616 O O . PHE H 2 62 ? -52.514 -31.208 20.342 1.00 34.17 62 PHE H O 1
ATOM 6624 N N . LEU H 2 63 ? -53.922 -30.340 18.829 1.00 34.98 63 LEU H N 1
ATOM 6625 C CA . LEU H 2 63 ? -54.322 -31.614 18.243 1.00 32.38 63 LEU H CA 1
ATOM 6626 C C . LEU H 2 63 ? -53.700 -31.706 16.848 1.00 34.91 63 LEU H C 1
ATOM 6627 O O . LEU H 2 63 ? -53.656 -30.704 16.125 1.00 36.77 63 LEU H O 1
ATOM 6632 N N . VAL H 2 64 ? -53.196 -32.878 16.473 1.00 29.61 64 VAL H N 1
ATOM 6633 C CA . VAL H 2 64 ? -52.780 -33.130 15.090 1.00 25.21 64 VAL H CA 1
ATOM 6634 C C . VAL H 2 64 ? -53.662 -34.229 14.511 1.00 28.38 64 VAL H C 1
ATOM 6635 O O . VAL H 2 64 ? -53.430 -35.411 14.763 1.00 34.14 64 VAL H O 1
ATOM 6639 N N . SER H 2 65 ? -54.677 -33.835 13.749 1.00 27.34 65 SER H N 1
ATOM 6640 C CA . SER H 2 65 ? -55.649 -34.772 13.203 1.00 28.07 65 SER H CA 1
ATOM 6641 C C . SER H 2 65 ? -55.157 -35.328 11.877 1.00 31.57 65 SER H C 1
ATOM 6642 O O . SER H 2 65 ? -54.709 -34.584 11.016 1.00 35.62 65 SER H O 1
ATOM 6645 N N . LEU H 2 66 ? -55.241 -36.642 11.714 1.00 37.86 66 LEU H N 1
ATOM 6646 C CA . LEU H 2 66 ? -55.003 -37.274 10.433 1.00 27.78 66 LEU H CA 1
ATOM 6647 C C . LEU H 2 66 ? -56.169 -36.924 9.547 1.00 32.52 66 LEU H C 1
ATOM 6648 O O . LEU H 2 66 ? -57.307 -37.227 9.899 1.00 34.92 66 LEU H O 1
ATOM 6653 N N . ASN H 2 67 ? -55.887 -36.308 8.398 1.00 27.67 67 ASN H N 1
ATOM 6654 C CA . ASN H 2 67 ? -56.931 -35.781 7.529 1.00 31.85 67 ASN H CA 1
ATOM 6655 C C . ASN H 2 67 ? -57.015 -36.560 6.214 1.00 48.21 67 ASN H C 1
ATOM 6656 O O . ASN H 2 67 ? -57.887 -36.301 5.378 1.00 38.26 67 ASN H O 1
ATOM 6661 N N . ASP H 2 68 ? -56.104 -37.522 6.057 1.00 46.83 68 ASP H N 1
ATOM 6662 C CA . ASP H 2 68 ? -55.993 -38.342 4.856 1.00 29.57 68 ASP H CA 1
ATOM 6663 C C . ASP H 2 68 ? -55.678 -39.797 5.196 1.00 38.11 68 ASP H C 1
ATOM 6664 O O . ASP H 2 68 ? -54.519 -40.142 5.486 1.00 31.69 68 ASP H O 1
ATOM 6669 N N . LYS H 2 69 ? -56.700 -40.648 5.119 1.00 39.64 69 LYS H N 1
ATOM 6670 C CA . LYS H 2 69 ? -56.573 -42.057 5.478 1.00 36.58 69 LYS H CA 1
ATOM 6671 C C . LYS H 2 69 ? -55.279 -42.710 4.989 1.00 32.32 69 LYS H C 1
ATOM 6672 O O . LYS H 2 69 ? -54.624 -43.447 5.734 1.00 24.93 69 LYS H O 1
ATOM 6678 N N . ASN H 2 70 ? -54.899 -42.427 3.750 1.00 27.47 70 ASN H N 1
ATOM 6679 C CA . ASN H 2 70 ? -53.744 -43.086 3.138 1.00 36.64 70 ASN H CA 1
ATOM 6680 C C . ASN H 2 70 ? -52.420 -42.707 3.790 1.00 34.22 70 ASN H C 1
ATOM 6681 O O . ASN H 2 70 ? -51.370 -43.306 3.522 1.00 30.17 70 ASN H O 1
ATOM 6686 N N . SER H 2 71 ? -52.469 -41.700 4.648 1.00 32.40 71 SER H N 1
ATOM 6687 C CA . SER H 2 71 ? -51.260 -41.250 5.303 1.00 32.66 71 SER H CA 1
ATOM 6688 C C . SER H 2 71 ? -51.186 -41.798 6.733 1.00 41.36 71 SER H C 1
ATOM 6689 O O . SER H 2 71 ? -50.331 -41.389 7.532 1.00 38.50 71 SER H O 1
ATOM 6692 N N . ALA H 2 72 ? -52.069 -42.754 7.029 1.00 35.08 72 ALA H N 1
ATOM 6693 C CA . ALA H 2 72 ? -52.145 -43.335 8.363 1.00 33.29 72 ALA H CA 1
ATOM 6694 C C . ALA H 2 72 ? -50.832 -43.951 8.771 1.00 30.35 72 ALA H C 1
ATOM 6695 O O . ALA H 2 72 ? -50.569 -44.087 9.955 1.00 38.00 72 ALA H O 1
ATOM 6697 N N . ASP H 2 73 ? -50.008 -44.313 7.792 1.00 36.76 73 ASP H N 1
ATOM 6698 C CA . ASP H 2 73 ? -48.759 -45.025 8.066 1.00 36.96 73 ASP H CA 1
ATOM 6699 C C . ASP H 2 73 ? -47.649 -44.059 8.447 1.00 41.11 73 ASP H C 1
ATOM 6700 O O . ASP H 2 73 ? -46.575 -44.474 8.884 1.00 37.64 73 ASP H O 1
ATOM 6705 N N . LEU H 2 74 ? -47.936 -42.766 8.305 1.00 43.19 74 LEU H N 1
ATOM 6706 C CA . LEU H 2 74 ? -46.969 -41.712 8.587 1.00 44.23 74 LEU H CA 1
ATOM 6707 C C . LEU H 2 74 ? -47.095 -41.167 10.010 1.00 49.80 74 LEU H C 1
ATOM 6708 O O . LEU H 2 74 ? -46.261 -40.360 10.463 1.00 42.30 74 LEU H O 1
ATOM 6713 N N . ILE H 2 75 ? -48.138 -41.598 10.715 1.00 42.15 75 ILE H N 1
ATOM 6714 C CA . ILE H 2 75 ? -48.355 -41.087 12.056 1.00 34.99 75 ILE H CA 1
ATOM 6715 C C . ILE H 2 75 ? -47.090 -41.187 12.877 1.00 31.04 75 ILE H C 1
ATOM 6716 O O . ILE H 2 75 ? -46.762 -40.269 13.600 1.00 41.62 75 ILE H O 1
ATOM 6721 N N . PRO H 2 76 ? -46.349 -42.288 12.747 1.00 39.31 76 PRO H N 1
ATOM 6722 C CA . PRO H 2 76 ? -45.131 -42.371 13.561 1.00 39.52 76 PRO H CA 1
ATOM 6723 C C . PRO H 2 76 ? -44.037 -41.409 13.128 1.00 43.03 76 PRO H C 1
ATOM 6724 O O . PRO H 2 76 ? -43.352 -40.877 14.002 1.00 45.08 76 PRO H O 1
ATOM 6728 N N . ILE H 2 77 ? -43.857 -41.184 11.829 1.00 40.58 77 ILE H N 1
ATOM 6729 C CA . ILE H 2 77 ? -42.821 -40.246 11.407 1.00 46.96 77 ILE H CA 1
ATOM 6730 C C . ILE H 2 77 ? -43.209 -38.812 11.779 1.00 50.92 77 ILE H C 1
ATOM 6731 O O . ILE H 2 77 ? -42.348 -37.989 12.096 1.00 52.75 77 ILE H O 1
ATOM 6736 N N . VAL H 2 78 ? -44.509 -38.523 11.753 1.00 49.05 78 VAL H N 1
ATOM 6737 C CA . VAL H 2 78 ? -45.034 -37.233 12.210 1.00 39.62 78 VAL H CA 1
ATOM 6738 C C . VAL H 2 78 ? -44.791 -37.026 13.713 1.00 41.28 78 VAL H C 1
ATOM 6739 O O . VAL H 2 78 ? -44.295 -35.995 14.144 1.00 46.42 78 VAL H O 1
ATOM 6743 N N . SER H 2 79 ? -45.129 -38.016 14.516 1.00 33.34 79 SER H N 1
ATOM 6744 C CA . SER H 2 79 ? -44.845 -37.936 15.930 1.00 36.84 79 SER H CA 1
ATOM 6745 C C . SER H 2 79 ? -43.363 -37.704 16.156 1.00 40.17 79 SER H C 1
ATOM 6746 O O . SER H 2 79 ? -42.972 -36.990 17.071 1.00 54.67 79 SER H O 1
ATOM 6749 N N . LYS H 2 80 ? -42.537 -38.309 15.318 1.00 44.03 80 LYS H N 1
ATOM 6750 C CA . LYS H 2 80 ? -41.100 -38.313 15.550 1.00 50.21 80 LYS H CA 1
ATOM 6751 C C . LYS H 2 80 ? -40.560 -36.944 15.203 1.00 47.43 80 LYS H C 1
ATOM 6752 O O . LYS H 2 80 ? -39.652 -36.432 15.854 1.00 50.01 80 LYS H O 1
ATOM 6758 N N . ILE H 2 81 ? -41.131 -36.363 14.158 1.00 40.55 81 ILE H N 1
ATOM 6759 C CA . ILE H 2 81 ? -40.757 -35.032 13.721 1.00 43.62 81 ILE H CA 1
ATOM 6760 C C . ILE H 2 81 ? -41.093 -34.007 14.799 1.00 45.87 81 ILE H C 1
ATOM 6761 O O . ILE H 2 81 ? -40.269 -33.145 15.101 1.00 45.18 81 ILE H O 1
ATOM 6766 N N . LEU H 2 82 ? -42.287 -34.119 15.389 1.00 42.91 82 LEU H N 1
ATOM 6767 C CA . LEU H 2 82 ? -42.701 -33.238 16.491 1.00 39.86 82 LEU H CA 1
ATOM 6768 C C . LEU H 2 82 ? -41.745 -33.326 17.689 1.00 43.37 82 LEU H C 1
ATOM 6769 O O . LEU H 2 82 ? -41.287 -32.307 18.206 1.00 43.94 82 LEU H O 1
ATOM 6774 N N . VAL H 2 83 ? -41.417 -34.536 18.121 1.00 39.60 83 VAL H N 1
ATOM 6775 C CA . VAL H 2 83 ? -40.501 -34.679 19.248 1.00 42.22 83 VAL H CA 1
ATOM 6776 C C . VAL H 2 83 ? -39.108 -34.074 18.970 1.00 40.57 83 VAL H C 1
ATOM 6777 O O . VAL H 2 83 ? -38.494 -33.490 19.851 1.00 47.18 83 VAL H O 1
ATOM 6781 N N . ASP H 2 84 ? -38.625 -34.190 17.742 1.00 53.86 84 ASP H N 1
ATOM 6782 C CA . ASP H 2 84 ? -37.302 -33.673 17.396 1.00 52.66 84 ASP H CA 1
ATOM 6783 C C . ASP H 2 84 ? -37.340 -32.171 17.151 1.00 51.88 84 ASP H C 1
ATOM 6784 O O . ASP H 2 84 ? -36.301 -31.507 17.128 1.00 53.02 84 ASP H O 1
ATOM 6789 N N . GLY H 2 85 ? -38.548 -31.647 16.963 1.00 50.75 85 GLY H N 1
ATOM 6790 C CA . GLY H 2 85 ? -38.742 -30.251 16.618 1.00 45.04 85 GLY H CA 1
ATOM 6791 C C . GLY H 2 85 ? -38.841 -29.355 17.839 1.00 59.10 85 GLY H C 1
ATOM 6792 O O . GLY H 2 85 ? -38.552 -28.150 17.775 1.00 58.94 85 GLY H O 1
ATOM 6793 N N . PHE H 2 86 ? -39.253 -29.946 18.956 1.00 48.97 86 PHE H N 1
ATOM 6794 C CA . PHE H 2 86 ? -39.289 -29.236 20.211 1.00 44.89 86 PHE H CA 1
ATOM 6795 C C . PHE H 2 86 ? -38.075 -29.647 21.021 1.00 59.46 86 PHE H C 1
ATOM 6796 O O . PHE H 2 86 ? -38.069 -30.697 21.662 1.00 70.06 86 PHE H O 1
ATOM 6804 N N . ASN H 2 87 ? -37.043 -28.812 20.986 1.00 76.52 87 ASN H N 1
ATOM 6805 C CA . ASN H 2 87 ? -35.822 -29.054 21.753 1.00 91.93 87 ASN H CA 1
ATOM 6806 C C . ASN H 2 87 ? -36.137 -29.614 23.147 1.00 79.40 87 ASN H C 1
ATOM 6807 O O . ASN H 2 87 ? -37.058 -29.141 23.826 1.00 73.79 87 ASN H O 1
ATOM 6809 N N . GLY H 2 88 ? -35.379 -30.634 23.550 1.00 78.42 88 GLY H N 1
ATOM 6810 C CA . GLY H 2 88 ? -35.519 -31.243 24.865 1.00 68.76 88 GLY H CA 1
ATOM 6811 C C . GLY H 2 88 ? -36.783 -32.060 25.021 1.00 69.71 88 GLY H C 1
ATOM 6812 O O . GLY H 2 88 ? -37.512 -32.284 24.051 1.00 78.55 88 GLY H O 1
ATOM 6813 N N . GLY H 2 89 ? -37.043 -32.510 26.246 1.00 68.36 89 GLY H N 1
ATOM 6814 C CA . GLY H 2 89 ? -38.222 -33.308 26.536 1.00 55.94 89 GLY H CA 1
ATOM 6815 C C . GLY H 2 89 ? -39.433 -32.453 26.883 1.00 63.21 89 GLY H C 1
ATOM 6816 O O . GLY H 2 89 ? -40.059 -32.637 27.925 1.00 53.43 89 GLY H O 1
ATOM 6817 N N . ALA H 2 90 ? -39.776 -31.521 25.999 1.00 50.45 90 ALA H N 1
ATOM 6818 C CA . ALA H 2 90 ? -40.871 -30.600 26.252 1.00 46.29 90 ALA H CA 1
ATOM 6819 C C . ALA H 2 90 ? -42.249 -31.110 25.808 1.00 43.10 90 ALA H C 1
ATOM 6820 O O . ALA H 2 90 ? -43.254 -30.429 25.990 1.00 47.18 90 ALA H O 1
ATOM 6822 N N . ILE H 2 91 ? -42.320 -32.296 25.228 1.00 42.88 91 ILE H N 1
ATOM 6823 C CA . ILE H 2 91 ? -43.570 -32.683 24.581 1.00 44.03 91 ILE H CA 1
ATOM 6824 C C . ILE H 2 91 ? -44.000 -34.119 24.851 1.00 40.41 91 ILE H C 1
ATOM 6825 O O . ILE H 2 91 ? -43.171 -35.009 24.989 1.00 43.62 91 ILE H O 1
ATOM 6830 N N . LEU H 2 92 ? -45.311 -34.320 24.915 1.00 37.41 92 LEU H N 1
ATOM 6831 C CA . LEU H 2 92 ? -45.910 -35.620 25.154 1.00 29.73 92 LEU H CA 1
ATOM 6832 C C . LEU H 2 92 ? -47.008 -35.840 24.139 1.00 37.95 92 LEU H C 1
ATOM 6833 O O . LEU H 2 92 ? -47.932 -35.036 24.058 1.00 38.39 92 LEU H O 1
ATOM 6838 N N . ILE H 2 93 ? -46.922 -36.923 23.369 1.00 39.76 93 ILE H N 1
ATOM 6839 C CA . ILE H 2 93 ? -47.913 -37.186 22.335 1.00 29.86 93 ILE H CA 1
ATOM 6840 C C . ILE H 2 93 ? -48.670 -38.469 22.648 1.00 34.83 93 ILE H C 1
ATOM 6841 O O . ILE H 2 93 ? -48.078 -39.531 22.832 1.00 38.34 93 ILE H O 1
ATOM 6846 N N . LEU H 2 94 ? -49.989 -38.366 22.726 1.00 29.56 94 LEU H N 1
ATOM 6847 C CA . LEU H 2 94 ? -50.811 -39.524 23.003 1.00 25.03 94 LEU H CA 1
ATOM 6848 C C . LEU H 2 94 ? -51.758 -39.722 21.843 1.00 31.19 94 LEU H C 1
ATOM 6849 O O . LEU H 2 94 ? -52.700 -38.953 21.684 1.00 35.79 94 LEU H O 1
ATOM 6854 N N . GLN H 2 95 ? -51.524 -40.723 21.007 1.00 30.74 95 GLN H N 1
ATOM 6855 C CA . GLN H 2 95 ? -52.498 -40.969 19.959 1.00 29.26 95 GLN H CA 1
ATOM 6856 C C . GLN H 2 95 ? -53.844 -41.242 20.625 1.00 37.88 95 GLN H C 1
ATOM 6857 O O . GLN H 2 95 ? -53.941 -42.046 21.570 1.00 33.85 95 GLN H O 1
ATOM 6863 N N . ASP H 2 96 ? -54.864 -40.556 20.114 1.00 39.63 96 ASP H N 1
ATOM 6864 C CA . ASP H 2 96 ? -56.208 -40.473 20.694 1.00 30.05 96 ASP H CA 1
ATOM 6865 C C . ASP H 2 96 ? -56.275 -40.250 22.182 1.00 33.41 96 ASP H C 1
ATOM 6866 O O . ASP H 2 96 ? -57.224 -40.685 22.841 1.00 41.90 96 ASP H O 1
ATOM 6871 N N . ASN H 2 97 ? -55.270 -39.570 22.714 1.00 32.70 97 ASN H N 1
ATOM 6872 C CA . ASN H 2 97 ? -55.173 -39.364 24.147 1.00 26.95 97 ASN H CA 1
ATOM 6873 C C . ASN H 2 97 ? -55.056 -40.683 24.919 1.00 36.60 97 ASN H C 1
ATOM 6874 O O . ASN H 2 97 ? -55.334 -40.712 26.113 1.00 36.66 97 ASN H O 1
ATOM 6879 N N . GLU H 2 98 ? -54.651 -41.763 24.247 1.00 37.80 98 GLU H N 1
ATOM 6880 C CA . GLU H 2 98 ? -54.429 -43.057 24.914 1.00 45.43 98 GLU H CA 1
ATOM 6881 C C . GLU H 2 98 ? -52.995 -43.566 24.736 1.00 41.35 98 GLU H C 1
ATOM 6882 O O . GLU H 2 98 ? -52.280 -43.754 25.706 1.00 39.44 98 GLU H O 1
ATOM 6888 N N . TYR H 2 99 ? -52.580 -43.773 23.491 1.00 34.54 99 TYR H N 1
ATOM 6889 C CA . TYR H 2 99 ? -51.324 -44.450 23.201 1.00 31.92 99 TYR H CA 1
ATOM 6890 C C . TYR H 2 99 ? -50.135 -43.471 23.112 1.00 34.22 99 TYR H C 1
ATOM 6891 O O . TYR H 2 99 ? -50.147 -42.518 22.324 1.00 31.86 99 TYR H O 1
ATOM 6900 N N . ARG H 2 100 ? -49.096 -43.720 23.904 1.00 29.41 100 ARG H N 1
ATOM 6901 C CA . ARG H 2 100 ? -47.922 -42.839 23.920 1.00 39.00 100 ARG H CA 1
ATOM 6902 C C . ARG H 2 100 ? -46.996 -42.987 22.721 1.00 43.47 100 ARG H C 1
ATOM 6903 O O . ARG H 2 100 ? -46.599 -44.093 22.379 1.00 49.43 100 ARG H O 1
ATOM 6911 N N . ARG H 2 101 ? -46.632 -41.863 22.106 1.00 35.81 101 ARG H N 1
ATOM 6912 C CA . ARG H 2 101 ? -45.699 -41.878 20.987 1.00 41.63 101 ARG H CA 1
ATOM 6913 C C . ARG H 2 101 ? -44.322 -41.318 21.372 1.00 44.70 101 ARG H C 1
ATOM 6914 O O . ARG H 2 101 ? -43.337 -41.504 20.666 1.00 56.90 101 ARG H O 1
ATOM 6922 N N . THR H 2 102 ? -44.274 -40.628 22.506 1.00 50.26 102 THR H N 1
ATOM 6923 C CA . THR H 2 102 ? -43.033 -40.036 22.992 1.00 69.99 102 THR H CA 1
ATOM 6924 C C . THR H 2 102 ? -42.185 -41.064 23.735 1.00 72.74 102 THR H C 1
ATOM 6925 O O . THR H 2 102 ? -42.684 -42.108 24.154 1.00 62.03 102 THR H O 1
#

Sequence (936 aa):
GSLSGKPTQIPPLSDEVTTRSLIRENQSAVTLANKGYDVVQNPEVLGPKNPDYTINGQVFDNYAPATGNVRNIATTISNKVSSGQASNIVVNLADSSASPAAIEAQINSYPIPGLGKVIVIDKLGNITIIKPAIDLFCYLSIDRGAAESDLNKIRSNHSELFEGKFLISPVRDADFSLKEIAAEHGLVAESFFLVSLNDKNSADLIPIVSKILVDGFNGGAILILQDNEYRRTSLGSLSGKPTQIPPLSDEVTTRSLIRENQSAVTLANKGYDVVQNPEVLGPKNPDYTINGQVFDNYAPATGNVRNIATTISNKVSSGQASNIVVNLADSSASPAAIEAQINSYPIPGLGKVIVIDKLGNITIIKPAIDLFCYLSIDRGAAESDLNKIRSNHSELFEGKFLISPVRDADFSLKEIAAEHGLVAESFFLVSLNDKNSADLIPIVSKILVDGFNGGAILILQDNEYRRTSLGSLSGKPTQIPPLSDEVTTRSLIRENQSAVTLANKGYDVVQNPEVLGPKNPDYTINGQVFDNYAPATGNVRNIATTISNKVSSGQASNIVVNLADSSASPAAIEAQINSYPIPGLGKVIVIDKLGNITIIKPAIDLFCYLSIDRGAAESDLNKIRSNHSELFEGKFLISPVRDADFSLKEIAAEHGLVAESFFLVSLNDKNSADLIPIVSKILVDGFNGGAILILQDNEYRRTGSLSGKPTQIPPLSDEVTTRSLIRENQSAVTLANKGYDVVQNPEVLGPKNPDYTINGQVFDNYAPATGNVRNIATTISNKVSSGQASNIVVNLADSSASPAAIEAQINSYPIPGLGKVIVIDKLGNITIIKPAIDLFCYLSIDRGAAESDLNKIRSNHSELFEGKFLISPVRDADFSLKEIAAEHGLVAESFFLVSLNDKNSAD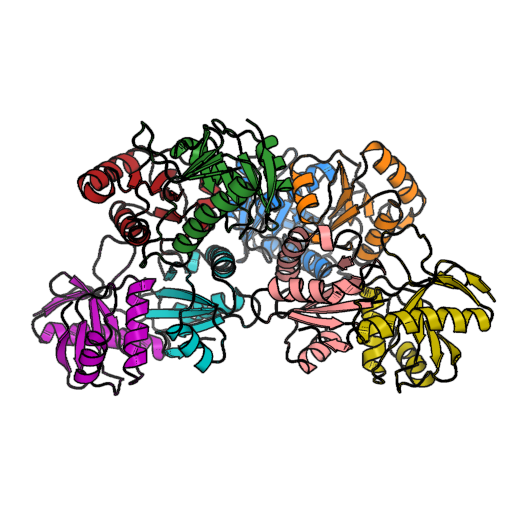LIPIVSKILVDGFNGGAILILQDNEYRRT

CATH classification: 3.40.1350.120

Solvent-accessible surface area: 37544 Å² total; per-residue (Å²): 76,48,78,56,41,72,81,9,140,49,14,134,151,12,41,84,16,0,44,42,13,2,64,45,1,33,83,0,1,73,40,1,9,121,114,44,44,76,2,53,3,54,16,174,56,115,40,109,53,80,9,2,1,17,4,89,69,97,62,4,10,5,4,10,0,49,34,27,63,23,43,17,0,13,17,1,0,31,12,6,13,53,9,11,140,11,38,17,2,0,0,10,3,36,46,2,27,7,30,37,75,34,3,30,51,18,11,100,58,123,112,19,117,64,26,15,21,0,6,0,6,26,86,127,20,72,41,66,94,14,85,112,28,4,8,2,0,0,0,1,39,36,86,105,31,46,0,42,59,38,0,85,141,9,83,94,109,42,69,110,13,14,81,32,21,1,50,13,11,97,9,93,97,8,82,49,36,2,83,28,2,0,51,87,24,45,19,112,0,72,0,0,0,1,0,25,14,15,54,29,103,12,1,42,55,1,68,74,0,4,123,16,0,37,53,25,3,62,78,28,51,20,6,0,1,3,14,8,34,23,2,30,9,43,18,74,49,79,57,41,71,81,9,142,48,14,133,152,12,40,83,15,0,42,43,13,1,65,46,2,34,84,0,1,72,39,1,10,123,112,45,44,75,2,54,3,53,15,174,56,116,40,109,54,81,9,1,1,17,4,88,68,98,61,4,10,5,4,9,0,47,34,28,64,24,37,18,0,13,17,2,0,31,12,5,13,53,9,10,142,11,40,16,1,0,0,10,2,36,47,1,26,7,31,37,76,33,2,30,50,17,12,101,59,121,112,19,112,62,26,14,22,0,5,0,6,27,87,123,20,71,41,68,94,14,83,111,28,3,8,1,0,0,0,0,40,35,88,106,31,46,0,43,59,38,0,84,140,7,83,95,110,42,70,111,13,14,80,33,20,1,49,13,11,96,10,94,96,9,81,50,38,2,84,28,3,0,53,87,23,46,17,114,0,72,0,0,0,1,1,26,14,14,55,29,104,12,1,42,56,0,66,76,0,4,124,15,0,42,58,25,2,63,78,29,51,19,7,0,0,3,14,9,33,23,2,31,9,45,19,73,56,72,54,41,74,78,11,138,58,12,132,152,14,46,148,42,1,47,122,26,1,62,42,2,22,72,0,0,74,34,0,9,120,105,47,47,72,0,48,2,52,16,111,50,87,31,86,44,72,7,1,0,18,3,94,69,98,59,6,9,5,2,22,0,60,41,27,75,28,164,43,1,9,18,3,0,28,16,5,10,44,4,9,112,9,44,19,1,0,0,9,2,28,33,1,105,10,50,33,73,40,2,70,56,30,13,97,79,142,106,18,111,63,22,15,26,0,5,0,6,36,138,157,19,70,42,65,76,7,86,113,21,4,7,1,0,0,0,0,25,23,66,44,45,38,0,10,47,55,2,23,100,12,25,34,38,47,45,94,16,0,56,55,65,2,24,1,4,24,0,88,47,5,90,160,48,2,80,94,11,0,61,122,81,73,17,122,1,77,0,0,0,0,1,10,14,10,50,28,101,5,0,51,49,1,55,85,0,3,112,24,0,49,96,31,5,40,36,75,10,10,7,0,0,2,12,13,52,99,153,46,62,73,55,70,53,40,73,76,11,136,56,12,130,150,14,45,151,42,1,48,121,25,1,62,42,2,22,70,0,0,75,35,0,10,120,105,46,48,72,0,49,2,52,16,109,54,79,28,83,44,72,6,1,0,17,4,94,70,97,59,6,9,4,2,22,0,60,40,26,76,27,165,43,0,10,18,2,0,28,16,5,10,43,5,11,106,8,43,18,1,0,0,9,2,28,35,1,107,9,50,34,74,40,2,71,56,30,12,97,77,143,105,19,110,63,23,14,25,0,4,0,5,36,136,159,19,72,42,64,78,7,86,113,22,4,7,2,0,0,0,0,25,21,67,44,43,38,0,11,47,54,2,24,101,11,23,32,37,47,45,94,17,0,55,55,66,2,25,1,4,23,0,86,49,5,88,160,49,2,79,95,12,0,63,120,81,71,16,122,1,77,0,0,0,0,1,12,13,12,50,26,100,5,0,49,50,1,56,84,0,4,113,23,0,49,97,32,4,41,36,76,10,10,7,0,0,2,12,15,53,99,151,46,58

Nearest PDB structures (foldseek):
  4g6v-assembly1_A  TM=1.004E+00  e=9.941E-27  Burkholderia pseudomallei 1026a
  3llf-assembly1_B  TM=4.995E-01  e=3.612E+00  Methanothermobacter thermautotrophicus str. Delta H
  1dv7-assembly1_A  TM=4.986E-01  e=4.980E+00  Methanothermobacter thermautotrophicus
  3li1-assembly1_B  TM=4.424E-01  e=4.980E+00  Methanothermobacter thermautotrophicus str. Delta H
  4fxr-assembly1_B  TM=4.398E-01  e=6.039E+00  Methanothermobacter thermautotrophicus str. Delta H

Secondary structure (DSSP, 8-state):
-EEESPPPPPPTT--HHHHHHHHHHHHHHHHHHTTT-EEEES---SSS---SEEETTEEEEEE------HHHHHHHHHHHHHTT---EEEEE-TT----HHHHHHHHHHS--TT---EEEE-TT--EEEE--/--EEEEEESS-HHHHHHHHHHHHHH-HHIIIIIEEEPPPEE--HHHHHHHHHTT---SEEEEEEE--GGGGGGHHHHHHHHHHTTTTS-EEEEETTTEE-S--/-EEESPPPPPPTT--HHHHHHHHHHHHHHHHHHTTT-EEEES---SSS---SEEETTEEEEEE------HHHHHHHHHHHHHTT---EEEEE-TT----HHHHHHHHHHS--TT---EEEE-TT--EEEE--/--EEEEEESS-HHHHHHHHHHHHHH-HHIIIIIEEEPPPEE--HHHHHHHHHTT---SEEEEEEE--GGGGGGHHHHHHHHHHTTTTS-EEEEETTTEE-S--/-EEES-PPPPPTT--HHHHHHHHHHHHHHHHHHHTT-EEEES---SSSS--SEEETTEEEEEE--S---HHHHHHHHHHHHHTT---EEEEE-TT----HHHHHHHHHHSPPTT---EEEE-TT--EEEE--/--EEEEEESS-HHHHHHHHHHHHHHSHHHHTTTEEEPPPEE--HHHHHHHHHTT---SEEEEEEE--GGGGGGHHHHHHHHHHHSTTT-EEEEETTTEE--/-EEES-PPPPPTT--HHHHHHHHHHHHHHHHHHHTT-EEEES---SSSS--SEEETTEEEEEE--S---HHHHHHHHHHHHHTT---EEEEE-TT----HHHHHHHHHHSPPTT---EEEE-TT--EEEE--/--EEEEEESS-HHHHHHHHHHHHHHSHHHHTTTEEEPPPEE--HHHHHHHHHTT---SEEEEEEE--GGGGGGHHHHHHHHHHHSTTT-EEEEETTTEE--

Organism: Burkholderia pseudomallei (NCBI:txid28450)